Protein AF-A0A9C9TD27-F1 (afdb_monomer_lite)

Secondary structure (DSSP, 8-state):
-EEEETTEEEE----TT-BHHHIIIIIS--TTS--SSSSSSS-TTEEEETTEEEETTTSBGGGGTT-EEE-GGGTTTTTS-TTS--HHHHHHHHTT--SS-TTHHHHHHHHHHHHIIIIITT--GGG--HHHHHHHHTTS--SSSTTHHHHHHHHHHHHHHHHSSPPPP-----SS--SSTTS----TTHHHHHHS---BGGG---TTPEEEEEEE-SSSSEEEEEEE-HHHHTSTTEEEEE-GGG--S-S-B-SSS--B-SS-SSEE-STT-EEEEEEESSHHHHHHHHHH-EEEEEE-----SHHHHTSTTSPPS-SS-TTTTEEEEEEEEES-HHHHHHT-SEEEEEEEEE--B----SS--EEEEE-TTTTS-SSEEEEE--S-HHHHHHHHHHHHT--GGGEEEEE-B-S--TTTTSS-SSHHHHHHHHHHHTS-EEEE--HHHHHHHS-BBPPEEEEEEEEE-TTS-EEEEEEEEEEEEESS-TTHHHHHHHHHHTTTTTB--SEEEEEEEEEE-SSPPB---TTTTHHHHHHHHHHHHHHHHHHHT--HHHHHHHHB--TTPBPTTS-B--S--SHHHHHHHHHHHHHHSPPP-TTTT-SEEEEESTTTT--HHHHHHHHHHHHHHHHTT-EEEEE-S-HHHHHHH-SEEEEEETTEEEEEEEGGG--HHHHHHHHHSS---SSPPPPP----SEEEEEEEEEEE-TTSSEEEEEEEEEEETT-EEEEE--TTSSHHHHHHHHTTSS--SEEEEEETTEE-TT--HHHHHHTTEEEE-SSTTTTS--TTSBHHHHHTTTTTTSTTTEETTEE-HHHHHHHHHHHHHHTT---S-TTSBGGGS-HHHHHHHHHHHHHHT--SEEEEESTTTT--HHHHHHHHHHHHHHHHTT-EEEEEES-HHHHHHH-SEEEEEETTEEEEEEETTT--HHHHHHHHTTPPP-

Structure (mmCIF, N/CA/C/O backbone):
data_AF-A0A9C9TD27-F1
#
_entry.id   AF-A0A9C9TD27-F1
#
loop_
_atom_site.group_PDB
_atom_site.id
_atom_site.type_symbol
_atom_site.label_atom_id
_atom_site.label_alt_id
_atom_site.label_comp_id
_atom_site.label_asym_id
_atom_site.label_entity_id
_atom_site.label_seq_id
_atom_site.pdbx_PDB_ins_code
_atom_site.Cartn_x
_atom_site.Cartn_y
_atom_site.Cartn_z
_atom_site.occupancy
_atom_site.B_iso_or_equiv
_atom_site.auth_seq_id
_atom_site.auth_comp_id
_atom_site.auth_asym_id
_atom_site.auth_atom_id
_atom_site.pdbx_PDB_model_num
ATOM 1 N N . MET A 1 1 ? -17.873 4.439 32.512 1.00 89.00 1 MET A N 1
ATOM 2 C CA . MET A 1 1 ? -16.403 4.530 32.488 1.00 89.00 1 MET A CA 1
ATOM 3 C C . MET A 1 1 ? -16.058 5.982 32.649 1.00 89.00 1 MET A C 1
ATOM 5 O O . MET A 1 1 ? -16.512 6.786 31.839 1.00 89.00 1 MET A O 1
ATOM 9 N N . LYS A 1 2 ? -15.294 6.306 33.689 1.00 93.00 2 LYS A N 1
ATOM 10 C CA . LYS A 1 2 ? -14.838 7.659 33.972 1.00 93.00 2 LYS A CA 1
ATOM 11 C C . LYS A 1 2 ? -13.479 7.885 33.335 1.00 93.00 2 LYS A C 1
ATOM 13 O O . LYS A 1 2 ? -12.549 7.116 33.565 1.00 93.00 2 LYS A O 1
ATOM 18 N N . LEU A 1 3 ? -13.353 8.941 32.546 1.00 94.56 3 LEU A N 1
ATOM 19 C CA . LEU A 1 3 ? -12.076 9.386 31.996 1.00 94.56 3 LEU A CA 1
ATOM 20 C C . LEU A 1 3 ? -12.046 10.906 31.886 1.00 94.56 3 LEU A C 1
ATOM 22 O O . LEU A 1 3 ? -13.092 11.545 31.772 1.00 94.56 3 LEU A O 1
ATOM 26 N N . THR A 1 4 ? -10.847 11.475 31.860 1.00 96.88 4 THR A N 1
ATOM 27 C CA . THR A 1 4 ? -10.658 12.899 31.587 1.00 96.88 4 THR A CA 1
ATOM 28 C C . THR A 1 4 ? -10.101 13.051 30.180 1.00 96.88 4 THR A C 1
ATOM 30 O O . THR A 1 4 ? -9.034 12.520 29.893 1.00 96.88 4 THR A O 1
ATOM 33 N N . VAL A 1 5 ? -10.785 13.776 29.296 1.00 97.44 5 VAL A N 1
ATOM 34 C CA . VAL A 1 5 ? -10.302 14.076 27.939 1.00 97.44 5 VAL A CA 1
ATOM 35 C C . VAL A 1 5 ? -10.159 15.581 27.789 1.00 97.44 5 VAL A C 1
ATOM 37 O O . VAL A 1 5 ? -11.121 16.310 28.008 1.00 97.44 5 VAL A O 1
ATOM 40 N N . ASN A 1 6 ? -8.962 16.059 27.436 1.00 95.50 6 ASN A N 1
ATOM 41 C CA . ASN A 1 6 ? -8.649 17.490 27.309 1.00 95.50 6 ASN A CA 1
ATOM 42 C C . ASN A 1 6 ? -9.103 18.317 28.536 1.00 95.50 6 ASN A C 1
ATOM 44 O O . ASN A 1 6 ? -9.685 19.387 28.386 1.00 95.50 6 ASN A O 1
ATOM 48 N N . ASN A 1 7 ? -8.852 17.808 29.750 1.00 92.62 7 ASN A N 1
ATOM 49 C CA . ASN A 1 7 ? -9.263 18.407 31.035 1.00 92.62 7 ASN A CA 1
ATOM 50 C C . ASN A 1 7 ? -10.781 18.451 31.305 1.00 92.62 7 ASN A C 1
ATOM 52 O O . ASN A 1 7 ? -11.205 19.097 32.260 1.00 92.62 7 ASN A O 1
ATOM 56 N N . VAL A 1 8 ? -11.595 17.746 30.516 1.00 95.50 8 VAL A N 1
ATOM 57 C CA . VAL A 1 8 ? -13.035 17.578 30.757 1.00 95.50 8 VAL A CA 1
ATOM 58 C C . VAL A 1 8 ? -13.303 16.153 31.232 1.00 95.50 8 VAL A C 1
ATOM 60 O O . VAL A 1 8 ? -12.841 15.194 30.616 1.00 95.50 8 VAL A O 1
ATOM 63 N N . GLU A 1 9 ? -14.025 16.004 32.340 1.00 96.06 9 GLU A N 1
ATOM 64 C CA . GLU A 1 9 ? -14.433 14.695 32.858 1.00 96.06 9 GLU A CA 1
ATOM 65 C C . GLU A 1 9 ? -15.667 14.169 32.119 1.00 96.06 9 GLU A C 1
ATOM 67 O O . GLU A 1 9 ? -16.651 14.885 31.935 1.00 96.06 9 GLU A O 1
ATOM 72 N N . TYR A 1 10 ? -15.624 12.894 31.741 1.00 95.12 10 TYR A N 1
ATOM 73 C CA . TYR A 1 10 ? -16.719 12.177 31.098 1.00 95.12 10 TYR A CA 1
ATOM 74 C C . TYR A 1 10 ? -17.056 10.916 31.889 1.00 95.12 10 TYR A C 1
ATOM 76 O O . TYR A 1 10 ? -16.156 10.234 32.379 1.00 95.12 10 TYR A O 1
ATOM 84 N N . ASP A 1 11 ? -18.345 10.577 31.957 1.00 93.88 11 ASP A N 1
ATOM 85 C CA . ASP A 1 11 ? -18.832 9.279 32.431 1.00 93.88 11 ASP A CA 1
ATOM 86 C C . ASP A 1 11 ? -19.726 8.660 31.353 1.00 93.88 11 ASP A C 1
ATOM 88 O O . ASP A 1 11 ? -20.842 9.123 31.112 1.00 93.88 11 ASP A O 1
ATOM 92 N N . LEU A 1 12 ? -19.193 7.660 30.647 1.00 90.06 12 LEU A N 1
ATOM 93 C CA . LEU A 1 12 ? -19.817 7.090 29.451 1.00 90.06 12 LEU A CA 1
ATOM 94 C C . LEU A 1 12 ? -19.959 5.568 29.553 1.00 90.06 12 LEU A C 1
ATOM 96 O O . LEU A 1 12 ? -19.070 4.901 30.099 1.00 90.06 12 LEU A O 1
ATOM 100 N N . PRO A 1 13 ? -21.038 4.978 29.014 1.00 86.12 13 PRO A N 1
ATOM 101 C CA . PRO A 1 13 ? -21.115 3.535 28.833 1.00 86.12 13 PRO A CA 1
ATOM 102 C C . PRO A 1 13 ? -20.119 3.112 27.743 1.00 86.12 13 PRO A C 1
ATOM 104 O O . PRO A 1 13 ? -20.188 3.593 26.619 1.00 86.12 13 PRO A O 1
ATOM 107 N N . VAL A 1 14 ? -19.184 2.220 28.075 1.00 86.19 14 VAL A N 1
ATOM 108 C CA . VAL A 1 14 ? -18.156 1.725 27.145 1.00 86.19 14 VAL A CA 1
ATOM 109 C C . VAL A 1 14 ? -18.154 0.205 27.193 1.00 86.19 14 VAL A C 1
ATOM 111 O O . VAL A 1 14 ? -18.080 -0.381 28.276 1.00 86.19 14 VAL A O 1
ATOM 114 N N . THR A 1 15 ? -18.240 -0.439 26.032 1.00 82.88 15 THR A N 1
ATOM 115 C CA . THR A 1 15 ? -18.169 -1.897 25.911 1.00 82.88 15 THR A CA 1
ATOM 116 C C . THR A 1 15 ? -16.713 -2.351 25.748 1.00 82.88 15 THR A C 1
ATOM 118 O O . THR A 1 15 ? -15.807 -1.556 25.482 1.00 82.88 15 THR A O 1
ATOM 121 N N . SER A 1 16 ? -16.432 -3.638 25.967 1.00 78.44 16 SER A N 1
ATOM 122 C CA . SER A 1 16 ? -15.053 -4.158 25.949 1.00 78.44 16 SER A CA 1
ATOM 123 C C . SER A 1 16 ? -14.383 -4.075 24.570 1.00 78.44 16 SER A C 1
ATOM 125 O O . SER A 1 16 ? -13.154 -4.014 24.492 1.00 78.44 16 SER A O 1
ATOM 127 N N . ASP A 1 17 ? -15.185 -4.035 23.510 1.00 81.81 17 ASP A N 1
ATOM 128 C CA . ASP A 1 17 ? -14.830 -3.957 22.095 1.00 81.81 17 ASP A CA 1
ATOM 129 C C . ASP A 1 17 ? -14.670 -2.521 21.561 1.00 81.81 17 ASP A C 1
ATOM 131 O O . ASP A 1 17 ? -14.046 -2.338 20.512 1.00 81.81 17 ASP A O 1
ATOM 135 N N . THR A 1 18 ? -15.136 -1.491 22.283 1.00 89.31 18 THR A N 1
ATOM 136 C CA . THR A 1 18 ? -14.968 -0.091 21.857 1.00 89.31 18 THR A CA 1
ATOM 137 C C . THR A 1 18 ? -13.484 0.287 21.796 1.00 89.31 18 THR A C 1
ATOM 139 O O . THR A 1 18 ? -12.732 0.116 22.765 1.00 89.31 18 THR A O 1
ATOM 142 N N . ARG A 1 19 ? -13.036 0.850 20.668 1.00 95.31 19 ARG A N 1
ATOM 143 C CA . ARG A 1 19 ? -11.685 1.416 20.531 1.00 95.31 19 ARG A CA 1
ATOM 144 C C . ARG A 1 19 ? -11.667 2.862 21.003 1.00 95.31 19 ARG A C 1
ATOM 146 O O . ARG A 1 19 ? -12.634 3.596 20.824 1.00 95.31 19 ARG A O 1
ATOM 153 N N . LEU A 1 20 ? -10.541 3.300 21.563 1.00 97.19 20 LEU A N 1
ATOM 154 C CA . LEU A 1 20 ? -10.391 4.670 22.055 1.00 97.19 20 LEU A CA 1
ATOM 155 C C . LEU A 1 20 ? -10.598 5.701 20.934 1.00 97.19 20 LEU A C 1
ATOM 157 O O . LEU A 1 20 ? -11.195 6.739 21.178 1.00 97.19 20 LEU A O 1
ATOM 161 N N . ALA A 1 21 ? -10.158 5.416 19.704 1.00 96.94 21 ALA A N 1
ATOM 162 C CA . ALA A 1 21 ? -10.396 6.325 18.580 1.00 96.94 21 ALA A CA 1
ATOM 163 C C . ALA A 1 21 ? -11.887 6.465 18.239 1.00 96.94 21 ALA A C 1
ATOM 165 O O . ALA A 1 21 ? -12.316 7.568 17.916 1.00 96.94 21 ALA A O 1
ATOM 166 N N . ASP A 1 22 ? -12.669 5.385 18.324 1.00 93.56 22 ASP A N 1
ATOM 167 C CA . ASP A 1 22 ? -14.108 5.433 18.056 1.00 93.56 22 ASP A CA 1
ATOM 168 C C . ASP A 1 22 ? -14.839 6.222 19.145 1.00 93.56 22 ASP A C 1
ATOM 170 O O . ASP A 1 22 ? -15.611 7.113 18.806 1.00 93.56 22 ASP A O 1
ATOM 174 N N . LEU A 1 23 ? -14.508 5.992 20.424 1.00 95.38 23 LEU A N 1
ATOM 175 C CA . LEU A 1 23 ? -15.031 6.778 21.552 1.00 95.38 23 LEU A CA 1
ATOM 176 C C . LEU A 1 23 ? -14.763 8.280 21.354 1.00 95.38 23 LEU A C 1
ATOM 178 O O . LEU A 1 23 ? -15.670 9.105 21.422 1.00 95.38 23 LEU A O 1
ATOM 182 N N . LEU A 1 24 ? -13.506 8.644 21.070 1.00 97.25 24 LEU A N 1
ATOM 183 C CA . LEU A 1 24 ? -13.110 10.042 20.883 1.00 97.25 24 LEU A CA 1
ATOM 184 C C . LEU A 1 24 ? -13.833 10.684 19.690 1.00 97.25 24 LEU A C 1
ATOM 186 O O . LEU A 1 24 ? -14.342 11.795 19.803 1.00 97.25 24 LEU A O 1
ATOM 190 N N . ARG A 1 25 ? -13.895 9.997 18.545 1.00 95.88 25 ARG A N 1
ATOM 191 C CA . ARG A 1 25 ? -14.448 10.570 17.309 1.00 95.88 25 ARG A CA 1
ATOM 192 C C . ARG A 1 25 ? -15.971 10.577 17.282 1.00 95.88 25 ARG A C 1
ATOM 194 O O . ARG A 1 25 ? -16.554 11.570 16.865 1.00 95.88 25 ARG A O 1
ATOM 201 N N . ARG A 1 26 ? -16.600 9.455 17.638 1.00 90.31 26 ARG A N 1
ATOM 202 C CA . ARG A 1 26 ? -18.032 9.208 17.413 1.00 90.31 26 ARG A CA 1
ATOM 203 C C . ARG A 1 26 ? -18.879 9.627 18.605 1.00 90.31 26 ARG A C 1
ATOM 205 O O . ARG A 1 26 ? -19.919 10.239 18.392 1.00 90.31 26 ARG A O 1
ATOM 212 N N . ASP A 1 27 ? -18.408 9.367 19.823 1.00 91.31 27 ASP A N 1
ATOM 213 C CA . ASP A 1 27 ? -19.181 9.666 21.034 1.00 91.31 27 ASP A CA 1
ATOM 214 C C . ASP A 1 27 ? -18.879 11.074 21.565 1.00 91.31 27 ASP A C 1
ATOM 216 O O . ASP A 1 27 ? -19.780 11.765 22.036 1.00 91.31 27 ASP A O 1
ATOM 220 N N . LEU A 1 28 ? -17.622 11.525 21.456 1.00 95.06 28 LEU A N 1
ATOM 221 C CA . LEU A 1 28 ? -17.188 12.846 21.936 1.00 95.06 28 LEU A CA 1
ATOM 222 C C . LEU A 1 28 ? -17.062 13.917 20.842 1.00 95.06 28 LEU A C 1
ATOM 224 O O . LEU A 1 28 ? -16.858 15.087 21.159 1.00 95.06 28 LEU A O 1
ATOM 228 N N . GLY A 1 29 ? -17.156 13.548 19.561 1.00 94.75 29 GLY A N 1
ATOM 229 C CA . GLY A 1 29 ? -17.030 14.492 18.442 1.00 94.75 29 GLY A CA 1
ATOM 230 C C . GLY A 1 29 ? -15.618 15.062 18.228 1.00 94.75 29 GLY A C 1
ATOM 231 O O . GLY A 1 29 ? -15.452 16.017 17.469 1.00 94.75 29 GLY A O 1
ATOM 232 N N . LEU A 1 30 ? -14.590 14.484 18.859 1.00 97.00 30 LEU A N 1
ATOM 233 C CA . LEU A 1 30 ? -13.184 14.890 18.742 1.00 97.00 30 LEU A CA 1
ATOM 234 C C . LEU A 1 30 ? -12.545 14.246 17.503 1.00 97.00 30 LEU A C 1
ATOM 236 O O . LEU A 1 30 ? -11.793 13.263 17.560 1.00 97.00 30 LEU A O 1
ATOM 240 N N . THR A 1 31 ? -12.916 14.774 16.338 1.00 97.38 31 THR A N 1
ATOM 241 C CA . THR A 1 31 ? -12.540 14.224 15.030 1.00 97.38 31 THR A CA 1
ATOM 242 C C . THR A 1 31 ? -11.095 14.523 14.624 1.00 97.38 31 THR A C 1
ATOM 244 O O . THR A 1 31 ? -10.627 13.989 13.618 1.00 97.38 31 THR A O 1
ATOM 247 N N . GLY A 1 32 ? -10.335 15.309 15.387 1.00 97.44 32 GLY A N 1
ATOM 248 C CA . GLY A 1 32 ? -8.911 15.556 15.162 1.00 97.44 32 GLY A CA 1
ATOM 249 C C . GLY A 1 32 ? -8.057 14.294 15.310 1.00 97.44 32 GLY A C 1
ATOM 250 O O . GLY A 1 32 ? -7.022 14.158 14.653 1.00 97.44 32 GLY A O 1
ATOM 251 N N . THR A 1 33 ? -8.524 13.311 16.084 1.00 96.88 33 THR A N 1
ATOM 252 C CA . THR A 1 33 ? -7.926 11.969 16.130 1.00 96.88 33 THR A CA 1
ATOM 253 C C . THR A 1 33 ? -8.278 11.213 14.844 1.00 96.88 33 THR A C 1
ATOM 255 O O . THR A 1 33 ? -9.330 10.588 14.754 1.00 96.88 33 THR A O 1
ATOM 258 N N . LYS A 1 34 ? -7.427 11.279 13.811 1.00 97.62 34 LYS A N 1
ATOM 259 C CA . LYS A 1 34 ? -7.715 10.699 12.482 1.00 97.62 34 LYS A CA 1
ATOM 260 C C . LYS A 1 34 ? -7.427 9.195 12.416 1.00 97.62 34 LYS A C 1
ATOM 262 O O . LYS A 1 34 ? -6.392 8.730 12.904 1.00 97.62 34 LYS A O 1
ATOM 267 N N . ILE A 1 35 ? -8.268 8.424 11.724 1.00 97.06 35 ILE A N 1
ATOM 268 C CA . ILE A 1 35 ? -8.067 6.978 11.507 1.00 97.06 35 ILE A CA 1
ATOM 269 C C . ILE A 1 35 ? -7.616 6.737 10.062 1.00 97.06 35 ILE A C 1
ATOM 271 O O . ILE A 1 35 ? -8.378 6.928 9.126 1.00 97.06 35 ILE A O 1
ATOM 275 N N . GLY A 1 36 ? -6.352 6.349 9.866 1.00 96.31 36 GLY A N 1
ATOM 276 C CA . GLY A 1 36 ? -5.801 6.042 8.539 1.00 96.31 36 GLY A CA 1
ATOM 277 C C . GLY A 1 36 ? -5.794 4.549 8.215 1.00 96.31 36 GLY A C 1
ATOM 278 O O . GLY A 1 36 ? -6.469 4.100 7.301 1.00 96.31 36 GLY A O 1
ATOM 279 N N . CYS A 1 37 ? -4.987 3.765 8.934 1.00 95.56 37 CYS A N 1
ATOM 280 C CA . CYS A 1 37 ? -4.857 2.326 8.678 1.00 95.56 37 CYS A CA 1
ATOM 281 C C . CYS A 1 37 ? -5.809 1.450 9.504 1.00 95.56 37 CYS A C 1
ATOM 283 O O . CYS A 1 37 ? -5.965 0.289 9.174 1.00 95.56 37 CYS A O 1
ATOM 285 N N . GLY A 1 38 ? -6.351 1.943 10.625 1.00 94.25 38 GLY A N 1
ATOM 286 C CA . GLY A 1 38 ? -7.125 1.132 11.587 1.00 94.25 38 GLY A CA 1
ATOM 287 C C . GLY A 1 38 ? -6.316 0.075 12.364 1.00 94.25 38 GLY A C 1
ATOM 288 O O . GLY A 1 38 ? -6.708 -0.328 13.447 1.00 94.25 38 GLY A O 1
ATOM 289 N N . GLU A 1 39 ? -5.139 -0.302 11.870 1.00 92.88 39 GLU A N 1
ATOM 290 C CA . GLU A 1 39 ? -4.305 -1.395 12.402 1.00 92.88 39 GLU A CA 1
ATOM 291 C C . GLU A 1 39 ? -3.141 -0.927 13.292 1.00 92.88 39 GLU A C 1
ATOM 293 O O . GLU A 1 39 ? -2.221 -1.673 13.618 1.00 92.88 39 GLU A O 1
ATOM 298 N N . GLY A 1 40 ? -3.119 0.356 13.654 1.00 94.06 40 GLY A N 1
ATOM 299 C CA . GLY A 1 40 ? -2.054 0.910 14.480 1.00 94.06 40 GLY A CA 1
ATOM 300 C C . GLY A 1 40 ? -0.685 0.968 13.799 1.00 94.06 40 GLY A C 1
ATOM 301 O O . GLY A 1 40 ? 0.305 1.006 14.506 1.00 94.06 40 GLY A O 1
ATOM 302 N N . GLN A 1 41 ? -0.573 1.012 12.473 1.00 93.44 41 GLN A N 1
ATOM 303 C CA . GLN A 1 41 ? 0.716 1.160 11.778 1.00 93.44 41 GLN A CA 1
ATOM 304 C C . GLN A 1 41 ? 1.063 2.624 11.457 1.00 93.44 41 GLN A C 1
ATOM 306 O O . GLN A 1 41 ? 2.189 3.060 11.675 1.00 93.44 41 GLN A O 1
ATOM 311 N N . CYS A 1 42 ? 0.085 3.407 10.984 1.00 95.88 42 CYS A N 1
ATOM 312 C CA . CYS A 1 42 ? 0.327 4.736 10.405 1.00 95.88 42 CYS A CA 1
ATOM 313 C C . CYS A 1 42 ? 0.472 5.892 11.411 1.00 95.88 42 CYS A C 1
ATOM 315 O O . CYS A 1 42 ? 0.931 6.965 11.033 1.00 95.88 42 CYS A O 1
ATOM 317 N N . GLY A 1 43 ? 0.049 5.727 12.668 1.00 97.19 43 GLY A N 1
ATOM 318 C CA . GLY A 1 43 ? 0.206 6.752 13.709 1.00 97.19 43 GLY A CA 1
ATOM 319 C C . GLY A 1 43 ? -0.655 8.023 13.574 1.00 97.19 43 GLY A C 1
ATOM 320 O O . GLY A 1 43 ? -0.465 8.960 14.341 1.00 97.19 43 GLY A O 1
ATOM 321 N N . THR A 1 44 ? -1.633 8.084 12.662 1.00 97.81 44 THR A N 1
ATOM 322 C CA . THR A 1 44 ? -2.530 9.260 12.534 1.00 97.81 44 THR A CA 1
ATOM 323 C C . THR A 1 44 ? -3.452 9.457 13.743 1.00 97.81 44 THR A C 1
ATOM 325 O O . THR A 1 44 ? -3.872 10.574 14.018 1.00 97.81 44 THR A O 1
ATOM 328 N N . CYS A 1 45 ? -3.739 8.373 14.470 1.00 98.31 45 CYS A N 1
ATOM 329 C CA . CYS A 1 45 ? -4.639 8.322 15.627 1.00 98.31 45 CYS A CA 1
ATOM 330 C C . CYS A 1 45 ? -3.903 8.443 16.972 1.00 98.31 45 CYS A C 1
ATOM 332 O O . CYS A 1 45 ? -4.406 7.974 17.994 1.00 98.31 45 CYS A O 1
ATOM 334 N N . VAL A 1 46 ? -2.663 8.940 16.967 1.00 98.50 46 VAL A N 1
ATOM 335 C CA . VAL A 1 46 ? -1.888 9.067 18.203 1.00 98.50 46 VAL A CA 1
ATOM 336 C C . VAL A 1 46 ? -2.527 10.121 19.101 1.00 98.50 46 VAL A C 1
ATOM 338 O O . VAL A 1 46 ? -2.772 11.240 18.666 1.00 98.50 46 VAL A O 1
ATOM 341 N N . VAL A 1 47 ? -2.745 9.744 20.357 1.00 98.50 47 VAL A N 1
ATOM 342 C CA . VAL A 1 47 ? -3.164 10.610 21.469 1.00 98.50 47 VAL A CA 1
ATOM 343 C C . VAL A 1 47 ? -2.218 10.369 22.643 1.00 98.50 47 VAL A C 1
ATOM 345 O O . VAL A 1 47 ? -1.508 9.357 22.651 1.00 98.50 47 VAL A O 1
ATOM 348 N N . LEU A 1 48 ? -2.180 11.265 23.629 1.00 97.75 48 LEU A N 1
ATOM 349 C CA . LEU A 1 48 ? -1.422 11.014 24.857 1.00 97.75 48 LEU A CA 1
ATOM 350 C C . LEU A 1 48 ? -2.348 10.475 25.935 1.00 97.75 48 LEU A C 1
ATOM 352 O O . LEU A 1 48 ? -3.386 11.064 26.200 1.00 97.75 48 LEU A O 1
ATOM 356 N N . LEU A 1 49 ? -1.950 9.375 26.559 1.00 96.25 49 LEU A N 1
ATOM 357 C CA . LEU A 1 49 ? -2.581 8.804 27.738 1.00 96.25 49 LEU A CA 1
ATOM 358 C C . LEU A 1 49 ? -1.600 8.971 28.900 1.00 96.25 49 LEU A C 1
ATOM 360 O O . LEU A 1 49 ? -0.524 8.367 28.874 1.00 96.25 49 LEU A O 1
ATOM 364 N N . ASP A 1 50 ? -1.929 9.833 29.860 1.00 92.62 50 ASP A N 1
ATOM 365 C CA . ASP A 1 50 ? -1.043 10.248 30.958 1.00 92.62 50 ASP A CA 1
ATOM 366 C C . ASP A 1 50 ? 0.353 10.678 30.446 1.00 92.62 50 ASP A C 1
ATOM 368 O O . ASP A 1 50 ? 1.394 10.172 30.870 1.00 92.62 50 ASP A O 1
ATOM 372 N N . GLY A 1 51 ? 0.371 11.545 29.425 1.00 90.00 51 GLY A N 1
ATOM 373 C CA . GLY A 1 51 ? 1.594 12.053 28.783 1.00 90.00 51 GLY A CA 1
ATOM 374 C C . GLY A 1 51 ? 2.297 11.073 27.830 1.00 90.00 51 GLY A C 1
ATOM 375 O O . GLY A 1 51 ? 3.239 11.457 27.135 1.00 90.00 51 GLY A O 1
ATOM 376 N N . ARG A 1 52 ? 1.846 9.812 27.730 1.00 92.94 52 ARG A N 1
ATOM 377 C CA . ARG A 1 52 ? 2.474 8.785 26.879 1.00 92.94 52 ARG A CA 1
ATOM 378 C C . ARG A 1 52 ? 1.716 8.575 25.569 1.00 92.94 52 ARG A C 1
ATOM 380 O O . ARG A 1 52 ? 0.501 8.406 25.600 1.00 92.94 52 ARG A O 1
ATOM 387 N N . PRO A 1 53 ? 2.400 8.493 24.415 1.00 96.06 53 PRO A N 1
ATOM 388 C CA . PRO A 1 53 ? 1.728 8.329 23.135 1.00 96.06 53 PRO A CA 1
ATOM 389 C C . PRO A 1 53 ? 1.148 6.917 23.001 1.00 96.06 53 PRO A C 1
ATOM 391 O O . PRO A 1 53 ? 1.862 5.921 23.136 1.00 96.06 53 PRO A O 1
ATOM 394 N N . VAL A 1 54 ? -0.141 6.830 22.678 1.00 97.31 54 VAL A N 1
ATOM 395 C CA . VAL A 1 54 ? -0.848 5.578 22.381 1.00 97.31 54 VAL A CA 1
ATOM 396 C C . VAL A 1 54 ? -1.564 5.676 21.039 1.00 97.31 54 VAL A C 1
ATOM 398 O O . VAL A 1 54 ? -1.982 6.749 20.612 1.00 97.31 54 VAL A O 1
ATOM 401 N N . ARG A 1 55 ? -1.713 4.542 20.351 1.00 97.88 55 ARG A N 1
ATOM 402 C CA . ARG A 1 55 ? -2.412 4.462 19.062 1.00 97.88 55 ARG A CA 1
ATOM 403 C C . ARG A 1 55 ? -3.884 4.152 19.308 1.00 97.88 55 ARG A C 1
ATOM 405 O O . ARG A 1 55 ? -4.238 2.993 19.523 1.00 97.88 55 ARG A O 1
ATOM 412 N N . ALA A 1 56 ? -4.733 5.176 19.272 1.00 98.00 56 ALA A N 1
ATOM 413 C CA . ALA A 1 56 ? -6.117 5.070 19.726 1.00 98.00 56 ALA A CA 1
ATOM 414 C C . ALA A 1 56 ? -6.966 4.060 18.924 1.00 98.00 56 ALA A C 1
ATOM 416 O O . ALA A 1 56 ? -7.885 3.472 19.484 1.00 98.00 56 ALA A O 1
ATOM 417 N N . CYS A 1 57 ? -6.649 3.809 17.645 1.00 96.38 57 CYS A N 1
ATOM 418 C CA . CYS A 1 57 ? -7.429 2.893 16.792 1.00 96.38 57 CYS A CA 1
ATOM 419 C C . CYS A 1 57 ? -7.392 1.420 17.234 1.00 96.38 57 CYS A C 1
ATOM 421 O O . CYS A 1 57 ? -8.360 0.703 17.026 1.00 96.38 57 CYS A O 1
ATOM 423 N N . ILE A 1 58 ? -6.311 0.975 17.881 1.00 95.56 58 ILE A N 1
ATOM 424 C CA . ILE A 1 58 ? -6.187 -0.403 18.390 1.00 95.56 58 ILE A CA 1
ATOM 425 C C . ILE A 1 58 ? -6.297 -0.472 19.914 1.00 95.56 58 ILE A C 1
ATOM 427 O O . ILE A 1 58 ? -6.424 -1.557 20.482 1.00 95.56 58 ILE A O 1
ATOM 431 N N . PHE A 1 59 ? -6.257 0.676 20.592 1.00 96.25 59 PHE A N 1
ATOM 432 C CA . PHE A 1 59 ? -6.299 0.744 22.045 1.00 96.25 59 PHE A CA 1
ATOM 433 C C . PHE A 1 59 ? -7.734 0.516 22.551 1.00 96.25 59 PHE A C 1
ATOM 435 O O . PHE A 1 59 ? -8.623 1.278 22.168 1.00 96.25 59 PHE A O 1
ATOM 442 N N . PRO A 1 60 ? -7.994 -0.491 23.405 1.00 95.25 60 PRO A N 1
ATOM 443 C CA . PRO A 1 60 ? -9.321 -0.695 23.985 1.00 95.25 60 PRO A CA 1
ATOM 444 C C . PRO A 1 60 ? -9.707 0.476 24.895 1.00 95.25 60 PRO A C 1
ATOM 446 O O . PRO A 1 60 ? -8.958 0.804 25.817 1.00 95.25 60 PRO A O 1
ATOM 449 N N . ALA A 1 61 ? -10.869 1.088 24.664 1.00 95.19 61 ALA A N 1
ATOM 450 C CA . ALA A 1 61 ? -11.307 2.288 25.376 1.00 95.19 61 ALA A CA 1
ATOM 451 C C . ALA A 1 61 ? -11.373 2.068 26.897 1.00 95.19 61 ALA A C 1
ATOM 453 O O . ALA A 1 61 ? -10.841 2.882 27.644 1.00 95.19 61 ALA A O 1
ATOM 454 N N . HIS A 1 62 ? -11.879 0.918 27.358 1.00 93.06 62 HIS A N 1
ATOM 455 C CA . HIS A 1 62 ? -11.967 0.575 28.787 1.00 93.06 62 HIS A CA 1
ATOM 456 C C . HIS A 1 62 ? -10.621 0.625 29.542 1.00 93.06 62 HIS A C 1
ATOM 458 O O . HIS A 1 62 ? -10.594 0.790 30.758 1.00 93.06 62 HIS A O 1
ATOM 464 N N . ARG A 1 63 ? -9.472 0.516 28.853 1.00 93.81 63 ARG A N 1
ATOM 465 C CA . ARG A 1 63 ? -8.137 0.651 29.474 1.00 93.81 63 ARG A CA 1
ATOM 466 C C . ARG A 1 63 ? -7.728 2.104 29.757 1.00 93.81 63 ARG A C 1
ATOM 468 O O . ARG A 1 63 ? -6.645 2.324 30.318 1.00 93.81 63 ARG A O 1
ATOM 475 N N . ALA A 1 64 ? -8.543 3.070 29.336 1.00 94.06 64 ALA A N 1
ATOM 476 C CA . ALA A 1 64 ? -8.406 4.494 29.633 1.00 94.06 64 ALA A CA 1
ATOM 477 C C . ALA A 1 64 ? -9.225 4.935 30.863 1.00 94.06 64 ALA A C 1
ATOM 479 O O . ALA A 1 64 ? -9.164 6.104 31.228 1.00 94.06 64 ALA A O 1
ATOM 480 N N . GLU A 1 65 ? -9.952 4.020 31.518 1.00 94.50 65 GLU A N 1
ATOM 481 C CA . GLU A 1 65 ? -10.640 4.289 32.787 1.00 94.50 65 GLU A CA 1
ATOM 482 C C . GLU A 1 65 ? -9.684 4.923 33.812 1.00 94.50 65 GLU A C 1
ATOM 484 O O . GLU A 1 65 ? -8.590 4.407 34.062 1.00 94.50 65 GLU A O 1
ATOM 489 N N . GLY A 1 66 ? -10.107 6.044 34.397 1.00 94.06 66 GLY A N 1
ATOM 490 C CA . GLY A 1 66 ? -9.373 6.800 35.410 1.00 94.06 66 GLY A CA 1
ATOM 491 C C . GLY A 1 66 ? -8.140 7.553 34.903 1.00 94.06 66 GLY A C 1
ATOM 492 O O . GLY A 1 66 ? -7.395 8.080 35.724 1.00 94.06 66 GLY A O 1
ATOM 493 N N . LYS A 1 67 ? -7.898 7.593 33.588 1.00 95.06 67 LYS A N 1
ATOM 494 C CA . LYS A 1 67 ? -6.713 8.229 32.989 1.00 95.06 67 LYS A CA 1
ATOM 495 C C . LYS A 1 67 ? -7.037 9.550 32.307 1.00 95.06 67 LYS A C 1
ATOM 497 O O . LYS A 1 67 ? -8.191 9.825 31.964 1.00 95.06 67 LYS A O 1
ATOM 502 N N . HIS A 1 68 ? -5.990 10.336 32.062 1.00 96.25 68 HIS A N 1
ATOM 503 C CA . HIS A 1 68 ? -6.063 11.567 31.283 1.00 96.25 68 HIS A CA 1
ATOM 504 C C . HIS A 1 68 ? -5.688 11.314 29.823 1.00 96.25 68 HIS A C 1
ATOM 506 O O . HIS A 1 68 ? -4.617 10.783 29.522 1.00 96.25 68 HIS A O 1
ATOM 512 N N . VAL A 1 69 ? -6.576 11.697 28.911 1.00 98.06 69 VAL A N 1
ATOM 513 C CA . VAL A 1 69 ? -6.368 11.645 27.466 1.00 98.06 69 VAL A CA 1
ATOM 514 C C . VAL A 1 69 ? -6.199 13.065 26.935 1.00 98.06 69 VAL A C 1
ATOM 516 O O . VAL A 1 69 ? -7.114 13.884 27.019 1.00 98.06 69 VAL A O 1
ATOM 519 N N . LEU A 1 70 ? -5.053 13.346 26.318 1.00 97.81 70 LEU A N 1
ATOM 520 C CA . LEU A 1 70 ? -4.827 14.561 25.540 1.00 97.81 70 LEU A CA 1
ATOM 521 C C . LEU A 1 70 ? -4.898 14.239 24.046 1.00 97.81 70 LEU A C 1
ATOM 523 O O . LEU A 1 70 ? -4.145 13.407 23.531 1.00 97.81 70 LEU A O 1
ATOM 527 N N . THR A 1 71 ? -5.791 14.935 23.354 1.00 98.38 71 THR A N 1
ATOM 528 C CA . THR A 1 71 ? -5.958 14.899 21.893 1.00 98.38 71 THR A CA 1
ATOM 529 C C . THR A 1 71 ? -5.405 16.180 21.263 1.00 98.38 71 THR A C 1
ATOM 531 O O . THR A 1 71 ? -4.925 17.068 21.973 1.00 98.38 71 THR A O 1
ATOM 534 N N . ILE A 1 72 ? -5.455 16.293 19.932 1.00 98.12 72 ILE A N 1
ATOM 535 C CA . ILE A 1 72 ? -4.933 17.476 19.235 1.00 98.12 72 ILE A CA 1
ATOM 536 C C . ILE A 1 72 ? -5.730 18.743 19.574 1.00 98.12 72 ILE A C 1
ATOM 538 O O . ILE A 1 72 ? -5.151 19.820 19.696 1.00 98.12 72 ILE A O 1
ATOM 542 N N . GLU A 1 73 ? -7.029 18.591 19.818 1.00 97.25 73 GLU A N 1
ATOM 543 C CA . GLU A 1 73 ? -7.958 19.655 20.185 1.00 97.25 73 GLU A CA 1
ATOM 544 C C . GLU A 1 73 ? -7.594 20.286 21.538 1.00 97.25 73 GLU A C 1
ATOM 546 O O . GLU A 1 73 ? -7.815 21.474 21.753 1.00 97.25 73 GLU A O 1
ATOM 551 N N . GLY A 1 74 ? -6.997 19.504 22.445 1.00 95.81 74 GLY A N 1
ATOM 552 C CA . GLY A 1 74 ? -6.542 19.977 23.753 1.00 95.81 74 GLY A CA 1
ATOM 553 C C . GLY A 1 74 ? -5.100 20.491 23.777 1.00 95.81 74 GLY A C 1
ATOM 554 O O . GLY A 1 74 ? -4.667 21.010 24.805 1.00 95.81 74 GLY A O 1
ATOM 555 N N . LEU A 1 75 ? -4.333 20.346 22.687 1.00 95.62 75 LEU A N 1
ATOM 556 C CA . LEU A 1 75 ? -2.885 20.588 22.705 1.00 95.62 75 LEU A CA 1
ATOM 557 C C . LEU A 1 75 ? -2.527 22.043 23.050 1.00 95.62 75 LEU A C 1
ATOM 559 O O . LEU A 1 75 ? -1.647 22.269 23.877 1.00 95.62 75 LEU A O 1
ATOM 563 N N . ALA A 1 76 ? -3.215 23.022 22.464 1.00 92.88 76 ALA A N 1
ATOM 564 C CA . ALA A 1 76 ? -3.012 24.443 22.763 1.00 92.88 76 ALA A CA 1
ATOM 565 C C . ALA A 1 76 ? -3.230 24.767 24.256 1.00 92.88 76 ALA A C 1
ATOM 567 O O . ALA A 1 76 ? -2.332 25.274 24.932 1.00 92.88 76 ALA A O 1
ATOM 568 N N . ALA A 1 77 ? -4.384 24.358 24.793 1.00 89.44 77 ALA A N 1
ATOM 569 C CA . ALA A 1 77 ? -4.767 24.578 26.188 1.00 89.44 77 ALA A CA 1
ATOM 570 C C . ALA A 1 77 ? -3.872 23.829 27.196 1.00 89.44 77 ALA A C 1
ATOM 572 O O . ALA A 1 77 ? -3.863 24.158 28.378 1.00 89.44 77 ALA A O 1
ATOM 573 N N . SER A 1 78 ? -3.117 22.817 26.748 1.00 85.38 78 SER A N 1
ATOM 574 C CA . SER A 1 78 ? -2.166 22.090 27.603 1.00 85.38 78 SER A CA 1
ATOM 575 C C . SER A 1 78 ? -0.892 22.883 27.928 1.00 85.38 78 SER A C 1
ATOM 577 O O . SER A 1 78 ? -0.183 22.527 28.867 1.00 85.38 78 SER A O 1
ATOM 579 N N . TRP A 1 79 ? -0.603 23.954 27.178 1.00 77.25 79 TRP A N 1
ATOM 580 C CA . TRP A 1 79 ? 0.614 24.762 27.319 1.00 77.25 79 TRP A CA 1
ATOM 581 C C . TRP A 1 79 ? 0.367 26.181 27.847 1.00 77.25 79 TRP A C 1
ATOM 583 O O . TRP A 1 79 ? 1.167 26.686 28.633 1.00 77.25 79 TRP A O 1
ATOM 593 N N . GLY A 1 80 ? -0.710 26.839 27.417 1.00 68.31 80 GLY A N 1
ATOM 594 C CA . GLY A 1 80 ? -0.978 28.244 27.734 1.00 68.31 80 GLY A CA 1
ATOM 595 C C . GLY A 1 80 ? -2.467 28.586 27.692 1.00 68.31 80 GLY A C 1
ATOM 596 O O . GLY A 1 80 ? -3.316 27.707 27.825 1.00 68.31 80 GLY A O 1
ATOM 597 N N . ALA A 1 81 ? -2.791 29.873 27.524 1.00 61.22 81 ALA A N 1
ATOM 598 C CA . ALA A 1 81 ? -4.175 30.318 27.344 1.00 61.22 81 ALA A CA 1
ATOM 599 C C . ALA A 1 81 ? -4.812 29.659 26.103 1.00 61.22 81 ALA A C 1
ATOM 601 O O . ALA A 1 81 ? -4.122 29.392 25.121 1.00 61.22 81 ALA A O 1
ATOM 602 N N . SER A 1 82 ? -6.128 29.418 26.132 1.00 58.34 82 SER A N 1
ATOM 603 C CA . SER A 1 82 ? -6.865 28.673 25.091 1.00 58.34 82 SER A CA 1
ATOM 604 C C . SER A 1 82 ? -6.773 29.262 23.681 1.00 58.34 82 SER A C 1
ATOM 606 O O . SER A 1 82 ? -7.022 28.548 22.713 1.00 58.34 82 SER A O 1
ATOM 608 N N . ASP A 1 83 ? -6.420 30.543 23.568 1.00 65.38 83 ASP A N 1
ATOM 609 C CA . ASP A 1 83 ? -6.520 31.315 22.328 1.00 65.38 83 ASP A CA 1
ATOM 610 C C . ASP A 1 83 ? -5.184 31.381 21.556 1.00 65.38 83 ASP A C 1
ATOM 612 O O . ASP A 1 83 ? -5.109 31.990 20.488 1.00 65.38 83 ASP A O 1
ATOM 616 N N . GLU A 1 84 ? -4.123 30.741 22.066 1.00 85.69 84 GLU A N 1
ATOM 617 C CA . GLU A 1 84 ? -2.805 30.684 21.425 1.00 85.69 84 GLU A CA 1
ATOM 618 C C . GLU A 1 84 ? -2.461 29.273 20.929 1.00 85.69 84 GLU A C 1
ATOM 620 O O . GLU A 1 84 ? -2.704 28.272 21.598 1.00 85.69 84 GLU A O 1
ATOM 625 N N . LEU A 1 85 ? -1.828 29.179 19.755 1.00 92.94 85 LEU A N 1
ATOM 626 C CA . LEU A 1 85 ? -1.302 27.908 19.255 1.00 92.94 85 LEU A CA 1
ATOM 627 C C . LEU A 1 85 ? -0.124 27.427 20.108 1.00 92.94 85 LEU A C 1
ATOM 629 O O . LEU A 1 85 ? 0.767 28.201 20.464 1.00 92.94 85 LEU A O 1
ATOM 633 N N . HIS A 1 86 ? -0.047 26.113 20.319 1.00 94.31 86 HIS A N 1
ATOM 634 C CA . HIS A 1 86 ? 1.137 25.485 20.896 1.00 94.31 86 HIS A CA 1
ATOM 635 C C . HIS A 1 86 ? 2.378 25.785 20.019 1.00 94.31 86 HIS A C 1
ATOM 637 O O . HIS A 1 86 ? 2.259 25.752 18.788 1.00 94.31 86 HIS A O 1
ATOM 643 N N . PRO A 1 87 ? 3.592 25.985 20.579 1.00 94.31 87 PRO A N 1
ATOM 644 C CA . PRO A 1 87 ? 4.809 26.235 19.790 1.00 94.31 87 PRO A CA 1
ATOM 645 C C . PRO A 1 87 ? 5.041 25.220 18.657 1.00 94.31 87 PRO A C 1
ATOM 647 O O . PRO A 1 87 ? 5.373 25.583 17.533 1.00 94.31 87 PRO A O 1
ATOM 650 N N . LEU A 1 88 ? 4.776 23.934 18.917 1.00 96.69 88 LEU A N 1
ATOM 651 C CA . LEU A 1 88 ? 4.766 22.884 17.885 1.00 96.69 88 LEU A CA 1
ATOM 652 C C . LEU A 1 88 ? 3.776 23.158 16.736 1.00 96.69 88 LEU A C 1
ATOM 654 O O . LEU A 1 88 ? 4.145 22.985 15.578 1.00 96.69 88 LEU A O 1
ATOM 658 N N . GLN A 1 89 ? 2.542 23.581 17.028 1.00 97.19 89 GLN A N 1
ATOM 659 C CA . GLN A 1 89 ? 1.539 23.898 16.003 1.00 97.19 89 GLN A CA 1
ATOM 660 C C . GLN A 1 89 ? 1.998 25.084 15.148 1.00 97.19 89 GLN A C 1
ATOM 662 O O . GLN A 1 89 ? 1.995 24.983 13.921 1.00 97.19 89 GLN A O 1
ATOM 667 N N . ARG A 1 90 ? 2.473 26.166 15.781 1.00 94.81 90 ARG A N 1
ATOM 668 C CA . ARG A 1 90 ? 3.025 27.342 15.087 1.00 94.81 90 ARG A CA 1
ATOM 669 C C . ARG A 1 90 ? 4.221 26.971 14.205 1.00 94.81 90 ARG A C 1
ATOM 671 O O . ARG A 1 90 ? 4.229 27.286 13.018 1.00 94.81 90 ARG A O 1
ATOM 678 N N . ALA A 1 91 ? 5.173 26.203 14.732 1.00 95.94 91 ALA A N 1
ATOM 679 C CA . ALA A 1 91 ? 6.341 25.778 13.968 1.00 95.94 91 ALA A CA 1
ATOM 680 C C . ALA A 1 91 ? 5.980 24.882 12.769 1.00 95.94 91 ALA A C 1
ATOM 682 O O . ALA A 1 91 ? 6.624 24.959 11.722 1.00 95.94 91 ALA A O 1
ATOM 683 N N . PHE A 1 92 ? 4.946 24.038 12.881 1.00 96.94 92 PHE A N 1
ATOM 684 C CA . PHE A 1 92 ? 4.463 23.234 11.752 1.00 96.94 92 PHE A CA 1
ATOM 685 C C . PHE A 1 92 ? 3.898 24.102 10.620 1.00 96.94 92 PHE A C 1
ATOM 687 O O . PHE A 1 92 ? 4.071 23.752 9.449 1.00 96.94 92 PHE A O 1
ATOM 694 N N . ILE A 1 93 ? 3.261 25.228 10.958 1.00 95.25 93 ILE A N 1
ATOM 695 C CA . ILE A 1 93 ? 2.773 26.215 9.988 1.00 95.25 93 ILE A CA 1
ATOM 696 C C . ILE A 1 93 ? 3.955 26.904 9.298 1.00 95.25 93 ILE A C 1
ATOM 698 O O . ILE A 1 93 ? 4.062 26.861 8.073 1.00 95.25 93 ILE A O 1
ATOM 702 N N . GLU A 1 94 ? 4.858 27.498 10.078 1.00 92.69 94 GLU A N 1
ATOM 703 C CA . GLU A 1 94 ? 5.958 28.339 9.579 1.00 92.69 94 GLU A CA 1
ATOM 704 C C . GLU A 1 94 ? 6.946 27.576 8.688 1.00 92.69 94 GLU A C 1
ATOM 706 O O . GLU A 1 94 ? 7.447 28.110 7.699 1.00 92.69 94 GLU A O 1
ATOM 711 N N . HIS A 1 95 ? 7.204 26.304 9.008 1.00 92.69 95 HIS A N 1
ATOM 712 C CA . HIS A 1 95 ? 8.171 25.468 8.288 1.00 92.69 95 HIS A CA 1
ATOM 713 C C . HIS A 1 95 ? 7.545 24.621 7.172 1.00 92.69 95 HIS A C 1
ATOM 715 O O . HIS A 1 95 ? 8.189 23.696 6.671 1.00 92.69 95 HIS A O 1
ATOM 721 N N . GLY A 1 96 ? 6.292 24.892 6.783 1.00 91.50 96 GLY A N 1
ATOM 722 C CA . GLY A 1 96 ? 5.623 24.166 5.697 1.00 91.50 96 GLY A CA 1
ATOM 723 C C . GLY A 1 96 ? 5.499 22.663 5.973 1.00 91.50 96 GLY A C 1
ATOM 724 O O . GLY A 1 96 ? 5.599 21.829 5.068 1.00 91.50 96 GLY A O 1
ATOM 725 N N . ALA A 1 97 ? 5.316 22.289 7.241 1.00 94.94 97 ALA A N 1
ATOM 726 C CA . ALA A 1 97 ? 5.258 20.897 7.683 1.00 94.94 97 ALA A CA 1
ATOM 727 C C . ALA A 1 97 ? 3.867 20.260 7.481 1.00 94.94 97 ALA A C 1
ATOM 729 O O . ALA A 1 97 ? 3.628 19.117 7.875 1.00 94.94 97 ALA A O 1
ATOM 730 N N . VAL A 1 98 ? 2.949 20.990 6.843 1.00 96.06 98 VAL A N 1
ATOM 731 C CA . VAL A 1 98 ? 1.552 20.612 6.621 1.00 96.06 98 VAL A CA 1
ATOM 732 C C . VAL A 1 98 ? 1.222 20.708 5.130 1.00 96.06 98 VAL A C 1
ATOM 734 O O . VAL A 1 98 ? 1.337 21.768 4.521 1.00 96.06 98 VAL A O 1
ATOM 737 N N . GLN A 1 99 ? 0.784 19.592 4.538 1.00 95.25 99 GLN A N 1
ATOM 738 C CA . GLN A 1 99 ? 0.260 19.539 3.165 1.00 95.25 99 GLN A CA 1
ATOM 739 C C . GLN A 1 99 ? -1.211 19.101 3.166 1.00 95.25 99 GLN A C 1
ATOM 741 O O . GLN A 1 99 ? -2.093 19.937 3.362 1.00 95.25 99 GLN A O 1
ATOM 746 N N . CYS A 1 100 ? -1.499 17.800 2.996 1.00 96.75 100 CYS A N 1
ATOM 747 C CA . CYS A 1 100 ? -2.875 17.293 3.062 1.00 96.75 100 CYS A CA 1
ATOM 748 C C . CYS A 1 100 ? -3.491 17.489 4.456 1.00 96.75 100 CYS A C 1
ATOM 750 O O . CYS A 1 100 ? -4.677 17.761 4.561 1.00 96.75 100 CYS A O 1
ATOM 752 N N . GLY A 1 101 ? -2.675 17.425 5.514 1.00 97.25 101 GLY A N 1
ATOM 753 C CA . GLY A 1 101 ? -3.086 17.664 6.900 1.00 97.25 101 GLY A CA 1
ATOM 754 C C . GLY A 1 101 ? -3.585 16.431 7.652 1.00 97.25 101 GLY A C 1
ATOM 755 O O . GLY A 1 101 ? -3.658 16.468 8.870 1.00 97.25 101 GLY A O 1
ATOM 756 N N . TYR A 1 102 ? -3.865 15.314 6.975 1.00 98.31 102 TYR A N 1
ATOM 757 C CA . TYR A 1 102 ? -4.494 14.154 7.623 1.00 98.31 102 TYR A CA 1
ATOM 758 C C . TYR A 1 102 ? -3.630 13.508 8.714 1.00 98.31 102 TYR A C 1
ATOM 760 O O . TYR A 1 102 ? -4.122 13.104 9.761 1.00 98.31 102 TYR A O 1
ATOM 768 N N . CYS A 1 103 ? -2.314 13.425 8.495 1.00 98.00 103 CYS A N 1
ATOM 769 C CA . CYS A 1 103 ? -1.387 12.904 9.502 1.00 98.00 103 CYS A CA 1
ATOM 770 C C . CYS A 1 103 ? -0.942 13.958 10.525 1.00 98.00 103 CYS A C 1
ATOM 772 O O . CYS A 1 103 ? -0.259 13.608 11.485 1.00 98.00 103 CYS A O 1
ATOM 774 N N . THR A 1 104 ? -1.263 15.238 10.304 1.00 98.38 104 THR A N 1
ATOM 775 C CA . THR A 1 104 ? -0.734 16.355 11.094 1.00 98.38 104 THR A CA 1
ATOM 776 C C . THR A 1 104 ? -1.100 16.246 12.576 1.00 98.38 104 THR A C 1
ATOM 778 O O . THR A 1 104 ? -0.171 16.351 13.378 1.00 98.38 104 THR A O 1
ATOM 781 N N . PRO A 1 105 ? -2.353 15.929 12.966 1.00 98.50 105 PRO A N 1
ATOM 782 C CA . PRO A 1 105 ? -2.694 15.672 14.364 1.00 98.50 105 PRO A CA 1
ATOM 783 C C . PRO A 1 105 ? -1.808 14.616 15.029 1.00 98.50 105 PRO A C 1
ATOM 785 O O . PRO A 1 105 ? -1.120 14.915 15.999 1.00 98.50 105 PRO A O 1
ATOM 788 N N . GLY A 1 106 ? -1.725 13.406 14.466 1.00 98.31 106 GLY A N 1
ATOM 789 C CA . GLY A 1 106 ? -0.898 12.334 15.029 1.00 98.31 106 GLY A CA 1
ATOM 790 C C . GLY A 1 106 ? 0.596 12.679 15.092 1.00 98.31 106 GLY A C 1
ATOM 791 O O . GLY A 1 106 ? 1.270 12.344 16.068 1.00 98.31 106 GLY A O 1
ATOM 792 N N . MET A 1 107 ? 1.119 13.400 14.090 1.00 98.31 107 MET A N 1
ATOM 793 C CA . MET A 1 107 ? 2.495 13.919 14.095 1.00 98.31 107 MET A CA 1
ATOM 794 C C . MET A 1 107 ? 2.737 14.911 15.231 1.00 98.31 107 MET A C 1
ATOM 796 O O . MET A 1 107 ? 3.741 14.794 15.934 1.00 98.31 107 MET A O 1
ATOM 800 N N . LEU A 1 108 ? 1.817 15.854 15.429 1.00 98.50 108 LEU A N 1
ATOM 801 C CA . LEU A 1 108 ? 1.883 16.825 16.516 1.00 98.50 108 LEU A CA 1
ATOM 802 C C . LEU A 1 108 ? 1.755 16.145 17.874 1.00 98.50 108 LEU A C 1
ATOM 804 O O . LEU A 1 108 ? 2.526 16.478 18.761 1.00 98.50 108 LEU A O 1
ATOM 808 N N . MET A 1 109 ? 0.886 15.144 18.026 1.00 98.50 109 MET A N 1
ATOM 809 C CA . MET A 1 109 ? 0.763 14.404 19.285 1.00 98.50 109 MET A CA 1
ATOM 810 C C . MET A 1 109 ? 2.014 13.577 19.604 1.00 98.50 109 MET A C 1
ATOM 812 O O . MET A 1 109 ? 2.446 13.539 20.752 1.00 98.50 109 MET A O 1
ATOM 816 N N . ALA A 1 110 ? 2.672 12.970 18.612 1.00 97.81 110 ALA A N 1
ATOM 817 C CA . ALA A 1 110 ? 3.966 12.319 18.846 1.00 97.81 110 ALA A CA 1
ATOM 818 C C . ALA A 1 110 ? 5.080 13.323 19.185 1.00 97.81 110 ALA A C 1
ATOM 820 O O . ALA A 1 110 ? 5.912 13.053 20.052 1.00 97.81 110 ALA A O 1
ATOM 821 N N . ALA A 1 111 ? 5.085 14.496 18.547 1.00 97.50 111 ALA A N 1
ATOM 822 C CA . ALA A 1 111 ? 5.988 15.577 18.925 1.00 97.50 111 ALA A CA 1
ATOM 823 C C . ALA A 1 111 ? 5.665 16.132 20.325 1.00 97.50 111 ALA A C 1
ATOM 825 O O . ALA A 1 111 ? 6.583 16.466 21.066 1.00 97.50 111 ALA A O 1
ATOM 826 N N . ALA A 1 112 ? 4.392 16.165 20.720 1.00 96.69 112 ALA A N 1
ATOM 827 C CA . ALA A 1 112 ? 3.940 16.582 22.042 1.00 96.69 112 ALA A CA 1
ATOM 828 C C . ALA A 1 112 ? 4.344 15.573 23.126 1.00 96.69 112 ALA A C 1
ATOM 830 O O . ALA A 1 112 ? 4.741 15.985 24.207 1.00 96.69 112 ALA A O 1
ATOM 831 N N . ALA A 1 113 ? 4.351 14.266 22.838 1.00 95.50 113 ALA A N 1
ATOM 832 C CA . ALA A 1 113 ? 4.943 13.271 23.739 1.00 95.50 113 ALA A CA 1
ATOM 833 C C . ALA A 1 113 ? 6.436 13.541 23.987 1.00 95.50 113 ALA A C 1
ATOM 835 O O . ALA A 1 113 ? 6.919 13.450 25.116 1.00 95.50 113 ALA A O 1
ATOM 836 N N . LEU A 1 114 ? 7.177 13.881 22.925 1.00 94.81 114 LEU A N 1
ATOM 837 C CA . LEU A 1 114 ? 8.580 14.275 23.045 1.00 94.81 114 LEU A CA 1
ATOM 838 C C . LEU A 1 114 ? 8.710 15.580 23.843 1.00 94.81 114 LEU A C 1
ATOM 840 O O . LEU A 1 114 ? 9.564 15.678 24.715 1.00 94.81 114 LEU A O 1
ATOM 844 N N . TRP A 1 115 ? 7.843 16.559 23.590 1.00 93.25 115 TRP A N 1
ATOM 845 C CA . TRP A 1 115 ? 7.792 17.809 24.343 1.00 93.25 115 TRP A CA 1
ATOM 846 C C . TRP A 1 115 ? 7.530 17.577 25.828 1.00 93.25 115 TRP A C 1
ATOM 848 O O . TRP A 1 115 ? 8.276 18.087 26.651 1.00 93.25 115 TRP A O 1
ATOM 858 N N . HIS A 1 116 ? 6.550 16.748 26.184 1.00 89.81 116 HIS A N 1
ATOM 859 C CA . HIS A 1 116 ? 6.259 16.404 27.573 1.00 89.81 116 HIS A CA 1
ATOM 860 C C . HIS A 1 116 ? 7.490 15.807 28.258 1.00 89.81 116 HIS A C 1
ATOM 862 O O . HIS A 1 116 ? 7.926 16.290 29.298 1.00 89.81 116 HIS A O 1
ATOM 868 N N . LYS A 1 117 ? 8.127 14.824 27.614 1.00 88.50 117 LYS A N 1
ATOM 869 C CA . LYS A 1 117 ? 9.326 14.176 28.151 1.00 88.50 117 LYS A CA 1
ATOM 870 C C . LYS A 1 117 ? 10.487 15.147 28.393 1.00 88.50 117 LYS A C 1
ATOM 872 O O . LYS A 1 117 ? 11.244 14.960 29.338 1.00 88.50 117 LYS A O 1
ATOM 877 N N . TRP A 1 118 ? 10.698 16.116 27.506 1.00 89.62 118 TRP A N 1
ATOM 878 C CA . TRP A 1 118 ? 11.899 16.954 27.560 1.00 89.62 118 TRP A CA 1
ATOM 879 C C . TRP A 1 118 ? 11.673 18.301 28.240 1.00 89.62 118 TRP A C 1
ATOM 881 O O . TRP A 1 118 ? 12.554 18.772 28.945 1.00 89.62 118 TRP A O 1
ATOM 891 N N . VAL A 1 119 ? 10.506 18.906 28.050 1.00 86.81 119 VAL A N 1
ATOM 892 C CA . VAL A 1 119 ? 10.157 20.222 28.592 1.00 86.81 119 VAL A CA 1
ATOM 893 C C . VAL A 1 119 ? 9.417 20.089 29.919 1.00 86.81 119 VAL A C 1
ATOM 895 O O . VAL A 1 119 ? 9.805 20.728 30.891 1.00 86.81 119 VAL A O 1
ATOM 898 N N . VAL A 1 120 ? 8.376 19.252 29.982 1.00 81.75 120 VAL A N 1
ATOM 899 C CA . VAL A 1 120 ? 7.519 19.142 31.178 1.00 81.75 120 VAL A CA 1
ATOM 900 C C . VAL A 1 120 ? 8.201 18.322 32.274 1.00 81.75 120 VAL A C 1
ATOM 902 O O . VAL A 1 120 ? 8.257 18.764 33.417 1.00 81.75 120 VAL A O 1
ATOM 905 N N . ASP A 1 121 ? 8.804 17.183 31.924 1.00 83.12 121 ASP A N 1
ATOM 906 C CA . ASP A 1 121 ? 9.516 16.325 32.886 1.00 83.12 121 ASP A CA 1
ATOM 907 C C . ASP A 1 121 ? 10.938 16.844 33.225 1.00 83.12 121 ASP A C 1
ATOM 909 O O . ASP A 1 121 ? 11.663 16.213 33.996 1.00 83.12 121 ASP A O 1
ATOM 913 N N . GLY A 1 122 ? 11.349 17.993 32.665 1.00 74.44 122 GLY A N 1
ATOM 914 C CA . GLY A 1 122 ? 12.556 18.730 33.061 1.00 74.44 122 GLY A CA 1
ATOM 915 C C . GLY A 1 122 ? 13.900 18.174 32.566 1.00 74.44 122 GLY A C 1
ATOM 916 O O . GLY A 1 122 ? 14.889 18.257 33.296 1.00 74.44 122 GLY A O 1
ATOM 917 N N . GLN A 1 123 ? 13.977 17.606 31.354 1.00 78.00 123 GLN A N 1
ATOM 918 C CA . GLN A 1 123 ? 15.263 17.195 30.757 1.00 78.00 123 GLN A CA 1
ATOM 919 C C . GLN A 1 123 ? 15.993 18.380 30.103 1.00 78.00 123 GLN A C 1
ATOM 921 O O . GLN A 1 123 ? 15.385 19.372 29.705 1.00 78.00 123 GLN A O 1
ATOM 926 N N . ASP A 1 124 ? 17.316 18.275 29.941 1.00 81.50 124 ASP A N 1
ATOM 927 C CA . ASP A 1 124 ? 18.091 19.301 29.237 1.00 81.50 124 ASP A CA 1
ATOM 928 C C . ASP A 1 124 ? 17.788 19.287 27.731 1.00 81.50 124 ASP A C 1
ATOM 930 O O . ASP A 1 124 ? 18.353 18.515 26.957 1.00 81.50 124 ASP A O 1
ATOM 934 N N . THR A 1 125 ? 16.909 20.187 27.297 1.00 81.56 125 THR A N 1
ATOM 935 C CA . THR A 1 125 ? 16.535 20.366 25.886 1.00 81.56 125 THR A CA 1
ATOM 936 C C . THR A 1 125 ? 17.711 20.746 24.975 1.00 81.56 125 THR A C 1
ATOM 938 O O . THR A 1 125 ? 17.591 20.600 23.757 1.00 81.56 125 THR A O 1
ATOM 941 N N . ALA A 1 126 ? 18.856 21.198 25.507 1.00 79.44 126 ALA A N 1
ATOM 942 C CA . ALA A 1 126 ? 20.063 21.430 24.711 1.00 79.44 126 ALA A CA 1
ATOM 943 C C . ALA A 1 126 ? 20.710 20.127 24.210 1.00 79.44 126 ALA A C 1
ATOM 945 O O . ALA A 1 126 ? 21.391 20.151 23.185 1.00 79.44 126 ALA A O 1
ATOM 946 N N . ALA A 1 127 ? 20.454 18.998 24.877 1.00 84.44 127 ALA A N 1
ATOM 947 C CA . ALA A 1 127 ? 20.927 17.678 24.467 1.00 84.44 127 ALA A CA 1
ATOM 948 C C . ALA A 1 127 ? 20.022 16.994 23.419 1.00 84.44 127 ALA A C 1
ATOM 950 O O . ALA A 1 127 ? 20.358 15.908 22.945 1.00 84.44 127 ALA A O 1
ATOM 951 N N . LEU A 1 128 ? 18.890 17.604 23.035 1.00 86.75 128 LEU A N 1
ATOM 952 C CA . LEU A 1 128 ? 17.967 17.028 22.053 1.00 86.75 128 LEU A CA 1
ATOM 953 C C . LEU A 1 128 ? 18.617 16.945 20.665 1.00 86.75 128 LEU A C 1
ATOM 955 O O . LEU A 1 128 ? 18.966 17.958 20.053 1.00 86.75 128 LEU A O 1
ATOM 959 N N . THR A 1 129 ? 18.704 15.734 20.116 1.00 86.81 129 THR A N 1
ATOM 960 C CA . THR A 1 129 ? 19.296 15.506 18.795 1.00 86.81 129 THR A CA 1
ATOM 961 C C . THR A 1 129 ? 18.247 15.408 17.684 1.00 86.81 129 THR A C 1
ATOM 963 O O . THR A 1 129 ? 17.050 15.214 17.905 1.00 86.81 129 THR A O 1
ATOM 966 N N . ALA A 1 130 ? 18.702 15.493 16.430 1.00 83.50 130 ALA A N 1
ATOM 967 C CA . ALA A 1 130 ? 17.847 15.225 15.274 1.00 83.50 130 ALA A CA 1
ATOM 968 C C . ALA A 1 130 ? 17.290 13.792 15.277 1.00 83.50 130 ALA A C 1
ATOM 970 O O . ALA A 1 130 ? 16.172 13.574 14.813 1.00 83.50 130 ALA A O 1
ATOM 971 N N . ASP A 1 131 ? 18.058 12.829 15.786 1.00 85.88 131 ASP A N 1
ATOM 972 C CA . ASP A 1 131 ? 17.667 11.423 15.798 1.00 85.88 131 ASP A CA 1
ATOM 973 C C . ASP A 1 131 ? 16.640 11.122 16.890 1.00 85.88 131 ASP A C 1
ATOM 975 O O . ASP A 1 131 ? 15.779 10.272 16.682 1.00 85.88 131 ASP A O 1
ATOM 979 N N . ASP A 1 132 ? 16.630 11.869 17.997 1.00 89.75 132 ASP A N 1
ATOM 980 C CA . ASP A 1 132 ? 15.537 11.811 18.978 1.00 89.75 132 ASP A CA 1
ATOM 981 C C . ASP A 1 132 ? 14.199 12.199 18.352 1.00 89.75 132 ASP A C 1
ATOM 983 O O . ASP A 1 132 ? 13.203 11.488 18.508 1.00 89.75 132 ASP A O 1
ATOM 987 N N . ILE A 1 133 ? 14.194 13.280 17.570 1.00 93.50 133 ILE A N 1
ATOM 988 C CA . ILE A 1 133 ? 13.009 13.734 16.836 1.00 93.50 133 ILE A CA 1
ATOM 989 C C . ILE A 1 133 ? 12.590 12.684 15.803 1.00 93.50 133 ILE A C 1
ATOM 991 O O . ILE A 1 133 ? 11.416 12.322 15.737 1.00 93.50 133 ILE A O 1
ATOM 995 N N . LYS A 1 134 ? 13.536 12.145 15.020 1.00 90.44 134 LYS A N 1
ATOM 996 C CA . LYS A 1 134 ? 13.237 11.076 14.053 1.00 90.44 134 LYS A CA 1
ATOM 997 C C . LYS A 1 134 ? 12.676 9.831 14.737 1.00 90.44 134 LYS A C 1
ATOM 999 O O . LYS A 1 134 ? 11.732 9.254 14.218 1.00 90.44 134 LYS A O 1
ATOM 1004 N N . ARG A 1 135 ? 13.205 9.423 15.896 1.00 90.69 135 ARG A N 1
ATOM 1005 C CA . ARG A 1 135 ? 12.689 8.279 16.667 1.00 90.69 135 ARG A CA 1
ATOM 1006 C C . ARG A 1 135 ? 11.271 8.525 17.172 1.00 90.69 135 ARG A C 1
ATOM 1008 O O . ARG A 1 135 ? 10.437 7.630 17.059 1.00 90.69 135 ARG A O 1
ATOM 1015 N N . ALA A 1 136 ? 10.986 9.726 17.676 1.00 92.44 136 ALA A N 1
ATOM 1016 C CA . ALA A 1 136 ? 9.647 10.096 18.133 1.00 92.44 136 ALA A CA 1
ATOM 1017 C C . ALA A 1 136 ? 8.620 10.067 16.988 1.00 92.44 136 ALA A C 1
ATOM 1019 O O . ALA A 1 136 ? 7.527 9.528 17.148 1.00 92.44 136 ALA A O 1
ATOM 1020 N N . LEU A 1 137 ? 8.989 10.593 15.816 1.00 94.38 137 LEU A N 1
ATOM 1021 C CA . LEU A 1 137 ? 8.114 10.640 14.640 1.00 94.38 137 LEU A CA 1
ATOM 1022 C C . LEU A 1 137 ? 8.119 9.347 13.810 1.00 94.38 137 LEU A C 1
ATOM 1024 O O . LEU A 1 137 ? 7.212 9.137 13.013 1.00 94.38 137 LEU A O 1
ATOM 1028 N N . GLY A 1 138 ? 9.113 8.471 13.975 1.00 88.69 138 GLY A N 1
ATOM 1029 C CA . GLY A 1 138 ? 9.378 7.336 13.078 1.00 88.69 138 GLY A CA 1
ATOM 1030 C C . GLY A 1 138 ? 8.286 6.268 13.058 1.00 88.69 138 GLY A C 1
ATOM 1031 O O . GLY A 1 138 ? 8.249 5.425 12.170 1.00 88.69 138 GLY A O 1
ATOM 1032 N N . ARG A 1 139 ? 7.366 6.319 14.023 1.00 88.62 139 ARG A N 1
ATOM 1033 C CA . ARG A 1 139 ? 6.186 5.451 14.120 1.00 88.62 139 ARG A CA 1
ATOM 1034 C C . ARG A 1 139 ? 4.902 6.083 13.578 1.00 88.62 139 ARG A C 1
ATOM 1036 O O . ARG A 1 139 ? 3.837 5.480 13.739 1.00 88.62 139 ARG A O 1
ATOM 1043 N N . ASN A 1 140 ? 5.029 7.245 12.938 1.00 95.88 140 ASN A N 1
ATOM 1044 C CA . ASN A 1 140 ? 3.965 7.978 12.277 1.00 95.88 140 ASN A CA 1
ATOM 1045 C C . ASN A 1 140 ? 4.305 8.143 10.793 1.00 95.88 140 ASN A C 1
ATOM 1047 O O . ASN A 1 140 ? 5.377 8.620 10.419 1.00 95.88 140 ASN A O 1
ATOM 1051 N N . ALA A 1 141 ? 3.376 7.753 9.932 1.00 96.12 141 ALA A N 1
ATOM 1052 C CA . ALA A 1 141 ? 3.521 7.819 8.490 1.00 96.12 141 ALA A CA 1
ATOM 1053 C C . ALA A 1 141 ? 3.103 9.202 7.961 1.00 96.12 141 ALA A C 1
ATOM 1055 O O . ALA A 1 141 ? 2.063 9.742 8.343 1.00 96.12 141 ALA A O 1
ATOM 1056 N N . CYS A 1 142 ? 3.892 9.765 7.045 1.00 96.56 142 CYS A N 1
ATOM 1057 C CA . CYS A 1 142 ? 3.480 10.893 6.214 1.00 96.56 142 CYS A CA 1
ATOM 1058 C C . CYS A 1 142 ? 3.857 10.637 4.758 1.00 96.56 142 CYS A C 1
ATOM 1060 O O . CYS A 1 142 ? 5.031 10.498 4.421 1.00 96.56 142 CYS A O 1
ATOM 1062 N N . ARG A 1 143 ? 2.851 10.638 3.879 1.00 96.25 143 ARG A N 1
ATOM 1063 C CA . ARG A 1 143 ? 3.048 10.432 2.439 1.00 96.25 143 ARG A CA 1
ATOM 1064 C C . ARG A 1 143 ? 3.366 11.716 1.659 1.00 96.25 143 ARG A C 1
ATOM 1066 O O . ARG A 1 143 ? 3.746 11.647 0.499 1.00 96.25 143 ARG A O 1
ATOM 1073 N N . CYS A 1 144 ? 3.212 12.889 2.278 1.00 95.44 144 CYS A N 1
ATOM 1074 C CA . CYS A 1 144 ? 3.261 14.182 1.585 1.00 95.44 144 CYS A CA 1
ATOM 1075 C C . CYS A 1 144 ? 4.611 14.913 1.697 1.00 95.44 144 CYS A C 1
ATOM 1077 O O . CYS A 1 144 ? 5.103 15.458 0.712 1.00 95.44 144 CYS A O 1
ATOM 1079 N N . THR A 1 145 ? 5.190 14.981 2.900 1.00 91.94 145 THR A N 1
ATOM 1080 C CA . THR A 1 145 ? 6.238 15.971 3.223 1.00 91.94 145 THR A CA 1
ATOM 1081 C C . THR A 1 145 ? 7.668 15.454 3.107 1.00 91.94 145 THR A C 1
ATOM 1083 O O . THR A 1 145 ? 8.598 16.255 3.136 1.00 91.94 145 THR A O 1
ATOM 1086 N N . GLY A 1 146 ? 7.874 14.134 3.032 1.00 88.31 146 GLY A N 1
ATOM 1087 C CA . GLY A 1 146 ? 9.220 13.547 3.061 1.00 88.31 146 GLY A CA 1
ATOM 1088 C C . GLY A 1 146 ? 9.973 13.774 4.383 1.00 88.31 146 GLY A C 1
ATOM 1089 O O . GLY A 1 146 ? 11.194 13.681 4.411 1.00 88.31 146 GLY A O 1
ATOM 1090 N N . TYR A 1 147 ? 9.262 14.087 5.476 1.00 92.56 147 TYR A N 1
ATOM 1091 C CA . TYR A 1 147 ? 9.759 14.262 6.854 1.00 92.56 147 TYR A CA 1
ATOM 1092 C C . TYR A 1 147 ? 10.718 15.422 7.140 1.00 92.56 147 TYR A C 1
ATOM 1094 O O . TYR A 1 147 ? 10.768 15.876 8.283 1.00 92.56 147 TYR A O 1
ATOM 1102 N N . ALA A 1 148 ? 11.449 15.941 6.155 1.00 90.25 148 ALA A N 1
ATOM 1103 C CA . ALA A 1 148 ? 12.451 16.981 6.387 1.00 90.25 148 ALA A CA 1
ATOM 1104 C C . ALA A 1 148 ? 11.859 18.245 7.043 1.00 90.25 148 ALA A C 1
ATOM 1106 O O . ALA A 1 148 ? 12.416 18.749 8.023 1.00 90.25 148 ALA A O 1
ATOM 1107 N N . SER A 1 149 ? 10.705 18.720 6.560 1.00 92.50 149 SER A N 1
ATOM 1108 C CA . SER A 1 149 ? 10.007 19.873 7.146 1.00 92.50 149 SER A CA 1
ATOM 1109 C C . SER A 1 149 ? 9.417 19.576 8.528 1.00 92.50 149 SER A C 1
ATOM 1111 O O . SER A 1 149 ? 9.498 20.429 9.405 1.00 92.50 149 SER A O 1
ATOM 1113 N N . LEU A 1 150 ? 8.918 18.355 8.772 1.00 95.19 150 LEU A N 1
ATOM 1114 C CA . LEU A 1 150 ? 8.422 17.925 10.090 1.00 95.19 150 LEU A CA 1
ATOM 1115 C C . LEU A 1 150 ? 9.536 17.973 11.145 1.00 95.19 150 LEU A C 1
ATOM 1117 O O . LEU A 1 150 ? 9.370 18.569 12.206 1.00 95.19 150 LEU A O 1
ATOM 1121 N N . VAL A 1 151 ? 10.699 17.388 10.840 1.00 94.81 151 VAL A N 1
ATOM 1122 C CA . VAL A 1 151 ? 11.849 17.379 11.758 1.00 94.81 151 VAL A CA 1
ATOM 1123 C C . VAL A 1 151 ? 12.322 18.803 12.043 1.00 94.81 151 VAL A C 1
ATOM 1125 O O . VAL A 1 151 ? 12.637 19.131 13.186 1.00 94.81 151 VAL A O 1
ATOM 1128 N N . ARG A 1 152 ? 12.360 19.662 11.019 1.00 93.50 152 ARG A N 1
ATOM 1129 C CA . ARG A 1 152 ? 12.732 21.072 11.172 1.00 93.50 152 ARG A CA 1
ATOM 1130 C C . ARG A 1 152 ? 11.739 21.840 12.045 1.00 93.50 152 ARG A C 1
ATOM 1132 O O . ARG A 1 152 ? 12.185 22.564 12.929 1.00 93.50 152 ARG A O 1
ATOM 1139 N N . ALA A 1 153 ? 10.437 21.646 11.845 1.00 96.25 153 ALA A N 1
ATOM 1140 C CA . ALA A 1 153 ? 9.401 22.282 12.652 1.00 96.25 153 ALA A CA 1
ATOM 1141 C C . ALA A 1 153 ? 9.542 21.921 14.138 1.00 96.25 153 ALA A C 1
ATOM 1143 O O . ALA A 1 153 ? 9.583 22.807 14.988 1.00 96.25 153 ALA A O 1
ATOM 1144 N N . VAL A 1 154 ? 9.727 20.634 14.458 1.00 96.81 154 VAL A N 1
ATOM 1145 C CA . VAL A 1 154 ? 9.960 20.202 15.846 1.00 96.81 154 VAL A CA 1
ATOM 1146 C C . VAL A 1 154 ? 11.230 20.847 16.409 1.00 96.81 154 VAL A C 1
ATOM 1148 O O . VAL A 1 154 ? 11.187 21.427 17.490 1.00 96.81 154 VAL A O 1
ATOM 1151 N N . LYS A 1 155 ? 12.347 20.836 15.665 1.00 95.19 155 LYS A N 1
ATOM 1152 C CA . LYS A 1 155 ? 13.583 21.524 16.088 1.00 95.19 155 LYS A CA 1
ATOM 1153 C C . LYS A 1 155 ? 13.361 23.011 16.363 1.00 95.19 155 LYS A C 1
ATOM 1155 O O . LYS A 1 155 ? 13.900 23.521 17.340 1.00 95.19 155 LYS A O 1
ATOM 1160 N N . SER A 1 156 ? 12.589 23.689 15.515 1.00 95.31 156 SER A N 1
ATOM 1161 C CA . SER A 1 156 ? 12.274 25.110 15.668 1.00 95.31 156 SER A CA 1
ATOM 1162 C C . SER A 1 156 ? 11.503 25.377 16.956 1.00 95.31 156 SER A C 1
ATOM 1164 O O . SER A 1 156 ? 11.899 26.254 17.712 1.00 95.31 156 SER A O 1
ATOM 1166 N N . ALA A 1 157 ? 10.481 24.573 17.260 1.00 95.38 157 ALA A N 1
ATOM 1167 C CA . ALA A 1 157 ? 9.703 24.721 18.490 1.00 95.38 157 ALA A CA 1
ATOM 1168 C C . ALA A 1 157 ? 10.565 24.539 19.754 1.00 95.38 157 ALA A C 1
ATOM 1170 O O . ALA A 1 157 ? 10.467 25.320 20.697 1.00 95.38 157 ALA A O 1
ATOM 1171 N N . PHE A 1 158 ? 11.451 23.535 19.778 1.00 94.06 158 PHE A N 1
ATOM 1172 C CA . PHE A 1 158 ? 12.382 23.342 20.899 1.00 94.06 158 PHE A CA 1
ATOM 1173 C C . PHE A 1 158 ? 13.437 24.455 20.985 1.00 94.06 158 PHE A C 1
ATOM 1175 O O . PHE A 1 158 ? 13.861 24.829 22.077 1.00 94.06 158 PHE A O 1
ATOM 1182 N N . HIS A 1 159 ? 13.884 24.995 19.851 1.00 92.62 159 HIS A N 1
ATOM 1183 C CA . HIS A 1 159 ? 14.789 26.142 19.836 1.00 92.62 159 HIS A CA 1
ATOM 1184 C C . HIS A 1 159 ? 14.115 27.404 20.385 1.00 92.62 159 HIS A C 1
ATOM 1186 O O . HIS A 1 159 ? 14.711 28.089 21.217 1.00 92.62 159 HIS A O 1
ATOM 1192 N N . GLU A 1 160 ? 12.868 27.652 19.988 1.00 92.50 160 GLU A N 1
ATOM 1193 C CA . GLU A 1 160 ? 12.048 28.754 20.484 1.00 92.50 160 GLU A CA 1
ATOM 1194 C C . GLU A 1 160 ? 11.847 28.660 21.992 1.00 92.50 160 GLU A C 1
ATOM 1196 O O . GLU A 1 160 ? 12.084 29.633 22.696 1.00 92.50 160 GLU A O 1
ATOM 1201 N N . HIS A 1 161 ? 11.518 27.475 22.509 1.00 89.38 161 HIS A N 1
ATOM 1202 C CA . HIS A 1 161 ? 11.387 27.268 23.949 1.00 89.38 161 HIS A CA 1
ATOM 1203 C C . HIS A 1 161 ? 12.655 27.653 24.728 1.00 89.38 161 HIS A C 1
ATOM 1205 O O . HIS A 1 161 ? 12.568 28.267 25.787 1.00 89.38 161 HIS A O 1
ATOM 1211 N N . ARG A 1 162 ? 13.840 27.324 24.198 1.00 89.19 162 ARG A N 1
ATOM 1212 C CA . ARG A 1 162 ? 15.122 27.615 24.862 1.00 89.19 162 ARG A CA 1
ATOM 1213 C C . ARG A 1 162 ? 15.563 29.070 24.752 1.00 89.19 162 ARG A C 1
ATOM 1215 O O . ARG A 1 162 ? 16.251 29.558 25.641 1.00 89.19 162 ARG A O 1
ATOM 1222 N N . THR A 1 163 ? 15.270 29.723 23.631 1.00 90.81 163 THR A N 1
ATOM 1223 C CA . THR A 1 163 ? 15.891 31.012 23.267 1.00 90.81 163 THR A CA 1
ATOM 1224 C C . THR A 1 163 ? 14.905 32.172 23.179 1.00 90.81 163 THR A C 1
ATOM 1226 O O . THR A 1 163 ? 15.324 33.321 23.078 1.00 90.81 163 THR A O 1
ATOM 1229 N N . GLY A 1 164 ? 13.603 31.886 23.200 1.00 89.62 164 GLY A N 1
ATOM 1230 C CA . GLY A 1 164 ? 12.539 32.845 22.915 1.00 89.62 164 GLY A CA 1
ATOM 1231 C C . GLY A 1 164 ? 12.373 33.177 21.428 1.00 89.62 164 GLY A C 1
ATOM 1232 O O . GLY A 1 164 ? 11.551 34.030 21.106 1.00 89.62 164 GLY A O 1
ATOM 1233 N N . GLN A 1 165 ? 13.136 32.549 20.520 1.00 90.19 165 GLN A N 1
ATOM 1234 C CA . GLN A 1 165 ? 13.066 32.806 19.076 1.00 90.19 165 GLN A CA 1
ATOM 1235 C C . GLN A 1 165 ? 13.010 31.501 18.260 1.00 90.19 165 GLN A C 1
ATOM 1237 O O . GLN A 1 165 ? 13.812 30.596 18.502 1.00 90.19 165 GLN A O 1
ATOM 1242 N N . PRO A 1 166 ? 12.094 31.368 17.283 1.00 90.31 166 PRO A N 1
ATOM 1243 C CA . PRO A 1 166 ? 12.051 30.202 16.406 1.00 90.31 166 PRO A CA 1
ATOM 1244 C C . PRO A 1 166 ? 13.216 30.198 15.408 1.00 90.31 166 PRO A C 1
ATOM 1246 O O . PRO A 1 166 ? 13.814 31.230 15.100 1.00 90.31 166 PRO A O 1
ATOM 1249 N N . LEU A 1 167 ? 13.529 29.021 14.858 1.00 90.56 167 LEU A N 1
ATOM 1250 C CA . LEU A 1 167 ? 14.452 28.930 13.726 1.00 90.56 167 LEU A CA 1
ATOM 1251 C C . LEU A 1 167 ? 13.794 29.539 12.479 1.00 90.56 167 LEU A C 1
ATOM 1253 O O . LEU A 1 167 ? 12.614 29.271 12.235 1.00 90.56 167 LEU A O 1
ATOM 1257 N N . PRO A 1 168 ? 14.542 30.277 11.639 1.00 89.25 168 PRO A N 1
ATOM 1258 C CA . PRO A 1 168 ? 13.981 30.852 10.425 1.00 89.25 168 PRO A CA 1
ATOM 1259 C C . PRO A 1 168 ? 13.548 29.755 9.433 1.00 89.25 168 PRO A C 1
ATOM 1261 O O . PRO A 1 168 ? 14.206 28.703 9.341 1.00 89.25 168 PRO A O 1
ATOM 1264 N N . PRO A 1 169 ? 12.463 29.979 8.669 1.00 84.44 169 PRO A N 1
ATOM 1265 C CA . PRO A 1 169 ? 12.065 29.079 7.593 1.00 84.44 169 PRO A CA 1
ATOM 1266 C C . PRO A 1 169 ? 13.131 29.038 6.487 1.00 84.44 169 PRO A C 1
ATOM 1268 O O . PRO A 1 169 ? 13.983 29.920 6.375 1.00 84.44 169 PRO A O 1
ATOM 1271 N N . LEU A 1 170 ? 13.097 27.988 5.660 1.00 80.81 170 LEU A N 1
ATOM 1272 C CA . LEU A 1 170 ? 13.891 27.956 4.429 1.00 80.81 170 LEU A CA 1
ATOM 1273 C C . LEU A 1 170 ? 13.187 28.777 3.359 1.00 80.81 170 LEU A C 1
ATOM 1275 O O . LEU A 1 170 ? 12.186 28.328 2.806 1.00 80.81 170 LEU A O 1
ATOM 1279 N N . GLU A 1 171 ? 13.744 29.935 3.042 1.00 76.75 171 GLU A N 1
ATOM 1280 C CA . GLU A 1 171 ? 13.336 30.709 1.876 1.00 76.75 171 GLU A CA 1
ATOM 1281 C C . GLU A 1 171 ? 14.226 30.335 0.683 1.00 76.75 171 GLU A C 1
ATOM 1283 O O . GLU A 1 171 ? 15.449 30.264 0.844 1.00 76.75 171 GLU A O 1
ATOM 1288 N N . PRO A 1 172 ? 13.655 30.061 -0.502 1.00 68.56 172 PRO A N 1
ATOM 1289 C CA . PRO A 1 172 ? 14.450 29.901 -1.708 1.00 68.56 172 PRO A CA 1
ATOM 1290 C C . PRO A 1 172 ? 15.061 31.246 -2.124 1.00 68.56 172 PRO A C 1
ATOM 1292 O O . PRO A 1 172 ? 14.449 32.302 -1.954 1.00 68.56 172 PRO A O 1
ATOM 1295 N N . ASP A 1 173 ? 16.244 31.205 -2.734 1.00 70.00 173 ASP A N 1
ATOM 1296 C CA . ASP A 1 173 ? 16.800 32.373 -3.413 1.00 70.00 173 ASP A CA 1
ATOM 1297 C C . ASP A 1 173 ? 15.983 32.642 -4.685 1.00 70.00 173 ASP A C 1
ATOM 1299 O O . ASP A 1 173 ? 15.953 31.824 -5.607 1.00 70.00 173 ASP A O 1
ATOM 1303 N N . THR A 1 174 ? 15.292 33.780 -4.741 1.00 65.38 174 THR A N 1
ATOM 1304 C CA . THR A 1 174 ? 14.490 34.189 -5.904 1.00 65.38 174 THR A CA 1
ATOM 1305 C C . THR A 1 174 ? 15.069 35.439 -6.572 1.00 65.38 174 THR A C 1
ATOM 1307 O O . THR A 1 174 ? 15.772 36.229 -5.943 1.00 65.38 174 THR A O 1
ATOM 1310 N N . LEU A 1 175 ? 14.705 35.674 -7.841 1.00 66.75 175 LEU A N 1
ATOM 1311 C CA . LEU A 1 175 ? 14.795 36.991 -8.505 1.00 66.75 175 LEU A CA 1
ATOM 1312 C C . LEU A 1 175 ? 14.091 38.082 -7.651 1.00 66.75 175 LEU A C 1
ATOM 1314 O O . LEU A 1 175 ? 13.386 37.704 -6.709 1.00 66.75 175 LEU A O 1
ATOM 1318 N N . PRO A 1 176 ? 14.261 39.405 -7.921 1.00 68.12 176 PRO A N 1
ATOM 1319 C CA . PRO A 1 176 ? 13.885 40.481 -6.997 1.00 68.12 176 PRO A CA 1
ATOM 1320 C C . PRO A 1 176 ? 12.530 40.213 -6.337 1.00 68.12 176 PRO A C 1
ATOM 1322 O O . PRO A 1 176 ? 11.523 40.116 -7.044 1.00 68.12 176 PRO A O 1
ATOM 1325 N N . PRO A 1 177 ? 12.506 39.997 -5.012 1.00 59.84 177 PRO A N 1
ATOM 1326 C CA . PRO A 1 177 ? 11.399 39.300 -4.391 1.00 59.84 177 PRO A CA 1
ATOM 1327 C C . PRO A 1 177 ? 10.118 40.112 -4.533 1.00 59.84 177 PRO A C 1
ATOM 1329 O O . PRO A 1 177 ? 10.039 41.270 -4.114 1.00 59.84 177 PRO A O 1
ATOM 1332 N N . LEU A 1 178 ? 9.091 39.476 -5.092 1.00 69.62 178 LEU A N 1
ATOM 1333 C CA . LEU A 1 178 ? 7.725 39.961 -4.963 1.00 69.62 178 LEU A CA 1
ATOM 1334 C C . LEU A 1 178 ? 7.291 39.809 -3.493 1.00 69.62 178 LEU A C 1
ATOM 1336 O O . LEU A 1 178 ? 7.885 39.059 -2.718 1.00 69.62 178 LEU A O 1
ATOM 1340 N N . ARG A 1 179 ? 6.247 40.533 -3.073 1.00 75.31 179 ARG A N 1
ATOM 1341 C CA . ARG A 1 179 ? 5.808 40.530 -1.660 1.00 75.31 179 ARG A CA 1
ATOM 1342 C C . ARG A 1 179 ? 5.278 39.172 -1.173 1.00 75.31 179 ARG A C 1
ATOM 1344 O O . ARG A 1 179 ? 5.293 38.933 0.026 1.00 75.31 179 ARG A O 1
ATOM 1351 N N . VAL A 1 180 ? 4.790 38.321 -2.082 1.00 80.12 180 VAL A N 1
ATOM 1352 C CA . VAL A 1 180 ? 4.117 37.043 -1.763 1.00 80.12 180 VAL A CA 1
ATOM 1353 C C . VAL A 1 180 ? 4.651 35.886 -2.615 1.00 80.12 180 VAL A C 1
ATOM 1355 O O . VAL A 1 180 ? 4.957 34.821 -2.092 1.00 80.12 180 VAL A O 1
ATOM 1358 N N . ILE A 1 181 ? 4.790 36.077 -3.931 1.00 82.62 181 ILE A N 1
ATOM 1359 C CA . ILE A 1 181 ? 5.298 35.036 -4.838 1.00 82.62 181 ILE A CA 1
ATOM 1360 C C . ILE A 1 181 ? 6.784 34.792 -4.550 1.00 82.62 181 ILE A C 1
ATOM 1362 O O . ILE A 1 181 ? 7.575 35.733 -4.571 1.00 82.62 181 ILE A O 1
ATOM 1366 N N . GLY A 1 182 ? 7.149 33.529 -4.310 1.00 78.62 182 GLY A N 1
ATOM 1367 C CA . GLY A 1 182 ? 8.518 33.130 -3.972 1.00 78.62 182 GLY A CA 1
ATOM 1368 C C . GLY A 1 182 ? 8.862 33.210 -2.480 1.00 78.62 182 GLY A C 1
ATOM 1369 O O . GLY A 1 182 ? 10.026 33.037 -2.139 1.00 78.62 182 GLY A O 1
ATOM 1370 N N . ARG A 1 183 ? 7.877 33.467 -1.604 1.00 77.88 183 ARG A N 1
ATOM 1371 C CA . ARG A 1 183 ? 8.037 33.500 -0.141 1.00 77.88 183 ARG A CA 1
ATOM 1372 C C . ARG A 1 183 ? 7.280 32.365 0.547 1.00 77.88 183 ARG A C 1
ATOM 1374 O O . ARG A 1 183 ? 6.233 31.944 0.048 1.00 77.88 183 ARG A O 1
ATOM 1381 N N . SER A 1 184 ? 7.752 31.914 1.711 1.00 79.06 184 SER A N 1
ATOM 1382 C CA . SER A 1 184 ? 6.954 31.055 2.593 1.00 79.06 184 SER A CA 1
ATOM 1383 C C . SER A 1 184 ? 5.770 31.848 3.150 1.00 79.06 184 SER A C 1
ATOM 1385 O O . SER A 1 184 ? 5.940 32.844 3.855 1.00 79.06 184 SER A O 1
ATOM 1387 N N . TYR A 1 185 ? 4.551 31.426 2.813 1.00 82.81 185 TYR A N 1
ATOM 1388 C CA . TYR A 1 185 ? 3.317 32.055 3.276 1.00 82.81 185 TYR A CA 1
ATOM 1389 C C . TYR A 1 185 ? 2.368 30.989 3.847 1.00 82.81 185 TYR A C 1
ATOM 1391 O O . TYR A 1 185 ? 2.157 29.962 3.192 1.00 82.81 185 TYR A O 1
ATOM 1399 N N . PRO A 1 186 ? 1.778 31.196 5.042 1.00 83.75 186 PRO A N 1
ATOM 1400 C CA . PRO A 1 186 ? 0.829 30.252 5.623 1.00 83.75 186 PRO A CA 1
ATOM 1401 C C . PRO A 1 186 ? -0.385 30.030 4.718 1.00 83.75 186 PRO A C 1
ATOM 1403 O O . PRO A 1 186 ? -1.003 30.974 4.227 1.00 83.75 186 PRO A O 1
ATOM 1406 N N . ARG A 1 187 ? -0.759 28.767 4.509 1.00 87.06 187 ARG A N 1
ATOM 1407 C CA . ARG A 1 187 ? -1.963 28.436 3.741 1.00 87.06 187 ARG A CA 1
ATOM 1408 C C . ARG A 1 187 ? -3.231 28.761 4.543 1.00 87.06 187 ARG A C 1
ATOM 1410 O O . ARG A 1 187 ? -3.224 28.537 5.751 1.00 87.06 187 ARG A O 1
ATOM 1417 N N . PRO A 1 188 ? -4.341 29.166 3.898 1.00 88.19 188 PRO A N 1
ATOM 1418 C CA . PRO A 1 188 ? -5.584 29.498 4.602 1.00 88.19 188 PRO A CA 1
ATOM 1419 C C . PRO A 1 188 ? -6.148 28.370 5.481 1.00 88.19 188 PRO A C 1
ATOM 1421 O O . PRO A 1 188 ? -6.734 28.639 6.518 1.00 88.19 188 PRO A O 1
ATOM 1424 N N . ASP A 1 189 ? -5.941 27.110 5.091 1.00 92.44 189 ASP A N 1
ATOM 1425 C CA . ASP A 1 189 ? -6.483 25.914 5.751 1.00 92.44 189 ASP A CA 1
ATOM 1426 C C . ASP A 1 189 ? -5.541 25.291 6.798 1.00 92.44 189 ASP A C 1
ATOM 1428 O O . ASP A 1 189 ? -5.799 24.205 7.320 1.00 92.44 189 ASP A O 1
ATOM 1432 N N . VAL A 1 190 ? -4.389 25.914 7.063 1.00 94.94 190 VAL A N 1
ATOM 1433 C CA . VAL A 1 190 ? -3.323 25.283 7.854 1.00 94.94 190 VAL A CA 1
ATOM 1434 C C . VAL A 1 190 ? -3.626 25.250 9.350 1.00 94.94 190 VAL A C 1
ATOM 1436 O O . VAL A 1 190 ? -3.251 24.282 10.010 1.00 94.94 190 VAL A O 1
ATOM 1439 N N . VAL A 1 191 ? -4.313 26.272 9.873 1.00 95.75 191 VAL A N 1
ATOM 1440 C CA . VAL A 1 191 ? -4.665 26.364 11.298 1.00 95.75 191 VAL A CA 1
ATOM 1441 C C . VAL A 1 191 ? -5.568 25.193 11.669 1.00 95.75 191 VAL A C 1
ATOM 1443 O O . VAL A 1 191 ? -5.214 24.411 12.547 1.00 95.75 191 VAL A O 1
ATOM 1446 N N . ASP A 1 192 ? -6.634 24.975 10.901 1.00 96.94 192 ASP A N 1
ATOM 1447 C CA . ASP A 1 192 ? -7.570 23.868 11.110 1.00 96.94 192 ASP A CA 1
ATOM 1448 C C . ASP A 1 192 ? -6.872 22.497 11.078 1.00 96.94 192 ASP A C 1
ATOM 1450 O O . ASP A 1 192 ? -7.212 21.577 11.823 1.00 96.94 192 ASP A O 1
ATOM 1454 N N . LYS A 1 193 ? -5.839 22.344 10.242 1.00 97.69 193 LYS A N 1
ATOM 1455 C CA . LYS A 1 193 ? -5.067 21.096 10.136 1.00 97.69 193 LYS A CA 1
ATOM 1456 C C . LYS A 1 193 ? -4.154 20.841 11.332 1.00 97.69 193 LYS A C 1
ATOM 1458 O O . LYS A 1 193 ? -3.935 19.678 11.671 1.00 97.69 193 LYS A O 1
ATOM 1463 N N . VAL A 1 194 ? -3.599 21.886 11.952 1.00 97.56 194 VAL A N 1
ATOM 1464 C CA . VAL A 1 194 ? -2.743 21.739 13.144 1.00 97.56 194 VAL A CA 1
ATOM 1465 C C . VAL A 1 194 ? -3.538 21.690 14.445 1.00 97.56 194 VAL A C 1
ATOM 1467 O O . VAL A 1 194 ? -3.020 21.183 15.436 1.00 97.56 194 VAL A O 1
ATOM 1470 N N . THR A 1 195 ? -4.780 22.176 14.460 1.00 96.75 195 THR A N 1
ATOM 1471 C CA . THR A 1 195 ? -5.679 22.108 15.626 1.00 96.75 195 THR A CA 1
ATOM 1472 C C . THR A 1 195 ? -6.592 20.884 15.613 1.00 96.75 195 THR A C 1
ATOM 1474 O O . THR A 1 195 ? -7.185 20.556 16.634 1.00 96.75 195 THR A O 1
ATOM 1477 N N . GLY A 1 196 ? -6.692 20.186 14.478 1.00 96.44 196 GLY A N 1
ATOM 1478 C CA . GLY A 1 196 ? -7.602 19.053 14.300 1.00 96.44 196 GLY A CA 1
ATOM 1479 C C . GLY A 1 196 ? -9.012 19.443 13.850 1.00 96.44 196 GLY A C 1
ATOM 1480 O O . GLY A 1 196 ? -9.801 18.545 13.573 1.00 96.44 196 GLY A O 1
ATOM 1481 N N . ALA A 1 197 ? -9.304 20.741 13.704 1.00 96.44 197 ALA A N 1
ATOM 1482 C CA . ALA A 1 197 ? -10.592 21.261 13.237 1.00 96.44 197 ALA A CA 1
ATOM 1483 C C . ALA A 1 197 ? -10.855 21.028 11.735 1.00 96.44 197 ALA A C 1
ATOM 1485 O O . ALA A 1 197 ? -11.978 21.189 11.266 1.00 96.44 197 ALA A O 1
ATOM 1486 N N . ALA A 1 198 ? -9.835 20.640 10.965 1.00 96.38 198 ALA A N 1
ATOM 1487 C CA . ALA A 1 198 ? -9.983 20.304 9.555 1.00 96.38 198 ALA A CA 1
ATOM 1488 C C . ALA A 1 198 ? -10.888 19.071 9.369 1.00 96.38 198 ALA A C 1
ATOM 1490 O O . ALA A 1 198 ? -10.529 17.963 9.790 1.00 96.38 198 ALA A O 1
ATOM 1491 N N . CYS A 1 199 ? -12.020 19.267 8.685 1.00 95.44 199 CYS A N 1
ATOM 1492 C CA . CYS A 1 199 ? -12.985 18.216 8.362 1.00 95.44 199 CYS A CA 1
ATOM 1493 C C . CYS A 1 199 ? -12.646 17.514 7.039 1.00 95.44 199 CYS A C 1
ATOM 1495 O O . CYS A 1 199 ? -12.724 18.101 5.957 1.00 95.44 199 CYS A O 1
ATOM 1497 N N . PHE A 1 200 ? -12.299 16.236 7.140 1.00 97.69 200 PHE A N 1
ATOM 1498 C CA . PHE A 1 200 ? -12.202 15.280 6.040 1.00 97.69 200 PHE A CA 1
ATOM 1499 C C . PHE A 1 200 ? -13.527 14.532 5.884 1.00 97.69 200 PHE A C 1
ATOM 1501 O O . PHE A 1 200 ? -14.432 14.685 6.703 1.00 97.69 200 PHE A O 1
ATOM 1508 N N . THR A 1 201 ? -13.667 13.711 4.843 1.00 97.56 201 THR A N 1
ATOM 1509 C CA . THR A 1 201 ? -14.975 13.115 4.511 1.00 97.56 201 THR A CA 1
ATOM 1510 C C . THR A 1 201 ? -15.532 12.266 5.655 1.00 97.56 201 THR A C 1
ATOM 1512 O O . THR A 1 201 ? -16.700 12.398 6.006 1.00 97.56 201 THR A O 1
ATOM 1515 N N . ASP A 1 202 ? -14.694 11.449 6.300 1.00 96.38 202 ASP A N 1
ATOM 1516 C CA . ASP A 1 202 ? -15.123 10.628 7.441 1.00 96.38 202 ASP A CA 1
ATOM 1517 C C . ASP A 1 202 ? -15.507 11.451 8.685 1.00 96.38 202 ASP A C 1
ATOM 1519 O O . ASP A 1 202 ? -16.217 10.961 9.560 1.00 96.38 202 ASP A O 1
ATOM 1523 N N . ASP A 1 203 ? -15.091 12.712 8.780 1.00 96.81 203 ASP A N 1
ATOM 1524 C CA . ASP A 1 203 ? -15.421 13.548 9.936 1.00 96.81 203 ASP A CA 1
ATOM 1525 C C . ASP A 1 203 ? -16.861 14.088 9.878 1.00 96.81 203 ASP A C 1
ATOM 1527 O O . ASP A 1 203 ? -17.409 14.485 10.905 1.00 96.81 203 ASP A O 1
ATOM 1531 N N . TYR A 1 204 ? -17.504 14.069 8.705 1.00 96.25 204 TYR A N 1
ATOM 1532 C CA . TYR A 1 204 ? -18.907 14.460 8.571 1.00 96.25 204 TYR A CA 1
ATOM 1533 C C . TYR A 1 204 ? -19.842 13.396 9.167 1.00 96.25 204 TYR A C 1
ATOM 1535 O O . TYR A 1 204 ? -19.629 12.183 9.034 1.00 96.25 204 TYR A O 1
ATOM 1543 N N . SER A 1 205 ? -20.909 13.872 9.809 1.00 94.62 205 SER A N 1
ATOM 1544 C CA . SER A 1 205 ? -21.970 13.059 10.399 1.00 94.62 205 SER A CA 1
ATOM 1545 C C . SER A 1 205 ? -23.322 13.744 10.220 1.00 94.62 205 SER A C 1
ATOM 1547 O O . SER A 1 205 ? -23.407 14.972 10.264 1.00 94.62 205 SER A O 1
ATOM 1549 N N . PHE A 1 206 ? -24.371 12.946 10.031 1.00 96.38 206 PHE A N 1
ATOM 1550 C CA . PHE A 1 206 ? -25.743 13.413 9.847 1.00 96.38 206 PHE A CA 1
ATOM 1551 C C . PHE A 1 206 ? -26.695 12.628 10.767 1.00 96.38 206 PHE A C 1
ATOM 1553 O O . PHE A 1 206 ? -26.452 11.446 11.031 1.00 96.38 206 PHE A O 1
ATOM 1560 N N . PRO A 1 207 ? -27.785 13.236 11.267 1.00 95.19 207 PRO A N 1
ATOM 1561 C CA . PRO A 1 207 ? -28.743 12.526 12.116 1.00 95.19 207 PRO A CA 1
ATOM 1562 C C . PRO A 1 207 ? -29.348 11.274 11.448 1.00 95.19 207 PRO A C 1
ATOM 1564 O O . PRO A 1 207 ? -29.873 11.318 10.340 1.00 95.19 207 PRO A O 1
ATOM 1567 N N . GLY A 1 208 ? -29.308 10.123 12.118 1.00 95.81 208 GLY A N 1
ATOM 1568 C CA . GLY A 1 208 ? -29.830 8.874 11.540 1.00 95.81 208 GLY A CA 1
ATOM 1569 C C . GLY A 1 208 ? -29.061 8.368 10.310 1.00 95.81 208 GLY A C 1
ATOM 1570 O O . GLY A 1 208 ? -29.614 7.583 9.540 1.00 95.81 208 GLY A O 1
ATOM 1571 N N . MET A 1 209 ? -27.818 8.825 10.113 1.00 98.25 209 MET A N 1
ATOM 1572 C CA . MET A 1 209 ? -26.921 8.328 9.070 1.00 98.25 209 MET A CA 1
ATOM 1573 C C . MET A 1 209 ? -26.652 6.830 9.244 1.00 98.25 209 MET A C 1
ATOM 1575 O O . MET A 1 209 ? -26.345 6.372 10.344 1.00 98.25 209 MET A O 1
ATOM 1579 N N . LEU A 1 210 ? -26.734 6.090 8.142 1.00 98.75 210 LEU A N 1
ATOM 1580 C CA . LEU A 1 210 ? -26.460 4.659 8.077 1.00 98.75 210 LEU A CA 1
ATOM 1581 C C . LEU A 1 210 ? -25.016 4.384 7.645 1.00 98.75 210 LEU A C 1
ATOM 1583 O O . LEU A 1 210 ? -24.342 5.231 7.048 1.00 98.75 210 LEU A O 1
ATOM 1587 N N . TYR A 1 211 ? -24.572 3.158 7.900 1.00 98.50 211 TYR A N 1
ATOM 1588 C CA . TYR A 1 211 ? -23.281 2.640 7.470 1.00 98.50 211 TYR A CA 1
ATOM 1589 C C . TYR A 1 211 ? -23.467 1.763 6.239 1.00 98.50 211 TYR A C 1
ATOM 1591 O O . TYR A 1 211 ? -24.195 0.770 6.275 1.00 98.50 211 TYR A O 1
ATOM 1599 N N . GLY A 1 212 ? -22.811 2.156 5.154 1.00 98.62 212 GLY A N 1
ATOM 1600 C CA . GLY A 1 212 ? -22.770 1.415 3.910 1.00 98.62 212 GLY A CA 1
ATOM 1601 C C . GLY A 1 212 ? -21.562 0.479 3.847 1.00 98.62 212 GLY A C 1
ATOM 1602 O O . GLY A 1 212 ? -20.473 0.841 4.299 1.00 98.62 212 GLY A O 1
ATOM 1603 N N . ALA A 1 213 ? -21.741 -0.705 3.269 1.00 98.44 213 ALA A N 1
ATOM 1604 C CA . ALA A 1 213 ? -20.675 -1.674 3.022 1.00 98.44 213 ALA A CA 1
ATOM 1605 C C . ALA A 1 213 ? -20.851 -2.340 1.650 1.00 98.44 213 ALA A C 1
ATOM 1607 O O . ALA A 1 213 ? -21.962 -2.398 1.124 1.00 98.44 213 ALA A O 1
ATOM 1608 N N . THR A 1 214 ? -19.755 -2.837 1.075 1.00 98.56 214 THR A N 1
ATOM 1609 C CA . THR A 1 214 ? -19.739 -3.419 -0.275 1.00 98.56 214 THR A CA 1
ATOM 1610 C C . THR A 1 214 ? -19.309 -4.877 -0.222 1.00 98.56 214 THR A C 1
ATOM 1612 O O . THR A 1 214 ? -18.265 -5.194 0.345 1.00 98.56 214 THR A O 1
ATOM 1615 N N . LEU A 1 215 ? -20.084 -5.762 -0.848 1.00 98.56 215 LEU A N 1
ATOM 1616 C CA . LEU A 1 215 ? -19.670 -7.131 -1.122 1.00 98.56 215 LEU A CA 1
ATOM 1617 C C . LEU A 1 215 ? -18.700 -7.112 -2.303 1.00 98.56 215 LEU A C 1
ATOM 1619 O O . LEU A 1 215 ? -19.092 -6.783 -3.427 1.00 98.56 215 LEU A O 1
ATOM 1623 N N . ARG A 1 216 ? -17.439 -7.449 -2.037 1.00 98.25 216 ARG A N 1
ATOM 1624 C CA . ARG A 1 216 ? -16.390 -7.554 -3.057 1.00 98.25 216 ARG A CA 1
ATOM 1625 C C . ARG A 1 216 ? -16.386 -8.935 -3.708 1.00 98.25 216 ARG A C 1
ATOM 1627 O O . ARG A 1 216 ? -16.860 -9.906 -3.118 1.00 98.25 216 ARG A O 1
ATOM 1634 N N . ALA A 1 217 ? -15.843 -9.017 -4.917 1.00 97.88 217 ALA A N 1
ATOM 1635 C CA . ALA A 1 217 ? -15.686 -10.270 -5.639 1.00 97.88 217 ALA A CA 1
ATOM 1636 C C . ALA A 1 217 ? -14.848 -11.295 -4.852 1.00 97.88 217 ALA A C 1
ATOM 1638 O O . ALA A 1 217 ? -13.785 -10.979 -4.320 1.00 97.88 217 ALA A O 1
ATOM 1639 N N . ALA A 1 218 ? -15.306 -12.550 -4.829 1.00 96.38 218 ALA A N 1
ATOM 1640 C CA . ALA A 1 218 ? -14.588 -13.654 -4.181 1.00 96.38 218 ALA A CA 1
ATOM 1641 C C . ALA A 1 218 ? -13.471 -14.248 -5.061 1.00 96.38 218 ALA A C 1
ATOM 1643 O O . ALA A 1 218 ? -12.578 -14.931 -4.562 1.00 96.38 218 ALA A O 1
ATOM 1644 N N . HIS A 1 219 ? -13.512 -13.985 -6.371 1.00 97.44 219 HIS A N 1
ATOM 1645 C CA . HIS A 1 219 ? -12.571 -14.512 -7.355 1.00 97.44 219 HIS A CA 1
ATOM 1646 C C . HIS A 1 219 ? -11.985 -13.382 -8.211 1.00 97.44 219 HIS A C 1
ATOM 1648 O O . HIS A 1 219 ? -12.682 -12.408 -8.495 1.00 97.44 219 HIS A O 1
ATOM 1654 N N . PRO A 1 220 ? -10.726 -13.506 -8.674 1.00 96.44 220 PRO A N 1
ATOM 1655 C CA . PRO A 1 220 ? -10.115 -12.516 -9.557 1.00 96.44 220 PRO A CA 1
ATOM 1656 C C . PRO A 1 220 ? -10.727 -12.523 -10.964 1.00 96.44 220 PRO A C 1
ATOM 1658 O O . PRO A 1 220 ? -10.601 -11.540 -11.681 1.00 96.44 220 PRO A O 1
ATOM 1661 N N . HIS A 1 221 ? -11.362 -13.624 -11.375 1.00 98.44 221 HIS A N 1
ATOM 1662 C CA . HIS A 1 221 ? -12.069 -13.734 -12.645 1.00 98.44 221 HIS A CA 1
ATOM 1663 C C . HIS A 1 221 ? -13.136 -14.831 -12.535 1.00 98.44 221 HIS A C 1
ATOM 1665 O O . HIS A 1 221 ? -12.794 -15.982 -12.265 1.00 98.44 221 HIS A O 1
ATOM 1671 N N . ALA A 1 222 ? -14.417 -14.497 -12.690 1.00 98.44 222 ALA A N 1
ATOM 1672 C CA . ALA A 1 222 ? -15.506 -15.479 -12.635 1.00 98.44 222 ALA A CA 1
ATOM 1673 C C . ALA A 1 222 ? -16.805 -14.938 -13.241 1.00 98.44 222 ALA A C 1
ATOM 1675 O O . ALA A 1 222 ? -17.082 -13.747 -13.106 1.00 98.44 222 ALA A O 1
ATOM 1676 N N . ARG A 1 223 ? -17.638 -15.802 -13.836 1.00 98.44 223 ARG A N 1
ATOM 1677 C CA . ARG A 1 223 ? -19.029 -15.441 -14.171 1.00 98.44 223 ARG A CA 1
ATOM 1678 C C . ARG A 1 223 ? -19.903 -15.500 -12.926 1.00 98.44 223 ARG A C 1
ATOM 1680 O O . ARG A 1 223 ? -19.717 -16.388 -12.095 1.00 98.44 223 ARG A O 1
ATOM 1687 N N . ILE A 1 224 ? -20.855 -14.580 -12.817 1.00 98.38 224 ILE A N 1
ATOM 1688 C CA . ILE A 1 224 ? -21.882 -14.606 -11.773 1.00 98.38 224 ILE A CA 1
ATOM 1689 C C . ILE A 1 224 ? -23.042 -15.450 -12.307 1.00 98.38 224 ILE A C 1
ATOM 1691 O O . ILE A 1 224 ? -23.684 -15.075 -13.284 1.00 98.38 224 ILE A O 1
ATOM 1695 N N . LEU A 1 225 ? -23.286 -16.612 -11.700 1.00 98.19 225 LEU A N 1
ATOM 1696 C CA . LEU A 1 225 ? -24.376 -17.509 -12.101 1.00 98.19 225 LEU A CA 1
ATOM 1697 C C . LEU A 1 225 ? -25.685 -17.143 -11.402 1.00 98.19 225 LEU A C 1
ATOM 1699 O O . LEU A 1 225 ? -26.751 -17.152 -12.018 1.00 98.19 225 LEU A O 1
ATOM 1703 N N . SER A 1 226 ? -25.603 -16.824 -10.110 1.00 97.50 226 SER A N 1
ATOM 1704 C CA . SER A 1 226 ? -26.745 -16.410 -9.302 1.00 97.50 226 SER A CA 1
ATOM 1705 C C . SER A 1 226 ? -26.312 -15.523 -8.130 1.00 97.50 226 SER A C 1
ATOM 1707 O O . SER A 1 226 ? -25.175 -15.596 -7.657 1.00 97.50 226 SER A O 1
ATOM 1709 N N . LEU A 1 227 ? -27.224 -14.658 -7.681 1.00 97.81 227 LEU A N 1
ATOM 1710 C CA . LEU A 1 227 ? -27.038 -13.724 -6.571 1.00 97.81 227 LEU A CA 1
ATOM 1711 C C . LEU A 1 227 ? -28.325 -13.684 -5.736 1.00 97.81 227 LEU A C 1
ATOM 1713 O O . LEU A 1 227 ? -29.366 -13.254 -6.228 1.00 97.81 227 LEU A O 1
ATOM 1717 N N . ASP A 1 228 ? -28.255 -14.130 -4.481 1.00 98.19 228 ASP A N 1
ATOM 1718 C CA . ASP A 1 228 ? -29.372 -14.128 -3.532 1.00 98.19 228 ASP A CA 1
ATOM 1719 C C . ASP A 1 228 ? -29.066 -13.228 -2.328 1.00 98.19 228 ASP A C 1
ATOM 1721 O O . ASP A 1 228 ? -28.151 -13.471 -1.537 1.00 98.19 228 ASP A O 1
ATOM 1725 N N . THR A 1 229 ? -29.875 -12.180 -2.183 1.00 98.56 229 THR A N 1
ATOM 1726 C CA . THR A 1 229 ? -29.782 -11.174 -1.120 1.00 98.56 229 THR A CA 1
ATOM 1727 C C . THR A 1 229 ? -30.879 -11.314 -0.061 1.00 98.56 229 THR A C 1
ATOM 1729 O O . THR A 1 229 ? -30.884 -10.556 0.913 1.00 98.56 229 THR A O 1
ATOM 1732 N N . ALA A 1 230 ? -31.799 -12.278 -0.192 1.00 98.25 230 ALA A N 1
ATOM 1733 C CA . ALA A 1 230 ? -33.019 -12.345 0.614 1.00 98.25 230 ALA A CA 1
ATOM 1734 C C . ALA A 1 230 ? -32.732 -12.456 2.118 1.00 98.25 230 ALA A C 1
ATOM 1736 O O . ALA A 1 230 ? -33.390 -11.809 2.934 1.00 98.25 230 ALA A O 1
ATOM 1737 N N . ARG A 1 231 ? -31.717 -13.241 2.499 1.00 98.31 231 ARG A N 1
ATOM 1738 C CA . ARG A 1 231 ? -31.314 -13.417 3.904 1.00 98.31 231 ARG A CA 1
ATOM 1739 C C . ARG A 1 231 ? -30.706 -12.151 4.501 1.00 98.31 231 ARG A C 1
ATOM 1741 O O . ARG A 1 231 ? -30.984 -11.838 5.655 1.00 98.31 231 ARG A O 1
ATOM 1748 N N . ALA A 1 232 ? -29.896 -11.438 3.722 1.00 98.44 232 ALA A N 1
ATOM 1749 C CA . ALA A 1 232 ? -29.299 -10.177 4.139 1.00 98.44 232 ALA A CA 1
ATOM 1750 C C . ALA A 1 232 ? -30.370 -9.088 4.308 1.00 98.44 232 ALA A C 1
ATOM 1752 O O . ALA A 1 232 ? -30.350 -8.354 5.291 1.00 98.44 232 ALA A O 1
ATOM 1753 N N . ALA A 1 233 ? -31.344 -9.032 3.396 1.00 98.00 233 ALA A N 1
ATOM 1754 C CA . ALA A 1 233 ? -32.402 -8.023 3.399 1.00 98.00 233 ALA A CA 1
ATOM 1755 C C . ALA A 1 233 ? -33.337 -8.105 4.619 1.00 98.00 233 ALA A C 1
ATOM 1757 O O . ALA A 1 233 ? -33.847 -7.081 5.065 1.00 98.00 233 ALA A O 1
ATOM 1758 N N . ILE A 1 234 ? -33.562 -9.302 5.173 1.00 98.06 234 ILE A N 1
ATOM 1759 C CA . ILE A 1 234 ? -34.419 -9.491 6.359 1.00 98.06 234 ILE A CA 1
ATOM 1760 C C . ILE A 1 234 ? -33.663 -9.383 7.692 1.00 98.06 234 ILE A C 1
ATOM 1762 O O . ILE A 1 234 ? -34.283 -9.510 8.752 1.00 98.06 234 ILE A O 1
ATOM 1766 N N . LEU A 1 235 ? -32.338 -9.195 7.670 1.00 98.50 235 LEU A N 1
ATOM 1767 C CA . LEU A 1 235 ? -31.537 -9.077 8.887 1.00 98.50 235 LEU A CA 1
ATOM 1768 C C . LEU A 1 235 ? -31.932 -7.794 9.651 1.00 98.50 235 LEU A C 1
ATOM 1770 O O . LEU A 1 235 ? -31.895 -6.705 9.073 1.00 98.50 235 LEU A O 1
ATOM 1774 N N . PRO A 1 236 ? -32.282 -7.871 10.951 1.00 98.56 236 PRO A N 1
ATOM 1775 C CA . PRO A 1 236 ? -32.648 -6.687 11.720 1.00 98.56 236 PRO A CA 1
ATOM 1776 C C . PRO A 1 236 ? -31.552 -5.613 11.714 1.00 98.56 236 PRO A C 1
ATOM 1778 O O . PRO A 1 236 ? -30.395 -5.886 12.028 1.00 98.56 236 PRO A O 1
ATOM 1781 N N . GLY A 1 237 ? -31.943 -4.383 11.381 1.00 98.06 237 GLY A N 1
ATOM 1782 C CA . GLY A 1 237 ? -31.048 -3.227 11.279 1.00 98.06 237 GLY A CA 1
ATOM 1783 C C . GLY A 1 237 ? -30.435 -3.007 9.892 1.00 98.06 237 GLY A C 1
ATOM 1784 O O . GLY A 1 237 ? -29.719 -2.024 9.704 1.00 98.06 237 GLY A O 1
ATOM 1785 N N . VAL A 1 238 ? -30.721 -3.872 8.914 1.00 98.81 238 VAL A N 1
ATOM 1786 C CA . VAL A 1 238 ? -30.460 -3.614 7.489 1.00 98.81 238 VAL A CA 1
ATOM 1787 C C . VAL A 1 238 ? -31.612 -2.793 6.902 1.00 98.81 238 VAL A C 1
ATOM 1789 O O . VAL A 1 238 ? -32.779 -3.106 7.124 1.00 98.81 238 VAL A O 1
ATOM 1792 N N . HIS A 1 239 ? -31.286 -1.729 6.162 1.00 98.75 239 HIS A N 1
ATOM 1793 C CA . HIS A 1 239 ? -32.268 -0.837 5.517 1.00 98.75 239 HIS A CA 1
ATOM 1794 C C . HIS A 1 239 ? -32.328 -1.019 4.001 1.00 98.75 239 HIS A C 1
ATOM 1796 O O . HIS A 1 239 ? -33.370 -0.760 3.409 1.00 98.75 239 HIS A O 1
ATOM 1802 N N . ALA A 1 240 ? -31.232 -1.443 3.371 1.00 98.75 240 ALA A N 1
ATOM 1803 C CA . ALA A 1 240 ? -31.192 -1.741 1.943 1.00 98.75 240 ALA A CA 1
ATOM 1804 C C . ALA A 1 240 ? -30.093 -2.758 1.628 1.00 98.75 240 ALA A C 1
ATOM 1806 O O . ALA A 1 240 ? -29.020 -2.721 2.235 1.00 98.75 240 ALA A O 1
ATOM 1807 N N . VAL A 1 241 ? -30.358 -3.617 0.644 1.00 98.88 241 VAL A N 1
ATOM 1808 C CA . VAL A 1 241 ? -29.371 -4.458 -0.041 1.00 98.88 241 VAL A CA 1
ATOM 1809 C C . VAL A 1 241 ? -29.618 -4.274 -1.531 1.00 98.88 241 VAL A C 1
ATOM 1811 O O . VAL A 1 241 ? -30.702 -4.609 -1.998 1.00 98.88 241 VAL A O 1
ATOM 1814 N N . LEU A 1 242 ? -28.654 -3.699 -2.246 1.00 98.88 242 LEU A N 1
ATOM 1815 C CA . LEU A 1 242 ? -28.775 -3.367 -3.664 1.00 98.88 242 LEU A CA 1
ATOM 1816 C C . LEU A 1 242 ? -27.789 -4.191 -4.494 1.00 98.88 242 LEU A C 1
ATOM 1818 O O . LEU A 1 242 ? -26.663 -4.466 -4.070 1.00 98.88 242 LEU A O 1
ATOM 1822 N N . THR A 1 243 ? -28.223 -4.550 -5.691 1.00 98.81 243 THR A N 1
ATOM 1823 C CA . THR A 1 243 ? -27.498 -5.315 -6.709 1.00 98.81 243 THR A CA 1
ATOM 1824 C C . THR A 1 243 ? -27.451 -4.518 -8.013 1.00 98.81 243 THR A C 1
ATOM 1826 O O . THR A 1 243 ? -27.993 -3.416 -8.100 1.00 98.81 243 THR A O 1
ATOM 1829 N N . HIS A 1 244 ? -26.839 -5.069 -9.061 1.00 98.56 244 HIS A N 1
ATOM 1830 C CA . HIS A 1 244 ? -26.839 -4.433 -10.381 1.00 98.56 244 HIS A CA 1
ATOM 1831 C C . HIS A 1 244 ? -28.250 -4.115 -10.918 1.00 98.56 244 HIS A C 1
ATOM 1833 O O . HIS A 1 244 ? -28.401 -3.187 -11.709 1.00 98.56 244 HIS A O 1
ATOM 1839 N N . ALA A 1 245 ? -29.279 -4.863 -10.496 1.00 98.25 245 ALA A N 1
ATOM 1840 C CA . ALA A 1 245 ? -30.665 -4.656 -10.917 1.00 98.25 245 ALA A CA 1
ATOM 1841 C C . ALA A 1 245 ? -31.287 -3.377 -10.331 1.00 98.25 245 ALA A C 1
ATOM 1843 O O . ALA A 1 245 ? -32.291 -2.892 -10.845 1.00 98.25 245 ALA A O 1
ATOM 1844 N N . ASP A 1 246 ? -30.682 -2.833 -9.275 1.00 98.62 246 ASP A N 1
ATOM 1845 C CA . ASP A 1 246 ? -31.149 -1.641 -8.572 1.00 98.62 246 ASP A CA 1
ATOM 1846 C C . ASP A 1 246 ? -30.474 -0.354 -9.072 1.00 98.62 246 ASP A C 1
ATOM 1848 O O . ASP A 1 246 ? -30.732 0.720 -8.531 1.00 98.62 246 ASP A O 1
ATOM 1852 N N . VAL A 1 247 ? -29.600 -0.437 -10.085 1.00 98.75 247 VAL A N 1
ATOM 1853 C CA . VAL A 1 247 ? -28.990 0.733 -10.734 1.00 98.75 247 VAL A CA 1
ATOM 1854 C C . VAL A 1 247 ? -29.991 1.309 -11.749 1.00 98.75 247 VAL A C 1
ATOM 1856 O O . VAL A 1 247 ? -30.237 0.657 -12.763 1.00 98.75 247 VAL A O 1
ATOM 1859 N N . PRO A 1 248 ? -30.583 2.502 -11.520 1.00 98.38 248 PRO A N 1
ATOM 1860 C CA . PRO A 1 248 ? -31.676 3.002 -12.364 1.00 98.38 248 PRO A CA 1
ATOM 1861 C C . PRO A 1 248 ? -31.237 3.415 -13.773 1.00 98.38 248 PRO A C 1
ATOM 1863 O O . PRO A 1 248 ? -32.004 3.276 -14.723 1.00 98.38 248 PRO A O 1
ATOM 1866 N N . GLY A 1 249 ? -30.020 3.949 -13.892 1.00 98.38 249 GLY A N 1
ATOM 1867 C CA . GLY A 1 249 ? -29.452 4.431 -15.144 1.00 98.38 249 GLY A CA 1
ATOM 1868 C C . GLY A 1 249 ? -28.475 3.436 -15.762 1.00 98.38 249 GLY A C 1
ATOM 1869 O O . GLY A 1 249 ? -28.745 2.243 -15.887 1.00 98.38 249 GLY A O 1
ATOM 1870 N N . VAL A 1 250 ? -27.309 3.926 -16.183 1.00 98.12 250 VAL A N 1
ATOM 1871 C CA . VAL A 1 250 ? -26.295 3.074 -16.819 1.00 98.12 250 VAL A CA 1
ATOM 1872 C C . VAL A 1 250 ? -25.435 2.401 -15.750 1.00 98.12 250 VAL A C 1
ATOM 1874 O O . VAL A 1 250 ? -24.712 3.069 -15.013 1.00 98.12 250 VAL A O 1
ATOM 1877 N N . ASN A 1 251 ? -25.436 1.065 -15.712 1.00 98.38 251 ASN A N 1
ATOM 1878 C CA . ASN A 1 251 ? -24.593 0.257 -14.818 1.00 98.38 251 ASN A CA 1
ATOM 1879 C C . ASN A 1 251 ? -23.110 0.212 -15.248 1.00 98.38 251 ASN A C 1
ATOM 1881 O O . ASN A 1 251 ? -22.459 -0.828 -15.184 1.00 98.38 251 ASN A O 1
ATOM 1885 N N . ARG A 1 252 ? -22.560 1.323 -15.739 1.00 97.69 252 ARG A N 1
ATOM 1886 C CA . ARG A 1 252 ? -21.154 1.455 -16.129 1.00 97.69 252 ARG A CA 1
ATOM 1887 C C . ARG A 1 252 ? -20.662 2.878 -15.864 1.00 97.69 252 ARG A C 1
ATOM 1889 O O . ARG A 1 252 ? -21.403 3.840 -16.048 1.00 97.69 252 ARG A O 1
ATOM 1896 N N . HIS A 1 253 ? -19.402 3.011 -15.476 1.00 97.81 253 HIS A N 1
ATOM 1897 C CA . HIS A 1 253 ? -18.708 4.272 -15.243 1.00 97.81 253 HIS A CA 1
ATOM 1898 C C . HIS A 1 253 ? -17.249 4.180 -15.720 1.00 97.81 253 HIS A C 1
ATOM 1900 O O . HIS A 1 253 ? -16.785 3.122 -16.144 1.00 97.81 253 HIS A O 1
ATOM 1906 N N . GLY A 1 254 ? -16.527 5.300 -15.670 1.00 96.56 254 GLY A N 1
ATOM 1907 C CA . GLY A 1 254 ? -15.132 5.397 -16.096 1.00 96.56 254 GLY A CA 1
ATOM 1908 C C . GLY A 1 254 ? -14.833 6.712 -16.817 1.00 96.56 254 GLY A C 1
ATOM 1909 O O . GLY A 1 254 ? -15.700 7.312 -17.451 1.00 96.56 254 GLY A O 1
ATOM 1910 N N . LEU A 1 255 ? -13.588 7.186 -16.703 1.00 94.56 255 LEU A N 1
ATOM 1911 C CA . LEU A 1 255 ? -13.193 8.518 -17.186 1.00 94.56 255 LEU A CA 1
ATOM 1912 C C . LEU A 1 255 ? -12.899 8.578 -18.683 1.00 94.56 255 LEU A C 1
ATOM 1914 O O . LEU A 1 255 ? -13.100 9.616 -19.311 1.00 94.56 255 LEU A O 1
ATOM 1918 N N . VAL A 1 256 ? -12.358 7.494 -19.242 1.00 94.38 256 VAL A N 1
ATOM 1919 C CA . VAL A 1 256 ? -12.044 7.402 -20.675 1.00 94.38 256 VAL A CA 1
ATOM 1920 C C . VAL A 1 256 ? -13.070 6.539 -21.387 1.00 94.38 256 VAL A C 1
ATOM 1922 O O . VAL A 1 256 ? -13.647 6.974 -22.381 1.00 94.38 256 VAL A O 1
ATOM 1925 N N . TYR A 1 257 ? -13.290 5.333 -20.871 1.00 95.81 257 TYR A N 1
ATOM 1926 C CA . TYR A 1 257 ? -14.307 4.411 -21.349 1.00 95.81 257 TYR A CA 1
ATOM 1927 C C . TYR A 1 257 ? -15.224 4.057 -20.180 1.00 95.81 257 TYR A C 1
ATOM 1929 O O . TYR A 1 257 ? -14.717 3.841 -19.080 1.00 95.81 257 TYR A O 1
ATOM 1937 N N . PRO A 1 258 ? -16.549 4.004 -20.388 1.00 95.81 258 PRO A N 1
ATOM 1938 C CA . PRO A 1 258 ? -17.483 3.518 -19.386 1.00 95.81 258 PRO A CA 1
ATOM 1939 C C . PRO A 1 258 ? -17.487 1.981 -19.390 1.00 95.81 258 PRO A C 1
ATOM 1941 O O . PRO A 1 258 ? -18.469 1.358 -19.785 1.00 95.81 258 PRO A O 1
ATOM 1944 N N . ASP A 1 259 ? -16.357 1.367 -19.040 1.00 96.12 259 ASP A N 1
ATOM 1945 C CA . ASP A 1 259 ? -16.160 -0.089 -19.042 1.00 96.12 259 ASP A CA 1
ATOM 1946 C C . ASP A 1 259 ? -16.207 -0.710 -17.637 1.00 96.12 259 ASP A C 1
ATOM 1948 O O . ASP A 1 259 ? -16.230 -1.933 -17.510 1.00 96.12 259 ASP A O 1
ATOM 1952 N N . TRP A 1 260 ? -16.271 0.114 -16.588 1.00 97.44 260 TRP A N 1
ATOM 1953 C CA . TRP A 1 260 ? -16.277 -0.325 -15.194 1.00 97.44 260 TRP A CA 1
ATOM 1954 C C . TRP A 1 260 ? -17.715 -0.435 -14.659 1.00 97.44 260 TRP A C 1
ATOM 1956 O O . TRP A 1 260 ? -18.423 0.572 -14.647 1.00 97.44 260 TRP A O 1
ATOM 1966 N N . PRO A 1 261 ? -18.203 -1.614 -14.230 1.00 97.88 261 PRO A N 1
ATOM 1967 C CA . PRO A 1 261 ? -19.535 -1.760 -13.652 1.00 97.88 261 PRO A CA 1
ATOM 1968 C C . PRO A 1 261 ? -19.689 -0.991 -12.340 1.00 97.88 261 PRO A C 1
ATOM 1970 O O . PRO A 1 261 ? -18.800 -1.009 -11.492 1.00 97.88 261 PRO A O 1
ATOM 1973 N N . VAL A 1 262 ? -20.862 -0.375 -12.144 1.00 98.56 262 VAL A N 1
ATOM 1974 C CA . VAL A 1 262 ? -21.235 0.161 -10.825 1.00 98.56 262 VAL A CA 1
ATOM 1975 C C . VAL A 1 262 ? -21.400 -1.005 -9.850 1.00 98.56 262 VAL A C 1
ATOM 1977 O O . VAL A 1 262 ? -20.821 -0.984 -8.766 1.00 98.56 262 VAL A O 1
ATOM 1980 N N . LEU A 1 263 ? -22.150 -2.033 -10.256 1.00 98.75 263 LEU A N 1
ATOM 1981 C CA . LEU A 1 263 ? -22.249 -3.336 -9.596 1.00 98.75 263 LEU A CA 1
ATOM 1982 C C . LEU A 1 263 ? -22.205 -4.428 -10.673 1.00 98.75 263 LEU A C 1
ATOM 1984 O O . LEU A 1 263 ? -22.837 -4.287 -11.717 1.00 98.75 263 LEU A O 1
ATOM 1988 N N . CYS A 1 264 ? -21.447 -5.499 -10.457 1.00 98.62 264 CYS A N 1
ATOM 1989 C CA . CYS A 1 264 ? -21.243 -6.534 -11.471 1.00 98.62 264 CYS A CA 1
ATOM 1990 C C . CYS A 1 264 ? -22.551 -7.269 -11.789 1.00 98.62 264 CYS A C 1
ATOM 1992 O O . CYS A 1 264 ? -23.230 -7.758 -10.887 1.00 98.62 264 CYS A O 1
ATOM 1994 N N . ASP A 1 265 ? -22.884 -7.342 -13.077 1.00 95.94 265 ASP A N 1
ATOM 1995 C CA . ASP A 1 265 ? -24.094 -7.972 -13.617 1.00 95.94 265 ASP A CA 1
ATOM 1996 C C . ASP A 1 265 ? -23.812 -9.290 -14.347 1.00 95.94 265 ASP A C 1
ATOM 1998 O O . ASP A 1 265 ? -24.661 -10.177 -14.368 1.00 95.94 265 ASP A O 1
ATOM 2002 N N . ASP A 1 266 ? -22.624 -9.429 -14.934 1.00 95.44 266 ASP A N 1
ATOM 2003 C CA . ASP A 1 266 ? -22.238 -10.563 -15.772 1.00 95.44 266 ASP A CA 1
ATOM 2004 C C . ASP A 1 266 ? -21.113 -11.408 -15.152 1.00 95.44 266 ASP A C 1
ATOM 2006 O O . ASP A 1 266 ? -21.212 -12.627 -14.986 1.00 95.44 266 ASP A O 1
ATOM 2010 N N . LYS A 1 267 ? -20.009 -10.752 -14.812 1.00 96.69 267 LYS A N 1
ATOM 2011 C CA . LYS A 1 267 ? -18.774 -11.359 -14.344 1.00 96.69 267 LYS A CA 1
ATOM 2012 C C . LYS A 1 267 ? -18.004 -10.387 -13.468 1.00 96.69 267 LYS A C 1
ATOM 2014 O O . LYS A 1 267 ? -18.076 -9.172 -13.632 1.00 96.69 267 LYS A O 1
ATOM 2019 N N . VAL A 1 268 ? -17.199 -10.956 -12.587 1.00 98.50 268 VAL A N 1
ATOM 2020 C CA . VAL A 1 268 ? -16.149 -10.238 -11.869 1.00 98.50 268 VAL A CA 1
ATOM 2021 C C . VAL A 1 268 ? -14.843 -10.390 -12.642 1.00 98.50 268 VAL A C 1
ATOM 2023 O O . VAL A 1 268 ? -14.509 -11.475 -13.125 1.00 98.50 268 VAL A O 1
ATOM 2026 N N . ARG A 1 269 ? -14.126 -9.282 -12.802 1.00 98.19 269 ARG A N 1
ATOM 2027 C CA . ARG A 1 269 ? -12.890 -9.125 -13.574 1.00 98.19 269 ARG A CA 1
ATOM 2028 C C . ARG A 1 269 ? -11.683 -8.843 -12.672 1.00 98.19 269 ARG A C 1
ATOM 2030 O O . ARG A 1 269 ? -10.561 -8.977 -13.150 1.00 98.19 269 ARG A O 1
ATOM 2037 N N . TYR A 1 270 ? -11.882 -8.477 -11.405 1.00 98.12 270 TYR A N 1
ATOM 2038 C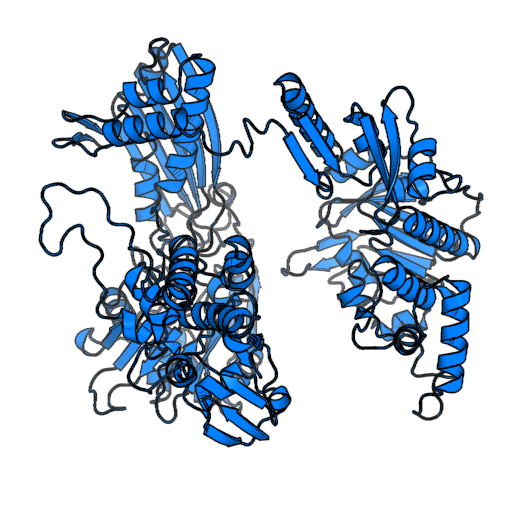 CA . TYR A 1 270 ? -10.839 -8.471 -10.371 1.00 98.12 270 TYR A CA 1
ATOM 2039 C C . TYR A 1 270 ? -11.438 -8.507 -8.957 1.00 98.12 270 TYR A C 1
ATOM 2041 O O . TYR A 1 270 ? -12.620 -8.253 -8.757 1.00 98.12 270 TYR A O 1
ATOM 2049 N N . LEU A 1 271 ? -10.607 -8.759 -7.941 1.00 97.62 271 LEU A N 1
ATOM 2050 C CA . LEU A 1 271 ? -11.062 -8.902 -6.548 1.00 97.62 271 LEU A CA 1
ATOM 2051 C C . LEU A 1 271 ? -11.715 -7.643 -5.941 1.00 97.62 271 LEU A C 1
ATOM 2053 O O . LEU A 1 271 ? -12.430 -7.750 -4.950 1.00 97.62 271 LEU A O 1
ATOM 2057 N N . GLY A 1 272 ? -11.466 -6.447 -6.484 1.00 97.44 272 GLY A N 1
ATOM 2058 C CA . GLY A 1 272 ? -12.072 -5.206 -5.982 1.00 97.44 272 GLY A CA 1
ATOM 2059 C C . GLY A 1 272 ? -13.468 -4.911 -6.538 1.00 97.44 272 GLY A C 1
ATOM 2060 O O . GLY A 1 272 ? -14.112 -3.966 -6.068 1.00 97.44 272 GLY A O 1
ATOM 2061 N N . ASP A 1 273 ? -13.944 -5.710 -7.497 1.00 98.56 273 ASP A N 1
ATOM 2062 C CA . ASP A 1 273 ? -15.265 -5.552 -8.096 1.00 98.56 273 ASP A CA 1
ATOM 2063 C C . ASP A 1 273 ? -16.373 -5.575 -7.045 1.00 98.56 273 ASP A C 1
ATOM 2065 O O . ASP A 1 273 ? -16.371 -6.399 -6.129 1.00 98.56 273 ASP A O 1
ATOM 2069 N N . ALA A 1 274 ? -17.325 -4.656 -7.185 1.00 98.56 274 ALA A N 1
ATOM 2070 C CA . ALA A 1 274 ? -18.497 -4.582 -6.328 1.00 98.56 274 ALA A CA 1
ATOM 2071 C C . ALA A 1 274 ? -19.608 -5.468 -6.899 1.00 98.56 274 ALA A C 1
ATOM 2073 O O . ALA A 1 274 ? -19.990 -5.313 -8.057 1.00 98.56 274 ALA A O 1
ATOM 2074 N N . VAL A 1 275 ? -20.132 -6.387 -6.090 1.00 98.75 275 VAL A N 1
ATOM 2075 C CA . VAL A 1 275 ? -21.192 -7.329 -6.493 1.00 98.75 275 VAL A CA 1
ATOM 2076 C C . VAL A 1 275 ? -22.543 -6.909 -5.920 1.00 98.75 275 VAL A C 1
ATOM 2078 O O . VAL A 1 275 ? -23.555 -6.920 -6.614 1.00 98.75 275 VAL A O 1
ATOM 2081 N N . ALA A 1 276 ? -22.552 -6.482 -4.660 1.00 98.88 276 ALA A N 1
ATOM 2082 C CA . ALA A 1 276 ? -23.726 -5.952 -3.977 1.00 98.88 276 ALA A CA 1
ATOM 2083 C C . ALA A 1 276 ? -23.302 -4.907 -2.940 1.00 98.88 276 ALA A C 1
ATOM 2085 O O . ALA A 1 276 ? -22.154 -4.894 -2.493 1.00 98.88 276 ALA A O 1
ATOM 2086 N N . ILE A 1 277 ? -24.226 -4.042 -2.532 1.00 98.88 277 ILE A N 1
ATOM 2087 C CA . ILE A 1 277 ? -24.000 -3.021 -1.500 1.00 98.88 277 ILE A CA 1
ATOM 2088 C C . ILE A 1 277 ? -25.118 -3.053 -0.461 1.00 98.88 277 ILE A C 1
ATOM 2090 O O . ILE A 1 277 ? -26.267 -3.342 -0.778 1.00 98.88 277 ILE A O 1
ATOM 2094 N N . VAL A 1 278 ? -24.782 -2.754 0.790 1.00 98.88 278 VAL A N 1
ATOM 2095 C CA . VAL A 1 278 ? -25.697 -2.815 1.939 1.00 98.88 278 VAL A CA 1
ATOM 2096 C C . VAL A 1 278 ? -25.668 -1.497 2.693 1.00 98.88 278 VAL A C 1
ATOM 2098 O O . VAL A 1 278 ? -24.590 -0.940 2.870 1.00 98.88 278 VAL A O 1
ATOM 2101 N N . ALA A 1 279 ? -26.814 -1.042 3.206 1.00 98.88 279 ALA A N 1
ATOM 2102 C CA . ALA A 1 279 ? -26.897 -0.005 4.237 1.00 98.88 279 ALA A CA 1
ATOM 2103 C C . ALA A 1 279 ? -27.520 -0.563 5.524 1.00 98.88 279 ALA A C 1
ATOM 2105 O O . ALA A 1 279 ? -28.589 -1.176 5.482 1.00 98.88 279 ALA A O 1
ATOM 2106 N N . ALA A 1 280 ? -26.883 -0.316 6.670 1.00 98.75 280 ALA A N 1
ATOM 2107 C CA . ALA A 1 280 ? -27.337 -0.792 7.977 1.00 98.75 280 ALA A CA 1
ATOM 2108 C C . ALA A 1 280 ? -27.108 0.228 9.108 1.00 98.75 280 ALA A C 1
ATOM 2110 O O . ALA A 1 280 ? -26.361 1.195 8.956 1.00 98.75 280 ALA A O 1
ATOM 2111 N N . ASP A 1 281 ? -27.718 -0.012 10.272 1.00 98.06 281 ASP A N 1
ATOM 2112 C CA . ASP A 1 281 ? -27.595 0.843 11.467 1.00 98.06 281 ASP A CA 1
ATOM 2113 C C . ASP A 1 281 ? -26.171 0.888 12.052 1.00 98.06 281 ASP A C 1
ATOM 2115 O O . ASP A 1 281 ? -25.811 1.825 12.765 1.00 98.06 281 ASP A O 1
ATOM 2119 N N . SER A 1 282 ? -25.339 -0.120 11.769 1.00 95.00 282 SER A N 1
ATOM 2120 C CA . SER A 1 282 ? -23.948 -0.183 12.227 1.00 95.00 282 SER A CA 1
ATOM 2121 C C . SER A 1 282 ? -23.055 -0.941 11.245 1.00 95.00 282 SER A C 1
ATOM 2123 O O . SER A 1 282 ? -23.528 -1.796 10.496 1.00 95.00 282 SER A O 1
ATOM 2125 N N . LEU A 1 283 ? -21.742 -0.688 11.305 1.00 92.00 283 LEU A N 1
ATOM 2126 C CA . LEU A 1 283 ? -20.744 -1.445 10.534 1.00 92.00 283 LEU A CA 1
ATOM 2127 C C . LEU A 1 283 ? -20.780 -2.951 10.838 1.00 92.00 283 LEU A C 1
ATOM 2129 O O . LEU A 1 283 ? -20.560 -3.753 9.938 1.00 92.00 283 LEU A O 1
ATOM 2133 N N . ALA A 1 284 ? -21.075 -3.340 12.083 1.00 93.56 284 ALA A N 1
ATOM 2134 C CA . ALA A 1 284 ? -21.157 -4.747 12.473 1.00 93.56 284 ALA A CA 1
ATOM 2135 C C . ALA A 1 284 ? -22.341 -5.458 11.799 1.00 93.56 284 ALA A C 1
ATOM 2137 O O . ALA A 1 284 ? -22.180 -6.562 11.290 1.00 93.56 284 ALA A O 1
ATOM 2138 N N . ILE A 1 285 ? -23.510 -4.807 11.744 1.00 98.19 285 ILE A N 1
ATOM 2139 C CA . ILE A 1 285 ? -24.689 -5.348 11.051 1.00 98.19 285 ILE A CA 1
ATOM 2140 C C . ILE A 1 285 ? -24.453 -5.364 9.539 1.00 98.19 285 ILE A C 1
ATOM 2142 O O . ILE A 1 285 ? -24.784 -6.349 8.890 1.00 98.19 285 ILE A O 1
ATOM 2146 N N . ALA A 1 286 ? -23.836 -4.317 8.979 1.00 98.00 286 ALA A N 1
ATOM 2147 C CA . ALA A 1 286 ? -23.484 -4.291 7.562 1.00 98.00 286 ALA A CA 1
ATOM 2148 C C . ALA A 1 286 ? -22.557 -5.464 7.196 1.00 98.00 286 ALA A C 1
ATOM 2150 O O . ALA A 1 286 ? -22.832 -6.167 6.232 1.00 98.00 286 ALA A O 1
ATOM 2151 N N . ALA A 1 287 ? -21.518 -5.734 7.998 1.00 96.62 287 ALA A N 1
ATOM 2152 C CA . ALA A 1 287 ? -20.621 -6.873 7.791 1.00 96.62 287 ALA A CA 1
ATOM 2153 C C . ALA A 1 287 ? -21.356 -8.225 7.871 1.00 96.62 287 ALA A C 1
ATOM 2155 O O . ALA A 1 287 ? -21.199 -9.054 6.979 1.00 96.62 287 ALA A O 1
ATOM 2156 N N . GLN A 1 288 ? -22.221 -8.415 8.876 1.00 98.25 288 GLN A N 1
ATOM 2157 C CA . GLN A 1 288 ? -23.058 -9.619 8.987 1.00 98.25 288 GLN A CA 1
ATOM 2158 C C . GLN A 1 288 ? -23.989 -9.790 7.782 1.00 98.25 288 GLN A C 1
ATOM 2160 O O . GLN A 1 288 ? -24.191 -10.902 7.307 1.00 98.25 288 GLN A O 1
ATOM 2165 N N . ALA A 1 289 ? -24.556 -8.699 7.269 1.00 98.69 289 ALA A N 1
ATOM 2166 C CA . ALA A 1 289 ? -25.408 -8.739 6.091 1.00 98.69 289 ALA A CA 1
ATOM 2167 C C . ALA A 1 289 ? -24.633 -9.179 4.841 1.00 98.69 289 ALA A C 1
ATOM 2169 O O . ALA A 1 289 ? -25.158 -9.984 4.078 1.00 98.69 289 ALA A O 1
ATOM 2170 N N . LEU A 1 290 ? -23.388 -8.719 4.653 1.00 98.44 290 LEU A N 1
ATOM 2171 C CA . LEU A 1 290 ? -22.545 -9.161 3.534 1.00 98.44 290 LEU A CA 1
ATOM 2172 C C . LEU A 1 290 ? -22.295 -10.678 3.563 1.00 98.44 290 LEU A C 1
ATOM 2174 O O . LEU A 1 290 ? -22.366 -11.314 2.518 1.00 98.44 290 LEU A O 1
ATOM 2178 N N . GLU A 1 291 ? -22.077 -11.268 4.743 1.00 98.19 291 GLU A N 1
ATOM 2179 C CA . GLU A 1 291 ? -21.902 -12.725 4.913 1.00 98.19 291 GLU A CA 1
ATOM 2180 C C . GLU A 1 291 ? -23.168 -13.539 4.580 1.00 98.19 291 GLU A C 1
ATOM 2182 O O . GLU A 1 291 ? -23.094 -14.743 4.328 1.00 98.19 291 GLU A O 1
ATOM 2187 N N . LEU A 1 292 ? -24.343 -12.902 4.593 1.00 98.62 292 LEU A N 1
ATOM 2188 C CA . LEU A 1 292 ? -25.626 -13.539 4.289 1.00 98.62 292 LEU A CA 1
ATOM 2189 C C . LEU A 1 292 ? -26.008 -13.473 2.807 1.00 98.62 292 LEU A C 1
ATOM 2191 O O . LEU A 1 292 ? -26.977 -14.133 2.423 1.00 98.62 292 LEU A O 1
ATOM 2195 N N . ILE A 1 293 ? -25.288 -12.696 1.995 1.00 98.69 293 ILE A N 1
ATOM 2196 C CA . ILE A 1 293 ? -25.492 -12.640 0.547 1.00 98.69 293 ILE A CA 1
ATOM 2197 C C . ILE A 1 293 ? -24.820 -13.865 -0.074 1.00 98.69 293 ILE A C 1
ATOM 2199 O O . ILE A 1 293 ? -23.609 -14.048 0.041 1.00 98.69 293 ILE A O 1
ATOM 2203 N N . ALA A 1 294 ? -25.605 -14.709 -0.739 1.00 98.06 294 ALA A N 1
ATOM 2204 C CA . ALA A 1 294 ? -25.087 -15.879 -1.434 1.00 98.06 294 ALA A CA 1
ATOM 2205 C C . ALA A 1 294 ? -24.830 -15.532 -2.902 1.00 98.06 294 ALA A C 1
ATOM 2207 O O . ALA A 1 294 ? -25.728 -15.061 -3.598 1.00 98.06 294 ALA A O 1
ATOM 2208 N N . VAL A 1 295 ? -23.607 -15.776 -3.371 1.00 98.44 295 VAL A N 1
ATOM 2209 C CA . VAL A 1 295 ? -23.225 -15.587 -4.775 1.00 98.44 295 VAL A CA 1
ATOM 2210 C C . VAL A 1 295 ? -22.661 -16.892 -5.303 1.00 98.44 295 VAL A C 1
ATOM 2212 O O . VAL A 1 295 ? -21.742 -17.458 -4.710 1.00 98.44 295 VAL A O 1
ATOM 2215 N N . GLU A 1 296 ? -23.206 -17.365 -6.414 1.00 98.31 296 GLU A N 1
ATOM 2216 C CA . GLU A 1 296 ? -22.690 -18.527 -7.123 1.00 98.31 296 GLU A CA 1
ATOM 2217 C C . GLU A 1 296 ? -21.805 -18.060 -8.276 1.00 98.31 296 GLU A C 1
ATOM 2219 O O . GLU A 1 296 ? -22.247 -17.315 -9.155 1.00 98.31 296 GLU A O 1
ATOM 2224 N N . TYR A 1 297 ? -20.550 -18.503 -8.266 1.00 98.56 297 TYR A N 1
ATOM 2225 C CA . TYR A 1 297 ? -19.563 -18.156 -9.279 1.00 98.56 297 TYR A CA 1
ATOM 2226 C C . TYR A 1 297 ? -19.192 -19.369 -10.130 1.00 98.56 297 TYR A C 1
ATOM 2228 O O . TYR A 1 297 ? -19.035 -20.475 -9.618 1.00 98.56 297 TYR A O 1
ATOM 2236 N N . GLU A 1 298 ? -18.939 -19.129 -11.414 1.00 98.31 298 GLU A N 1
ATOM 2237 C CA . GLU A 1 298 ? -18.149 -20.012 -12.275 1.00 98.31 298 GLU A CA 1
ATOM 2238 C C . GLU A 1 298 ? -16.747 -19.396 -12.434 1.00 98.31 298 GLU A C 1
ATOM 2240 O O . GLU A 1 298 ? -16.595 -18.436 -13.199 1.00 98.31 298 GLU A O 1
ATOM 2245 N N . PRO A 1 299 ? -15.714 -19.881 -11.714 1.00 98.06 299 PRO A N 1
ATOM 2246 C CA . PRO A 1 299 ? -14.364 -19.342 -11.834 1.00 98.06 299 PRO A CA 1
ATOM 2247 C C . PRO A 1 299 ? -13.805 -19.481 -13.251 1.00 98.06 299 PRO A C 1
ATOM 2249 O O . PRO A 1 299 ? -13.870 -20.547 -13.863 1.00 98.06 299 PRO A O 1
ATOM 2252 N N . LEU A 1 300 ? -13.198 -18.406 -13.746 1.00 97.75 300 LEU A N 1
ATOM 2253 C CA . LEU A 1 300 ? -12.523 -18.354 -15.037 1.00 97.75 300 LEU A CA 1
ATOM 2254 C C . LEU A 1 300 ? -11.004 -18.232 -14.830 1.00 97.75 300 LEU A C 1
ATOM 2256 O O . LEU A 1 300 ? -10.561 -17.668 -13.827 1.00 97.75 300 LEU A O 1
ATOM 2260 N N . PRO A 1 301 ? -10.168 -18.718 -15.766 1.00 97.50 301 PRO A N 1
ATOM 2261 C CA . PRO A 1 301 ? -8.725 -18.540 -15.658 1.00 97.50 301 PRO A CA 1
ATOM 2262 C C . PRO A 1 301 ? -8.346 -17.045 -15.669 1.00 97.50 301 PRO A C 1
ATOM 2264 O O . PRO A 1 301 ? -8.756 -16.324 -16.587 1.00 97.50 301 PRO A O 1
ATOM 2267 N N . PRO A 1 302 ? -7.572 -16.553 -14.684 1.00 97.44 302 PRO A N 1
ATOM 2268 C CA . PRO A 1 302 ? -7.165 -15.156 -14.645 1.00 97.44 302 PRO A CA 1
ATOM 2269 C C . PRO A 1 302 ? -5.968 -14.878 -15.567 1.00 97.44 302 PRO A C 1
ATOM 2271 O O . PRO A 1 302 ? -5.060 -15.698 -15.739 1.00 97.44 302 PRO A O 1
ATOM 2274 N N . VAL A 1 303 ? -5.946 -13.669 -16.116 1.00 97.81 303 VAL A N 1
ATOM 2275 C CA . VAL A 1 303 ? -4.825 -13.056 -16.823 1.00 97.81 303 VAL A CA 1
ATOM 2276 C C . VAL A 1 303 ? -4.091 -12.147 -15.843 1.00 97.81 303 VAL A C 1
ATOM 2278 O O . VAL A 1 303 ? -4.579 -11.076 -15.514 1.00 97.81 303 VAL A O 1
ATOM 2281 N N . THR A 1 304 ? -2.922 -12.547 -15.351 1.00 95.06 304 THR A N 1
ATOM 2282 C CA . THR A 1 304 ? -2.242 -11.861 -14.232 1.00 95.06 304 THR A CA 1
ATOM 2283 C C . THR A 1 304 ? -1.108 -10.936 -14.672 1.00 95.06 304 THR A C 1
ATOM 2285 O O . THR A 1 304 ? -0.356 -10.434 -13.837 1.00 95.06 304 THR A O 1
ATOM 2288 N N . GLY A 1 305 ? -0.945 -10.702 -15.976 1.00 96.38 305 GLY A N 1
ATOM 2289 C CA . GLY A 1 305 ? 0.063 -9.776 -16.480 1.00 96.38 305 GLY A CA 1
ATOM 2290 C C . GLY A 1 305 ? -0.041 -9.493 -17.979 1.00 96.38 305 GLY A C 1
ATOM 2291 O O . GLY A 1 305 ? -0.666 -10.254 -18.724 1.00 96.38 305 GLY A O 1
ATOM 2292 N N . PRO A 1 306 ? 0.608 -8.415 -18.452 1.00 97.31 306 PRO A N 1
ATOM 2293 C CA . PRO A 1 306 ? 0.420 -7.912 -19.810 1.00 97.31 306 PRO A CA 1
ATOM 2294 C C . PRO A 1 306 ? 1.057 -8.809 -20.888 1.00 97.31 306 PRO A C 1
ATOM 2296 O O . PRO A 1 306 ? 0.573 -8.846 -22.017 1.00 97.31 306 PRO A O 1
ATOM 2299 N N . GLU A 1 307 ? 2.096 -9.589 -20.562 1.00 97.19 307 GLU A N 1
ATOM 2300 C CA . GLU A 1 307 ? 2.659 -10.601 -21.476 1.00 97.19 307 GLU A CA 1
ATOM 2301 C C . GLU A 1 307 ? 1.697 -11.768 -21.706 1.00 97.19 307 GLU A C 1
ATOM 2303 O O . GLU A 1 307 ? 1.527 -12.205 -22.843 1.00 97.19 307 GLU A O 1
ATOM 2308 N N . GLN A 1 308 ? 1.045 -12.252 -20.642 1.00 97.44 308 GLN A N 1
ATOM 2309 C CA . GLN A 1 308 ? 0.013 -13.283 -20.745 1.00 97.44 308 GLN A CA 1
ATOM 2310 C C . GLN A 1 308 ? -1.178 -12.749 -21.540 1.00 97.44 308 GLN A C 1
ATOM 2312 O O . GLN A 1 308 ? -1.608 -13.404 -22.480 1.00 97.44 308 GLN A O 1
ATOM 2317 N N . ALA A 1 309 ? -1.644 -11.538 -21.221 1.00 97.94 309 ALA A N 1
ATOM 2318 C CA . ALA A 1 309 ? -2.758 -10.878 -21.897 1.00 97.94 309 ALA A CA 1
ATOM 2319 C C . ALA A 1 309 ? -2.561 -10.748 -23.414 1.00 97.94 309 ALA A C 1
ATOM 2321 O O . ALA A 1 309 ? -3.528 -10.766 -24.171 1.00 97.94 309 ALA A O 1
ATOM 2322 N N . ARG A 1 310 ? -1.309 -10.599 -23.867 1.00 96.31 310 ARG A N 1
ATOM 2323 C CA . ARG A 1 310 ? -0.960 -10.404 -25.281 1.00 96.31 310 ARG A CA 1
ATOM 2324 C C . ARG A 1 310 ? -1.055 -11.686 -26.107 1.00 96.31 310 ARG A C 1
ATOM 2326 O O . ARG A 1 310 ? -1.091 -11.593 -27.336 1.00 96.31 310 ARG A O 1
ATOM 2333 N N . ARG A 1 311 ? -1.056 -12.861 -25.469 1.00 96.81 311 ARG A N 1
ATOM 2334 C CA . ARG A 1 311 ? -1.071 -14.147 -26.174 1.00 96.81 311 ARG A CA 1
ATOM 2335 C C . ARG A 1 311 ? -2.407 -14.339 -26.910 1.00 96.81 311 ARG A C 1
ATOM 2337 O O . ARG A 1 311 ? -3.444 -13.993 -26.349 1.00 96.81 311 ARG A O 1
ATOM 2344 N N . PRO A 1 312 ? -2.416 -14.886 -28.140 1.00 93.44 312 PRO A N 1
ATOM 2345 C CA . PRO A 1 312 ? -3.652 -15.074 -28.909 1.00 93.44 312 PRO A CA 1
ATOM 2346 C C . PRO A 1 312 ? -4.692 -15.986 -28.241 1.00 93.44 312 PRO A C 1
ATOM 2348 O O . PRO A 1 312 ? -5.875 -15.873 -28.534 1.00 93.44 312 PRO A O 1
ATOM 2351 N N . ASP A 1 313 ? -4.243 -16.895 -27.377 1.00 94.88 313 ASP A N 1
ATOM 2352 C CA . ASP A 1 313 ? -5.041 -17.876 -26.635 1.00 94.88 313 ASP A CA 1
ATOM 2353 C C . ASP A 1 313 ? -5.368 -17.432 -25.199 1.00 94.88 313 ASP A C 1
ATOM 2355 O O . ASP A 1 313 ? -5.944 -18.201 -24.428 1.00 94.88 313 ASP A O 1
ATOM 2359 N N . ALA A 1 314 ? -4.999 -16.205 -24.814 1.00 97.00 314 ALA A N 1
ATOM 2360 C CA . ALA A 1 314 ? -5.290 -15.688 -23.486 1.00 97.00 314 ALA A CA 1
ATOM 2361 C C . ALA A 1 314 ? -6.811 -15.582 -23.256 1.00 97.00 314 ALA A C 1
ATOM 2363 O O . ALA A 1 314 ? -7.524 -15.095 -24.139 1.00 97.00 314 ALA A O 1
ATOM 2364 N N . PRO A 1 315 ? -7.315 -15.958 -22.063 1.00 96.50 315 PRO A N 1
ATOM 2365 C CA . PRO A 1 315 ? -8.687 -15.655 -21.668 1.00 96.50 315 PRO A CA 1
ATOM 2366 C C . PRO A 1 315 ? -8.989 -14.163 -21.846 1.00 96.50 315 PRO A C 1
ATOM 2368 O O . PRO A 1 315 ? -8.145 -13.319 -21.539 1.00 96.50 315 PRO A O 1
ATOM 2371 N N . LEU A 1 316 ? -10.179 -13.829 -22.343 1.00 97.00 316 LEU A N 1
ATOM 2372 C CA . LEU A 1 316 ? -10.577 -12.438 -22.549 1.00 97.00 316 LEU A CA 1
ATOM 2373 C C . LEU A 1 316 ? -11.130 -11.839 -21.253 1.00 97.00 316 LEU A C 1
ATOM 2375 O O . LEU A 1 316 ? -12.095 -12.354 -20.690 1.00 97.00 316 LEU A O 1
ATOM 2379 N N . VAL A 1 317 ? -10.550 -10.723 -20.809 1.00 97.38 317 VAL A N 1
ATOM 2380 C CA . VAL A 1 317 ? -11.069 -9.949 -19.667 1.00 97.38 317 VAL A CA 1
ATOM 2381 C C . VAL A 1 317 ? -12.386 -9.268 -20.046 1.00 97.38 317 VAL A C 1
ATOM 2383 O O . VAL A 1 317 ? -13.342 -9.285 -19.275 1.00 97.38 317 VAL A O 1
ATOM 2386 N N . HIS A 1 318 ? -12.469 -8.752 -21.274 1.00 96.62 318 HIS A N 1
ATOM 2387 C CA . HIS A 1 318 ? -13.667 -8.177 -21.892 1.00 96.62 318 HIS A CA 1
ATOM 2388 C C . HIS A 1 318 ? -13.922 -8.907 -23.213 1.00 96.62 318 HIS A C 1
ATOM 2390 O O . HIS A 1 318 ? -13.125 -8.807 -24.142 1.00 96.62 318 HIS A O 1
ATOM 2396 N N . GLU A 1 319 ? -14.999 -9.690 -23.277 1.00 93.88 319 GLU A N 1
ATOM 2397 C CA . GLU A 1 319 ? -15.360 -10.476 -24.473 1.00 93.88 319 GLU A CA 1
ATOM 2398 C C . GLU A 1 319 ? -15.939 -9.558 -25.564 1.00 93.88 319 GLU A C 1
ATOM 2400 O O . GLU A 1 319 ? -15.812 -9.814 -26.758 1.00 93.88 319 GLU A O 1
ATOM 2405 N N . GLU A 1 320 ? -16.545 -8.457 -25.128 1.00 92.75 320 GLU A N 1
ATOM 2406 C CA . GLU A 1 320 ? -17.149 -7.400 -25.920 1.00 92.75 320 GLU A CA 1
ATOM 2407 C C . GLU A 1 320 ? -16.125 -6.424 -26.521 1.00 92.75 320 GLU A C 1
ATOM 2409 O O . GLU A 1 320 ? -16.452 -5.690 -27.458 1.00 92.75 320 GLU A O 1
ATOM 2414 N N . TRP A 1 321 ? -14.890 -6.394 -26.002 1.00 95.00 321 TRP A N 1
ATOM 2415 C CA . TRP A 1 321 ? -13.880 -5.441 -26.455 1.00 95.00 321 TRP A CA 1
ATOM 2416 C C . TRP A 1 321 ? -13.267 -5.885 -27.795 1.00 95.00 321 TRP A C 1
ATOM 2418 O O . TRP A 1 321 ? -12.655 -6.955 -27.862 1.00 95.00 321 TRP A O 1
ATOM 2428 N N . PRO A 1 322 ? -13.335 -5.074 -28.873 1.00 93.38 322 PRO A N 1
ATOM 2429 C CA . PRO A 1 322 ? -12.894 -5.505 -30.206 1.00 93.38 322 PRO A CA 1
ATOM 2430 C C . PRO A 1 322 ? -11.413 -5.899 -30.301 1.00 93.38 322 PRO A C 1
ATOM 2432 O O . PRO A 1 322 ? -11.034 -6.694 -31.159 1.00 93.38 322 PRO A O 1
ATOM 2435 N N . GLY A 1 323 ? -10.563 -5.332 -29.440 1.00 94.31 323 GLY A N 1
ATOM 2436 C CA . GLY A 1 323 ? -9.134 -5.650 -29.363 1.00 94.31 323 GLY A CA 1
ATOM 2437 C C . GLY A 1 323 ? -8.804 -6.897 -28.534 1.00 94.31 323 GLY A C 1
ATOM 2438 O O . GLY A 1 323 ? -7.623 -7.187 -28.331 1.00 94.31 323 GLY A O 1
ATOM 2439 N N . GLY A 1 324 ? -9.810 -7.609 -28.012 1.00 96.25 324 GLY A N 1
ATOM 2440 C CA . GLY A 1 324 ? -9.624 -8.622 -26.976 1.00 96.25 324 GLY A CA 1
ATOM 2441 C C . GLY A 1 324 ? -8.998 -7.992 -25.731 1.00 96.25 324 GLY A C 1
ATOM 2442 O O . GLY A 1 324 ? -9.477 -6.979 -25.233 1.00 96.25 324 GLY A O 1
ATOM 2443 N N . ASN A 1 325 ? -7.864 -8.521 -25.270 1.00 98.38 325 ASN A N 1
ATOM 2444 C CA . ASN A 1 325 ? -7.142 -7.926 -24.140 1.00 98.38 325 ASN A CA 1
ATOM 2445 C C . ASN A 1 325 ? -6.304 -6.686 -24.509 1.00 98.38 325 ASN A C 1
ATOM 2447 O O . ASN A 1 325 ? -5.739 -6.056 -23.619 1.00 98.38 325 ASN A O 1
ATOM 2451 N N . LEU A 1 326 ? -6.173 -6.316 -25.788 1.00 98.31 326 LEU A N 1
ATOM 2452 C CA . LEU A 1 326 ? -5.486 -5.081 -26.178 1.00 98.31 326 LEU A CA 1
ATOM 2453 C C . LEU A 1 326 ? -6.436 -3.886 -26.016 1.00 98.31 326 LEU A C 1
ATOM 2455 O O . LEU A 1 326 ? -7.299 -3.653 -26.865 1.00 98.31 326 LEU A O 1
ATOM 2459 N N . LEU A 1 327 ? -6.236 -3.104 -24.954 1.00 98.00 327 LEU A N 1
ATOM 2460 C CA . LEU A 1 327 ? -6.958 -1.852 -24.723 1.00 98.00 327 LEU A CA 1
ATOM 2461 C C . LEU A 1 327 ? -6.579 -0.812 -25.782 1.00 98.00 327 LEU A C 1
ATOM 2463 O O . LEU A 1 327 ? -7.443 -0.270 -26.466 1.00 98.00 327 LEU A O 1
ATOM 2467 N N . GLU A 1 328 ? -5.282 -0.541 -25.945 1.00 97.25 328 GLU A N 1
ATOM 2468 C CA . GLU A 1 328 ? -4.808 0.465 -26.896 1.00 97.25 328 GLU A CA 1
ATOM 2469 C C . GLU A 1 328 ? -3.380 0.178 -27.375 1.00 97.25 328 GLU A C 1
ATOM 2471 O O . GLU A 1 328 ? -2.518 -0.246 -26.604 1.00 97.25 328 GLU A O 1
ATOM 2476 N N . HIS A 1 329 ? -3.116 0.447 -28.659 1.00 98.12 329 HIS A N 1
ATOM 2477 C CA . HIS A 1 329 ? -1.770 0.445 -29.237 1.00 98.12 329 HIS A CA 1
ATOM 2478 C C . HIS A 1 329 ? -1.341 1.873 -29.569 1.00 98.12 329 HIS A C 1
ATOM 2480 O O . HIS A 1 329 ? -1.797 2.469 -30.545 1.00 98.12 329 HIS A O 1
ATOM 2486 N N . ILE A 1 330 ? -0.416 2.398 -28.774 1.00 98.06 330 ILE A N 1
ATOM 2487 C CA . ILE A 1 330 ? 0.062 3.774 -28.852 1.00 98.06 330 ILE A CA 1
ATOM 2488 C C . ILE A 1 330 ? 1.405 3.802 -29.584 1.00 98.06 330 ILE A C 1
ATOM 2490 O O . ILE A 1 330 ? 2.280 2.966 -29.347 1.00 98.06 330 ILE A O 1
ATOM 2494 N N . LYS A 1 331 ? 1.572 4.764 -30.498 1.00 97.81 331 LYS A N 1
ATOM 2495 C CA . LYS A 1 331 ? 2.720 4.836 -31.412 1.00 97.81 331 LYS A CA 1
ATOM 2496 C C . LYS A 1 331 ? 3.344 6.224 -31.424 1.00 97.81 331 LYS A C 1
ATOM 2498 O O . LYS A 1 331 ? 2.640 7.217 -31.577 1.00 97.81 331 LYS A O 1
ATOM 2503 N N . VAL A 1 332 ? 4.673 6.274 -31.384 1.00 97.94 332 VAL A N 1
ATOM 2504 C CA . VAL A 1 332 ? 5.464 7.459 -31.754 1.00 97.94 332 VAL A CA 1
ATOM 2505 C C . VAL A 1 332 ? 6.394 7.089 -32.903 1.00 97.94 332 VAL A C 1
ATOM 2507 O O . VAL A 1 332 ? 7.009 6.015 -32.902 1.00 97.94 332 VAL A O 1
ATOM 2510 N N . ARG A 1 333 ? 6.447 7.951 -33.919 1.00 97.12 333 ARG A N 1
ATOM 2511 C CA . ARG A 1 333 ? 7.263 7.788 -35.127 1.00 97.12 333 ARG A CA 1
ATOM 2512 C C . ARG A 1 333 ? 7.953 9.109 -35.436 1.00 97.12 333 ARG A C 1
ATOM 2514 O O . ARG A 1 333 ? 7.280 10.121 -35.604 1.00 97.12 333 ARG A O 1
ATOM 2521 N N . HIS A 1 334 ? 9.273 9.079 -35.526 1.00 96.94 334 HIS A N 1
ATOM 2522 C CA . HIS A 1 334 ? 10.101 10.236 -35.827 1.00 96.94 334 HIS A CA 1
ATOM 2523 C C . HIS A 1 334 ? 11.316 9.784 -36.637 1.00 96.94 334 HIS A C 1
ATOM 2525 O O . HIS A 1 334 ? 12.015 8.868 -36.215 1.00 96.94 334 HIS A O 1
ATOM 2531 N N . GLY A 1 335 ? 11.564 10.391 -37.798 1.00 96.44 335 GLY A N 1
ATOM 2532 C CA . GLY A 1 335 ? 12.675 10.002 -38.672 1.00 96.44 335 GLY A CA 1
ATOM 2533 C C . GLY A 1 335 ? 12.667 8.519 -39.094 1.00 96.44 335 GLY A C 1
ATOM 2534 O O . GLY A 1 335 ? 11.607 7.897 -39.169 1.00 96.44 335 GLY A O 1
ATOM 2535 N N . ASP A 1 336 ? 13.853 7.964 -39.370 1.00 97.44 336 ASP A N 1
ATOM 2536 C CA . ASP A 1 336 ? 14.073 6.577 -39.794 1.00 97.44 336 ASP A CA 1
ATOM 2537 C C . ASP A 1 336 ? 15.041 5.863 -38.834 1.00 97.44 336 ASP A C 1
ATOM 2539 O O . ASP A 1 336 ? 16.245 6.119 -38.809 1.00 97.44 336 ASP A O 1
ATOM 2543 N N . VAL A 1 337 ? 14.515 4.944 -38.020 1.00 97.69 337 VAL A N 1
ATOM 2544 C CA . VAL A 1 337 ? 15.327 4.198 -37.044 1.00 97.69 337 VAL A CA 1
ATOM 2545 C C . VAL A 1 337 ? 16.327 3.244 -37.691 1.00 97.69 337 VAL A C 1
ATOM 2547 O O . VAL A 1 337 ? 17.367 2.982 -37.093 1.00 97.69 337 VAL A O 1
ATOM 2550 N N . THR A 1 338 ? 16.061 2.743 -38.900 1.00 97.94 338 THR A N 1
ATOM 2551 C CA . THR A 1 338 ? 17.016 1.894 -39.621 1.00 97.94 338 THR A CA 1
ATOM 2552 C C . THR A 1 338 ? 18.240 2.710 -40.012 1.00 97.94 338 THR A C 1
ATOM 2554 O O . THR A 1 338 ? 19.363 2.262 -39.782 1.00 97.94 338 THR A O 1
ATOM 2557 N N . GLN A 1 339 ? 18.028 3.931 -40.514 1.00 98.12 339 GLN A N 1
ATOM 2558 C CA . GLN A 1 339 ? 19.113 4.879 -40.754 1.00 98.12 339 GLN A CA 1
ATOM 2559 C C . GLN A 1 339 ? 19.857 5.202 -39.450 1.00 98.12 339 GLN A C 1
ATOM 2561 O O . GLN A 1 339 ? 21.075 5.057 -39.383 1.00 98.12 339 GLN A O 1
ATOM 2566 N N . GLY A 1 340 ? 19.140 5.572 -38.388 1.00 98.00 340 GLY A N 1
ATOM 2567 C CA . GLY A 1 340 ? 19.779 5.972 -37.135 1.00 98.00 340 GLY A CA 1
ATOM 2568 C C . GLY A 1 340 ? 20.616 4.875 -36.469 1.00 98.00 340 GLY A C 1
ATOM 2569 O O . GLY A 1 340 ? 21.680 5.170 -35.926 1.00 98.00 340 GLY A O 1
ATOM 2570 N N . PHE A 1 341 ? 20.203 3.605 -36.537 1.00 98.62 341 PHE A N 1
ATOM 2571 C CA . PHE A 1 341 ? 21.033 2.500 -36.045 1.00 98.62 341 PHE A CA 1
ATOM 2572 C C . PHE A 1 341 ? 22.218 2.178 -36.961 1.00 98.62 341 PHE A C 1
ATOM 2574 O O . PHE A 1 341 ? 23.249 1.753 -36.454 1.00 98.62 341 PHE A O 1
ATOM 2581 N N . ALA A 1 342 ? 22.115 2.407 -38.274 1.00 98.19 342 ALA A N 1
ATOM 2582 C CA . ALA A 1 342 ? 23.260 2.279 -39.180 1.00 98.19 342 ALA A CA 1
ATOM 2583 C C . ALA A 1 342 ? 24.329 3.361 -38.933 1.00 98.19 342 ALA A C 1
ATOM 2585 O O . ALA A 1 342 ? 25.508 3.136 -39.189 1.00 98.19 342 ALA A O 1
ATOM 2586 N N . GLU A 1 343 ? 23.923 4.524 -38.420 1.00 97.62 343 GLU A N 1
ATOM 2587 C CA . GLU A 1 343 ? 24.813 5.624 -38.033 1.00 97.62 343 GLU A CA 1
ATOM 2588 C C . GLU A 1 343 ? 25.386 5.498 -36.610 1.00 97.62 343 GLU A C 1
ATOM 2590 O O . GLU A 1 343 ? 26.174 6.354 -36.199 1.00 97.62 343 GLU A O 1
ATOM 2595 N N . ALA A 1 344 ? 24.956 4.499 -35.834 1.00 98.12 344 ALA A N 1
ATOM 2596 C CA . ALA A 1 344 ? 25.408 4.292 -34.463 1.00 98.12 344 ALA A CA 1
ATOM 2597 C C . ALA A 1 344 ? 26.738 3.526 -34.431 1.00 98.12 344 ALA A C 1
ATOM 2599 O O . ALA A 1 344 ? 26.892 2.506 -35.100 1.00 98.12 344 ALA A O 1
ATOM 2600 N N . ASP A 1 345 ? 27.670 3.971 -33.588 1.00 97.81 345 ASP A N 1
ATOM 2601 C CA . ASP A 1 345 ? 28.913 3.239 -33.318 1.00 97.81 345 ASP A CA 1
ATOM 2602 C C . ASP A 1 345 ? 28.745 2.240 -32.164 1.00 97.81 345 ASP A C 1
ATOM 2604 O O . ASP A 1 345 ? 29.412 1.207 -32.123 1.00 97.81 345 ASP A O 1
ATOM 2608 N N . VAL A 1 346 ? 27.864 2.565 -31.213 1.00 97.62 346 VAL A N 1
ATOM 2609 C CA . VAL A 1 346 ? 27.498 1.732 -30.066 1.00 97.62 346 VAL A CA 1
ATOM 2610 C C . VAL A 1 346 ? 25.978 1.646 -29.999 1.00 97.62 346 VAL A C 1
ATOM 2612 O O . VAL A 1 346 ? 25.269 2.641 -30.165 1.00 97.62 346 VAL A O 1
ATOM 2615 N N . ILE A 1 347 ? 25.470 0.442 -29.750 1.00 98.38 347 ILE A N 1
ATOM 2616 C CA . ILE A 1 347 ? 24.045 0.171 -29.585 1.00 98.38 347 ILE A CA 1
ATOM 2617 C C . ILE A 1 347 ? 23.866 -0.606 -28.287 1.00 98.38 347 ILE A C 1
ATOM 2619 O O . ILE A 1 347 ? 24.469 -1.662 -28.112 1.00 98.38 347 ILE A O 1
ATOM 2623 N N . VAL A 1 348 ? 23.007 -0.101 -27.404 1.00 97.62 348 VAL A N 1
ATOM 2624 C CA . VAL A 1 348 ? 22.624 -0.788 -26.166 1.00 97.62 348 VAL A CA 1
ATOM 2625 C C . VAL A 1 348 ? 21.162 -1.193 -26.262 1.00 97.62 348 VAL A C 1
ATOM 2627 O O . VAL A 1 348 ? 20.306 -0.363 -26.573 1.00 97.62 348 VAL A O 1
ATOM 2630 N N . GLU A 1 349 ? 20.884 -2.464 -25.983 1.00 98.06 349 GLU A N 1
ATOM 2631 C CA . GLU A 1 349 ? 19.544 -3.048 -25.970 1.00 98.06 349 GLU A CA 1
ATOM 2632 C C . GLU A 1 349 ? 19.312 -3.780 -24.645 1.00 98.06 349 GLU A C 1
ATOM 2634 O O . GLU A 1 349 ? 20.082 -4.672 -24.286 1.00 98.06 349 GLU A O 1
ATOM 2639 N N . ARG A 1 350 ? 18.281 -3.377 -23.894 1.00 97.56 350 ARG A N 1
ATOM 2640 C CA . ARG A 1 350 ? 17.944 -3.951 -22.582 1.00 97.56 350 ARG A CA 1
ATOM 2641 C C . ARG A 1 350 ? 16.436 -4.013 -22.362 1.00 97.56 350 ARG A C 1
ATOM 2643 O O . ARG A 1 350 ? 15.675 -3.241 -22.946 1.00 97.56 350 ARG A O 1
ATOM 2650 N N . GLU A 1 351 ? 16.015 -4.917 -21.482 1.00 98.31 351 GLU A N 1
ATOM 2651 C CA . GLU A 1 351 ? 14.653 -4.967 -20.949 1.00 98.31 351 GLU A CA 1
ATOM 2652 C C . GLU A 1 351 ? 14.641 -4.453 -19.504 1.00 98.31 351 GLU A C 1
ATOM 2654 O O . GLU A 1 351 ? 15.472 -4.840 -18.684 1.00 98.31 351 GLU A O 1
ATOM 2659 N N . TYR A 1 352 ? 13.680 -3.588 -19.196 1.00 97.56 352 TYR A N 1
ATOM 2660 C CA . TYR A 1 352 ? 13.440 -3.032 -17.872 1.00 97.56 352 TYR A CA 1
ATOM 2661 C C . TYR A 1 352 ? 12.015 -3.350 -17.436 1.00 97.56 352 TYR A C 1
ATOM 2663 O O . TYR A 1 352 ? 11.093 -3.355 -18.254 1.00 97.56 352 TYR A O 1
ATOM 2671 N N . ARG A 1 353 ? 11.814 -3.581 -16.138 1.00 97.62 353 ARG A N 1
ATOM 2672 C CA . ARG A 1 353 ? 10.492 -3.850 -15.565 1.00 97.62 353 ARG A CA 1
ATOM 2673 C C . ARG A 1 353 ? 10.246 -2.929 -14.380 1.00 97.62 353 ARG A C 1
ATOM 2675 O O . ARG A 1 353 ? 11.089 -2.824 -13.493 1.00 97.62 353 ARG A O 1
ATOM 2682 N N . THR A 1 354 ? 9.089 -2.275 -14.356 1.00 95.75 354 THR A N 1
ATOM 2683 C CA . THR A 1 354 ? 8.604 -1.551 -13.174 1.00 95.75 354 THR A CA 1
ATOM 2684 C C . THR A 1 354 ? 7.424 -2.304 -12.571 1.00 95.75 354 THR A C 1
ATOM 2686 O O . THR A 1 354 ? 6.513 -2.664 -13.323 1.00 95.75 354 THR A O 1
ATOM 2689 N N . PRO A 1 355 ? 7.395 -2.531 -11.246 1.00 95.44 355 PRO A N 1
ATOM 2690 C CA . PRO A 1 355 ? 6.272 -3.203 -10.609 1.00 95.44 355 PRO A CA 1
ATOM 2691 C C . PRO A 1 355 ? 5.046 -2.285 -10.544 1.00 95.44 355 PRO A C 1
ATOM 2693 O O . PRO A 1 355 ? 5.109 -1.091 -10.856 1.00 95.44 355 PRO A O 1
ATOM 2696 N N . THR A 1 356 ? 3.930 -2.849 -10.090 1.00 93.69 356 THR A N 1
ATOM 2697 C CA . THR A 1 356 ? 2.795 -2.048 -9.630 1.00 93.69 356 THR A CA 1
ATOM 2698 C C . THR A 1 356 ? 3.168 -1.296 -8.349 1.00 93.69 356 THR A C 1
ATOM 2700 O O . THR A 1 356 ? 3.910 -1.810 -7.509 1.00 93.69 356 THR A O 1
ATOM 2703 N N . TYR A 1 357 ? 2.668 -0.070 -8.194 1.00 94.12 357 TYR A N 1
ATOM 2704 C CA . TYR A 1 357 ? 2.862 0.724 -6.979 1.00 94.12 357 TYR A CA 1
ATOM 2705 C C . TYR A 1 357 ? 1.533 1.241 -6.444 1.00 94.12 357 TYR A C 1
ATOM 2707 O O . TYR A 1 357 ? 0.688 1.739 -7.188 1.00 94.12 357 TYR A O 1
ATOM 2715 N N . GLU A 1 358 ? 1.416 1.188 -5.122 1.00 96.00 358 GLU A N 1
ATOM 2716 C CA . GLU A 1 358 ? 0.284 1.678 -4.346 1.00 96.00 358 GLU A CA 1
ATOM 2717 C C . GLU A 1 358 ? 0.507 3.142 -3.910 1.00 96.00 358 GLU A C 1
ATOM 2719 O O . GLU A 1 358 ? 1.609 3.555 -3.515 1.00 96.00 358 GLU A O 1
ATOM 2724 N N . HIS A 1 359 ? -0.549 3.950 -4.003 1.00 96.31 359 HIS A N 1
ATOM 2725 C CA . HIS A 1 359 ? -0.555 5.363 -3.641 1.00 96.31 359 HIS A CA 1
ATOM 2726 C C . HIS A 1 359 ? -0.250 5.569 -2.156 1.00 96.31 359 HIS A C 1
ATOM 2728 O O . HIS A 1 359 ? 0.542 6.454 -1.802 1.00 96.31 359 HIS A O 1
ATOM 2734 N N . MET A 1 360 ? -0.835 4.728 -1.296 1.00 93.81 360 MET A N 1
ATOM 2735 C CA . MET A 1 360 ? -0.754 4.816 0.166 1.00 93.81 360 MET A CA 1
ATOM 2736 C C . MET A 1 360 ? -1.113 6.216 0.690 1.00 93.81 360 MET A C 1
ATOM 2738 O O . MET A 1 360 ? -0.437 6.752 1.574 1.00 93.81 360 MET A O 1
ATOM 2742 N N . PHE A 1 361 ? -2.149 6.860 0.138 1.00 95.62 361 PHE A N 1
ATOM 2743 C CA . PHE A 1 361 ? -2.656 8.099 0.733 1.00 95.62 361 PHE A CA 1
ATOM 2744 C C . PHE A 1 361 ? -3.190 7.850 2.148 1.00 95.62 361 PHE A C 1
ATOM 2746 O O . PHE A 1 361 ? -3.651 6.758 2.484 1.00 95.62 361 PHE A O 1
ATOM 2753 N N . MET A 1 362 ? -3.093 8.864 3.008 1.00 96.06 362 MET A N 1
ATOM 2754 C CA . MET A 1 362 ? -3.263 8.679 4.451 1.00 96.06 362 MET A CA 1
ATOM 2755 C C . MET A 1 362 ? -4.719 8.412 4.848 1.00 96.06 362 MET A C 1
ATOM 2757 O O . MET A 1 362 ? -4.957 7.611 5.749 1.00 96.06 362 MET A O 1
ATOM 2761 N N . GLU A 1 363 ? -5.666 9.055 4.168 1.00 96.88 363 GLU A N 1
ATOM 2762 C CA . GLU A 1 363 ? -7.114 8.900 4.365 1.00 96.88 363 GLU A CA 1
ATOM 2763 C C . GLU A 1 363 ? -7.671 7.877 3.365 1.00 96.88 363 GLU A C 1
ATOM 2765 O O . GLU A 1 363 ? -7.665 8.182 2.167 1.00 96.88 363 GLU A O 1
ATOM 2770 N N . PRO A 1 364 ? -8.167 6.707 3.810 1.00 96.50 364 PRO A N 1
ATOM 2771 C CA . PRO A 1 364 ? -8.926 5.800 2.951 1.00 96.50 364 PRO A CA 1
ATOM 2772 C C . PRO A 1 364 ? -10.089 6.501 2.241 1.00 96.50 364 PRO A C 1
ATOM 2774 O O . PRO A 1 364 ? -10.505 7.605 2.591 1.00 96.50 364 PRO A O 1
ATOM 2777 N N . GLU A 1 365 ? -10.616 5.880 1.205 1.00 97.25 365 GLU A N 1
ATOM 2778 C CA . GLU A 1 365 ? -11.783 6.372 0.499 1.00 97.25 365 GLU A CA 1
ATOM 2779 C C . GLU A 1 365 ? -12.983 6.388 1.440 1.00 97.25 365 GLU A C 1
ATOM 2781 O O . GLU A 1 365 ? -13.271 5.431 2.160 1.00 97.25 365 GLU A O 1
ATOM 2786 N N . CYS A 1 366 ? -13.674 7.518 1.437 1.00 98.00 366 CYS A N 1
ATOM 2787 C CA . CYS A 1 366 ? -14.898 7.712 2.177 1.00 98.00 366 CYS A CA 1
ATOM 2788 C C . CYS A 1 366 ? -15.837 8.520 1.292 1.00 98.00 366 CYS A C 1
ATOM 2790 O O . CYS A 1 366 ? -15.407 9.450 0.606 1.00 98.00 366 CYS A O 1
ATOM 2792 N N . SER A 1 367 ? -17.100 8.127 1.254 1.00 98.44 367 SER A N 1
ATOM 2793 C CA . SER A 1 367 ? -18.155 8.795 0.501 1.00 98.44 367 SER A CA 1
ATOM 2794 C C . SER A 1 367 ? -19.413 8.817 1.349 1.00 98.44 367 SER A C 1
ATOM 2796 O O . SER A 1 367 ? -19.769 7.807 1.954 1.00 98.44 367 SER A O 1
ATOM 2798 N N . ILE A 1 368 ? -20.086 9.964 1.400 1.00 98.81 368 ILE A N 1
ATOM 2799 C CA . ILE A 1 368 ? -21.366 10.093 2.099 1.00 98.81 368 ILE A CA 1
ATOM 2800 C C . ILE A 1 368 ? -22.405 10.602 1.116 1.00 98.81 368 ILE A C 1
ATOM 2802 O O . ILE A 1 368 ? -22.274 11.722 0.628 1.00 98.81 368 ILE A O 1
ATOM 2806 N N . GLY A 1 369 ? -23.427 9.796 0.845 1.00 98.75 369 GLY A N 1
ATOM 2807 C CA . GLY A 1 369 ? -24.612 10.216 0.104 1.00 98.75 369 GLY A CA 1
ATOM 2808 C C . GLY A 1 369 ? -25.653 10.784 1.060 1.00 98.75 369 GLY A C 1
ATOM 2809 O O . GLY A 1 369 ? -25.914 10.194 2.104 1.00 98.75 369 GLY A O 1
ATOM 2810 N N . VAL A 1 370 ? -26.245 11.924 0.717 1.00 98.75 370 VAL A N 1
ATOM 2811 C CA . VAL A 1 370 ? -27.327 12.589 1.453 1.00 98.75 370 VAL A CA 1
ATOM 2812 C C . VAL A 1 370 ? -28.481 12.810 0.475 1.00 98.75 370 VAL A C 1
ATOM 2814 O O . VAL A 1 370 ? -28.290 13.524 -0.515 1.00 98.75 370 VAL A O 1
ATOM 2817 N N . PRO A 1 371 ? -29.659 12.205 0.702 1.00 98.19 371 PRO A N 1
ATOM 2818 C CA . PRO A 1 371 ? -30.750 12.262 -0.261 1.00 98.19 371 PRO A CA 1
ATOM 2819 C C . PRO A 1 371 ? -31.309 13.680 -0.388 1.00 98.19 371 PRO A C 1
ATOM 2821 O O . PRO A 1 371 ? -31.257 14.480 0.551 1.00 98.19 371 PRO A O 1
ATOM 2824 N N . ALA A 1 372 ? -31.874 13.980 -1.557 1.00 97.62 372 ALA A N 1
ATOM 2825 C CA . ALA A 1 372 ? -32.558 15.244 -1.794 1.00 97.62 372 ALA A CA 1
ATOM 2826 C C . ALA A 1 372 ? -33.659 15.476 -0.742 1.00 97.62 372 ALA A C 1
ATOM 2828 O O . ALA A 1 372 ? -34.432 14.578 -0.414 1.00 97.62 372 ALA A O 1
ATOM 2829 N N . GLY A 1 373 ? -33.728 16.693 -0.211 1.00 95.00 373 GLY A N 1
ATOM 2830 C CA . GLY A 1 373 ? -34.709 17.123 0.782 1.00 95.00 373 GLY A CA 1
ATOM 2831 C C . GLY A 1 373 ? -34.338 16.843 2.241 1.00 95.00 373 GLY A C 1
ATOM 2832 O O . GLY A 1 373 ? -35.007 17.384 3.119 1.00 95.00 373 GLY A O 1
ATOM 2833 N N . TYR A 1 374 ? -33.278 16.073 2.525 1.00 94.38 374 TYR A N 1
ATOM 2834 C CA . TYR A 1 374 ? -32.918 15.670 3.894 1.00 94.38 374 TYR A CA 1
ATOM 2835 C C . TYR A 1 374 ? -32.641 16.859 4.837 1.00 94.38 374 TYR A C 1
ATOM 2837 O O . TYR A 1 374 ? -33.167 16.920 5.945 1.00 94.38 374 TYR A O 1
ATOM 2845 N N . ASP A 1 375 ? -31.861 17.838 4.387 1.00 89.12 375 ASP A N 1
ATOM 2846 C CA . ASP A 1 375 ? -31.523 19.077 5.101 1.00 89.12 375 ASP A CA 1
ATOM 2847 C C . ASP A 1 375 ? -32.159 20.307 4.428 1.00 89.12 375 ASP A C 1
ATOM 2849 O O . ASP A 1 375 ? -31.604 21.404 4.441 1.00 89.12 375 ASP A O 1
ATOM 2853 N N . GLN A 1 376 ? -33.331 20.116 3.808 1.00 91.94 376 GLN A N 1
ATOM 2854 C CA . GLN A 1 376 ? -34.008 21.094 2.941 1.00 91.94 376 GLN A CA 1
ATOM 2855 C C . GLN A 1 376 ? -33.236 21.436 1.654 1.00 91.94 376 GLN A C 1
ATOM 2857 O O . GLN A 1 376 ? -33.712 22.245 0.854 1.00 91.94 376 GLN A O 1
ATOM 2862 N N . HIS A 1 377 ? -32.081 20.815 1.400 1.00 95.12 377 HIS A N 1
ATOM 2863 C CA . HIS A 1 377 ? -31.388 20.979 0.134 1.00 95.12 377 HIS A CA 1
ATOM 2864 C C . HIS A 1 377 ? -32.091 20.168 -0.970 1.00 95.12 377 HIS A C 1
ATOM 2866 O O . HIS A 1 377 ? -32.284 18.965 -0.812 1.00 95.12 377 HIS A O 1
ATOM 2872 N N . PRO A 1 378 ? -32.452 20.759 -2.124 1.00 96.69 378 PRO A N 1
ATOM 2873 C CA . PRO A 1 378 ? -33.301 20.097 -3.122 1.00 96.69 378 PRO A CA 1
ATOM 2874 C C . PRO A 1 378 ? -32.581 19.040 -3.975 1.00 96.69 378 PRO A C 1
ATOM 2876 O O . PRO A 1 378 ? -33.197 18.447 -4.849 1.00 96.69 378 PRO A O 1
ATOM 2879 N N . LYS A 1 379 ? -31.278 18.829 -3.764 1.00 98.12 379 LYS A N 1
ATOM 2880 C CA . LYS A 1 379 ? -30.426 17.959 -4.590 1.00 98.12 379 LYS A CA 1
ATOM 2881 C C . LYS A 1 379 ? -29.862 16.814 -3.774 1.00 98.12 379 LYS A C 1
ATOM 2883 O O . LYS A 1 379 ? -29.477 17.036 -2.622 1.00 98.12 379 LYS A O 1
ATOM 2888 N N . LEU A 1 380 ? -29.694 15.661 -4.415 1.00 98.62 380 LEU A N 1
ATOM 2889 C CA . LEU A 1 380 ? -28.853 14.587 -3.901 1.00 98.62 380 LEU A CA 1
ATOM 2890 C C . LEU A 1 380 ? -27.434 15.134 -3.724 1.00 98.62 380 LEU A C 1
ATOM 2892 O O . LEU A 1 380 ? -26.843 15.658 -4.670 1.00 98.62 380 LEU A O 1
ATOM 2896 N N . THR A 1 381 ? -26.897 15.042 -2.513 1.00 98.69 381 THR A N 1
ATOM 2897 C CA . THR A 1 381 ? -25.588 15.607 -2.183 1.00 98.69 381 THR A CA 1
ATOM 2898 C C . THR A 1 381 ? -24.614 14.505 -1.790 1.00 98.69 381 THR A C 1
ATOM 2900 O O . THR A 1 381 ? -24.911 13.709 -0.908 1.00 98.69 381 THR A O 1
ATOM 2903 N N . VAL A 1 382 ? -23.440 14.467 -2.420 1.00 98.75 382 VAL A N 1
ATOM 2904 C CA . VAL A 1 382 ? -22.364 13.523 -2.097 1.00 98.75 382 VAL A CA 1
ATOM 2905 C C . VAL A 1 382 ? -21.156 14.275 -1.551 1.00 98.75 382 VAL A C 1
ATOM 2907 O O . VAL A 1 382 ? -20.615 15.157 -2.216 1.00 98.75 382 VAL A O 1
ATOM 2910 N N . TYR A 1 383 ? -20.716 13.924 -0.345 1.00 98.56 383 TYR A N 1
ATOM 2911 C CA . TYR A 1 383 ? -19.490 14.438 0.267 1.00 98.56 383 TYR A CA 1
ATOM 2912 C C . TYR A 1 383 ? -18.351 13.461 0.001 1.00 98.56 383 TYR A C 1
ATOM 2914 O O . TYR A 1 383 ? -18.471 12.276 0.320 1.00 98.56 383 TYR A O 1
ATOM 2922 N N . VAL A 1 384 ? -17.254 13.952 -0.579 1.00 98.06 384 VAL A N 1
ATOM 2923 C CA . VAL A 1 384 ? -16.089 13.122 -0.907 1.00 98.06 384 VAL A CA 1
ATOM 2924 C C . VAL A 1 384 ? -14.817 13.955 -1.063 1.00 98.06 384 VAL A C 1
ATOM 2926 O O . VAL A 1 384 ? -14.824 15.043 -1.637 1.00 98.06 384 VAL A O 1
ATOM 2929 N N . GLY A 1 385 ? -13.691 13.425 -0.589 1.00 95.88 385 GLY A N 1
ATOM 2930 C CA . GLY A 1 385 ? -12.358 13.928 -0.911 1.00 95.88 385 GLY A CA 1
ATOM 2931 C C . GLY A 1 385 ? -11.922 13.440 -2.293 1.00 95.88 385 GLY A C 1
ATOM 2932 O O . GLY A 1 385 ? -11.187 12.459 -2.380 1.00 95.88 385 GLY A O 1
ATOM 2933 N N . SER A 1 386 ? -12.373 14.113 -3.356 1.00 94.62 386 SER A N 1
ATOM 2934 C CA . SER A 1 386 ? -12.138 13.742 -4.766 1.00 94.62 386 SER A CA 1
ATOM 2935 C C . SER A 1 386 ? -11.244 14.738 -5.510 1.00 94.62 386 SER A C 1
ATOM 2937 O O . SER A 1 386 ? -11.259 15.937 -5.219 1.00 94.62 386 SER A O 1
ATOM 2939 N N . GLN A 1 387 ? -10.443 14.251 -6.466 1.00 94.50 387 GLN A N 1
ATOM 2940 C CA . GLN A 1 387 ? -9.643 15.105 -7.355 1.00 94.50 387 GLN A CA 1
ATOM 2941 C C . GLN A 1 387 ? -10.457 15.645 -8.546 1.00 94.50 387 GLN A C 1
ATOM 2943 O O . GLN A 1 387 ? -9.990 16.554 -9.233 1.00 94.50 387 GLN A O 1
ATOM 2948 N N . ILE A 1 388 ? -11.662 15.115 -8.783 1.00 94.31 388 ILE A N 1
ATOM 2949 C CA . ILE A 1 388 ? -12.462 15.352 -9.994 1.00 94.31 388 ILE A CA 1
ATOM 2950 C C . ILE A 1 388 ? -13.972 15.526 -9.704 1.00 94.31 388 ILE A C 1
ATOM 2952 O O . ILE A 1 388 ? -14.808 14.903 -10.357 1.00 94.31 388 ILE A O 1
ATOM 2956 N N . PRO A 1 389 ? -14.381 16.406 -8.772 1.00 95.44 389 PRO A N 1
ATOM 2957 C CA . PRO A 1 389 ? -15.763 16.461 -8.272 1.00 95.44 389 PRO A CA 1
ATOM 2958 C C . PRO A 1 389 ? -16.848 16.667 -9.349 1.00 95.44 389 PRO A C 1
ATOM 2960 O O . PRO A 1 389 ? -17.987 16.248 -9.160 1.00 95.44 389 PRO A O 1
ATOM 2963 N N . TYR A 1 390 ? -16.521 17.294 -10.484 1.00 96.44 390 TYR A N 1
ATOM 2964 C CA . TYR A 1 390 ? -17.458 17.445 -11.604 1.00 96.44 390 TYR A CA 1
ATOM 2965 C C . TYR A 1 390 ? -17.667 16.144 -12.385 1.00 96.44 390 TYR A C 1
ATOM 2967 O O . TYR A 1 390 ? -18.803 15.807 -12.696 1.00 96.44 390 TYR A O 1
ATOM 2975 N N . ALA A 1 391 ? -16.599 15.394 -12.655 1.00 97.06 391 ALA A N 1
ATOM 2976 C CA . ALA A 1 391 ? -16.725 14.092 -13.302 1.00 97.06 391 ALA A CA 1
ATOM 2977 C C . ALA A 1 391 ? -17.344 13.055 -12.349 1.00 97.06 391 ALA A C 1
ATOM 2979 O O . ALA A 1 391 ? -18.062 12.171 -12.809 1.00 97.06 391 ALA A O 1
ATOM 2980 N N . ASP A 1 392 ? -17.152 13.193 -11.030 1.00 97.88 392 ASP A N 1
ATOM 2981 C CA . ASP A 1 392 ? -17.908 12.410 -10.046 1.00 97.88 392 ASP A CA 1
ATOM 2982 C C . ASP A 1 392 ? -19.414 12.670 -10.180 1.00 97.88 392 ASP A C 1
ATOM 2984 O O . ASP A 1 392 ? -20.191 11.728 -10.310 1.00 97.88 392 ASP A O 1
ATOM 2988 N N . ARG A 1 393 ? -19.828 13.947 -10.200 1.00 98.38 393 ARG A N 1
ATOM 2989 C CA . ARG A 1 393 ? -21.236 14.346 -10.371 1.00 98.38 393 ARG A CA 1
ATOM 2990 C C . ARG A 1 393 ? -21.839 13.735 -11.632 1.00 98.38 393 ARG A C 1
ATOM 2992 O O . ARG A 1 393 ? -22.931 13.184 -11.564 1.00 98.38 393 ARG A O 1
ATOM 2999 N N . ASP A 1 394 ? -21.142 13.852 -12.758 1.00 98.19 394 ASP A N 1
ATOM 3000 C CA . ASP A 1 394 ? -21.656 13.404 -14.053 1.00 98.19 394 ASP A CA 1
ATOM 3001 C C . ASP A 1 394 ? -21.819 11.876 -14.091 1.00 98.19 394 ASP A C 1
ATOM 3003 O O . ASP A 1 394 ? -22.838 11.379 -14.562 1.00 98.19 394 ASP A O 1
ATOM 3007 N N . GLN A 1 395 ? -20.875 11.125 -13.515 1.00 98.56 395 GLN A N 1
ATOM 3008 C CA . GLN A 1 395 ? -20.974 9.664 -13.410 1.00 98.56 395 GLN A CA 1
ATOM 3009 C C . GLN A 1 395 ? -22.083 9.215 -12.443 1.00 98.56 395 GLN A C 1
ATOM 3011 O O . GLN A 1 395 ? -22.803 8.267 -12.745 1.00 98.56 395 GLN A O 1
ATOM 3016 N N . ILE A 1 396 ? -22.267 9.906 -11.310 1.00 98.81 396 ILE A N 1
ATOM 3017 C CA . ILE A 1 396 ? -23.379 9.642 -10.377 1.00 98.81 396 ILE A CA 1
ATOM 3018 C C . ILE A 1 396 ? -24.721 9.894 -11.068 1.00 98.81 396 ILE A C 1
ATOM 3020 O O . ILE A 1 396 ? -25.613 9.058 -10.986 1.00 98.81 396 ILE A O 1
ATOM 3024 N N . ALA A 1 397 ? -24.858 11.024 -11.764 1.00 98.75 397 ALA A N 1
ATOM 3025 C CA . ALA A 1 397 ? -26.074 11.391 -12.483 1.00 98.75 397 ALA A CA 1
ATOM 3026 C C . ALA A 1 397 ? -26.463 10.324 -13.521 1.00 98.75 397 ALA A C 1
ATOM 3028 O O . ALA A 1 397 ? -27.605 9.876 -13.548 1.00 98.75 397 ALA A O 1
ATOM 3029 N N . VAL A 1 398 ? -25.488 9.844 -14.302 1.00 98.62 398 VAL A N 1
ATOM 3030 C CA . VAL A 1 398 ? -25.688 8.774 -15.291 1.00 98.62 398 VAL A CA 1
ATOM 3031 C C . VAL A 1 398 ? -26.093 7.445 -14.646 1.00 98.62 398 VAL A C 1
ATOM 3033 O O . VAL A 1 398 ? -26.978 6.767 -15.165 1.00 98.62 398 VAL A O 1
ATOM 3036 N N . ALA A 1 399 ? -25.479 7.059 -13.525 1.00 98.62 399 ALA A N 1
ATOM 3037 C CA . ALA A 1 399 ? -25.805 5.804 -12.845 1.00 98.62 399 ALA A CA 1
ATOM 3038 C C . ALA A 1 399 ? -27.191 5.828 -12.175 1.00 98.62 399 ALA A C 1
ATOM 3040 O O . ALA A 1 399 ? -27.862 4.800 -12.122 1.00 98.62 399 ALA A O 1
ATOM 3041 N N . LEU A 1 400 ? -27.626 6.987 -11.673 1.00 98.62 400 LEU A N 1
ATOM 3042 C CA . LEU A 1 400 ? -28.913 7.159 -10.985 1.00 98.62 400 LEU A CA 1
ATOM 3043 C C . LEU A 1 400 ? -30.067 7.589 -11.911 1.00 98.62 400 LEU A C 1
ATOM 3045 O O . LEU A 1 400 ? -31.181 7.750 -11.421 1.00 98.62 400 LEU A O 1
ATOM 3049 N N . ASP A 1 401 ? -29.816 7.775 -13.211 1.00 98.31 401 ASP A N 1
ATOM 3050 C CA . ASP A 1 401 ? -30.775 8.346 -14.176 1.00 98.31 401 ASP A CA 1
ATOM 3051 C C . ASP A 1 401 ? -31.326 9.718 -13.737 1.00 98.31 401 ASP A C 1
ATOM 3053 O O . ASP A 1 401 ? -32.522 10.002 -13.785 1.00 98.31 401 ASP A O 1
ATOM 3057 N N . LEU A 1 402 ? -30.429 10.585 -13.256 1.00 98.31 402 LEU A N 1
ATOM 3058 C CA . LEU A 1 402 ? -30.757 11.939 -12.810 1.00 98.31 402 LEU A CA 1
ATOM 3059 C C . LEU A 1 402 ? -30.138 12.992 -13.736 1.00 98.31 402 LEU A C 1
ATOM 3061 O O . LEU A 1 402 ? -29.025 12.804 -14.234 1.00 98.31 402 LEU A O 1
ATOM 3065 N N . PRO A 1 403 ? -30.783 14.158 -13.913 1.00 98.12 403 PRO A N 1
ATOM 3066 C CA . PRO A 1 403 ? -30.121 15.318 -14.494 1.00 98.12 403 PRO A CA 1
ATOM 3067 C C . PRO A 1 403 ? -28.901 15.732 -13.644 1.00 98.12 403 PRO A C 1
ATOM 3069 O O . PRO A 1 403 ? -29.007 15.784 -12.413 1.00 98.12 403 PRO A O 1
ATOM 3072 N N . PRO A 1 404 ? -27.742 16.085 -14.240 1.00 97.56 404 PRO A N 1
ATOM 3073 C CA . PRO A 1 404 ? -26.558 16.499 -13.479 1.00 97.56 404 PRO A CA 1
ATOM 3074 C C . PRO A 1 404 ? -26.810 17.667 -12.516 1.00 97.56 404 PRO A C 1
ATOM 3076 O O . PRO A 1 404 ? -26.160 17.776 -11.479 1.00 97.56 404 PRO A O 1
ATOM 3079 N N . GLU A 1 405 ? -27.757 18.553 -12.825 1.00 97.62 405 GLU A N 1
ATOM 3080 C CA . GLU A 1 405 ? -28.172 19.653 -11.960 1.00 97.62 405 GLU A CA 1
ATOM 3081 C C . GLU A 1 405 ? -28.899 19.212 -10.683 1.00 97.62 405 GLU A C 1
ATOM 3083 O O . GLU A 1 405 ? -28.941 20.006 -9.741 1.00 97.62 405 GLU A O 1
ATOM 3088 N N . GLU A 1 406 ? -29.417 17.985 -10.608 1.00 98.25 406 GLU A N 1
ATOM 3089 C CA . GLU A 1 406 ? -30.038 17.398 -9.411 1.00 98.25 406 GLU A CA 1
ATOM 3090 C C . GLU A 1 406 ? -29.025 16.692 -8.497 1.00 98.25 406 GLU A C 1
ATOM 3092 O O . GLU A 1 406 ? -29.357 16.310 -7.372 1.00 98.25 406 GLU A O 1
ATOM 3097 N N . VAL A 1 407 ? -27.766 16.592 -8.938 1.00 98.62 407 VAL A N 1
ATOM 3098 C CA . VAL A 1 407 ? -26.655 16.017 -8.177 1.00 98.62 407 VAL A CA 1
ATOM 3099 C C . VAL A 1 407 ? -25.677 17.117 -7.764 1.00 98.62 407 VAL A C 1
ATOM 3101 O O . VAL A 1 407 ? -25.251 17.965 -8.552 1.00 98.62 407 VAL A O 1
ATOM 3104 N N . ARG A 1 408 ? -25.282 17.117 -6.491 1.00 98.25 408 ARG A N 1
ATOM 3105 C CA . ARG A 1 408 ? -24.288 18.034 -5.926 1.00 98.25 408 ARG A CA 1
ATOM 3106 C C . ARG A 1 408 ? -23.147 17.235 -5.311 1.00 98.25 408 ARG A C 1
ATOM 3108 O O . ARG A 1 408 ? -23.374 16.434 -4.418 1.00 98.25 408 ARG A O 1
ATOM 3115 N N . VAL A 1 409 ? -21.911 17.510 -5.716 1.00 98.38 409 VAL A N 1
ATOM 3116 C CA . VAL A 1 409 ? -20.717 16.944 -5.069 1.00 98.38 409 VAL A CA 1
ATOM 3117 C C . VAL A 1 409 ? -20.032 18.023 -4.233 1.00 98.38 409 VAL A C 1
ATOM 3119 O O . VAL A 1 409 ? -19.709 19.100 -4.736 1.00 98.38 409 VAL A O 1
ATOM 3122 N N . ILE A 1 410 ? -19.826 17.746 -2.946 1.00 97.00 410 ILE A N 1
ATOM 3123 C CA . ILE A 1 410 ? -19.035 18.567 -2.029 1.00 97.00 410 ILE A CA 1
ATOM 3124 C C . ILE A 1 410 ? -17.637 17.962 -1.935 1.00 97.00 410 ILE A C 1
ATOM 3126 O O . ILE A 1 410 ? -17.450 16.906 -1.330 1.00 97.00 410 ILE A O 1
ATOM 3130 N N . GLY A 1 411 ? -16.656 18.658 -2.512 1.00 94.81 411 GLY A N 1
ATOM 3131 C CA . GLY A 1 411 ? -15.243 18.318 -2.366 1.00 94.81 411 GLY A CA 1
ATOM 3132 C C . GLY A 1 411 ? -14.768 18.580 -0.938 1.00 94.81 411 GLY A C 1
ATOM 3133 O O . GLY A 1 411 ? -14.411 19.711 -0.609 1.00 94.81 411 GLY A O 1
ATOM 3134 N N . ALA A 1 412 ? -14.783 17.551 -0.093 1.00 94.62 412 ALA A N 1
ATOM 3135 C CA . ALA A 1 412 ? -14.229 17.616 1.256 1.00 94.62 412 ALA A CA 1
ATOM 3136 C C . ALA A 1 412 ? -12.694 17.737 1.211 1.00 94.62 412 ALA A C 1
ATOM 3138 O O . ALA A 1 412 ? -12.059 17.480 0.181 1.00 94.62 412 ALA A O 1
ATOM 3139 N N . LEU A 1 413 ? -12.070 18.096 2.341 1.00 95.56 413 LEU A N 1
ATOM 3140 C CA . LEU A 1 413 ? -10.616 17.982 2.449 1.00 95.56 413 LEU A CA 1
ATOM 3141 C C . LEU A 1 413 ? -10.196 16.533 2.188 1.00 95.56 413 LEU A C 1
ATOM 3143 O O . LEU A 1 413 ? -10.871 15.589 2.591 1.00 95.56 413 LEU A O 1
ATOM 3147 N N . MET A 1 414 ? -9.054 16.374 1.526 1.00 95.06 414 MET A N 1
ATOM 3148 C CA . MET A 1 414 ? -8.555 15.077 1.086 1.00 95.06 414 MET A CA 1
ATOM 3149 C C . MET A 1 414 ? -7.218 14.772 1.751 1.00 95.06 414 MET A C 1
ATOM 3151 O O . MET A 1 414 ? -6.257 15.539 1.631 1.00 95.06 414 MET A O 1
ATOM 3155 N N . GLY A 1 415 ? -7.115 13.621 2.412 1.00 96.75 415 GLY A N 1
ATOM 3156 C CA . GLY A 1 415 ? -5.904 13.149 3.088 1.00 96.75 415 GLY A CA 1
ATOM 3157 C C . GLY A 1 415 ? -4.831 12.577 2.158 1.00 96.75 415 GLY A C 1
ATOM 3158 O O . GLY A 1 415 ? -4.107 11.651 2.530 1.00 96.75 415 GLY A O 1
ATOM 3159 N N . GLY A 1 416 ? -4.690 13.170 0.973 1.00 95.88 416 GLY A N 1
ATOM 3160 C CA . GLY A 1 416 ? -3.856 12.701 -0.128 1.00 95.88 416 GLY A CA 1
ATOM 3161 C C . GLY A 1 416 ? -4.665 11.919 -1.165 1.00 95.88 416 GLY A C 1
ATOM 3162 O O . GLY A 1 416 ? -5.601 11.208 -0.820 1.00 95.88 416 GLY A O 1
ATOM 3163 N N . GLY A 1 417 ? -4.273 12.055 -2.429 1.00 94.81 417 GLY A N 1
ATOM 3164 C CA . GLY A 1 417 ? -4.832 11.291 -3.550 1.00 94.81 417 GLY A CA 1
ATOM 3165 C C . GLY A 1 417 ? -3.727 10.764 -4.459 1.00 94.81 417 GLY A C 1
ATOM 3166 O O . GLY A 1 417 ? -3.698 9.587 -4.787 1.00 94.81 417 GLY A O 1
ATOM 3167 N N . PHE A 1 418 ? -2.729 11.603 -4.766 1.00 96.56 418 PHE A N 1
ATOM 3168 C CA . PHE A 1 418 ? -1.550 11.234 -5.567 1.00 96.56 418 PHE A CA 1
ATOM 3169 C C . PHE A 1 418 ? -1.883 10.628 -6.944 1.00 96.56 418 PHE A C 1
ATOM 3171 O O . PHE A 1 418 ? -1.007 9.995 -7.529 1.00 96.56 418 PHE A O 1
ATOM 3178 N N . GLY A 1 419 ? -3.096 10.858 -7.461 1.00 94.69 419 GLY A N 1
ATOM 3179 C CA . GLY A 1 419 ? -3.645 10.239 -8.671 1.00 94.69 419 GLY A CA 1
ATOM 3180 C C . GLY A 1 419 ? -4.682 9.145 -8.381 1.00 94.69 419 GLY A C 1
ATOM 3181 O O . GLY A 1 419 ? -5.649 9.020 -9.117 1.00 94.69 419 GLY A O 1
ATOM 3182 N N . GLY A 1 420 ? -4.574 8.434 -7.255 1.00 93.88 420 GLY A N 1
ATOM 3183 C CA . GLY A 1 420 ? -5.456 7.308 -6.920 1.00 93.88 420 GLY A CA 1
ATOM 3184 C C . GLY A 1 420 ? -6.899 7.684 -6.567 1.00 93.88 420 GLY A C 1
ATOM 3185 O O . GLY A 1 420 ? -7.748 6.804 -6.522 1.00 93.88 420 GLY A O 1
ATOM 3186 N N . LYS A 1 421 ? -7.188 8.974 -6.339 1.00 95.06 421 LYS A N 1
ATOM 3187 C CA . LYS A 1 421 ? -8.549 9.512 -6.134 1.00 95.06 421 LYS A CA 1
ATOM 3188 C C . LYS A 1 421 ? -9.037 10.339 -7.336 1.00 95.06 421 LYS A C 1
ATOM 3190 O O . LYS A 1 421 ? -9.804 11.288 -7.162 1.00 95.06 421 LYS A O 1
ATOM 3195 N N . GLU A 1 422 ? -8.521 10.044 -8.532 1.00 93.50 422 GLU A N 1
ATOM 3196 C CA . GLU A 1 422 ? -9.052 10.570 -9.798 1.00 93.50 422 GLU A CA 1
ATOM 3197 C C . GLU A 1 422 ? -10.185 9.719 -10.360 1.00 93.50 422 GLU A C 1
ATOM 3199 O O . GLU A 1 422 ? -10.917 10.228 -11.188 1.00 93.50 422 GLU A O 1
ATOM 3204 N N . ASP A 1 423 ? -10.371 8.482 -9.904 1.00 94.94 423 ASP A N 1
ATOM 3205 C CA . ASP A 1 423 ? -11.491 7.632 -10.306 1.00 94.94 423 ASP A CA 1
ATOM 3206 C C . ASP A 1 423 ? -12.563 7.564 -9.203 1.00 94.94 423 ASP A C 1
ATOM 3208 O O . ASP A 1 423 ? -12.290 7.738 -8.010 1.00 94.94 423 ASP A O 1
ATOM 3212 N N . ILE A 1 424 ? -13.799 7.284 -9.616 1.00 95.56 424 ILE A N 1
ATOM 3213 C CA . ILE A 1 424 ? -14.949 7.126 -8.723 1.00 95.56 424 ILE A CA 1
ATOM 3214 C C . ILE A 1 424 ? -14.937 5.725 -8.091 1.00 95.56 424 ILE A C 1
ATOM 3216 O O . ILE A 1 424 ? -14.799 4.735 -8.801 1.00 95.56 424 ILE A O 1
ATOM 3220 N N . MET A 1 425 ? -15.043 5.636 -6.760 1.00 93.88 425 MET A N 1
ATOM 3221 C CA . MET A 1 425 ? -14.877 4.378 -6.012 1.00 93.88 425 MET A CA 1
ATOM 3222 C C . MET A 1 425 ? -16.121 3.983 -5.219 1.00 93.88 425 MET A C 1
ATOM 3224 O O . MET A 1 425 ? -16.602 2.867 -5.361 1.00 93.88 425 MET A O 1
ATOM 3228 N N . GLY A 1 426 ? -16.611 4.872 -4.350 1.00 96.62 426 GLY A N 1
ATOM 3229 C CA . GLY A 1 426 ? -17.745 4.610 -3.449 1.00 96.62 426 GLY A CA 1
ATOM 3230 C C . GLY A 1 426 ? -18.868 5.640 -3.566 1.00 96.62 426 GLY A C 1
ATOM 3231 O O . GLY A 1 426 ? -19.915 5.497 -2.939 1.00 96.62 426 GLY A O 1
ATOM 3232 N N . GLN A 1 427 ? -18.672 6.685 -4.372 1.00 98.56 427 GLN A N 1
ATOM 3233 C CA . GLN A 1 427 ? -19.596 7.807 -4.495 1.00 98.56 427 GLN A CA 1
ATOM 3234 C C . GLN A 1 427 ? -20.947 7.374 -5.082 1.00 98.56 427 GLN A C 1
ATOM 3236 O O . GLN A 1 427 ? -21.984 7.756 -4.542 1.00 98.56 427 GLN A O 1
ATOM 3241 N N . ILE A 1 428 ? -20.943 6.551 -6.143 1.00 98.81 428 ILE A N 1
ATOM 3242 C CA . ILE A 1 428 ? -22.177 6.024 -6.754 1.00 98.81 428 ILE A CA 1
ATOM 3243 C C . ILE A 1 428 ? -22.896 5.100 -5.768 1.00 98.81 428 ILE A C 1
ATOM 3245 O O . ILE A 1 428 ? -24.100 5.225 -5.576 1.00 98.81 428 ILE A O 1
ATOM 3249 N N . HIS A 1 429 ? -22.164 4.220 -5.080 1.00 98.81 429 HIS A N 1
ATOM 3250 C CA . HIS A 1 429 ? -22.743 3.297 -4.097 1.00 98.81 429 HIS A CA 1
ATOM 3251 C C . HIS A 1 429 ? -23.406 4.036 -2.932 1.00 98.81 429 HIS A C 1
ATOM 3253 O O . HIS A 1 429 ? -24.529 3.713 -2.552 1.00 98.81 429 HIS A O 1
ATOM 3259 N N . ALA A 1 430 ? -22.747 5.065 -2.392 1.00 98.81 430 ALA A N 1
ATOM 3260 C CA . ALA A 1 430 ? -23.300 5.873 -1.310 1.00 98.81 430 ALA A CA 1
ATOM 3261 C C . ALA A 1 430 ? -24.548 6.650 -1.766 1.00 98.81 430 ALA A C 1
ATOM 3263 O O . ALA A 1 430 ? -25.509 6.761 -1.009 1.00 98.81 430 ALA A O 1
ATOM 3264 N N . ALA A 1 431 ? -24.551 7.150 -3.005 1.00 98.88 431 ALA A N 1
ATOM 3265 C CA . ALA A 1 431 ? -25.701 7.806 -3.622 1.00 98.88 431 ALA A CA 1
ATOM 3266 C C . ALA A 1 431 ? -26.897 6.853 -3.810 1.00 98.88 431 ALA A C 1
ATOM 3268 O O . ALA A 1 431 ? -28.003 7.194 -3.389 1.00 98.88 431 ALA A O 1
ATOM 3269 N N . LEU A 1 432 ? -26.668 5.658 -4.369 1.00 98.94 432 LEU A N 1
ATOM 3270 C CA . LEU A 1 432 ? -27.694 4.623 -4.559 1.00 98.94 432 LEU A CA 1
ATOM 3271 C C . LEU A 1 432 ? -28.332 4.217 -3.226 1.00 98.94 432 LEU A C 1
ATOM 3273 O O . LEU A 1 432 ? -29.554 4.238 -3.090 1.00 98.94 432 LEU A O 1
ATOM 3277 N N . LEU A 1 433 ? -27.510 3.911 -2.216 1.00 98.88 433 LEU A N 1
ATOM 3278 C CA . LEU A 1 433 ? -28.010 3.545 -0.890 1.00 98.88 433 LEU A CA 1
ATOM 3279 C C . LEU A 1 433 ? -28.792 4.694 -0.247 1.00 98.88 433 LEU A C 1
ATOM 3281 O O . LEU A 1 433 ? -29.872 4.459 0.286 1.00 98.88 433 LEU A O 1
ATOM 3285 N N . ALA A 1 434 ? -28.292 5.931 -0.327 1.00 98.75 434 ALA A N 1
ATOM 3286 C CA . ALA A 1 434 ? -28.973 7.087 0.250 1.00 98.75 434 ALA A CA 1
ATOM 3287 C C . ALA A 1 434 ? -30.347 7.344 -0.382 1.00 98.75 434 ALA A C 1
ATOM 3289 O O . ALA A 1 434 ? -31.299 7.694 0.321 1.00 98.75 434 ALA A O 1
ATOM 3290 N N . GLN A 1 435 ? -30.462 7.145 -1.697 1.00 97.62 435 GLN A N 1
ATOM 3291 C CA . GLN A 1 435 ? -31.729 7.256 -2.409 1.00 97.62 435 GLN A CA 1
ATOM 3292 C C . GLN A 1 435 ? -32.688 6.121 -2.030 1.00 97.62 435 GLN A C 1
ATOM 3294 O O . GLN A 1 435 ? -33.849 6.392 -1.729 1.00 97.62 435 GLN A O 1
ATOM 3299 N N . ALA A 1 436 ? -32.199 4.879 -1.968 1.00 98.38 436 ALA A N 1
ATOM 3300 C CA . ALA A 1 436 ? -33.007 3.716 -1.608 1.00 98.38 436 ALA A CA 1
ATOM 3301 C C . ALA A 1 436 ? -33.548 3.785 -0.170 1.00 98.38 436 ALA A C 1
ATOM 3303 O O . ALA A 1 436 ? -34.689 3.402 0.084 1.00 98.38 436 ALA A O 1
ATOM 3304 N N . THR A 1 437 ? -32.757 4.290 0.781 1.00 98.38 437 THR A N 1
ATOM 3305 C CA . THR A 1 437 ? -33.153 4.343 2.197 1.00 98.38 437 THR A CA 1
ATOM 3306 C C . THR A 1 437 ? -33.833 5.648 2.600 1.00 98.38 437 THR A C 1
ATOM 3308 O O . THR A 1 437 ? -34.373 5.731 3.706 1.00 98.38 437 THR A O 1
ATOM 3311 N N . GLY A 1 438 ? -33.754 6.698 1.774 1.00 97.81 438 GLY A N 1
ATOM 3312 C CA . GLY A 1 438 ? -34.186 8.049 2.142 1.00 97.81 438 GLY A CA 1
ATOM 3313 C C . GLY A 1 438 ? -33.415 8.634 3.336 1.00 97.81 438 GLY A C 1
ATOM 3314 O O . GLY A 1 438 ? -33.900 9.548 4.002 1.00 97.81 438 GLY A O 1
ATOM 3315 N N . LYS A 1 439 ? -32.215 8.111 3.626 1.00 98.50 439 LYS A N 1
ATOM 3316 C CA . LYS A 1 439 ? -31.353 8.528 4.747 1.00 98.50 439 LYS A CA 1
ATOM 3317 C C . LYS A 1 439 ? -29.924 8.779 4.267 1.00 98.50 439 LYS A C 1
ATOM 3319 O O . LYS A 1 439 ? -29.521 8.177 3.280 1.00 98.50 439 LYS A O 1
ATOM 3324 N N . PRO A 1 440 ? -29.128 9.607 4.963 1.00 98.81 440 PRO A N 1
ATOM 3325 C CA . PRO A 1 440 ? -27.704 9.717 4.692 1.00 98.81 440 PRO A CA 1
ATOM 3326 C C . PRO A 1 440 ? -26.998 8.369 4.868 1.00 98.81 440 PRO A C 1
ATOM 3328 O O . PRO A 1 440 ? -27.273 7.660 5.837 1.00 98.81 440 PRO A O 1
ATOM 3331 N N . VAL A 1 441 ? -26.070 8.024 3.978 1.00 98.88 441 VAL A N 1
ATOM 3332 C CA . VAL A 1 441 ? -25.309 6.765 4.040 1.00 98.88 441 VAL A CA 1
ATOM 3333 C C . VAL A 1 441 ? -23.827 7.047 3.854 1.00 98.88 441 VAL A C 1
ATOM 3335 O O . VAL A 1 441 ? -23.430 7.634 2.848 1.00 98.88 441 VAL A O 1
ATOM 3338 N N . LYS A 1 442 ? -23.004 6.611 4.815 1.00 98.75 442 LYS A N 1
ATOM 3339 C CA . LYS A 1 442 ? -21.538 6.690 4.759 1.00 98.75 442 LYS A CA 1
ATOM 3340 C C . LYS A 1 442 ? -20.946 5.344 4.353 1.00 98.75 442 LYS A C 1
ATOM 3342 O O . LYS A 1 442 ? -21.121 4.367 5.073 1.00 98.75 442 LYS A O 1
ATOM 3347 N N . ILE A 1 443 ? -20.167 5.327 3.278 1.00 98.56 443 ILE A N 1
ATOM 3348 C CA . ILE A 1 443 ? -19.280 4.220 2.914 1.00 98.56 443 ILE A CA 1
ATOM 3349 C C . ILE A 1 443 ? -17.851 4.655 3.221 1.00 98.56 443 ILE A C 1
ATOM 3351 O O . ILE A 1 443 ? -17.349 5.598 2.613 1.00 98.56 443 ILE A O 1
ATOM 3355 N N . LEU A 1 444 ? -17.207 3.979 4.170 1.00 97.44 444 LEU A N 1
ATOM 3356 C CA . LEU A 1 444 ? -15.809 4.192 4.543 1.00 97.44 444 LEU A CA 1
ATOM 3357 C C . LEU A 1 444 ? -15.039 2.897 4.304 1.00 97.44 444 LEU A C 1
ATOM 3359 O O . LEU A 1 444 ? -15.336 1.887 4.939 1.00 97.44 444 LEU A O 1
ATOM 3363 N N . TYR A 1 445 ? -14.032 2.940 3.438 1.00 97.50 445 TYR A N 1
ATOM 3364 C CA . TYR A 1 445 ? -13.201 1.773 3.172 1.00 97.50 445 TYR A CA 1
ATOM 3365 C C . TYR A 1 445 ? -12.229 1.515 4.317 1.00 97.50 445 TYR A C 1
ATOM 3367 O O . TYR A 1 445 ? -11.619 2.428 4.887 1.00 97.50 445 TYR A O 1
ATOM 3375 N N . SER A 1 446 ? -12.027 0.233 4.614 1.00 96.06 446 SER A N 1
ATOM 3376 C CA . SER A 1 446 ? -10.858 -0.193 5.384 1.00 96.06 446 SER A CA 1
ATOM 3377 C C . SER A 1 446 ? -9.573 0.053 4.579 1.00 96.06 446 SER A C 1
ATOM 3379 O O . SER A 1 446 ? -9.606 0.254 3.364 1.00 96.06 446 SER A O 1
ATOM 3381 N N . ARG A 1 447 ? -8.400 0.006 5.224 1.00 96.06 447 ARG A N 1
ATOM 3382 C CA . ARG A 1 447 ? -7.127 0.110 4.490 1.00 96.06 447 ARG A CA 1
ATOM 3383 C C . ARG A 1 447 ? -6.941 -1.039 3.495 1.00 96.06 447 ARG A C 1
ATOM 3385 O O . ARG A 1 447 ? -6.468 -0.794 2.389 1.00 96.06 447 ARG A O 1
ATOM 3392 N N . ALA A 1 448 ? -7.318 -2.257 3.877 1.00 94.94 448 ALA A N 1
ATOM 3393 C CA . ALA A 1 448 ? -7.241 -3.421 3.001 1.00 94.94 448 ALA A CA 1
ATOM 3394 C C . ALA A 1 448 ? -8.147 -3.258 1.770 1.00 94.94 448 ALA A C 1
ATOM 3396 O O . ALA A 1 448 ? -7.691 -3.442 0.646 1.00 94.94 448 ALA A O 1
ATOM 3397 N N . GLU A 1 449 ? -9.392 -2.823 1.973 1.00 96.44 449 GLU A N 1
ATOM 3398 C CA . GLU A 1 449 ? -10.334 -2.556 0.881 1.00 96.44 449 GLU A CA 1
ATOM 3399 C C . GLU A 1 449 ? -9.861 -1.404 -0.016 1.00 96.44 449 GLU A C 1
ATOM 3401 O O . GLU A 1 449 ? -9.872 -1.532 -1.236 1.00 96.44 449 GLU A O 1
ATOM 3406 N N . SER A 1 450 ? -9.350 -0.320 0.576 1.00 96.50 450 SER A N 1
ATOM 3407 C CA . SER A 1 450 ? -8.715 0.782 -0.154 1.00 96.50 450 SER A CA 1
ATOM 3408 C C . SER A 1 450 ? -7.635 0.255 -1.101 1.00 96.50 450 SER A C 1
ATOM 3410 O O . SER A 1 450 ? -7.713 0.476 -2.306 1.00 96.50 450 SER A O 1
ATOM 3412 N N . MET A 1 451 ? -6.672 -0.521 -0.595 1.00 95.19 451 MET A N 1
ATOM 3413 C CA . MET A 1 451 ? -5.595 -1.095 -1.412 1.00 95.19 451 MET A CA 1
ATOM 3414 C C . MET A 1 451 ? -6.101 -2.080 -2.474 1.00 95.19 451 MET A C 1
ATOM 3416 O O . MET A 1 451 ? -5.463 -2.222 -3.514 1.00 95.19 451 MET A O 1
ATOM 3420 N N . LEU A 1 452 ? -7.236 -2.737 -2.245 1.00 95.25 452 LEU A N 1
ATOM 3421 C CA . LEU A 1 452 ? -7.821 -3.685 -3.187 1.00 95.25 452 LEU A CA 1
ATOM 3422 C C . LEU A 1 452 ? -8.498 -2.996 -4.379 1.00 95.25 452 LEU A C 1
ATOM 3424 O O . LEU A 1 452 ? -8.374 -3.469 -5.506 1.00 95.25 452 LEU A O 1
ATOM 3428 N N . VAL A 1 453 ? -9.220 -1.900 -4.129 1.00 95.69 453 VAL A N 1
ATOM 3429 C CA . VAL A 1 453 ? -10.220 -1.370 -5.068 1.00 95.69 453 VAL A CA 1
ATOM 3430 C C . VAL A 1 453 ? -9.654 -0.319 -6.018 1.00 95.69 453 VAL A C 1
ATOM 3432 O O . VAL A 1 453 ? -9.883 -0.424 -7.223 1.00 95.69 453 VAL A O 1
ATOM 3435 N N . HIS A 1 454 ? -8.939 0.688 -5.505 1.00 95.62 454 HIS A N 1
ATOM 3436 C CA . HIS A 1 454 ? -8.588 1.853 -6.322 1.00 95.62 454 HIS A CA 1
ATOM 3437 C C . HIS A 1 454 ? -7.452 1.573 -7.316 1.00 95.62 454 HIS A C 1
ATOM 3439 O O . HIS A 1 454 ? -6.643 0.660 -7.095 1.00 95.62 454 HIS A O 1
ATOM 3445 N N . PRO A 1 455 ? -7.324 2.388 -8.378 1.00 96.62 455 PRO A N 1
ATOM 3446 C CA . PRO A 1 455 ? -6.330 2.151 -9.404 1.00 96.62 455 PRO A CA 1
ATOM 3447 C C . PRO A 1 455 ? -4.886 2.186 -8.901 1.00 96.62 455 PRO A C 1
ATOM 3449 O O . PRO A 1 455 ? -4.550 2.904 -7.966 1.00 96.62 455 PRO A O 1
ATOM 3452 N N . LYS A 1 456 ? -3.989 1.441 -9.539 1.00 97.38 456 LYS A N 1
ATOM 3453 C CA . LYS A 1 456 ? -2.557 1.408 -9.210 1.00 97.38 456 LYS A CA 1
ATOM 3454 C C . LYS A 1 456 ? -1.723 2.093 -10.281 1.00 97.38 456 LYS A C 1
ATOM 3456 O O . LYS A 1 456 ? -2.208 2.450 -11.353 1.00 97.38 456 LYS A O 1
ATOM 3461 N N . ARG A 1 457 ? -0.429 2.266 -10.012 1.00 97.81 457 ARG A N 1
ATOM 3462 C CA . ARG A 1 457 ? 0.522 2.554 -11.090 1.00 97.81 457 ARG A CA 1
ATOM 3463 C C . ARG A 1 457 ? 0.669 1.326 -11.988 1.00 97.81 457 ARG A C 1
ATOM 3465 O O . ARG A 1 457 ? 0.942 0.245 -11.474 1.00 97.81 457 ARG A O 1
ATOM 3472 N N . HIS A 1 458 ? 0.634 1.536 -13.304 1.00 98.06 458 HIS A N 1
ATOM 3473 C CA . HIS A 1 458 ? 0.892 0.500 -14.308 1.00 98.06 458 HIS A CA 1
ATOM 3474 C C . HIS A 1 458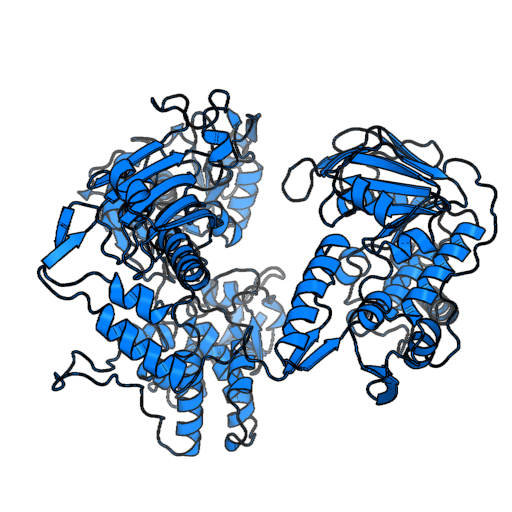 ? 2.232 -0.196 -14.074 1.00 98.06 458 HIS A C 1
ATOM 3476 O O . HIS A 1 458 ? 3.291 0.442 -14.164 1.00 98.06 458 HIS A O 1
ATOM 3482 N N . ALA A 1 459 ? 2.192 -1.512 -13.866 1.00 97.38 459 ALA A N 1
ATOM 3483 C CA . ALA A 1 459 ? 3.362 -2.347 -14.093 1.00 97.38 459 ALA A CA 1
ATOM 3484 C C . ALA A 1 459 ? 3.698 -2.299 -15.591 1.00 97.38 459 ALA A C 1
ATOM 3486 O O . ALA A 1 459 ? 2.803 -2.361 -16.434 1.00 97.38 459 ALA A O 1
ATOM 3487 N N . THR A 1 460 ? 4.969 -2.106 -15.938 1.00 98.06 460 THR A N 1
ATOM 3488 C CA . THR A 1 460 ? 5.371 -1.900 -17.338 1.00 98.06 460 THR A CA 1
ATOM 3489 C C . THR A 1 460 ? 6.645 -2.670 -17.640 1.00 98.06 460 THR A C 1
ATOM 3491 O O . THR A 1 460 ? 7.614 -2.591 -16.885 1.00 98.06 460 THR A O 1
ATOM 3494 N N . ILE A 1 461 ? 6.640 -3.394 -18.756 1.00 98.50 461 ILE A N 1
ATOM 3495 C CA . ILE A 1 461 ? 7.816 -4.048 -19.336 1.00 98.50 461 ILE A CA 1
ATOM 3496 C C . ILE A 1 461 ? 8.271 -3.183 -20.503 1.00 98.50 461 ILE A C 1
ATOM 3498 O O . ILE A 1 461 ? 7.455 -2.839 -21.354 1.00 98.50 461 ILE A O 1
ATOM 3502 N N . ILE A 1 462 ? 9.545 -2.801 -20.526 1.00 98.44 462 ILE A N 1
ATOM 3503 C CA . ILE A 1 462 ? 10.103 -1.824 -21.461 1.00 98.44 462 ILE A CA 1
ATOM 3504 C C . ILE A 1 462 ? 11.350 -2.424 -22.099 1.00 98.44 462 ILE A C 1
ATOM 3506 O O . ILE A 1 462 ? 12.394 -2.515 -21.459 1.00 98.44 462 ILE A O 1
ATOM 3510 N N . ARG A 1 463 ? 11.253 -2.801 -23.371 1.00 98.56 463 ARG A N 1
ATOM 3511 C CA . ARG A 1 463 ? 12.397 -3.183 -24.203 1.00 98.56 463 ARG A CA 1
ATOM 3512 C C . ARG A 1 463 ? 12.887 -1.937 -24.910 1.00 98.56 463 ARG A C 1
ATOM 3514 O O . ARG A 1 463 ? 12.141 -1.352 -25.691 1.00 98.56 463 ARG A O 1
ATOM 3521 N N . LEU A 1 464 ? 14.104 -1.510 -24.606 1.00 98.44 464 LEU A N 1
ATOM 3522 C CA . LEU A 1 464 ? 14.672 -0.255 -25.082 1.00 98.44 464 LEU A CA 1
ATOM 3523 C C . LEU A 1 464 ? 15.989 -0.522 -25.806 1.00 98.44 464 LEU A C 1
ATOM 3525 O O . LEU A 1 464 ? 16.894 -1.143 -25.255 1.00 98.44 464 LEU A O 1
ATOM 3529 N N . LYS A 1 465 ? 16.088 -0.003 -27.028 1.00 98.56 465 LYS A N 1
ATOM 3530 C CA . LYS A 1 465 ? 17.274 -0.028 -27.875 1.00 98.56 465 LYS A CA 1
ATOM 3531 C C . LYS A 1 465 ? 17.681 1.399 -28.217 1.00 98.56 465 LYS A C 1
ATOM 3533 O O . LYS A 1 465 ? 16.895 2.138 -28.811 1.00 98.56 465 LYS A O 1
ATOM 3538 N N . THR A 1 466 ? 18.906 1.780 -27.884 1.00 98.69 466 THR A N 1
ATOM 3539 C CA . THR A 1 466 ? 19.420 3.135 -28.116 1.00 98.69 466 THR A CA 1
ATOM 3540 C C . THR A 1 466 ? 20.757 3.076 -28.844 1.00 98.69 466 THR A C 1
ATOM 3542 O O . THR A 1 466 ? 21.654 2.341 -28.437 1.00 98.69 466 THR A O 1
ATOM 3545 N N . GLY A 1 467 ? 20.869 3.836 -29.934 1.00 98.38 467 GLY A N 1
ATOM 3546 C CA . GLY A 1 467 ? 22.084 3.993 -30.728 1.00 98.38 467 GLY A CA 1
ATOM 3547 C C . GLY A 1 467 ? 22.773 5.322 -30.433 1.00 98.38 467 GLY A C 1
ATOM 3548 O O . GLY A 1 467 ? 22.111 6.354 -30.285 1.00 98.38 467 GLY A O 1
ATOM 3549 N N . VAL A 1 468 ? 24.101 5.293 -30.354 1.00 98.38 468 VAL A N 1
ATOM 3550 C CA . VAL A 1 468 ? 24.943 6.459 -30.078 1.00 98.38 468 VAL A CA 1
ATOM 3551 C C . VAL A 1 468 ? 26.230 6.397 -30.906 1.00 98.38 468 VAL A C 1
ATOM 3553 O O . VAL A 1 468 ? 26.772 5.321 -31.166 1.00 98.38 468 VAL A O 1
ATOM 3556 N N . ARG A 1 469 ? 26.733 7.552 -31.339 1.00 98.19 469 ARG A N 1
ATOM 3557 C CA . ARG A 1 469 ? 28.064 7.683 -31.956 1.00 98.19 469 ARG A CA 1
ATOM 3558 C C . ARG A 1 469 ? 29.160 7.741 -30.893 1.00 98.19 469 ARG A C 1
ATOM 3560 O O . ARG A 1 469 ? 28.899 8.099 -29.747 1.00 98.19 469 ARG A O 1
ATOM 3567 N N . ARG A 1 470 ? 30.414 7.475 -31.271 1.00 96.19 470 ARG A N 1
ATOM 3568 C CA . ARG A 1 470 ? 31.581 7.569 -30.367 1.00 96.19 470 ARG A CA 1
ATOM 3569 C C . ARG A 1 470 ? 31.777 8.954 -29.769 1.00 96.19 470 ARG A C 1
ATOM 3571 O O . ARG A 1 470 ? 32.349 9.082 -28.696 1.00 96.19 470 ARG A O 1
ATOM 3578 N N . ASP A 1 471 ? 31.311 9.991 -30.458 1.00 95.94 471 ASP A N 1
ATOM 3579 C CA . ASP A 1 471 ? 31.347 11.357 -29.945 1.00 95.94 471 ASP A CA 1
ATOM 3580 C C . ASP A 1 471 ? 30.261 11.625 -28.881 1.00 95.94 471 ASP A C 1
ATOM 3582 O O . ASP A 1 471 ? 30.217 12.720 -28.321 1.00 95.94 471 ASP A O 1
ATOM 3586 N N . GLY A 1 472 ? 29.380 10.658 -28.610 1.00 96.69 472 GLY A N 1
ATOM 3587 C CA . GLY A 1 472 ? 28.291 10.732 -27.644 1.00 96.69 472 GLY A CA 1
ATOM 3588 C C . GLY A 1 472 ? 26.962 11.244 -28.204 1.00 96.69 472 GLY A C 1
ATOM 3589 O O . GLY A 1 472 ? 26.041 11.442 -27.421 1.00 96.69 472 GLY A O 1
ATOM 3590 N N . ALA A 1 473 ? 26.822 11.504 -29.510 1.00 98.00 473 ALA A N 1
ATOM 3591 C CA . ALA A 1 473 ? 25.542 11.931 -30.089 1.00 98.00 473 ALA A CA 1
ATOM 3592 C C . ALA A 1 473 ? 24.564 10.751 -30.244 1.00 98.00 473 ALA A C 1
ATOM 3594 O O . ALA A 1 473 ? 24.904 9.746 -30.872 1.00 98.00 473 ALA A O 1
ATOM 3595 N N . LEU A 1 474 ? 23.347 10.877 -29.706 1.00 98.44 474 LEU A N 1
ATOM 3596 C CA . LEU A 1 474 ? 22.277 9.895 -29.905 1.00 98.44 474 LEU A CA 1
ATOM 3597 C C . LEU A 1 474 ? 21.801 9.912 -31.361 1.00 98.44 474 LEU A C 1
ATOM 3599 O O . LEU A 1 474 ? 21.546 10.974 -31.930 1.00 98.44 474 LEU A O 1
ATOM 3603 N N . THR A 1 475 ? 21.639 8.730 -31.951 1.00 98.44 475 THR A N 1
ATOM 3604 C CA . THR A 1 475 ? 21.204 8.581 -33.349 1.00 98.44 475 THR A CA 1
ATOM 3605 C C . THR A 1 475 ? 19.803 7.997 -33.456 1.00 98.44 475 THR A C 1
ATOM 3607 O O . THR A 1 475 ? 18.994 8.492 -34.240 1.00 98.44 475 THR A O 1
ATOM 3610 N N . ALA A 1 476 ? 19.487 6.979 -32.651 1.00 98.50 476 ALA A N 1
ATOM 3611 C CA . ALA A 1 476 ? 18.191 6.314 -32.676 1.00 98.50 476 ALA A CA 1
ATOM 3612 C C . ALA A 1 476 ? 17.724 5.833 -31.302 1.00 98.50 476 ALA A C 1
ATOM 3614 O O . ALA A 1 476 ? 18.522 5.387 -30.478 1.00 98.50 476 ALA A O 1
ATOM 3615 N N . VAL A 1 477 ? 16.406 5.842 -31.102 1.00 98.62 477 VAL A N 1
ATOM 3616 C CA . VAL A 1 477 ? 15.721 5.136 -30.015 1.00 98.62 477 VAL A CA 1
ATOM 3617 C C . VAL A 1 477 ? 14.610 4.267 -30.594 1.00 98.62 477 VAL A C 1
ATOM 3619 O O . VAL A 1 477 ? 13.706 4.745 -31.275 1.00 98.62 477 VAL A O 1
ATOM 3622 N N . GLN A 1 478 ? 14.634 2.981 -30.275 1.00 98.69 478 GLN A N 1
ATOM 3623 C CA . GLN A 1 478 ? 13.524 2.075 -30.521 1.00 98.69 478 GLN A CA 1
ATOM 3624 C C . GLN A 1 478 ? 13.062 1.484 -29.198 1.00 98.69 478 GLN A C 1
ATOM 3626 O O . GLN A 1 478 ? 13.884 1.010 -28.419 1.00 98.69 478 GLN A O 1
ATOM 3631 N N . ALA A 1 479 ? 11.756 1.505 -28.943 1.00 98.31 479 ALA A N 1
ATOM 3632 C CA . ALA A 1 479 ? 11.211 0.912 -27.733 1.00 98.31 479 ALA A CA 1
ATOM 3633 C C . ALA A 1 479 ? 9.904 0.163 -27.984 1.00 98.31 479 ALA A C 1
ATOM 3635 O O . ALA A 1 479 ? 9.039 0.625 -28.729 1.00 98.31 479 ALA A O 1
ATOM 3636 N N . GLU A 1 480 ? 9.766 -0.976 -27.317 1.00 98.44 480 GLU A N 1
ATOM 3637 C CA . GLU A 1 480 ? 8.524 -1.731 -27.206 1.00 98.44 480 GLU A CA 1
ATOM 3638 C C . GLU A 1 480 ? 8.134 -1.830 -25.733 1.00 98.44 480 GLU A C 1
ATOM 3640 O O . GLU A 1 480 ? 8.954 -2.183 -24.885 1.00 98.44 480 GLU A O 1
ATOM 3645 N N . MET A 1 481 ? 6.882 -1.502 -25.423 1.00 98.31 481 MET A N 1
ATOM 3646 C CA . MET A 1 481 ? 6.384 -1.462 -24.055 1.00 98.31 481 MET A CA 1
ATOM 3647 C C . MET A 1 481 ? 5.077 -2.230 -23.905 1.00 98.31 481 MET A C 1
ATOM 3649 O O . MET A 1 481 ? 4.162 -2.064 -24.709 1.00 98.31 481 MET A O 1
ATOM 3653 N N . LEU A 1 482 ? 4.970 -3.016 -22.837 1.00 98.44 482 LEU A N 1
ATOM 3654 C CA . LEU A 1 482 ? 3.739 -3.682 -22.417 1.00 98.44 482 LEU A CA 1
ATOM 3655 C C . LEU A 1 482 ? 3.320 -3.107 -21.064 1.00 98.44 482 LEU A C 1
ATOM 3657 O O . LEU A 1 482 ? 4.019 -3.305 -20.070 1.00 98.44 482 LEU A O 1
ATOM 3661 N N . GLY A 1 483 ? 2.213 -2.366 -21.042 1.00 98.19 483 GLY A N 1
ATOM 3662 C CA . GLY A 1 483 ? 1.649 -1.771 -19.833 1.00 98.19 483 GLY A CA 1
ATOM 3663 C C . GLY A 1 483 ? 0.454 -2.572 -19.333 1.00 98.19 483 GLY A C 1
ATOM 3664 O O . GLY A 1 483 ? -0.467 -2.846 -20.099 1.00 98.19 483 GLY A O 1
ATOM 3665 N N . ASP A 1 484 ? 0.462 -2.928 -18.053 1.00 98.44 484 ASP A N 1
ATOM 3666 C CA . ASP A 1 484 ? -0.677 -3.546 -17.377 1.00 98.44 484 ASP A CA 1
ATOM 3667 C C . ASP A 1 484 ? -1.735 -2.485 -17.051 1.00 98.44 484 ASP A C 1
ATOM 3669 O O . ASP A 1 484 ? -1.494 -1.621 -16.208 1.00 98.44 484 ASP A O 1
ATOM 3673 N N . ALA A 1 485 ? -2.877 -2.524 -17.741 1.00 98.06 485 ALA A N 1
ATOM 3674 C CA . ALA A 1 485 ? -4.004 -1.619 -17.520 1.00 98.06 485 ALA A CA 1
ATOM 3675 C C . ALA A 1 485 ? -4.926 -2.077 -16.374 1.00 98.06 485 ALA A C 1
ATOM 3677 O O . ALA A 1 485 ? -5.767 -1.299 -15.928 1.00 98.06 485 ALA A O 1
ATOM 3678 N N . GLY A 1 486 ? -4.756 -3.300 -15.865 1.00 98.06 486 GLY A N 1
ATOM 3679 C CA . GLY A 1 486 ? -5.695 -3.926 -14.937 1.00 98.06 486 GLY A CA 1
ATOM 3680 C C . GLY A 1 486 ? -7.036 -4.273 -15.589 1.00 98.06 486 GLY A C 1
ATOM 3681 O O . GLY A 1 486 ? -7.144 -4.344 -16.815 1.00 98.06 486 GLY A O 1
ATOM 3682 N N . ALA A 1 487 ? -8.055 -4.495 -14.757 1.00 98.00 487 ALA A N 1
ATOM 3683 C CA . ALA A 1 487 ? -9.374 -4.963 -15.195 1.00 98.00 487 ALA A CA 1
ATOM 3684 C C . ALA A 1 487 ? -10.207 -3.942 -15.977 1.00 98.00 487 ALA A C 1
ATOM 3686 O O . ALA A 1 487 ? -11.025 -4.345 -16.800 1.00 98.00 487 ALA A O 1
ATOM 3687 N N . TYR A 1 488 ? -9.991 -2.643 -15.768 1.00 98.06 488 TYR A N 1
ATOM 3688 C CA . TYR A 1 488 ? -10.769 -1.569 -16.393 1.00 98.06 488 TYR A CA 1
ATOM 3689 C C . TYR A 1 488 ? -9.860 -0.453 -16.882 1.00 98.06 488 TYR A C 1
ATOM 3691 O O . TYR A 1 488 ? -8.769 -0.247 -16.347 1.00 98.06 488 TYR A O 1
ATOM 3699 N N . ALA A 1 489 ? -10.307 0.283 -17.898 1.00 97.25 489 ALA A N 1
ATOM 3700 C CA . ALA A 1 489 ? -9.453 1.222 -18.602 1.00 97.25 489 ALA A CA 1
ATOM 3701 C C . ALA A 1 489 ? -8.953 2.357 -17.704 1.00 97.25 489 ALA A C 1
ATOM 3703 O O . ALA A 1 489 ? -7.787 2.742 -17.839 1.00 97.25 489 ALA A O 1
ATOM 3704 N N . SER A 1 490 ? -9.806 2.896 -16.815 1.00 96.56 490 SER A N 1
ATOM 3705 C CA . SER A 1 490 ? -9.503 4.089 -16.001 1.00 96.56 490 SER A CA 1
ATOM 3706 C C . SER A 1 490 ? -8.820 5.154 -16.890 1.00 96.56 490 SER A C 1
ATOM 3708 O O . SER A 1 490 ? -9.353 5.536 -17.935 1.00 96.56 490 SER A O 1
ATOM 3710 N N . LEU A 1 491 ? -7.608 5.590 -16.543 1.00 96.75 491 LEU A N 1
ATOM 3711 C CA . LEU A 1 491 ? -6.779 6.542 -17.283 1.00 96.75 491 LEU A CA 1
ATOM 3712 C C . LEU A 1 491 ? -5.631 5.874 -18.051 1.00 96.75 491 LEU A C 1
ATOM 3714 O O . LEU A 1 491 ? -4.728 6.571 -18.520 1.00 96.75 491 LEU A O 1
ATOM 3718 N N . SER A 1 492 ? -5.641 4.548 -18.213 1.00 97.81 492 SER A N 1
ATOM 3719 C CA . SER A 1 492 ? -4.546 3.779 -18.821 1.00 97.81 492 SER A CA 1
ATOM 3720 C C . SER A 1 492 ? -4.118 4.302 -20.185 1.00 97.81 492 SER A C 1
ATOM 3722 O O . SER A 1 492 ? -2.925 4.483 -20.423 1.00 97.81 492 SER A O 1
ATOM 3724 N N . THR A 1 493 ? -5.078 4.638 -21.047 1.00 96.50 493 THR A N 1
ATOM 3725 C CA . THR A 1 493 ? -4.819 5.229 -22.372 1.00 96.50 493 THR A CA 1
ATOM 3726 C C . THR A 1 493 ? -3.982 6.506 -22.272 1.00 96.50 493 THR A C 1
ATOM 3728 O O . THR A 1 493 ? -2.970 6.682 -22.955 1.00 96.50 493 THR A O 1
ATOM 3731 N N . LYS A 1 494 ? -4.345 7.405 -21.351 1.00 96.88 494 LYS A N 1
ATOM 3732 C CA . LYS A 1 494 ? -3.680 8.699 -21.152 1.00 96.88 494 LYS A CA 1
ATOM 3733 C C . LYS A 1 494 ? -2.319 8.532 -20.482 1.00 96.88 494 LYS A C 1
ATOM 3735 O O . LYS A 1 494 ? -1.355 9.183 -20.894 1.00 96.88 494 LYS A O 1
ATOM 3740 N N . VAL A 1 495 ? -2.225 7.656 -19.483 1.00 97.75 495 VAL A N 1
ATOM 3741 C CA . VAL A 1 495 ? -0.987 7.390 -18.739 1.00 97.75 495 VAL A CA 1
ATOM 3742 C C . VAL A 1 495 ? 0.054 6.731 -19.639 1.00 97.75 495 VAL A C 1
ATOM 3744 O O . VAL A 1 495 ? 1.173 7.233 -19.748 1.00 97.75 495 VAL A O 1
ATOM 3747 N N . LEU A 1 496 ? -0.311 5.667 -20.353 1.00 98.12 496 LEU A N 1
ATOM 3748 C CA . LEU A 1 496 ? 0.613 4.962 -21.241 1.00 98.12 496 LEU A CA 1
ATOM 3749 C C . LEU A 1 496 ? 0.948 5.787 -22.489 1.00 98.12 496 LEU A C 1
ATOM 3751 O O . LEU A 1 496 ? 2.055 5.672 -23.020 1.00 98.12 496 LEU A O 1
ATOM 3755 N N . THR A 1 497 ? 0.089 6.731 -22.894 1.00 97.69 497 THR A N 1
ATOM 3756 C CA . THR A 1 497 ? 0.460 7.738 -23.902 1.00 97.69 497 THR A CA 1
ATOM 3757 C C . THR A 1 497 ? 1.603 8.619 -23.410 1.00 97.69 497 THR A C 1
ATOM 3759 O O . THR A 1 497 ? 2.544 8.892 -24.160 1.00 97.69 497 THR A O 1
ATOM 3762 N N . ARG A 1 498 ? 1.592 9.034 -22.137 1.00 96.62 498 ARG A N 1
ATOM 3763 C CA . ARG A 1 498 ? 2.723 9.766 -21.549 1.00 96.62 498 ARG A CA 1
ATOM 3764 C C . ARG A 1 498 ? 3.975 8.898 -21.448 1.00 96.62 498 ARG A C 1
ATOM 3766 O O . ARG A 1 498 ? 5.029 9.376 -21.853 1.00 96.62 498 ARG A O 1
ATOM 3773 N N . THR A 1 499 ? 3.866 7.637 -21.029 1.00 96.38 499 THR A N 1
ATOM 3774 C CA . THR A 1 499 ? 5.000 6.692 -21.045 1.00 96.38 499 THR A CA 1
ATOM 3775 C C . THR A 1 499 ? 5.620 6.587 -22.443 1.00 96.38 499 THR A C 1
ATOM 3777 O O . THR A 1 499 ? 6.826 6.756 -22.605 1.00 96.38 499 THR A O 1
ATOM 3780 N N . THR A 1 500 ? 4.790 6.406 -23.472 1.00 97.62 500 THR A N 1
ATOM 3781 C CA . THR A 1 500 ? 5.228 6.265 -24.871 1.00 97.62 500 THR A CA 1
ATOM 3782 C C . THR A 1 500 ? 5.911 7.529 -25.386 1.00 97.62 500 THR A C 1
ATOM 3784 O O . THR A 1 500 ? 6.998 7.473 -25.953 1.00 97.62 500 THR A O 1
ATOM 3787 N N . THR A 1 501 ? 5.294 8.692 -25.173 1.00 96.25 501 THR A N 1
ATOM 3788 C CA . THR A 1 501 ? 5.791 9.976 -25.698 1.00 96.25 501 THR A CA 1
ATOM 3789 C C . THR A 1 501 ? 7.066 10.472 -25.016 1.00 96.25 501 THR A C 1
ATOM 3791 O O . THR A 1 501 ? 7.758 11.305 -25.593 1.00 96.25 501 THR A O 1
ATOM 3794 N N . HIS A 1 502 ? 7.409 9.945 -23.835 1.00 95.69 502 HIS A N 1
ATOM 3795 C CA . HIS A 1 502 ? 8.613 10.317 -23.079 1.00 95.69 502 HIS A CA 1
ATOM 3796 C C . HIS A 1 502 ? 9.706 9.238 -23.117 1.00 95.69 502 HIS A C 1
ATOM 3798 O O . HIS A 1 502 ? 10.713 9.364 -22.421 1.00 95.69 502 HIS A O 1
ATOM 3804 N N . ALA A 1 503 ? 9.550 8.182 -23.923 1.00 96.88 503 ALA A N 1
ATOM 3805 C CA . ALA A 1 503 ? 10.514 7.079 -23.992 1.00 96.88 503 ALA A CA 1
ATOM 3806 C C . ALA A 1 503 ? 11.818 7.410 -24.741 1.00 96.88 503 ALA A C 1
ATOM 3808 O O . ALA A 1 503 ? 12.723 6.585 -24.777 1.00 96.88 503 ALA A O 1
ATOM 3809 N N . THR A 1 504 ? 11.956 8.620 -25.289 1.00 96.50 504 THR A N 1
ATOM 3810 C CA . THR A 1 504 ? 13.255 9.165 -25.724 1.00 96.50 504 THR A CA 1
ATOM 3811 C C . THR A 1 504 ? 13.978 9.942 -24.624 1.00 96.50 504 THR A C 1
ATOM 3813 O O . THR A 1 504 ? 15.083 10.424 -24.851 1.00 96.50 504 THR A O 1
ATOM 3816 N N . GLY A 1 505 ? 13.356 10.113 -23.453 1.00 94.38 505 GLY A N 1
ATOM 3817 C CA . GLY A 1 505 ? 13.834 11.014 -22.409 1.00 94.38 505 GLY A CA 1
ATOM 3818 C C . GLY A 1 505 ? 13.812 12.484 -22.835 1.00 94.38 505 GLY A C 1
ATOM 3819 O O . GLY A 1 505 ? 13.290 12.832 -23.900 1.00 94.38 505 GLY A O 1
ATOM 3820 N N . PRO A 1 506 ? 14.394 13.371 -22.016 1.00 94.44 506 PRO A N 1
ATOM 3821 C CA . PRO A 1 506 ? 14.515 14.791 -22.324 1.00 94.44 506 PRO A CA 1
ATOM 3822 C C . PRO A 1 506 ? 15.699 15.073 -23.276 1.00 94.44 506 PRO A C 1
ATOM 3824 O O . PRO A 1 506 ? 16.412 16.068 -23.118 1.00 94.44 506 PRO A O 1
ATOM 3827 N N . TYR A 1 507 ? 15.911 14.196 -24.263 1.00 96.31 507 TYR A N 1
ATOM 3828 C CA . TYR A 1 507 ? 17.050 14.214 -25.179 1.00 96.31 507 TYR A CA 1
ATOM 3829 C C . TYR A 1 507 ? 16.624 14.447 -26.632 1.00 96.31 507 TYR A C 1
ATOM 3831 O O . TYR A 1 507 ? 15.515 14.118 -27.052 1.00 96.31 507 TYR A O 1
ATOM 3839 N N . GLN A 1 508 ? 17.535 15.018 -27.412 1.00 94.81 508 GLN A N 1
ATOM 3840 C CA . GLN A 1 508 ? 17.443 15.147 -28.857 1.00 94.81 508 GLN A CA 1
ATOM 3841 C C . GLN A 1 508 ? 17.763 13.797 -29.489 1.00 94.81 508 GLN A C 1
ATOM 3843 O O . GLN A 1 508 ? 18.888 13.311 -29.398 1.00 94.81 508 GLN A O 1
ATOM 3848 N N . VAL A 1 509 ? 16.758 13.203 -30.126 1.00 96.75 509 VAL A N 1
ATOM 3849 C CA . VAL A 1 509 ? 16.868 11.906 -30.791 1.00 96.75 509 VAL A CA 1
ATOM 3850 C C . VAL A 1 509 ? 16.348 12.064 -32.221 1.00 96.75 509 VAL A C 1
ATOM 3852 O O . VAL A 1 509 ? 15.137 12.210 -32.394 1.00 96.75 509 VAL A O 1
ATOM 3855 N N . PRO A 1 510 ? 17.221 12.037 -33.246 1.00 96.00 510 PRO A N 1
ATOM 3856 C CA . PRO A 1 510 ? 16.818 12.254 -34.640 1.00 96.00 510 PRO A CA 1
ATOM 3857 C C . PRO A 1 510 ? 15.855 11.194 -35.183 1.00 96.00 510 PRO A C 1
ATOM 3859 O O . PRO A 1 510 ? 15.049 11.468 -36.076 1.00 96.00 510 PRO A O 1
ATOM 3862 N N . HIS A 1 511 ? 15.938 9.970 -34.656 1.00 98.19 511 HIS A N 1
ATOM 3863 C CA . HIS A 1 511 ? 15.162 8.835 -35.135 1.00 98.19 511 HIS A CA 1
ATOM 3864 C C . HIS A 1 511 ? 14.544 8.059 -33.971 1.00 98.19 511 HIS A C 1
ATOM 3866 O O . HIS A 1 511 ? 15.251 7.508 -33.132 1.00 98.19 511 HIS A O 1
ATOM 3872 N N . ALA A 1 512 ? 13.217 7.989 -33.909 1.00 98.31 512 ALA A N 1
ATOM 3873 C CA . ALA A 1 512 ? 12.503 7.253 -32.880 1.00 98.31 512 ALA A CA 1
ATOM 3874 C C . ALA A 1 512 ? 11.350 6.408 -33.432 1.00 98.31 512 ALA A C 1
ATOM 3876 O O . ALA A 1 512 ? 10.513 6.867 -34.214 1.00 98.31 512 ALA A O 1
ATOM 3877 N N . ARG A 1 513 ? 11.271 5.165 -32.954 1.00 98.50 513 ARG A N 1
ATOM 3878 C CA . ARG A 1 513 ? 10.143 4.256 -33.180 1.00 98.50 513 ARG A CA 1
ATOM 3879 C C . ARG A 1 513 ? 9.742 3.627 -31.859 1.00 98.50 513 ARG A C 1
ATOM 3881 O O . ARG A 1 513 ? 10.451 2.776 -31.334 1.00 98.50 513 ARG A O 1
ATOM 3888 N N . ILE A 1 514 ? 8.595 4.037 -31.342 1.00 98.56 514 ILE A N 1
ATOM 3889 C CA . ILE A 1 514 ? 8.133 3.592 -30.033 1.00 98.56 514 ILE A CA 1
ATOM 3890 C C . ILE A 1 514 ? 6.732 3.007 -30.169 1.00 98.56 514 ILE A C 1
ATOM 3892 O O . ILE A 1 514 ? 5.847 3.635 -30.757 1.00 98.56 514 ILE A O 1
ATOM 3896 N N . ASP A 1 515 ? 6.544 1.811 -29.633 1.00 98.62 515 ASP A N 1
ATOM 3897 C CA . ASP A 1 515 ? 5.281 1.086 -29.602 1.00 98.62 515 ASP A CA 1
ATOM 3898 C C . ASP A 1 515 ? 4.954 0.723 -28.150 1.00 98.62 515 ASP A C 1
ATOM 3900 O O . ASP A 1 515 ? 5.762 0.105 -27.462 1.00 98.62 515 ASP A O 1
ATOM 3904 N N . CYS A 1 516 ? 3.773 1.107 -27.672 1.00 98.56 516 CYS A N 1
ATOM 3905 C CA . CYS A 1 516 ? 3.275 0.719 -26.357 1.00 98.56 516 CYS A CA 1
ATOM 3906 C C . CYS A 1 516 ? 1.909 0.056 -26.490 1.00 98.56 516 CYS A C 1
ATOM 3908 O O . CYS A 1 516 ? 1.024 0.580 -27.169 1.00 98.56 516 CYS A O 1
ATOM 3910 N N . TYR A 1 517 ? 1.746 -1.088 -25.838 1.00 98.62 517 TYR A N 1
ATOM 3911 C CA . TYR A 1 517 ? 0.506 -1.845 -25.799 1.00 98.62 517 TYR A CA 1
ATOM 3912 C C . TYR A 1 517 ? -0.046 -1.806 -24.375 1.00 98.62 517 TYR A C 1
ATOM 3914 O O . TYR A 1 517 ? 0.574 -2.330 -23.447 1.00 98.62 517 TYR A O 1
ATOM 3922 N N . ALA A 1 518 ? -1.197 -1.162 -24.211 1.00 98.38 518 ALA A N 1
ATOM 3923 C CA . ALA A 1 518 ? -1.980 -1.205 -22.986 1.00 98.38 518 ALA A CA 1
ATOM 3924 C C . ALA A 1 518 ? -2.799 -2.497 -22.984 1.00 98.38 518 ALA A C 1
ATOM 3926 O O . ALA A 1 518 ? -3.594 -2.715 -23.900 1.00 98.38 518 ALA A O 1
ATOM 3927 N N . MET A 1 519 ? -2.595 -3.350 -21.985 1.00 98.50 519 MET A N 1
ATOM 3928 C CA . MET A 1 519 ? -3.209 -4.674 -21.928 1.00 98.50 519 MET A CA 1
ATOM 3929 C C . MET A 1 519 ? -4.155 -4.776 -20.735 1.00 98.50 519 MET A C 1
ATOM 3931 O O . MET A 1 519 ? -3.729 -4.536 -19.606 1.00 98.50 519 MET A O 1
ATOM 3935 N N . TYR A 1 520 ? -5.405 -5.165 -20.977 1.00 98.69 520 TYR A N 1
ATOM 3936 C CA . TYR A 1 520 ? -6.325 -5.579 -19.922 1.00 98.69 520 TYR A CA 1
ATOM 3937 C C . TYR A 1 520 ? -5.809 -6.848 -19.236 1.00 98.69 520 TYR A C 1
ATOM 3939 O O . TYR A 1 520 ? -5.324 -7.776 -19.891 1.00 98.69 520 TYR A O 1
ATOM 3947 N N . THR A 1 521 ? -5.930 -6.888 -17.914 1.00 98.62 521 THR A N 1
ATOM 3948 C CA . THR A 1 521 ? -5.589 -8.034 -17.058 1.00 98.62 521 THR A CA 1
ATOM 3949 C C . THR A 1 521 ? -6.646 -8.169 -15.956 1.00 98.62 521 THR A C 1
ATOM 3951 O O . THR A 1 521 ? -7.545 -7.347 -15.864 1.00 98.62 521 THR A O 1
ATOM 3954 N N . ASN A 1 522 ? -6.557 -9.182 -15.098 1.00 98.50 522 ASN A N 1
ATOM 3955 C CA . ASN A 1 522 ? -7.401 -9.323 -13.906 1.00 98.50 522 ASN A CA 1
ATOM 3956 C C . ASN A 1 522 ? -6.753 -8.728 -12.638 1.00 98.50 522 ASN A C 1
ATOM 3958 O O . ASN A 1 522 ? -7.192 -8.994 -11.517 1.00 98.50 522 ASN A O 1
ATOM 3962 N N . ASN A 1 523 ? -5.682 -7.941 -12.795 1.00 97.75 523 ASN A N 1
ATOM 3963 C CA . ASN A 1 523 ? -5.100 -7.165 -11.702 1.00 97.75 523 ASN A CA 1
ATOM 3964 C C . ASN A 1 523 ? -5.987 -5.942 -11.388 1.00 97.75 523 ASN A C 1
ATOM 3966 O O . ASN A 1 523 ? -6.806 -5.549 -12.228 1.00 97.75 523 ASN A O 1
ATOM 3970 N N . PRO A 1 524 ? -5.831 -5.296 -10.210 1.00 97.06 524 PRO A N 1
ATOM 3971 C CA . PRO A 1 524 ? -6.493 -4.023 -9.944 1.00 97.06 524 PRO A CA 1
ATOM 3972 C C . PRO A 1 524 ? -6.291 -3.039 -11.103 1.00 97.06 524 PRO A C 1
ATOM 3974 O O . PRO A 1 524 ? -5.180 -2.995 -11.648 1.00 97.06 524 PRO A O 1
ATOM 3977 N N . PRO A 1 525 ? -7.325 -2.261 -11.487 1.00 97.38 525 PRO A N 1
ATOM 3978 C CA . PRO A 1 525 ? -7.213 -1.252 -12.534 1.00 97.38 525 PRO A CA 1
ATOM 3979 C C . PRO A 1 525 ? -5.959 -0.404 -12.356 1.00 97.38 525 PRO A C 1
ATOM 3981 O O . PRO A 1 525 ? -5.530 -0.139 -11.234 1.00 97.38 525 PRO A O 1
ATOM 3984 N N . SER A 1 526 ? -5.343 0.027 -13.446 1.00 97.50 526 SER A N 1
ATOM 3985 C CA . SER A 1 526 ? -4.211 0.947 -13.387 1.00 97.50 526 SER A CA 1
ATOM 3986 C C . SER A 1 526 ? -4.616 2.315 -13.916 1.00 97.50 526 SER A C 1
ATOM 3988 O O . SER A 1 526 ? -5.330 2.442 -14.906 1.00 97.50 526 SER A O 1
ATOM 3990 N N . GLY A 1 527 ? -4.156 3.365 -13.245 1.00 96.06 527 GLY A N 1
ATOM 3991 C CA . GLY A 1 527 ? -4.626 4.726 -13.472 1.00 96.06 527 GLY A CA 1
ATOM 3992 C C . GLY A 1 527 ? -3.564 5.771 -13.170 1.00 96.06 527 GLY A C 1
ATOM 3993 O O . GLY A 1 527 ? -2.355 5.528 -13.262 1.00 96.06 527 GLY A O 1
ATOM 3994 N N . ALA A 1 528 ? -4.018 6.977 -12.845 1.00 96.62 528 ALA A N 1
ATOM 3995 C CA . ALA A 1 528 ? -3.126 8.074 -12.517 1.00 96.62 528 ALA A CA 1
ATOM 3996 C C . ALA A 1 528 ? -2.326 7.773 -11.245 1.00 96.62 528 ALA A C 1
ATOM 3998 O O . ALA A 1 528 ? -2.889 7.456 -10.209 1.00 96.62 528 ALA A O 1
ATOM 3999 N N . PHE A 1 529 ? -1.010 7.973 -11.304 1.00 97.12 529 PHE A N 1
ATOM 4000 C CA . PHE A 1 529 ? -0.134 8.073 -10.135 1.00 97.12 529 PHE A CA 1
ATOM 4001 C C . PHE A 1 529 ? 0.857 9.202 -10.413 1.00 97.12 529 PHE A C 1
ATOM 4003 O O . PHE A 1 529 ? 1.463 9.219 -11.486 1.00 97.12 529 PHE A O 1
ATOM 4010 N N . ARG A 1 530 ? 1.071 10.128 -9.464 1.00 94.31 530 ARG A N 1
ATOM 4011 C CA . ARG A 1 530 ? 2.052 11.237 -9.534 1.00 94.31 530 ARG A CA 1
ATOM 4012 C C . ARG A 1 530 ? 3.307 10.892 -10.357 1.00 94.31 530 ARG A C 1
ATOM 4014 O O . ARG A 1 530 ? 4.043 9.965 -10.028 1.00 94.31 530 ARG A O 1
ATOM 4021 N N . GLY A 1 531 ? 3.541 11.653 -11.425 1.00 92.12 531 GLY A N 1
ATOM 4022 C CA . GLY A 1 531 ? 4.516 11.355 -12.486 1.00 92.12 531 GLY A CA 1
ATOM 4023 C C . GLY A 1 531 ? 3.840 10.956 -13.803 1.00 92.12 531 GLY A C 1
ATOM 4024 O O . GLY A 1 531 ? 4.328 11.319 -14.864 1.00 92.12 531 GLY A O 1
ATOM 4025 N N . PHE A 1 532 ? 2.681 10.294 -13.720 1.00 92.50 532 PHE A N 1
ATOM 4026 C CA . PHE A 1 532 ? 1.732 10.029 -14.804 1.00 92.50 532 PHE A CA 1
ATOM 4027 C C . PHE A 1 532 ? 2.403 9.426 -16.051 1.00 92.50 532 PHE A C 1
ATOM 4029 O O . PHE A 1 532 ? 2.565 10.076 -17.080 1.00 92.50 532 PHE A O 1
ATOM 4036 N N . GLY A 1 533 ? 2.867 8.180 -15.925 1.00 91.19 533 GLY A N 1
ATOM 4037 C CA . GLY A 1 533 ? 3.467 7.404 -17.018 1.00 91.19 533 GLY A CA 1
ATOM 4038 C C . GLY A 1 533 ? 4.947 7.695 -17.289 1.00 91.19 533 GLY A C 1
ATOM 4039 O O . GLY A 1 533 ? 5.692 6.783 -17.652 1.00 91.19 533 GLY A O 1
ATOM 4040 N N . VAL A 1 534 ? 5.403 8.932 -17.059 1.00 95.06 534 VAL A N 1
ATOM 4041 C CA . VAL A 1 534 ? 6.787 9.359 -17.346 1.00 95.06 534 VAL A CA 1
ATOM 4042 C C . VAL A 1 534 ? 7.804 8.637 -16.468 1.00 95.06 534 VAL A C 1
ATOM 4044 O O . VAL A 1 534 ? 8.896 8.328 -16.918 1.00 95.06 534 VAL A O 1
ATOM 4047 N N . THR A 1 535 ? 7.461 8.321 -15.221 1.00 94.75 535 THR A N 1
ATOM 4048 C CA . THR A 1 535 ? 8.361 7.610 -14.297 1.00 94.75 535 THR A CA 1
ATOM 4049 C C . THR A 1 535 ? 8.759 6.223 -14.799 1.00 94.75 535 THR A C 1
ATOM 4051 O O . THR A 1 535 ? 9.892 5.813 -14.572 1.00 94.75 535 THR A O 1
ATOM 4054 N N . GLN A 1 536 ? 7.857 5.514 -15.488 1.00 95.19 536 GLN A N 1
ATOM 4055 C CA . GLN A 1 536 ? 8.141 4.186 -16.030 1.00 95.19 536 GLN A CA 1
ATOM 4056 C C . GLN A 1 536 ? 9.170 4.275 -17.161 1.00 95.19 536 GLN A C 1
ATOM 4058 O O . GLN A 1 536 ? 10.201 3.609 -17.115 1.00 95.19 536 GLN A O 1
ATOM 4063 N N . SER A 1 537 ? 8.934 5.156 -18.139 1.00 96.00 537 SER A N 1
ATOM 4064 C CA . SER A 1 537 ? 9.861 5.351 -19.256 1.00 96.00 537 SER A CA 1
ATOM 4065 C C . SER A 1 537 ? 11.171 6.002 -18.815 1.00 96.00 537 SER A C 1
ATOM 4067 O O . SER A 1 537 ? 12.231 5.582 -19.261 1.00 96.00 537 SER A O 1
ATOM 4069 N N . ALA A 1 538 ? 11.128 6.982 -17.908 1.00 96.62 538 ALA A N 1
ATOM 4070 C CA . ALA A 1 538 ? 12.318 7.656 -17.394 1.00 96.62 538 ALA A CA 1
ATOM 4071 C C . ALA A 1 538 ? 13.244 6.694 -16.644 1.00 96.62 538 ALA A C 1
ATOM 4073 O O . ALA A 1 538 ? 14.453 6.805 -16.794 1.00 96.62 538 ALA A O 1
ATOM 4074 N N . PHE A 1 539 ? 12.707 5.724 -15.893 1.00 97.00 539 PHE A N 1
ATOM 4075 C CA . PHE A 1 539 ? 13.530 4.680 -15.281 1.00 97.00 539 PHE A CA 1
ATOM 4076 C C . PHE A 1 539 ? 14.342 3.924 -16.340 1.00 97.00 539 PHE A C 1
ATOM 4078 O O . PHE A 1 539 ? 15.565 3.895 -16.255 1.00 97.00 539 PHE A O 1
ATOM 4085 N N . ALA A 1 540 ? 13.688 3.384 -17.372 1.00 96.88 540 ALA A N 1
ATOM 4086 C CA . ALA A 1 540 ? 14.378 2.655 -18.435 1.00 96.88 540 ALA A CA 1
ATOM 4087 C C . ALA A 1 540 ? 15.375 3.542 -19.199 1.00 96.88 540 ALA A C 1
ATOM 4089 O O . ALA A 1 540 ? 16.524 3.156 -19.395 1.00 96.88 540 ALA A O 1
ATOM 4090 N N . VAL A 1 541 ? 14.955 4.748 -19.593 1.00 97.81 541 VAL A N 1
ATOM 4091 C CA . VAL A 1 541 ? 15.784 5.675 -20.373 1.00 97.81 541 VAL A CA 1
ATOM 4092 C C . VAL A 1 541 ? 17.016 6.118 -19.592 1.00 97.81 541 VAL A C 1
ATOM 4094 O O . VAL A 1 541 ? 18.121 6.031 -20.117 1.00 97.81 541 VAL A O 1
ATOM 4097 N N . GLU A 1 542 ? 16.863 6.559 -18.344 1.00 97.25 542 GLU A N 1
ATOM 4098 C CA . GLU A 1 542 ? 17.989 7.075 -17.560 1.00 97.25 542 GLU A CA 1
ATOM 4099 C C . GLU A 1 542 ? 18.975 5.976 -17.162 1.00 97.25 542 GLU A C 1
ATOM 4101 O O . GLU A 1 542 ? 20.181 6.219 -17.161 1.00 97.25 542 GLU A O 1
ATOM 4106 N N . GLN A 1 543 ? 18.495 4.755 -16.902 1.00 97.06 543 GLN A N 1
ATOM 4107 C CA . GLN A 1 543 ? 19.380 3.601 -16.727 1.00 97.06 543 GLN A CA 1
ATOM 4108 C C . GLN A 1 543 ? 20.139 3.288 -18.021 1.00 97.06 543 GLN A C 1
ATOM 4110 O O . GLN A 1 543 ? 21.339 3.021 -17.984 1.00 97.06 543 GLN A O 1
ATOM 4115 N N . ASN A 1 544 ? 19.473 3.354 -19.178 1.00 96.19 544 ASN A N 1
ATOM 4116 C CA . ASN A 1 544 ? 20.123 3.093 -20.460 1.00 96.19 544 ASN A CA 1
ATOM 4117 C C . ASN A 1 544 ? 21.158 4.173 -20.817 1.00 96.19 544 ASN A C 1
ATOM 4119 O O . ASN A 1 544 ? 22.204 3.851 -21.371 1.00 96.19 544 ASN A O 1
ATOM 4123 N N . MET A 1 545 ? 20.913 5.435 -20.447 1.00 97.50 545 MET A N 1
ATOM 4124 C CA . MET A 1 545 ? 21.884 6.527 -20.595 1.00 97.50 545 MET A CA 1
ATOM 4125 C C . MET A 1 545 ? 23.159 6.292 -19.778 1.00 97.50 545 MET A C 1
ATOM 4127 O O . MET A 1 545 ? 24.250 6.543 -20.286 1.00 97.50 545 MET A O 1
ATOM 4131 N N . ASP A 1 546 ? 23.052 5.774 -18.552 1.00 96.69 546 ASP A N 1
ATOM 4132 C CA . ASP A 1 546 ? 24.231 5.427 -17.745 1.00 96.69 546 ASP A CA 1
ATOM 4133 C C . ASP A 1 546 ? 25.014 4.254 -18.344 1.00 96.69 546 ASP A C 1
ATOM 4135 O O . ASP A 1 546 ? 26.245 4.289 -18.378 1.00 96.69 546 ASP A O 1
ATOM 4139 N N . VAL A 1 547 ? 24.318 3.243 -18.874 1.00 96.50 547 VAL A N 1
ATOM 4140 C CA . VAL A 1 547 ? 24.968 2.134 -19.589 1.00 96.50 547 VAL A CA 1
ATOM 4141 C C . VAL A 1 547 ? 25.688 2.650 -20.837 1.00 96.50 547 VAL A C 1
ATOM 4143 O O . VAL A 1 547 ? 26.848 2.315 -21.042 1.00 96.50 547 VAL A O 1
ATOM 4146 N N . LEU A 1 548 ? 25.058 3.515 -21.637 1.00 95.81 548 LEU A N 1
ATOM 4147 C CA . LEU A 1 548 ? 25.697 4.125 -22.810 1.00 95.81 548 LEU A CA 1
ATOM 4148 C C . LEU A 1 548 ? 26.942 4.934 -22.430 1.00 95.81 548 LEU A C 1
ATOM 4150 O O . LEU A 1 548 ? 27.962 4.831 -23.108 1.00 95.81 548 LEU A O 1
ATOM 4154 N N . ALA A 1 549 ? 26.878 5.718 -21.350 1.00 95.38 549 ALA A N 1
ATOM 4155 C CA . ALA A 1 549 ? 28.028 6.473 -20.860 1.00 95.38 549 ALA A CA 1
ATOM 4156 C C . ALA A 1 549 ? 29.184 5.541 -20.469 1.00 95.38 549 ALA A C 1
ATOM 4158 O O . ALA A 1 549 ? 30.335 5.807 -20.819 1.00 95.38 549 ALA A O 1
ATOM 4159 N N . HIS A 1 550 ? 28.868 4.422 -19.810 1.00 95.38 550 HIS A N 1
ATOM 4160 C CA . HIS A 1 550 ? 29.844 3.399 -19.447 1.00 95.38 550 HIS A CA 1
ATOM 4161 C C . HIS A 1 550 ? 30.495 2.745 -20.674 1.00 95.38 550 HIS A C 1
ATOM 4163 O O . HIS A 1 550 ? 31.721 2.714 -20.751 1.00 95.38 550 HIS A O 1
ATOM 4169 N N . GLU A 1 551 ? 29.702 2.295 -21.651 1.00 94.00 551 GLU A N 1
ATOM 4170 C CA . GLU A 1 551 ? 30.198 1.661 -22.886 1.00 94.00 551 GLU A CA 1
ATOM 4171 C C . GLU A 1 551 ? 31.070 2.609 -23.727 1.00 94.00 551 GLU A C 1
ATOM 4173 O O . GLU A 1 551 ? 32.039 2.193 -24.360 1.00 94.00 551 GLU A O 1
ATOM 4178 N N . LEU A 1 552 ? 30.752 3.906 -23.720 1.00 94.56 552 LEU A N 1
ATOM 4179 C CA . LEU A 1 552 ? 31.537 4.935 -24.403 1.00 94.56 552 LEU A CA 1
ATOM 4180 C C . LEU A 1 552 ? 32.767 5.401 -23.607 1.00 94.56 552 LEU A C 1
ATOM 4182 O O . LEU A 1 552 ? 33.621 6.090 -24.165 1.00 94.56 552 LEU A O 1
ATOM 4186 N N . GLY A 1 553 ? 32.854 5.073 -22.315 1.00 93.81 553 GLY A N 1
ATOM 4187 C CA . GLY A 1 553 ? 33.891 5.591 -21.422 1.00 93.81 553 GLY A CA 1
ATOM 4188 C C . GLY A 1 553 ? 33.814 7.109 -21.209 1.00 93.81 553 GLY A C 1
ATOM 4189 O O . GLY A 1 553 ? 34.850 7.756 -21.057 1.00 93.81 553 GLY A O 1
ATOM 4190 N N . VAL A 1 554 ? 32.608 7.688 -21.224 1.00 94.44 554 VAL A N 1
ATOM 4191 C CA . VAL A 1 554 ? 32.372 9.132 -21.038 1.00 94.44 554 VAL A CA 1
ATOM 4192 C C . VAL A 1 554 ? 31.669 9.424 -19.714 1.00 94.44 554 VAL A C 1
ATOM 4194 O O . VAL A 1 554 ? 30.991 8.571 -19.144 1.00 94.44 554 VAL A O 1
ATOM 4197 N N . ASP A 1 555 ? 31.811 10.654 -19.219 1.00 94.75 555 ASP A N 1
ATOM 4198 C CA . ASP A 1 555 ? 31.100 11.102 -18.020 1.00 94.75 555 ASP A CA 1
ATOM 4199 C C . ASP A 1 555 ? 29.570 11.149 -18.282 1.00 94.75 555 ASP A C 1
ATOM 4201 O O . ASP A 1 555 ? 29.128 11.656 -19.322 1.00 94.75 555 ASP A O 1
ATOM 4205 N N . PRO A 1 556 ? 28.738 10.619 -17.363 1.00 95.12 556 PRO A N 1
ATOM 4206 C CA . PRO A 1 556 ? 27.288 10.547 -17.545 1.00 95.12 556 PRO A CA 1
ATOM 4207 C C . PRO A 1 556 ? 26.596 11.918 -17.565 1.00 95.12 556 PRO A C 1
ATOM 4209 O O . PRO A 1 556 ? 25.531 12.036 -18.180 1.00 95.12 556 PRO A O 1
ATOM 4212 N N . PHE A 1 557 ? 27.161 12.952 -16.928 1.00 96.06 557 PHE A N 1
ATOM 4213 C CA . PHE A 1 557 ? 26.677 14.329 -17.057 1.00 96.06 557 PHE A CA 1
ATOM 4214 C C . PHE A 1 557 ? 26.985 14.872 -18.451 1.00 96.06 557 PHE A C 1
ATOM 4216 O O . PHE A 1 557 ? 26.098 15.445 -19.082 1.00 96.06 557 PHE A O 1
ATOM 4223 N N . GLU A 1 558 ? 28.188 14.632 -18.977 1.00 96.19 558 GLU A N 1
ATOM 4224 C CA . GLU A 1 558 ? 28.561 15.092 -20.322 1.00 96.19 558 GLU A CA 1
ATOM 4225 C C . GLU A 1 558 ? 27.695 14.469 -21.419 1.00 96.19 558 GLU A C 1
ATOM 4227 O O . GLU A 1 558 ? 27.205 15.180 -22.302 1.00 96.19 558 GLU A O 1
ATOM 4232 N N . LEU A 1 559 ? 27.421 13.162 -21.337 1.00 97.50 559 LEU A N 1
ATOM 4233 C CA . LEU A 1 559 ? 26.544 12.494 -22.300 1.00 97.50 559 LEU A CA 1
ATOM 4234 C C . LEU A 1 559 ? 25.128 13.096 -22.290 1.00 97.50 559 LEU A C 1
ATOM 4236 O O . LEU A 1 559 ? 24.553 13.375 -23.348 1.00 97.50 559 LEU A O 1
ATOM 4240 N N . ARG A 1 560 ? 24.567 13.342 -21.099 1.00 97.62 560 ARG A N 1
ATOM 4241 C CA . ARG A 1 560 ? 23.242 13.962 -20.943 1.00 97.62 560 ARG A CA 1
ATOM 4242 C C . ARG A 1 560 ? 23.225 15.402 -21.428 1.00 97.62 560 ARG A C 1
ATOM 4244 O O . ARG A 1 560 ? 22.312 15.786 -22.155 1.00 97.62 560 ARG A O 1
ATOM 4251 N N . ARG A 1 561 ? 24.244 16.193 -21.088 1.00 96.06 561 ARG A N 1
ATOM 4252 C CA . ARG A 1 561 ? 24.375 17.586 -21.526 1.00 96.06 561 ARG A CA 1
ATOM 4253 C C . ARG A 1 561 ? 24.464 17.676 -23.036 1.00 96.06 561 ARG A C 1
ATOM 4255 O O . ARG A 1 561 ? 23.774 18.502 -23.634 1.00 96.06 561 ARG A O 1
ATOM 4262 N N . LYS A 1 562 ? 25.270 16.823 -23.673 1.00 96.25 562 LYS A N 1
ATOM 4263 C CA . LYS A 1 562 ? 25.395 16.785 -25.134 1.00 96.25 562 LYS A CA 1
ATOM 4264 C C . LYS A 1 562 ? 24.029 16.600 -25.789 1.00 96.25 562 LYS A C 1
ATOM 4266 O O . LYS A 1 562 ? 23.638 17.414 -26.627 1.00 96.25 562 LYS A O 1
ATOM 4271 N N . ASN A 1 563 ? 23.264 15.616 -25.327 1.00 97.25 563 ASN A N 1
ATOM 4272 C CA . ASN A 1 563 ? 21.999 15.244 -25.953 1.00 97.25 563 ASN A CA 1
ATOM 4273 C C . ASN A 1 563 ? 20.772 15.990 -25.419 1.00 97.25 563 ASN A C 1
ATOM 4275 O O . ASN A 1 563 ? 19.716 15.886 -26.026 1.00 97.25 563 ASN A O 1
ATOM 4279 N N . GLY A 1 564 ? 20.865 16.758 -24.333 1.00 95.56 564 GLY A N 1
ATOM 4280 C CA . GLY A 1 564 ? 19.714 17.439 -23.733 1.00 95.56 564 GLY A CA 1
ATOM 4281 C C . GLY A 1 564 ? 18.937 18.323 -24.716 1.00 95.56 564 GLY A C 1
ATOM 4282 O O . GLY A 1 564 ? 19.514 18.956 -25.612 1.00 95.56 564 GLY A O 1
ATOM 4283 N N . LEU A 1 565 ? 17.614 18.367 -24.559 1.00 93.62 565 LEU A N 1
ATOM 4284 C CA . LEU A 1 565 ? 16.736 19.251 -25.328 1.00 93.62 565 LEU A CA 1
ATOM 4285 C C . LEU A 1 565 ? 17.092 20.733 -25.115 1.00 93.62 565 LEU A C 1
ATOM 4287 O O . LEU A 1 565 ? 17.442 21.159 -24.014 1.00 93.62 565 LEU A O 1
ATOM 4291 N N . ARG A 1 566 ? 16.998 21.522 -26.189 1.00 92.50 566 ARG A N 1
ATOM 4292 C CA . ARG A 1 566 ? 17.344 22.952 -26.238 1.00 92.50 566 ARG A CA 1
ATOM 4293 C C . ARG A 1 566 ? 16.268 23.736 -26.982 1.00 92.50 566 ARG A C 1
ATOM 4295 O O . ARG A 1 566 ? 15.475 23.153 -27.716 1.00 92.50 566 ARG A O 1
ATOM 4302 N N . VAL A 1 567 ? 16.274 25.060 -26.835 1.00 93.88 567 VAL A N 1
ATOM 4303 C CA . VAL A 1 567 ? 15.455 25.940 -27.682 1.00 93.88 567 VAL A CA 1
ATOM 4304 C C . VAL A 1 567 ? 15.803 25.690 -29.152 1.00 93.88 567 VAL A C 1
ATOM 4306 O O . VAL A 1 567 ? 16.975 25.617 -29.513 1.00 93.88 567 VAL A O 1
ATOM 4309 N N . GLY A 1 568 ? 14.779 25.516 -29.982 1.00 91.94 568 GLY A N 1
ATOM 4310 C CA . GLY A 1 568 ? 14.885 25.134 -31.389 1.00 91.94 568 GLY A CA 1
ATOM 4311 C C . GLY A 1 568 ? 14.916 23.623 -31.639 1.00 91.94 568 GLY A C 1
ATOM 4312 O O . GLY A 1 568 ? 14.719 23.203 -32.777 1.00 91.94 568 GLY A O 1
ATOM 4313 N N . ALA A 1 569 ? 15.110 22.790 -30.609 1.00 91.19 569 ALA A N 1
ATOM 4314 C CA . ALA A 1 569 ? 15.046 21.341 -30.765 1.00 91.19 569 ALA A CA 1
ATOM 4315 C C . ALA A 1 569 ? 13.608 20.875 -31.033 1.00 91.19 569 ALA A C 1
ATOM 4317 O O . ALA A 1 569 ? 12.642 21.440 -30.513 1.00 91.19 569 ALA A O 1
ATOM 4318 N N . THR A 1 570 ? 13.485 19.803 -31.813 1.00 91.50 570 THR A N 1
ATOM 4319 C CA . THR A 1 570 ? 12.216 19.109 -32.047 1.00 91.50 570 THR A CA 1
ATOM 4320 C C . THR A 1 570 ? 12.187 17.836 -31.207 1.00 91.50 570 THR A C 1
ATOM 4322 O O . THR A 1 570 ? 13.124 17.043 -31.240 1.00 91.50 570 THR A O 1
ATOM 4325 N N . THR A 1 571 ? 11.129 17.652 -30.423 1.00 93.31 571 THR A N 1
ATOM 4326 C CA . THR A 1 571 ? 10.903 16.423 -29.648 1.00 93.31 571 THR A CA 1
ATOM 4327 C C . THR A 1 571 ? 10.523 15.255 -30.565 1.00 93.31 571 THR A C 1
ATOM 4329 O O . THR A 1 571 ? 10.081 15.459 -31.697 1.00 93.31 571 THR A O 1
ATOM 4332 N N . ALA A 1 572 ? 10.592 14.020 -30.062 1.00 92.38 572 ALA A N 1
ATOM 4333 C CA . ALA A 1 572 ? 10.187 12.830 -30.819 1.00 92.38 572 ALA A CA 1
ATOM 4334 C C . ALA A 1 572 ? 8.701 12.828 -31.241 1.00 92.38 572 ALA A C 1
ATOM 4336 O O . ALA A 1 572 ? 8.306 12.067 -32.120 1.00 92.38 572 ALA A O 1
ATOM 4337 N N . THR A 1 573 ? 7.862 13.680 -30.645 1.00 94.44 573 THR A N 1
ATOM 4338 C CA . THR A 1 573 ? 6.455 13.867 -31.035 1.00 94.44 573 THR A CA 1
ATOM 4339 C C . THR A 1 573 ? 6.249 15.005 -32.042 1.00 94.44 573 THR A C 1
ATOM 4341 O O . THR A 1 573 ? 5.116 15.269 -32.436 1.00 94.44 573 THR A O 1
ATOM 4344 N N . GLY A 1 574 ? 7.320 15.677 -32.477 1.00 91.56 574 GLY A N 1
ATOM 4345 C CA . GLY A 1 574 ? 7.277 16.760 -33.464 1.00 91.56 574 GLY A CA 1
ATOM 4346 C C . GLY A 1 574 ? 7.092 18.165 -32.882 1.00 91.56 574 GLY A C 1
ATOM 4347 O O . GLY A 1 574 ? 7.023 19.128 -33.641 1.00 91.56 574 GLY A O 1
ATOM 4348 N N . GLN A 1 575 ? 7.030 18.323 -31.555 1.00 93.81 575 GLN A N 1
ATOM 4349 C CA . GLN A 1 575 ? 6.945 19.648 -30.932 1.00 93.81 575 GLN A CA 1
ATOM 4350 C C . GLN A 1 575 ? 8.295 20.370 -31.001 1.00 93.81 575 GLN A C 1
ATOM 4352 O O . GLN A 1 575 ? 9.293 19.839 -30.512 1.00 93.81 575 GLN A O 1
ATOM 4357 N N . ILE A 1 576 ? 8.298 21.597 -31.526 1.00 93.69 576 ILE A N 1
ATOM 4358 C CA . ILE A 1 576 ? 9.446 22.512 -31.491 1.00 93.69 576 ILE A CA 1
ATOM 4359 C C . ILE A 1 576 ? 9.453 23.255 -30.153 1.00 93.69 576 ILE A C 1
ATOM 4361 O O . ILE A 1 576 ? 8.450 23.858 -29.767 1.00 93.69 576 ILE A O 1
ATOM 4365 N N . LEU A 1 577 ? 10.583 23.231 -29.450 1.00 93.50 577 LEU A N 1
ATOM 4366 C CA . LEU A 1 577 ? 10.753 23.959 -28.194 1.00 93.50 577 LEU A CA 1
ATOM 4367 C C . LEU A 1 577 ? 11.112 25.420 -28.463 1.00 93.50 577 LEU A C 1
ATOM 4369 O O . LEU A 1 577 ? 12.190 25.720 -28.970 1.00 93.50 577 LEU A O 1
ATOM 4373 N N . THR A 1 578 ? 10.222 26.340 -28.106 1.00 94.94 578 THR A N 1
ATOM 4374 C CA . THR A 1 578 ? 10.431 27.788 -28.280 1.00 94.94 578 THR A CA 1
ATOM 4375 C C . THR A 1 578 ? 11.071 28.454 -27.066 1.00 94.94 578 THR A C 1
ATOM 4377 O O . THR A 1 578 ? 11.608 29.551 -27.185 1.00 94.94 578 THR A O 1
ATOM 4380 N N . GLU A 1 579 ? 11.040 27.796 -25.908 1.00 91.19 579 GLU A N 1
ATOM 4381 C CA . GLU A 1 579 ? 11.540 28.310 -24.632 1.00 91.19 579 GLU A CA 1
ATOM 4382 C C . GLU A 1 579 ? 12.331 27.223 -23.892 1.00 91.19 579 GLU A C 1
ATOM 4384 O O . GLU A 1 579 ? 12.132 26.025 -24.115 1.00 91.19 579 GLU A O 1
ATOM 4389 N N . SER A 1 580 ? 13.274 27.640 -23.041 1.00 85.62 580 SER A N 1
ATOM 4390 C CA . SER A 1 580 ? 14.062 26.706 -22.231 1.00 85.62 580 SER A CA 1
ATOM 4391 C C . SER A 1 580 ? 13.182 26.048 -21.173 1.00 85.62 580 SER A C 1
ATOM 4393 O O . SER A 1 580 ? 12.398 26.715 -20.502 1.00 85.62 580 SER A O 1
ATOM 4395 N N . VAL A 1 581 ? 13.378 24.746 -20.973 1.00 79.50 581 VAL A N 1
ATOM 4396 C CA . VAL A 1 581 ? 12.750 23.972 -19.890 1.00 79.50 581 VAL A CA 1
ATOM 4397 C C . VAL A 1 581 ? 13.680 23.791 -18.680 1.00 79.50 581 VAL A C 1
ATOM 4399 O O . VAL A 1 581 ? 13.390 22.996 -17.793 1.00 79.50 581 VAL A O 1
ATOM 4402 N N . GLY A 1 582 ? 14.819 24.498 -18.651 1.00 88.88 582 GLY A N 1
ATOM 4403 C CA . GLY A 1 582 ? 15.753 24.528 -17.516 1.00 88.88 582 GLY A CA 1
ATOM 4404 C C . GLY A 1 582 ? 16.556 23.242 -17.281 1.00 88.88 582 GLY A C 1
ATOM 4405 O O . GLY A 1 582 ? 17.215 23.121 -16.253 1.00 88.88 582 GLY A O 1
ATOM 4406 N N . LEU A 1 583 ? 16.516 22.273 -18.205 1.00 90.50 583 LEU A N 1
ATOM 4407 C CA . LEU A 1 583 ? 17.190 20.978 -18.044 1.00 90.50 583 LEU A CA 1
ATOM 4408 C C . LEU A 1 583 ? 18.705 21.119 -17.865 1.00 90.50 583 LEU A C 1
ATOM 4410 O O . LEU A 1 583 ? 19.266 20.509 -16.962 1.00 90.50 583 LEU A O 1
ATOM 4414 N N . LEU A 1 584 ? 19.361 21.898 -18.731 1.00 92.50 584 LEU A N 1
ATOM 4415 C CA . LEU A 1 584 ? 20.819 22.051 -18.700 1.00 92.50 584 LEU A CA 1
ATOM 4416 C C . LEU A 1 584 ? 21.268 22.820 -17.452 1.00 92.50 584 LEU A C 1
ATOM 4418 O O . LEU A 1 584 ? 22.180 22.369 -16.770 1.00 92.50 584 LEU A O 1
ATOM 4422 N N . ASP A 1 585 ? 20.553 23.889 -17.089 1.00 91.81 585 ASP A N 1
ATOM 4423 C CA . ASP A 1 585 ? 20.819 24.646 -15.859 1.00 91.81 585 ASP A CA 1
ATOM 4424 C C . ASP A 1 585 ? 20.660 23.760 -14.611 1.00 91.81 585 ASP A C 1
ATOM 4426 O O . ASP A 1 585 ? 21.461 23.821 -13.677 1.00 91.81 585 ASP A O 1
ATOM 4430 N N . CYS A 1 586 ? 19.638 22.896 -14.604 1.00 92.62 586 CYS A N 1
ATOM 4431 C CA . CYS A 1 586 ? 19.426 21.906 -13.552 1.00 92.62 586 CYS A CA 1
ATOM 4432 C C . CYS A 1 586 ? 20.577 20.894 -13.500 1.00 92.62 586 CYS A C 1
ATOM 4434 O O . CYS A 1 586 ? 21.099 20.619 -12.421 1.00 92.62 586 CYS A O 1
ATOM 4436 N N . LEU A 1 587 ? 21.001 20.370 -14.653 1.00 93.75 587 LEU A N 1
ATOM 4437 C CA . LEU A 1 587 ? 22.092 19.406 -14.749 1.00 93.75 587 LEU A CA 1
ATOM 4438 C C . LEU A 1 587 ? 23.406 19.994 -14.224 1.00 93.75 587 LEU A C 1
ATOM 4440 O O . LEU A 1 587 ? 24.058 19.357 -13.403 1.00 93.75 587 LEU A O 1
ATOM 4444 N N . ASP A 1 588 ? 23.747 21.220 -14.622 1.00 92.81 588 ASP A N 1
ATOM 4445 C CA . ASP A 1 588 ? 24.951 21.919 -14.165 1.00 92.81 588 ASP A CA 1
ATOM 4446 C C . ASP A 1 588 ? 24.896 22.203 -12.654 1.00 92.81 588 ASP A C 1
ATOM 4448 O O . ASP A 1 588 ? 25.888 22.040 -11.934 1.00 92.81 588 ASP A O 1
ATOM 4452 N N . TRP A 1 589 ? 23.721 22.577 -12.132 1.00 91.56 589 TRP A N 1
ATOM 4453 C CA . TRP A 1 589 ? 23.534 22.766 -10.696 1.00 91.56 589 TRP A CA 1
ATOM 4454 C C . TRP A 1 589 ? 23.697 21.455 -9.916 1.00 91.56 589 TRP A C 1
ATOM 4456 O O . TRP A 1 589 ? 24.402 21.437 -8.902 1.00 91.56 589 TRP A O 1
ATOM 4466 N N . VAL A 1 590 ? 23.071 20.368 -10.382 1.00 90.81 590 VAL A N 1
ATOM 4467 C CA . VAL A 1 590 ? 23.139 19.040 -9.753 1.00 90.81 590 VAL A CA 1
ATOM 4468 C C . VAL A 1 590 ? 24.558 18.500 -9.812 1.00 90.81 590 VAL A C 1
ATOM 4470 O O . VAL A 1 590 ? 25.062 18.055 -8.786 1.00 90.81 590 VAL A O 1
ATOM 4473 N N . GLU A 1 591 ? 25.221 18.579 -10.963 1.00 93.06 591 GLU A N 1
ATOM 4474 C CA . GLU A 1 591 ? 26.605 18.145 -11.129 1.00 93.06 591 GLU A CA 1
ATOM 4475 C C . GLU A 1 591 ? 27.514 18.859 -10.138 1.00 93.06 591 GLU A C 1
ATOM 4477 O O . GLU A 1 591 ? 28.240 18.211 -9.385 1.00 93.06 591 GLU A O 1
ATOM 4482 N N . ARG A 1 592 ? 27.434 20.193 -10.076 1.00 91.94 592 ARG A N 1
ATOM 4483 C CA . ARG A 1 592 ? 28.212 20.974 -9.117 1.00 91.94 592 ARG A CA 1
ATOM 4484 C C . ARG A 1 592 ? 27.952 20.505 -7.689 1.00 91.94 592 ARG A C 1
ATOM 4486 O O . ARG A 1 592 ? 28.904 20.301 -6.944 1.00 91.94 592 ARG A O 1
ATOM 4493 N N . ARG A 1 593 ? 26.692 20.279 -7.306 1.00 86.06 593 ARG A N 1
ATOM 4494 C CA . ARG A 1 593 ? 26.350 19.835 -5.946 1.00 86.06 593 ARG A CA 1
ATOM 4495 C C . ARG A 1 593 ? 26.840 18.423 -5.641 1.00 86.06 593 ARG A C 1
ATOM 4497 O O . ARG A 1 593 ? 27.350 18.197 -4.552 1.00 86.06 593 ARG A O 1
ATOM 4504 N N . VAL A 1 594 ? 26.736 17.507 -6.600 1.00 83.56 594 VAL A N 1
ATOM 4505 C CA . VAL A 1 594 ? 27.265 16.139 -6.512 1.00 83.56 594 VAL A CA 1
ATOM 4506 C C . VAL A 1 594 ? 28.797 16.143 -6.481 1.00 83.56 594 VAL A C 1
ATOM 4508 O O . VAL A 1 594 ? 29.393 15.300 -5.828 1.00 83.56 594 VAL A O 1
ATOM 4511 N N . ARG A 1 595 ? 29.474 17.096 -7.126 1.00 84.12 595 ARG A N 1
ATOM 4512 C CA . ARG A 1 595 ? 30.938 17.223 -7.043 1.00 84.12 595 ARG A CA 1
ATOM 4513 C C . ARG A 1 595 ? 31.397 17.899 -5.739 1.00 84.12 595 ARG A C 1
ATOM 4515 O O . ARG A 1 595 ? 32.392 17.475 -5.163 1.00 84.12 595 ARG A O 1
ATOM 4522 N N . GLU A 1 596 ? 30.680 18.915 -5.249 1.00 82.62 596 GLU A N 1
ATOM 4523 C CA . GLU A 1 596 ? 30.970 19.648 -3.996 1.00 82.62 596 GLU A CA 1
ATOM 4524 C C . GLU A 1 596 ? 30.624 18.856 -2.729 1.00 82.62 596 GLU A C 1
ATOM 4526 O O . GLU A 1 596 ? 31.239 19.007 -1.675 1.00 82.62 596 GLU A O 1
ATOM 4531 N N . SER A 1 597 ? 29.553 18.080 -2.794 1.00 60.44 597 SER A N 1
ATOM 4532 C CA . SER A 1 597 ? 29.012 17.284 -1.703 1.00 60.44 597 SER A CA 1
ATOM 4533 C C . SER A 1 597 ? 28.483 16.001 -2.322 1.00 60.44 597 SER A C 1
ATOM 4535 O O . SER A 1 597 ? 27.262 15.853 -2.455 1.00 60.44 597 SER A O 1
ATOM 4537 N N . PRO A 1 598 ? 29.391 15.102 -2.757 1.00 56.50 598 PRO A N 1
ATOM 4538 C CA . PRO A 1 598 ? 28.990 13.818 -3.302 1.00 56.50 598 PRO A CA 1
ATOM 4539 C C . PRO A 1 598 ? 27.980 13.192 -2.356 1.00 56.50 598 PRO A C 1
ATOM 4541 O O . PRO A 1 598 ? 28.193 13.241 -1.136 1.00 56.50 598 PRO A O 1
ATOM 4544 N N . PRO A 1 599 ? 26.837 12.708 -2.887 1.00 45.03 599 PRO A N 1
ATOM 4545 C CA . PRO A 1 599 ? 25.819 12.106 -2.052 1.00 45.03 599 PRO A CA 1
ATOM 4546 C C . PRO A 1 599 ? 26.516 11.098 -1.143 1.00 45.03 599 PRO A C 1
ATOM 4548 O O . PRO A 1 599 ? 27.423 10.404 -1.621 1.00 45.03 599 PRO A O 1
ATOM 4551 N N . PRO A 1 600 ? 26.158 11.042 0.156 1.00 40.25 600 PRO A N 1
ATOM 4552 C CA . PRO A 1 600 ? 26.705 10.030 1.029 1.00 40.25 600 PRO A CA 1
ATOM 4553 C C . PRO A 1 600 ? 26.521 8.708 0.309 1.00 40.25 600 PRO A C 1
ATOM 4555 O O . PRO A 1 600 ? 25.445 8.337 -0.152 1.00 40.25 600 PRO A O 1
ATOM 4558 N N . SER A 1 601 ? 27.664 8.105 0.115 1.00 41.59 601 SER A N 1
ATOM 4559 C CA . SER A 1 601 ? 28.002 7.020 -0.763 1.00 41.59 601 SER A CA 1
ATOM 4560 C C . SER A 1 601 ? 27.390 5.699 -0.329 1.00 41.59 601 SER A C 1
ATOM 4562 O O . SER A 1 601 ? 28.097 4.716 -0.108 1.00 41.59 601 SER A O 1
ATOM 4564 N N . SER A 1 602 ? 26.082 5.670 -0.125 1.00 41.47 602 SER A N 1
ATOM 4565 C CA . SER A 1 602 ? 25.425 4.543 0.520 1.00 41.47 602 SER A CA 1
ATOM 4566 C C . SER A 1 602 ? 25.457 3.265 -0.319 1.00 41.47 602 SER A C 1
ATOM 4568 O O . SER A 1 602 ? 25.171 2.216 0.239 1.00 41.47 602 SER A O 1
ATOM 4570 N N . TYR A 1 603 ? 25.912 3.323 -1.584 1.00 41.53 603 TYR A N 1
ATOM 4571 C CA . TYR A 1 603 ? 26.395 2.141 -2.322 1.00 41.53 603 TYR A CA 1
ATOM 4572 C C . TYR A 1 603 ? 27.687 2.335 -3.147 1.00 41.53 603 TYR A C 1
ATOM 4574 O O . TYR A 1 603 ? 28.314 1.346 -3.512 1.00 41.53 603 TYR A O 1
ATOM 4582 N N . ARG A 1 604 ? 28.156 3.566 -3.412 1.00 38.41 604 ARG A N 1
ATOM 4583 C CA . ARG A 1 604 ? 29.489 3.823 -4.006 1.00 38.41 604 ARG A CA 1
ATOM 4584 C C . ARG A 1 604 ? 30.191 4.966 -3.290 1.00 38.41 604 ARG A C 1
ATOM 4586 O O . ARG A 1 604 ? 29.768 6.110 -3.422 1.00 38.41 604 ARG A O 1
ATOM 4593 N N . GLY A 1 605 ? 31.234 4.631 -2.522 1.00 40.41 605 GLY A N 1
ATOM 4594 C CA . GLY A 1 605 ? 32.079 5.563 -1.750 1.00 40.41 605 GLY A CA 1
ATOM 4595 C C . GLY A 1 605 ? 32.063 5.363 -0.223 1.00 40.41 605 GLY A C 1
ATOM 4596 O O . GLY A 1 605 ? 32.710 6.128 0.489 1.00 40.41 605 GLY A O 1
ATOM 4597 N N . ALA A 1 606 ? 31.334 4.372 0.312 1.00 43.84 606 ALA A N 1
ATOM 4598 C CA . ALA A 1 606 ? 31.470 4.031 1.722 1.00 43.84 606 ALA A CA 1
ATOM 4599 C C . ALA A 1 606 ? 32.909 3.546 1.932 1.00 43.84 606 ALA A C 1
ATOM 4601 O O . ALA A 1 606 ? 33.270 2.466 1.478 1.00 43.84 606 ALA A O 1
ATOM 4602 N N . ALA A 1 607 ? 33.758 4.342 2.586 1.00 56.12 607 ALA A N 1
ATOM 4603 C CA . ALA A 1 607 ? 35.074 3.857 3.006 1.00 56.12 607 ALA A CA 1
ATOM 4604 C C . ALA A 1 607 ? 34.928 2.652 3.953 1.00 56.12 607 ALA A C 1
ATOM 4606 O O . ALA A 1 607 ? 35.833 1.831 4.027 1.00 56.12 607 ALA A O 1
ATOM 4607 N N . LEU A 1 608 ? 33.776 2.552 4.636 1.00 73.56 608 LEU A N 1
ATOM 4608 C CA . LEU A 1 608 ? 33.366 1.458 5.505 1.00 73.56 608 LEU A CA 1
ATOM 4609 C C . LEU A 1 608 ? 31.881 1.115 5.285 1.00 73.56 608 LEU A C 1
ATOM 4611 O O . LEU A 1 608 ? 31.016 1.953 5.536 1.00 73.56 608 LEU A O 1
ATOM 4615 N N . LEU A 1 609 ? 31.585 -0.109 4.856 1.00 76.19 609 LEU A N 1
ATOM 4616 C CA . LEU A 1 609 ? 30.239 -0.673 4.742 1.00 76.19 609 LEU A CA 1
ATOM 4617 C C . LEU A 1 609 ? 29.998 -1.635 5.912 1.00 76.19 609 LEU A C 1
ATOM 4619 O O . LEU A 1 609 ? 30.844 -2.480 6.171 1.00 76.19 609 LEU A O 1
ATOM 4623 N N . ILE A 1 610 ? 28.870 -1.529 6.616 1.00 84.12 610 ILE A N 1
ATOM 4624 C CA . ILE A 1 610 ? 28.489 -2.481 7.674 1.00 84.12 610 ILE A CA 1
ATOM 4625 C C . ILE A 1 610 ? 27.239 -3.216 7.209 1.00 84.12 610 ILE A C 1
ATOM 4627 O O . ILE A 1 610 ? 26.224 -2.580 6.932 1.00 84.12 610 ILE A O 1
ATOM 4631 N N . LEU A 1 611 ? 27.327 -4.536 7.101 1.00 82.31 611 LEU A N 1
ATOM 4632 C CA . LEU A 1 611 ? 26.246 -5.404 6.652 1.00 82.31 611 LEU A CA 1
ATOM 4633 C C . LEU A 1 611 ? 25.893 -6.359 7.782 1.00 82.31 611 LEU A C 1
ATOM 4635 O O . LEU A 1 611 ? 26.778 -7.045 8.280 1.00 82.31 611 LEU A O 1
ATOM 4639 N N . ASP A 1 612 ? 24.623 -6.381 8.174 1.00 83.25 612 ASP A N 1
ATOM 4640 C CA . ASP A 1 612 ? 24.112 -7.226 9.255 1.00 83.25 612 ASP A CA 1
ATOM 4641 C C . ASP A 1 612 ? 23.156 -8.272 8.681 1.00 83.25 612 ASP A C 1
ATOM 4643 O O . ASP A 1 612 ? 22.103 -7.917 8.154 1.00 83.25 612 ASP A O 1
ATOM 4647 N N . GLU A 1 613 ? 23.580 -9.538 8.703 1.00 81.50 613 GLU A N 1
ATOM 4648 C CA . GLU A 1 613 ? 22.882 -10.703 8.134 1.00 81.50 613 GLU A CA 1
ATOM 4649 C C . GLU A 1 613 ? 22.304 -10.490 6.716 1.00 81.50 613 GLU A C 1
ATOM 4651 O O . GLU A 1 613 ? 21.135 -10.801 6.459 1.00 81.50 613 GLU A O 1
ATOM 4656 N N . PRO A 1 614 ? 23.087 -9.964 5.751 1.00 75.81 614 PRO A N 1
ATOM 4657 C CA . PRO A 1 614 ? 22.557 -9.558 4.445 1.00 75.81 614 PRO A CA 1
ATOM 4658 C C . PRO A 1 614 ? 22.107 -10.735 3.560 1.00 75.81 614 PRO A C 1
ATOM 4660 O O . PRO A 1 614 ? 21.399 -10.530 2.578 1.00 75.81 614 PRO A O 1
ATOM 4663 N N . THR A 1 615 ? 22.514 -11.958 3.893 1.00 75.12 615 THR A N 1
ATOM 4664 C CA . THR A 1 615 ? 22.295 -13.204 3.138 1.00 75.12 615 THR A CA 1
ATOM 4665 C C . THR A 1 615 ? 21.130 -14.035 3.677 1.00 75.12 615 THR A C 1
ATOM 4667 O O . THR A 1 615 ? 20.862 -15.126 3.179 1.00 75.12 615 THR A O 1
ATOM 4670 N N . ALA A 1 616 ? 20.419 -13.554 4.703 1.00 58.81 616 ALA A N 1
ATOM 4671 C CA . ALA A 1 616 ? 19.409 -14.340 5.412 1.00 58.81 616 ALA A CA 1
ATOM 4672 C C . ALA A 1 616 ? 18.219 -14.794 4.540 1.00 58.81 616 ALA A C 1
ATOM 4674 O O . ALA A 1 616 ? 17.507 -15.710 4.934 1.00 58.81 616 ALA A O 1
ATOM 4675 N N . VAL A 1 617 ? 18.000 -14.158 3.385 1.00 54.31 617 VAL A N 1
ATOM 4676 C CA . VAL A 1 617 ? 16.874 -14.422 2.466 1.00 54.31 617 VAL A CA 1
ATOM 4677 C C . VAL A 1 617 ? 17.320 -14.849 1.065 1.00 54.31 617 VAL A C 1
ATOM 4679 O O . VAL A 1 617 ? 16.503 -14.864 0.150 1.00 54.31 617 VAL A O 1
ATOM 4682 N N . LEU A 1 618 ? 18.610 -15.142 0.884 1.00 58.50 618 LEU A N 1
ATOM 4683 C CA . LEU A 1 618 ? 19.195 -15.482 -0.412 1.00 58.50 618 LEU A CA 1
ATOM 4684 C C . LEU A 1 618 ? 19.419 -16.995 -0.525 1.00 58.50 618 LEU A C 1
ATOM 4686 O O . LEU A 1 618 ? 19.799 -17.651 0.446 1.00 58.50 618 LEU A O 1
ATOM 4690 N N . THR A 1 619 ? 19.213 -17.544 -1.720 1.00 60.69 619 THR A N 1
ATOM 4691 C CA . THR A 1 619 ? 19.613 -18.913 -2.084 1.00 60.69 619 THR A CA 1
ATOM 4692 C C . THR A 1 619 ? 21.142 -19.036 -2.169 1.00 60.69 619 THR A C 1
ATOM 4694 O O . THR A 1 619 ? 21.820 -18.023 -2.350 1.00 60.69 619 THR A O 1
ATOM 4697 N N . PRO A 1 620 ? 21.732 -20.247 -2.081 1.00 65.69 620 PRO A N 1
ATOM 4698 C CA . PRO A 1 620 ? 23.186 -20.416 -2.170 1.00 65.69 620 PRO A CA 1
ATOM 4699 C C . PRO A 1 620 ? 23.817 -19.762 -3.412 1.00 65.69 620 PRO A C 1
ATOM 4701 O O . PRO A 1 620 ? 24.848 -19.104 -3.299 1.00 65.69 620 PRO A O 1
ATOM 4704 N N . GLN A 1 621 ? 23.166 -19.854 -4.577 1.00 67.69 621 GLN A N 1
ATOM 4705 C CA . GLN A 1 621 ? 23.646 -19.227 -5.812 1.00 67.69 621 GLN A CA 1
ATOM 4706 C C . GLN A 1 621 ? 23.601 -17.690 -5.738 1.00 67.69 621 GLN A C 1
ATOM 4708 O O . GLN A 1 621 ? 24.537 -17.018 -6.165 1.00 67.69 621 GLN A O 1
ATOM 4713 N N . GLU A 1 622 ? 22.545 -17.119 -5.153 1.00 62.62 622 GLU A N 1
ATOM 4714 C CA . GLU A 1 622 ? 22.429 -15.668 -4.943 1.00 62.62 622 GLU A CA 1
ATOM 4715 C C . GLU A 1 622 ? 23.440 -15.154 -3.907 1.00 62.62 622 GLU A C 1
ATOM 4717 O O . GLU A 1 622 ? 23.946 -14.038 -4.037 1.00 62.62 622 GLU A O 1
ATOM 4722 N N . VAL A 1 623 ? 23.774 -15.962 -2.894 1.00 75.38 623 VAL A N 1
ATOM 4723 C CA . VAL A 1 623 ? 24.854 -15.662 -1.942 1.00 75.38 623 VAL A CA 1
ATOM 4724 C C . VAL A 1 623 ? 26.205 -15.616 -2.660 1.00 75.38 623 VAL A C 1
ATOM 4726 O O . VAL A 1 623 ? 26.980 -14.686 -2.429 1.00 75.38 623 VAL A O 1
ATOM 4729 N N . ASP A 1 624 ? 26.477 -16.548 -3.576 1.00 76.56 624 ASP A N 1
ATOM 4730 C CA . ASP A 1 624 ? 27.706 -16.537 -4.377 1.00 76.56 624 ASP A CA 1
ATOM 4731 C C . ASP A 1 624 ? 27.806 -15.285 -5.267 1.00 76.56 624 ASP A C 1
ATOM 4733 O O . ASP A 1 624 ? 28.849 -14.620 -5.296 1.00 76.56 624 ASP A O 1
ATOM 4737 N N . GLU A 1 625 ? 26.722 -14.898 -5.944 1.00 68.81 625 GLU A N 1
ATOM 4738 C CA . GLU A 1 625 ? 26.662 -13.657 -6.733 1.00 68.81 625 GLU A CA 1
ATOM 4739 C C . GLU A 1 625 ? 26.843 -12.403 -5.862 1.00 68.81 625 GLU A C 1
ATOM 4741 O O . GLU A 1 625 ? 27.572 -11.461 -6.213 1.00 68.81 625 GLU A O 1
ATOM 4746 N N . PHE A 1 626 ? 26.230 -12.401 -4.678 1.00 78.25 626 PHE A N 1
ATOM 4747 C CA . PHE A 1 626 ? 26.412 -11.349 -3.690 1.00 78.25 626 PHE A CA 1
ATOM 4748 C C . PHE A 1 626 ? 27.881 -11.254 -3.248 1.00 78.25 626 PHE A C 1
ATOM 4750 O O . PHE A 1 626 ? 28.451 -10.159 -3.201 1.00 78.25 626 PHE A O 1
ATOM 4757 N N . PHE A 1 627 ? 28.549 -12.386 -3.019 1.00 87.19 627 PHE A N 1
ATOM 4758 C CA . PHE A 1 627 ? 29.967 -12.425 -2.662 1.00 87.19 627 PHE A CA 1
ATOM 4759 C C . PHE A 1 627 ? 30.876 -11.933 -3.785 1.00 87.19 627 PHE A C 1
ATOM 4761 O O . PHE A 1 627 ? 31.874 -11.262 -3.502 1.00 87.19 627 PHE A O 1
ATOM 4768 N N . VAL A 1 628 ? 30.543 -12.193 -5.053 1.00 79.88 628 VAL A N 1
ATOM 4769 C CA . VAL A 1 628 ? 31.254 -11.601 -6.200 1.00 79.88 628 VAL A CA 1
ATOM 4770 C C . VAL A 1 628 ? 31.203 -10.074 -6.129 1.00 79.88 628 VAL A C 1
ATOM 4772 O O . VAL A 1 628 ? 32.239 -9.417 -6.266 1.00 79.88 628 VAL A O 1
ATOM 4775 N N . THR A 1 629 ? 30.030 -9.513 -5.834 1.00 75.12 629 THR A N 1
ATOM 4776 C CA . THR A 1 629 ? 29.833 -8.061 -5.710 1.00 75.12 629 THR A CA 1
ATOM 4777 C C . THR A 1 629 ? 30.638 -7.480 -4.548 1.00 75.12 629 THR A C 1
ATOM 4779 O O . THR A 1 629 ? 31.387 -6.520 -4.727 1.00 75.12 629 THR A O 1
ATOM 4782 N N . ILE A 1 630 ? 30.561 -8.093 -3.365 1.00 84.31 630 ILE A N 1
ATOM 4783 C CA . ILE A 1 630 ? 31.297 -7.647 -2.175 1.00 84.31 630 ILE A CA 1
ATOM 4784 C C . ILE A 1 630 ? 32.815 -7.722 -2.392 1.00 84.31 630 ILE A C 1
ATOM 4786 O O . ILE A 1 630 ? 33.532 -6.776 -2.062 1.00 84.31 630 ILE A O 1
ATOM 4790 N N . ARG A 1 631 ? 33.324 -8.794 -3.015 1.00 83.12 631 ARG A N 1
ATOM 4791 C CA . ARG A 1 631 ? 34.751 -8.910 -3.366 1.00 83.12 631 ARG A CA 1
ATOM 4792 C C . ARG A 1 631 ? 35.190 -7.815 -4.333 1.00 83.12 631 ARG A C 1
ATOM 4794 O O . ARG A 1 631 ? 36.299 -7.307 -4.192 1.00 83.12 631 ARG A O 1
ATOM 4801 N N . GLN A 1 632 ? 34.347 -7.443 -5.296 1.00 73.94 632 GLN A N 1
ATOM 4802 C CA . GLN A 1 632 ? 34.639 -6.327 -6.192 1.00 73.94 632 GLN A CA 1
ATOM 4803 C C . GLN A 1 632 ? 34.713 -5.002 -5.420 1.00 73.94 632 GLN A C 1
ATOM 4805 O O . GLN A 1 632 ? 35.672 -4.259 -5.596 1.00 73.94 632 GLN A O 1
ATOM 4810 N N . MET A 1 633 ? 33.798 -4.757 -4.478 1.00 74.81 633 MET A N 1
ATOM 4811 C CA . MET A 1 633 ? 33.838 -3.556 -3.633 1.00 74.81 633 MET A CA 1
ATOM 4812 C C . MET A 1 633 ? 35.114 -3.475 -2.778 1.00 74.81 633 MET A C 1
ATOM 4814 O O . MET A 1 633 ? 35.696 -2.401 -2.642 1.00 74.81 633 MET A O 1
ATOM 4818 N N . VAL A 1 634 ? 35.602 -4.599 -2.241 1.00 79.19 634 VAL A N 1
ATOM 4819 C CA . VAL A 1 634 ? 36.891 -4.627 -1.523 1.00 79.19 634 VAL A CA 1
ATOM 4820 C C . VAL A 1 634 ? 38.055 -4.265 -2.456 1.00 79.19 634 VAL A C 1
ATOM 4822 O O . VAL A 1 634 ? 38.917 -3.476 -2.070 1.00 79.19 634 VAL A O 1
ATOM 4825 N N . ARG A 1 635 ? 38.077 -4.782 -3.697 1.00 78.06 635 ARG A N 1
ATOM 4826 C CA . ARG A 1 635 ? 39.103 -4.420 -4.703 1.00 78.06 635 ARG A CA 1
ATOM 4827 C C . ARG A 1 635 ? 39.063 -2.941 -5.074 1.00 78.06 635 ARG A C 1
ATOM 4829 O O . ARG A 1 635 ? 40.115 -2.352 -5.302 1.00 78.06 635 ARG A O 1
ATOM 4836 N N . ASP A 1 636 ? 37.873 -2.353 -5.085 1.00 70.12 636 ASP A N 1
ATOM 4837 C CA . ASP A 1 636 ? 37.661 -0.933 -5.367 1.00 70.12 636 ASP A CA 1
ATOM 4838 C C . ASP A 1 636 ? 38.051 -0.025 -4.172 1.00 70.12 636 ASP A C 1
ATOM 4840 O O . ASP A 1 636 ? 37.936 1.198 -4.253 1.00 70.12 636 ASP A O 1
ATOM 4844 N N . GLY A 1 637 ? 38.567 -0.602 -3.075 1.00 75.06 637 GLY A N 1
ATOM 4845 C CA . GLY A 1 637 ? 39.154 0.121 -1.941 1.00 75.06 637 GLY A CA 1
ATOM 4846 C C . GLY A 1 637 ? 38.214 0.352 -0.754 1.00 75.06 637 GLY A C 1
ATOM 4847 O O . GLY A 1 637 ? 38.517 1.180 0.106 1.00 75.06 637 GLY A O 1
ATOM 4848 N N . HIS A 1 638 ? 37.082 -0.354 -0.685 1.00 75.56 638 HIS A N 1
ATOM 4849 C CA . HIS A 1 638 ? 36.112 -0.233 0.408 1.00 75.56 638 HIS A CA 1
ATOM 4850 C C . HIS A 1 638 ? 36.434 -1.188 1.575 1.00 75.56 638 HIS A C 1
ATOM 4852 O O . HIS A 1 638 ? 36.685 -2.374 1.361 1.00 75.56 638 HIS A O 1
ATOM 4858 N N . ALA A 1 639 ? 36.381 -0.708 2.824 1.00 83.56 639 ALA A N 1
ATOM 4859 C CA . ALA A 1 639 ? 36.377 -1.579 4.002 1.00 83.56 639 ALA A CA 1
ATOM 4860 C C . ALA A 1 639 ? 34.955 -2.087 4.266 1.00 83.56 639 ALA A C 1
ATOM 4862 O O . ALA A 1 639 ? 33.987 -1.343 4.122 1.00 83.56 639 ALA A O 1
ATOM 4863 N N . ILE A 1 640 ? 34.808 -3.347 4.666 1.00 88.69 640 ILE A N 1
ATOM 4864 C CA . ILE A 1 640 ? 33.498 -3.964 4.898 1.00 88.69 640 ILE A CA 1
ATOM 4865 C C . ILE A 1 640 ? 33.531 -4.693 6.242 1.00 88.69 640 ILE A C 1
ATOM 4867 O O . ILE A 1 640 ? 34.416 -5.508 6.491 1.00 88.69 640 ILE A O 1
ATOM 4871 N N . ILE A 1 641 ? 32.577 -4.383 7.117 1.00 91.19 641 ILE A N 1
ATOM 4872 C CA . ILE A 1 641 ? 32.255 -5.153 8.317 1.00 91.19 641 ILE A CA 1
ATOM 4873 C C . ILE A 1 641 ? 31.040 -6.001 7.969 1.00 91.19 641 ILE A C 1
ATOM 4875 O O . ILE A 1 641 ? 29.929 -5.493 7.832 1.00 91.19 641 ILE A O 1
ATOM 4879 N N . PHE A 1 642 ? 31.278 -7.294 7.808 1.00 90.62 642 PHE A N 1
ATOM 4880 C CA . PHE A 1 642 ? 30.247 -8.287 7.564 1.00 90.62 642 PHE A CA 1
ATOM 4881 C C . PHE A 1 642 ? 29.903 -8.965 8.891 1.00 90.62 642 PHE A C 1
ATOM 4883 O O . PHE A 1 642 ? 30.752 -9.623 9.494 1.00 90.62 642 PHE A O 1
ATOM 4890 N N . ILE A 1 643 ? 28.685 -8.748 9.376 1.00 90.25 643 ILE A N 1
ATOM 4891 C CA . ILE A 1 643 ? 28.161 -9.352 10.596 1.00 90.25 643 ILE A CA 1
ATOM 4892 C C . ILE A 1 643 ? 27.284 -10.517 10.159 1.00 90.25 643 ILE A C 1
ATOM 4894 O O . ILE A 1 643 ? 26.257 -10.322 9.511 1.00 90.25 643 ILE A O 1
ATOM 4898 N N . SER A 1 644 ? 27.717 -11.728 10.497 1.00 84.12 644 SER A N 1
ATOM 4899 C CA . SER A 1 644 ? 26.886 -12.911 10.351 1.00 84.12 644 SER A CA 1
ATOM 4900 C C . SER A 1 644 ? 27.196 -13.954 11.418 1.00 84.12 644 SER A C 1
ATOM 4902 O O . SER A 1 644 ? 28.333 -14.070 11.884 1.00 84.12 644 SER A O 1
ATOM 4904 N N . HIS A 1 645 ? 26.187 -14.739 11.782 1.00 78.56 645 HIS A N 1
ATOM 4905 C CA . HIS A 1 645 ? 26.341 -15.980 12.535 1.00 78.56 645 HIS A CA 1
ATOM 4906 C C . HIS A 1 645 ? 26.619 -17.202 11.640 1.00 78.56 645 HIS A C 1
ATOM 4908 O O . HIS A 1 645 ? 26.916 -18.279 12.163 1.00 78.56 645 HIS A O 1
ATOM 4914 N N . LYS A 1 646 ? 26.571 -17.062 10.307 1.00 78.12 646 LYS A N 1
ATOM 4915 C CA . LYS A 1 646 ? 26.833 -18.146 9.353 1.00 78.12 646 LYS A CA 1
ATOM 4916 C C . LYS A 1 646 ? 28.328 -18.284 9.069 1.00 78.12 646 LYS A C 1
ATOM 4918 O O . LYS A 1 646 ? 28.909 -17.588 8.239 1.00 78.12 646 LYS A O 1
ATOM 4923 N N . LEU A 1 647 ? 28.971 -19.224 9.760 1.00 81.31 647 LEU A N 1
ATOM 4924 C CA . LEU A 1 647 ? 30.423 -19.427 9.682 1.00 81.31 647 LEU A CA 1
ATOM 4925 C C . LEU A 1 647 ? 30.981 -19.656 8.260 1.00 81.31 647 LEU A C 1
ATOM 4927 O O . LEU A 1 647 ? 32.032 -19.078 7.979 1.00 81.31 647 LEU A O 1
ATOM 4931 N N . PRO A 1 648 ? 30.338 -20.433 7.357 1.00 78.50 648 PRO A N 1
ATOM 4932 C CA . PRO A 1 648 ? 30.834 -20.597 5.986 1.00 78.50 648 PRO A CA 1
ATOM 4933 C C . PRO A 1 648 ? 30.949 -19.268 5.233 1.00 78.50 648 PRO A C 1
ATOM 4935 O O . PRO A 1 648 ? 31.942 -19.024 4.554 1.00 78.50 648 PRO A O 1
ATOM 4938 N N . GLU A 1 649 ? 29.975 -18.378 5.415 1.00 85.25 649 GLU A N 1
ATOM 4939 C CA . GLU A 1 649 ? 29.940 -17.063 4.776 1.00 85.25 649 GLU A CA 1
ATOM 4940 C C . GLU A 1 649 ? 31.076 -16.172 5.276 1.00 85.25 649 GLU A C 1
ATOM 4942 O O . GLU A 1 649 ? 31.846 -15.620 4.488 1.00 85.25 649 GLU A O 1
ATOM 4947 N N . VAL A 1 650 ? 31.227 -16.088 6.601 1.00 87.69 650 VAL A N 1
ATOM 4948 C CA . VAL A 1 650 ? 32.263 -15.270 7.239 1.00 87.69 650 VAL A CA 1
ATOM 4949 C C . VAL A 1 650 ? 33.658 -15.747 6.820 1.00 87.69 650 VAL A C 1
ATOM 4951 O O . VAL A 1 650 ? 34.506 -14.913 6.495 1.00 87.69 650 VAL A O 1
ATOM 4954 N N . LEU A 1 651 ? 33.885 -17.064 6.762 1.00 85.94 651 LEU A N 1
ATOM 4955 C CA . LEU A 1 651 ? 35.141 -17.656 6.287 1.00 85.94 651 LEU A CA 1
ATOM 4956 C C . LEU A 1 651 ? 35.392 -17.393 4.791 1.00 85.94 651 LEU A C 1
ATOM 4958 O O . LEU A 1 651 ? 36.535 -17.192 4.391 1.00 85.94 651 LEU A O 1
ATOM 4962 N N . ALA A 1 652 ? 34.345 -17.370 3.962 1.00 83.75 652 ALA A N 1
ATOM 4963 C CA . ALA A 1 652 ? 34.469 -17.209 2.512 1.00 83.75 652 ALA A CA 1
ATOM 4964 C C . ALA A 1 652 ? 34.767 -15.769 2.055 1.00 83.75 652 ALA A C 1
ATOM 4966 O O . ALA A 1 652 ? 35.243 -15.571 0.925 1.00 83.75 652 ALA A O 1
ATOM 4967 N N . ILE A 1 653 ? 34.460 -14.766 2.887 1.00 87.44 653 ILE A N 1
ATOM 4968 C CA . ILE A 1 653 ? 34.500 -13.353 2.480 1.00 87.44 653 ILE A CA 1
ATOM 4969 C C . ILE A 1 653 ? 35.376 -12.441 3.337 1.00 87.44 653 ILE A C 1
ATOM 4971 O O . ILE A 1 653 ? 35.759 -11.364 2.880 1.00 87.44 653 ILE A O 1
ATOM 4975 N N . SER A 1 654 ? 35.712 -12.849 4.560 1.00 89.81 654 SER A N 1
ATOM 4976 C CA . SER A 1 654 ? 36.412 -11.981 5.510 1.00 89.81 654 SER A CA 1
ATOM 4977 C C . SER A 1 654 ? 37.928 -12.151 5.441 1.00 89.81 654 SER A C 1
ATOM 4979 O O . SER A 1 654 ? 38.442 -13.262 5.372 1.00 89.81 654 SER A O 1
ATOM 4981 N N . ASN A 1 655 ? 38.673 -11.050 5.569 1.00 90.12 655 ASN A N 1
ATOM 4982 C CA . ASN A 1 655 ? 40.127 -11.100 5.787 1.00 90.12 655 ASN A CA 1
ATOM 4983 C C . ASN A 1 655 ? 40.488 -11.287 7.273 1.00 90.12 655 ASN A C 1
ATOM 4985 O O . ASN A 1 655 ? 41.519 -11.870 7.610 1.00 90.12 655 ASN A O 1
ATOM 4989 N N . ARG A 1 656 ? 39.643 -10.769 8.173 1.00 91.19 656 ARG A N 1
ATOM 4990 C CA . ARG A 1 656 ? 39.799 -10.830 9.632 1.00 91.19 656 ARG A CA 1
ATOM 4991 C C . ARG A 1 656 ? 38.434 -11.004 10.279 1.00 91.19 656 ARG A C 1
ATOM 4993 O O . ARG A 1 656 ? 37.496 -10.310 9.898 1.00 91.19 656 ARG A O 1
ATOM 5000 N N . ILE A 1 657 ? 38.354 -11.875 11.277 1.00 93.62 657 ILE A N 1
ATOM 5001 C CA . ILE A 1 657 ? 37.113 -12.218 11.971 1.00 93.62 657 ILE A CA 1
ATOM 5002 C C . ILE A 1 657 ? 37.252 -11.836 13.444 1.00 93.62 657 ILE A C 1
ATOM 5004 O O . ILE A 1 657 ? 38.259 -12.141 14.081 1.00 93.62 657 ILE A O 1
ATOM 5008 N N . THR A 1 658 ? 36.242 -11.156 13.984 1.00 91.44 658 THR A N 1
ATOM 5009 C CA . THR A 1 658 ? 36.169 -10.763 15.395 1.00 91.44 658 THR A CA 1
ATOM 5010 C C . THR A 1 658 ? 34.949 -11.411 16.027 1.00 91.44 658 THR A C 1
ATOM 5012 O O . THR A 1 658 ? 33.842 -11.254 15.520 1.00 91.44 658 THR A O 1
ATOM 5015 N N . VAL A 1 659 ? 35.142 -12.098 17.153 1.00 89.56 659 VAL A N 1
ATOM 5016 C CA . VAL A 1 659 ? 34.050 -12.758 17.874 1.00 89.56 659 VAL A CA 1
ATOM 5017 C C . VAL A 1 659 ? 33.654 -11.936 19.096 1.00 89.56 659 VAL A C 1
ATOM 5019 O O . VAL A 1 659 ? 34.483 -11.610 19.951 1.00 89.56 659 VAL A O 1
ATOM 5022 N N . LEU A 1 660 ? 32.362 -11.621 19.184 1.00 84.19 660 LEU A N 1
ATOM 5023 C CA . LEU A 1 660 ? 31.737 -11.030 20.362 1.00 84.19 660 LEU A CA 1
ATOM 5024 C C . LEU A 1 660 ? 30.878 -12.089 21.064 1.00 84.19 660 LEU A C 1
ATOM 5026 O O . LEU A 1 660 ? 30.117 -12.797 20.411 1.00 84.19 660 LEU A O 1
ATOM 5030 N N . ARG A 1 661 ? 30.960 -12.170 22.395 1.00 80.06 661 ARG A N 1
ATOM 5031 C CA . ARG A 1 661 ? 30.105 -13.032 23.230 1.00 80.06 661 ARG A CA 1
ATOM 5032 C C . ARG A 1 661 ? 29.677 -12.265 24.473 1.00 80.06 661 ARG A C 1
ATOM 5034 O O . ARG A 1 661 ? 30.495 -11.593 25.095 1.00 80.06 661 ARG A O 1
ATOM 5041 N N . ASP A 1 662 ? 28.389 -12.324 24.810 1.00 66.44 662 ASP A N 1
ATOM 5042 C CA . ASP A 1 662 ? 27.789 -11.592 25.940 1.00 66.44 662 ASP A CA 1
ATOM 5043 C C . ASP A 1 662 ? 28.097 -10.077 25.932 1.00 66.44 662 ASP A C 1
ATOM 5045 O O . ASP A 1 662 ? 28.345 -9.458 26.969 1.00 66.44 662 ASP A O 1
ATOM 5049 N N . GLY A 1 663 ? 28.135 -9.477 24.735 1.00 67.75 663 GLY A N 1
ATOM 5050 C CA . GLY A 1 663 ? 28.467 -8.060 24.541 1.00 67.75 663 GLY A CA 1
ATOM 5051 C C . GLY A 1 663 ? 29.934 -7.707 24.816 1.00 67.75 663 GLY A C 1
ATOM 5052 O O . GLY A 1 663 ? 30.268 -6.527 24.912 1.00 67.75 663 GLY A O 1
ATOM 5053 N N . ARG A 1 664 ? 30.814 -8.705 24.958 1.00 69.75 664 ARG A N 1
ATOM 5054 C CA . ARG A 1 664 ? 32.252 -8.530 25.182 1.00 69.75 664 ARG A CA 1
ATOM 5055 C C . ARG A 1 664 ? 33.049 -9.030 23.989 1.00 69.75 664 ARG A C 1
ATOM 5057 O O . ARG A 1 664 ? 32.701 -10.028 23.364 1.00 69.75 664 ARG A O 1
ATOM 5064 N N . TRP A 1 665 ? 34.143 -8.333 23.711 1.00 87.56 665 TRP A N 1
ATOM 5065 C CA . TRP A 1 665 ? 35.157 -8.781 22.76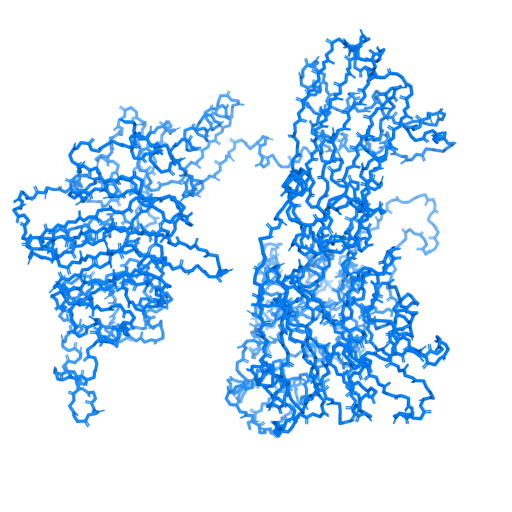7 1.00 87.56 665 TRP A CA 1
ATOM 5066 C C . TRP A 1 665 ? 35.870 -10.012 23.327 1.00 87.56 665 TRP A C 1
ATOM 5068 O O . TRP A 1 665 ? 36.408 -9.947 24.433 1.00 87.56 665 TRP A O 1
ATOM 5078 N N . ILE A 1 666 ? 35.806 -11.129 22.597 1.00 90.00 666 ILE A N 1
ATOM 5079 C CA . ILE A 1 666 ? 36.455 -12.383 22.991 1.00 90.00 666 ILE A CA 1
ATOM 5080 C C . ILE A 1 666 ? 37.844 -12.464 22.380 1.00 90.00 666 ILE A C 1
ATOM 5082 O O . ILE A 1 666 ? 38.814 -12.554 23.124 1.00 90.00 666 ILE A O 1
ATOM 5086 N N . ASP A 1 667 ? 37.930 -12.414 21.050 1.00 87.81 667 ASP A N 1
ATOM 5087 C CA . ASP A 1 667 ? 39.202 -12.404 20.327 1.00 87.81 667 ASP A CA 1
ATOM 5088 C C . ASP A 1 667 ? 39.009 -11.961 18.862 1.00 87.81 667 ASP A C 1
ATOM 5090 O O . ASP A 1 667 ? 37.888 -11.716 18.392 1.00 87.81 667 ASP A O 1
ATOM 5094 N N . SER A 1 668 ? 40.102 -11.816 18.113 1.00 89.56 668 SER A N 1
ATOM 5095 C CA . SER A 1 668 ? 40.100 -11.570 16.668 1.00 89.56 668 SER A CA 1
ATOM 5096 C C . SER A 1 668 ? 41.220 -12.331 15.968 1.00 89.56 668 SER A C 1
ATOM 5098 O O . SER A 1 668 ? 42.386 -12.152 16.303 1.00 89.56 668 SER A O 1
ATOM 5100 N N . CYS A 1 669 ? 40.879 -13.119 14.947 1.00 85.25 669 CYS A N 1
ATOM 5101 C CA . CYS A 1 669 ? 41.841 -13.901 14.171 1.00 85.25 669 CYS A CA 1
ATOM 5102 C C . CYS A 1 669 ? 41.867 -13.463 12.691 1.00 85.25 669 CYS A C 1
ATOM 5104 O O . CYS A 1 669 ? 40.826 -13.098 12.131 1.00 85.25 669 CYS A O 1
ATOM 5106 N N . PRO A 1 670 ? 43.046 -13.441 12.038 1.00 87.88 670 PRO A N 1
ATOM 5107 C CA . PRO A 1 670 ? 43.127 -13.380 10.581 1.00 87.88 670 PRO A CA 1
ATOM 5108 C C . PRO A 1 670 ? 42.598 -14.689 9.984 1.00 87.88 670 PRO A C 1
ATOM 5110 O O . PRO A 1 670 ? 42.748 -15.745 10.598 1.00 87.88 670 PRO A O 1
ATOM 5113 N N . ILE A 1 671 ? 42.021 -14.633 8.780 1.00 85.62 671 ILE A N 1
ATOM 5114 C CA . ILE A 1 671 ? 41.402 -15.809 8.142 1.00 85.62 671 ILE A CA 1
ATOM 5115 C C . ILE A 1 671 ? 42.353 -17.014 8.048 1.00 85.62 671 ILE A C 1
ATOM 5117 O O . ILE A 1 671 ? 41.941 -18.142 8.287 1.00 85.62 671 ILE A O 1
ATOM 5121 N N . GLU A 1 672 ? 43.646 -16.762 7.821 1.00 76.75 672 GLU A N 1
ATOM 5122 C CA . GLU A 1 672 ? 44.723 -17.762 7.716 1.00 76.75 672 GLU A CA 1
ATOM 5123 C C . GLU A 1 672 ? 44.964 -18.574 9.010 1.00 76.75 672 GLU A C 1
ATOM 5125 O O . GLU A 1 672 ? 45.741 -19.525 8.999 1.00 76.75 672 GLU A O 1
ATOM 5130 N N . GLY A 1 673 ? 44.288 -18.239 10.117 1.00 68.31 673 GLY A N 1
ATOM 5131 C CA . GLY A 1 673 ? 44.323 -18.982 11.382 1.00 68.31 673 GLY A CA 1
ATOM 5132 C C . GLY A 1 673 ? 42.950 -19.279 12.000 1.00 68.31 673 GLY A C 1
ATOM 5133 O O . GLY A 1 673 ? 42.900 -19.783 13.123 1.00 68.31 673 GLY A O 1
ATOM 5134 N N . CYS A 1 674 ? 41.843 -18.972 11.317 1.00 80.69 674 CYS A N 1
ATOM 5135 C CA . CYS A 1 674 ? 40.494 -19.262 11.808 1.00 80.69 674 CYS A CA 1
ATOM 5136 C C . CYS A 1 674 ? 39.954 -20.541 11.141 1.00 80.69 674 CYS A C 1
ATOM 5138 O O . CYS A 1 674 ? 39.911 -20.627 9.916 1.00 80.69 674 CYS A O 1
ATOM 5140 N N . THR A 1 675 ? 39.478 -21.511 11.925 1.00 82.38 675 THR A N 1
ATOM 5141 C CA . THR A 1 675 ? 38.671 -22.631 11.414 1.00 82.38 675 THR A CA 1
ATOM 5142 C C . THR A 1 675 ? 37.224 -22.460 11.860 1.00 82.38 675 THR A C 1
ATOM 5144 O O . THR A 1 675 ? 36.928 -21.662 12.756 1.00 82.38 675 THR A O 1
ATOM 5147 N N . LYS A 1 676 ? 36.298 -23.208 11.249 1.00 77.94 676 LYS A N 1
ATOM 5148 C CA . LYS A 1 676 ? 34.887 -23.208 11.662 1.00 77.94 676 LYS A CA 1
ATOM 5149 C C . LYS A 1 676 ? 34.788 -23.546 13.159 1.00 77.94 676 LYS A C 1
ATOM 5151 O O . LYS A 1 676 ? 34.081 -22.877 13.907 1.00 77.94 676 LYS A O 1
ATOM 5156 N N . GLU A 1 677 ? 35.554 -24.543 13.596 1.00 76.06 677 GLU A N 1
ATOM 5157 C CA . GLU A 1 677 ? 35.593 -25.070 14.963 1.00 76.06 677 GLU A CA 1
ATOM 5158 C C . GLU A 1 677 ? 36.147 -24.040 15.951 1.00 76.06 677 GLU A C 1
ATOM 5160 O O . GLU A 1 677 ? 35.536 -23.809 16.995 1.00 76.06 677 GLU A O 1
ATOM 5165 N N . SER A 1 678 ? 37.256 -23.368 15.614 1.00 80.56 678 SER A N 1
ATOM 5166 C CA . SER A 1 678 ? 37.845 -22.361 16.504 1.00 80.56 678 SER A CA 1
ATOM 5167 C C . SER A 1 678 ? 36.947 -21.128 16.655 1.00 80.56 678 SER A C 1
ATOM 5169 O O . SER A 1 678 ? 36.802 -20.603 17.761 1.00 80.56 678 SER A O 1
ATOM 5171 N N . LEU A 1 679 ? 36.264 -20.708 15.582 1.00 84.25 679 LEU A N 1
ATOM 5172 C CA . LEU A 1 679 ? 35.267 -19.631 15.610 1.00 84.25 679 LEU A CA 1
ATOM 5173 C C . LEU A 1 679 ? 34.052 -19.981 16.466 1.00 84.25 679 LEU A C 1
ATOM 5175 O O . LEU A 1 679 ? 33.684 -19.199 17.346 1.00 84.25 679 LEU A O 1
ATOM 5179 N N . ALA A 1 680 ? 33.472 -21.167 16.284 1.00 76.81 680 ALA A N 1
ATOM 5180 C CA . ALA A 1 680 ? 32.363 -21.612 17.122 1.00 76.81 680 ALA A CA 1
ATOM 5181 C C . ALA A 1 680 ? 32.765 -21.741 18.594 1.00 76.81 680 ALA A C 1
ATOM 5183 O O . ALA A 1 680 ? 32.024 -21.300 19.474 1.00 76.81 680 ALA A O 1
ATOM 5184 N N . GLN A 1 681 ? 33.961 -22.260 18.882 1.00 78.69 681 GLN A N 1
ATOM 5185 C CA . GLN A 1 681 ? 34.468 -22.333 20.249 1.00 78.69 681 GLN A CA 1
ATOM 5186 C C . GLN A 1 681 ? 34.618 -20.945 20.880 1.00 78.69 681 GLN A C 1
ATOM 5188 O O . GLN A 1 681 ? 34.274 -20.766 22.050 1.00 78.69 681 GLN A O 1
ATOM 5193 N N . MET A 1 682 ? 35.070 -19.937 20.131 1.00 81.69 682 MET A N 1
ATOM 5194 C CA . MET A 1 682 ? 35.103 -18.555 20.619 1.00 81.69 682 MET A CA 1
ATOM 5195 C C . MET A 1 682 ? 33.688 -18.006 20.876 1.00 81.69 682 MET A C 1
ATOM 5197 O O . MET A 1 682 ? 33.452 -17.385 21.919 1.00 81.69 682 MET A O 1
ATOM 5201 N N . MET A 1 683 ? 32.734 -18.281 19.979 1.00 76.75 683 MET A N 1
ATOM 5202 C CA . MET A 1 683 ? 31.344 -17.810 20.082 1.00 76.75 683 MET A CA 1
ATOM 5203 C C . MET A 1 683 ? 30.593 -18.442 21.261 1.00 76.75 683 MET A C 1
ATOM 5205 O O . MET A 1 683 ? 29.823 -17.755 21.928 1.00 76.75 683 MET A O 1
ATOM 5209 N N . VAL A 1 684 ? 30.840 -19.722 21.562 1.00 73.12 684 VAL A N 1
ATOM 5210 C CA . VAL A 1 684 ? 30.133 -20.474 22.619 1.00 73.12 684 VAL A CA 1
ATOM 5211 C C . VAL A 1 684 ? 30.908 -20.514 23.937 1.00 73.12 684 VAL A C 1
ATOM 5213 O O . VAL A 1 684 ? 30.311 -20.508 25.011 1.00 73.12 684 VAL A O 1
ATOM 5216 N N . GLY A 1 685 ? 32.241 -20.535 23.884 1.00 67.06 685 GLY A N 1
ATOM 5217 C CA . GLY A 1 685 ? 33.127 -20.639 25.049 1.00 67.06 685 GLY A CA 1
ATOM 5218 C C . GLY A 1 685 ? 33.448 -22.055 25.521 1.00 67.06 685 GLY A C 1
ATOM 5219 O O . GLY A 1 685 ? 34.046 -22.208 26.583 1.00 67.06 685 GLY A O 1
ATOM 5220 N N . ARG A 1 686 ? 33.079 -23.075 24.745 1.00 71.88 686 ARG A N 1
ATOM 5221 C CA . ARG A 1 686 ? 33.443 -24.490 24.925 1.00 71.88 686 ARG A CA 1
ATOM 5222 C C . ARG A 1 686 ? 33.697 -25.114 23.557 1.00 71.88 686 ARG A C 1
ATOM 5224 O O . ARG A 1 686 ? 33.314 -24.522 22.556 1.00 71.88 686 ARG A O 1
ATOM 5231 N N . GLU A 1 687 ? 34.340 -26.273 23.517 1.00 63.50 687 GLU A N 1
ATOM 5232 C CA . GLU A 1 687 ? 34.530 -27.036 22.278 1.00 63.50 687 GLU A CA 1
ATOM 5233 C C . GLU A 1 687 ? 33.159 -27.355 21.644 1.00 63.50 687 GLU A C 1
ATOM 5235 O O . GLU A 1 687 ? 32.230 -27.747 22.357 1.00 63.50 687 GLU A O 1
ATOM 5240 N N . VAL A 1 688 ? 33.012 -27.098 20.337 1.00 57.00 688 VAL A N 1
ATOM 5241 C CA . VAL A 1 688 ? 31.750 -27.249 19.589 1.00 57.00 688 VAL A CA 1
ATOM 5242 C C . VAL A 1 688 ? 31.939 -28.295 18.498 1.00 57.00 688 VAL A C 1
ATOM 5244 O O . VAL A 1 688 ? 32.780 -28.129 17.615 1.00 57.00 688 VAL A O 1
ATOM 5247 N N . THR A 1 689 ? 31.129 -29.350 18.533 1.00 56.44 689 THR A N 1
ATOM 5248 C CA . THR A 1 689 ? 31.112 -30.391 17.501 1.00 56.44 689 THR A CA 1
ATOM 5249 C C . THR A 1 689 ? 30.157 -29.979 16.377 1.00 56.44 689 THR A C 1
ATOM 5251 O O . THR A 1 689 ? 28.960 -29.833 16.598 1.00 56.44 689 THR A O 1
ATOM 5254 N N . MET A 1 690 ? 30.685 -29.769 15.166 1.00 55.91 690 MET A N 1
ATOM 5255 C CA . MET A 1 690 ? 29.943 -29.187 14.029 1.00 55.91 690 MET A CA 1
ATOM 5256 C C . MET A 1 690 ? 28.946 -30.124 13.350 1.00 55.91 690 MET A C 1
ATOM 5258 O O . MET A 1 690 ? 27.995 -29.660 12.728 1.00 55.91 690 MET A O 1
ATOM 5262 N N . LYS A 1 691 ? 29.181 -31.434 13.429 1.00 60.84 691 LYS A N 1
ATOM 5263 C CA . LYS A 1 691 ? 28.230 -32.453 12.990 1.00 60.84 691 LYS A CA 1
ATOM 5264 C C . LYS A 1 691 ? 27.841 -33.264 14.215 1.00 60.84 691 LYS A C 1
ATOM 5266 O O . LYS A 1 691 ? 28.734 -33.858 14.822 1.00 60.84 691 LYS A O 1
ATOM 5271 N N . PRO A 1 692 ? 26.562 -33.279 14.609 1.00 67.25 692 PRO A N 1
ATOM 5272 C CA . PRO A 1 692 ? 26.149 -34.133 15.703 1.00 67.25 692 PRO A CA 1
ATOM 5273 C C . PRO A 1 692 ? 26.381 -35.599 15.309 1.00 67.25 692 PRO A C 1
ATOM 5275 O O . PRO A 1 692 ? 26.069 -36.001 14.188 1.00 67.25 692 PRO A O 1
ATOM 5278 N N . GLU A 1 693 ? 26.950 -36.397 16.215 1.00 67.44 693 GLU A N 1
ATOM 5279 C CA . GLU A 1 693 ? 27.089 -37.838 15.996 1.00 67.44 693 GLU A CA 1
ATOM 5280 C C . GLU A 1 693 ? 25.695 -38.464 15.868 1.00 67.44 693 GLU A C 1
ATOM 5282 O O . GLU A 1 693 ? 24.880 -38.429 16.795 1.00 67.44 693 GLU A O 1
ATOM 5287 N N . ARG A 1 694 ? 25.409 -39.029 14.694 1.00 77.88 694 ARG A N 1
ATOM 5288 C CA . ARG A 1 694 ? 24.152 -39.718 14.414 1.00 77.88 694 ARG A CA 1
ATOM 5289 C C . ARG A 1 694 ? 24.339 -41.206 14.651 1.00 77.88 694 ARG A C 1
ATOM 5291 O O . ARG A 1 694 ? 25.122 -41.854 13.970 1.00 77.88 694 ARG A O 1
ATOM 5298 N N . ALA A 1 695 ? 23.590 -41.751 15.604 1.00 77.31 695 ALA A N 1
ATOM 5299 C CA . ALA A 1 695 ? 23.471 -43.197 15.736 1.00 77.31 695 ALA A CA 1
ATOM 5300 C C . ALA A 1 695 ? 22.728 -43.767 14.514 1.00 77.31 695 ALA A C 1
ATOM 5302 O O . ALA A 1 695 ? 21.689 -43.220 14.119 1.00 77.31 695 ALA A O 1
ATOM 5303 N N . GLU A 1 696 ? 23.228 -44.865 13.947 1.00 77.88 696 GLU A N 1
ATOM 5304 C CA . GLU A 1 696 ? 22.469 -45.672 12.989 1.00 77.88 696 GLU A CA 1
ATOM 5305 C C . GLU A 1 696 ? 21.224 -46.237 13.686 1.00 77.88 696 GLU A C 1
ATOM 5307 O O . GLU A 1 696 ? 21.305 -46.785 14.788 1.00 77.88 696 GLU A O 1
ATOM 5312 N N . ILE A 1 697 ? 20.057 -46.051 13.070 1.00 84.38 697 ILE A N 1
ATOM 5313 C CA . ILE A 1 697 ? 18.768 -46.511 13.596 1.00 84.38 697 ILE A CA 1
ATOM 5314 C C . ILE A 1 697 ? 18.038 -47.232 12.474 1.00 84.38 697 ILE A C 1
ATOM 5316 O O . ILE A 1 697 ? 17.903 -46.699 11.376 1.00 84.38 697 ILE A O 1
ATOM 5320 N N . GLU A 1 698 ? 17.522 -48.417 12.775 1.00 85.44 698 GLU A N 1
ATOM 5321 C CA . GLU A 1 698 ? 16.607 -49.122 11.887 1.00 85.44 698 GLU A CA 1
ATOM 5322 C C . GLU A 1 698 ? 15.216 -48.472 11.973 1.00 85.44 698 GLU A C 1
ATOM 5324 O O . GLU A 1 698 ? 14.606 -48.424 13.046 1.00 85.44 698 GLU A O 1
ATOM 5329 N N . TRP A 1 699 ? 14.727 -47.917 10.859 1.00 92.81 699 TRP A N 1
ATOM 5330 C CA . TRP A 1 699 ? 13.421 -47.255 10.832 1.00 92.81 699 TRP A CA 1
ATOM 5331 C C . TRP A 1 699 ? 12.292 -48.262 11.055 1.00 92.81 699 TRP A C 1
ATOM 5333 O O . TRP A 1 699 ? 12.245 -49.324 10.435 1.00 92.81 699 TRP A O 1
ATOM 5343 N N . GLY A 1 700 ? 11.344 -47.893 11.912 1.00 92.00 700 GLY A N 1
ATOM 5344 C CA . GLY A 1 700 ? 10.142 -48.677 12.164 1.00 92.00 700 GLY A CA 1
ATOM 5345 C C . GLY A 1 700 ? 9.037 -48.434 11.131 1.00 92.00 700 GLY A C 1
ATOM 5346 O O . GLY A 1 700 ? 9.270 -48.094 9.970 1.00 92.00 700 GLY A O 1
ATOM 5347 N N . GLU A 1 701 ? 7.793 -48.603 11.571 1.00 94.94 701 GLU A N 1
ATOM 5348 C CA . GLU A 1 701 ? 6.603 -48.401 10.741 1.00 94.94 701 GLU A CA 1
ATOM 5349 C C . GLU A 1 701 ? 6.366 -46.929 10.357 1.00 94.94 701 GLU A C 1
ATOM 5351 O O . GLU A 1 701 ? 6.830 -46.004 11.028 1.00 94.94 701 GLU A O 1
ATOM 5356 N N . VAL A 1 702 ? 5.609 -46.707 9.277 1.00 96.81 702 VAL A N 1
ATOM 5357 C CA . VAL A 1 702 ? 5.175 -45.370 8.843 1.00 96.81 702 VAL A CA 1
ATOM 5358 C C . VAL A 1 702 ? 4.195 -44.796 9.867 1.00 96.81 702 VAL A C 1
ATOM 5360 O O . VAL A 1 702 ? 3.128 -45.367 10.094 1.00 96.81 702 VAL A O 1
ATOM 5363 N N . ARG A 1 703 ? 4.538 -43.649 10.464 1.00 96.88 703 ARG A N 1
ATOM 5364 C CA . ARG A 1 703 ? 3.685 -42.968 11.453 1.00 96.88 703 ARG A CA 1
ATOM 5365 C C . ARG A 1 703 ? 2.965 -41.748 10.902 1.00 96.88 703 ARG A C 1
ATOM 5367 O O . ARG A 1 703 ? 1.906 -41.414 11.421 1.00 96.88 703 ARG A O 1
ATOM 5374 N N . LEU A 1 704 ? 3.499 -41.115 9.861 1.00 97.81 704 LEU A N 1
ATOM 5375 C CA . LEU A 1 704 ? 2.848 -40.033 9.125 1.00 97.81 704 LEU A CA 1
ATOM 5376 C C . LEU A 1 704 ? 2.883 -40.370 7.637 1.00 97.81 704 LEU A C 1
ATOM 5378 O O . LEU A 1 704 ? 3.953 -40.658 7.113 1.00 97.81 704 LEU A O 1
ATOM 5382 N N . ALA A 1 705 ? 1.742 -40.314 6.955 1.00 97.69 705 ALA A N 1
ATOM 5383 C CA . ALA A 1 705 ? 1.690 -40.441 5.502 1.00 97.69 705 ALA A CA 1
ATOM 5384 C C . ALA A 1 705 ? 0.735 -39.415 4.893 1.00 97.69 705 ALA A C 1
ATOM 5386 O O . ALA A 1 705 ? -0.395 -39.251 5.349 1.00 97.69 705 ALA A O 1
ATOM 5387 N N . LEU A 1 706 ? 1.184 -38.752 3.836 1.00 97.69 706 LEU A N 1
ATOM 5388 C CA . LEU A 1 706 ? 0.437 -37.787 3.042 1.00 97.69 706 LEU A CA 1
ATOM 5389 C C . LEU A 1 706 ? 0.196 -38.415 1.675 1.00 97.69 706 LEU A C 1
ATOM 5391 O O . LEU A 1 706 ? 1.133 -38.936 1.071 1.00 97.69 706 LEU A O 1
ATOM 5395 N N . LYS A 1 707 ? -1.054 -38.401 1.210 1.00 96.81 707 LYS A N 1
ATOM 5396 C CA . LYS A 1 707 ? -1.430 -38.964 -0.091 1.00 96.81 707 LYS A CA 1
ATOM 5397 C C . LYS A 1 707 ? -2.160 -37.931 -0.931 1.00 96.81 707 LYS A C 1
ATOM 5399 O O . LYS A 1 707 ? -3.289 -37.565 -0.593 1.00 96.81 707 LYS A O 1
ATOM 5404 N N . GLY A 1 708 ? -1.529 -37.484 -2.014 1.00 95.81 708 GLY A N 1
ATOM 5405 C CA . GLY A 1 708 ? -2.074 -36.521 -2.970 1.00 95.81 708 GLY A CA 1
ATOM 5406 C C . GLY A 1 708 ? -2.560 -35.224 -2.323 1.00 95.81 708 GLY A C 1
ATOM 5407 O O . GLY A 1 708 ? -3.608 -34.705 -2.712 1.00 95.81 708 GLY A O 1
ATOM 5408 N N . LEU A 1 709 ? -1.856 -34.723 -1.306 1.00 96.50 709 LEU A N 1
ATOM 5409 C CA . LEU A 1 709 ? -2.334 -33.623 -0.470 1.00 96.50 709 LEU A CA 1
ATOM 5410 C C . LEU A 1 709 ? -2.330 -32.285 -1.225 1.00 96.50 709 LEU A C 1
ATOM 5412 O O . LEU A 1 709 ? -1.325 -31.893 -1.820 1.00 96.50 709 LEU A O 1
ATOM 5416 N N . HIS A 1 710 ? -3.458 -31.581 -1.178 1.00 96.94 710 HIS A N 1
ATOM 5417 C CA . HIS A 1 710 ? -3.633 -30.239 -1.727 1.00 96.94 710 HIS A CA 1
ATOM 5418 C C . HIS A 1 710 ? -4.180 -29.297 -0.659 1.00 96.94 710 HIS A C 1
ATOM 5420 O O . HIS A 1 710 ? -4.962 -29.702 0.203 1.00 96.94 710 HIS A O 1
ATOM 5426 N N . ALA A 1 711 ? -3.790 -28.031 -0.739 1.00 95.81 711 ALA A N 1
ATOM 5427 C CA . ALA A 1 711 ? -4.309 -26.965 0.102 1.00 95.81 711 ALA A CA 1
ATOM 5428 C C . ALA A 1 711 ? -4.097 -25.613 -0.574 1.00 95.81 711 ALA A C 1
ATOM 5430 O O . ALA A 1 711 ? -3.167 -25.434 -1.367 1.00 95.81 711 ALA A O 1
ATOM 5431 N N . GLU A 1 712 ? -4.954 -24.659 -0.241 1.00 94.50 712 GLU A N 1
ATOM 5432 C CA . GLU A 1 712 ? -4.819 -23.262 -0.646 1.00 94.50 712 GLU A CA 1
ATOM 5433 C C . GLU A 1 712 ? -3.969 -22.498 0.369 1.00 94.50 712 GLU A C 1
ATOM 5435 O O . GLU A 1 712 ? -4.014 -22.793 1.561 1.00 94.50 712 GLU A O 1
ATOM 5440 N N . GLY A 1 713 ? -3.193 -21.521 -0.093 1.00 88.31 713 GLY A N 1
ATOM 5441 C CA . GLY A 1 713 ? -2.435 -20.593 0.747 1.00 88.31 713 GLY A CA 1
ATOM 5442 C C . GLY A 1 713 ? -3.281 -19.413 1.231 1.00 88.31 713 GLY A C 1
ATOM 5443 O O . GLY A 1 713 ? -4.459 -19.293 0.906 1.00 88.31 713 GLY A O 1
ATOM 5444 N N . ASP A 1 714 ? -2.665 -18.490 1.974 1.00 85.06 714 ASP A N 1
ATOM 5445 C CA . ASP A 1 714 ? -3.337 -17.322 2.587 1.00 85.06 714 ASP A CA 1
ATOM 5446 C C . ASP A 1 714 ? -4.034 -16.380 1.575 1.00 85.06 714 ASP A C 1
ATOM 5448 O O . ASP A 1 714 ? -4.856 -15.550 1.955 1.00 85.06 714 ASP A O 1
ATOM 5452 N N . ARG A 1 715 ? -3.714 -16.498 0.279 1.00 80.31 715 ARG A N 1
ATOM 5453 C CA . ARG A 1 715 ? -4.284 -15.697 -0.821 1.00 80.31 715 ARG A CA 1
ATOM 5454 C C . ARG A 1 715 ? -5.299 -16.463 -1.686 1.00 80.31 715 ARG A C 1
ATOM 5456 O O . ARG A 1 715 ? -5.592 -16.010 -2.787 1.00 80.31 715 ARG A O 1
ATOM 5463 N N . GLY A 1 716 ? -5.760 -17.639 -1.248 1.00 79.19 716 GLY A N 1
ATOM 5464 C CA . GLY A 1 716 ? -6.694 -18.488 -2.010 1.00 79.19 716 GLY A CA 1
ATOM 5465 C C . GLY A 1 716 ? -6.086 -19.159 -3.251 1.00 79.19 716 GLY A C 1
ATOM 5466 O O . GLY A 1 716 ? -6.801 -19.685 -4.094 1.00 79.19 716 GLY A O 1
ATOM 5467 N N . MET A 1 717 ? -4.757 -19.132 -3.393 1.00 83.44 717 MET A N 1
ATOM 5468 C CA . MET A 1 717 ? -4.037 -19.802 -4.484 1.00 83.44 717 MET A CA 1
ATOM 5469 C C . MET A 1 717 ? -3.560 -21.192 -4.040 1.00 83.44 717 MET A C 1
ATOM 5471 O O . MET A 1 717 ? -3.210 -21.339 -2.869 1.00 83.44 717 MET A O 1
ATOM 5475 N N . PRO A 1 718 ? -3.457 -22.197 -4.934 1.00 87.69 718 PRO A N 1
ATOM 5476 C CA . PRO A 1 718 ? -2.940 -23.518 -4.572 1.00 87.69 718 PRO A CA 1
ATOM 5477 C C . PRO A 1 718 ? -1.508 -23.440 -4.024 1.00 87.69 718 PRO A C 1
ATOM 5479 O O . PRO A 1 718 ? -0.577 -23.123 -4.770 1.00 87.69 718 PRO A O 1
ATOM 5482 N N . ALA A 1 719 ? -1.347 -23.753 -2.738 1.00 92.69 719 ALA A N 1
ATOM 5483 C CA . ALA A 1 719 ? -0.065 -23.793 -2.042 1.00 92.69 719 ALA A CA 1
ATOM 5484 C C . ALA A 1 719 ? 0.532 -25.203 -2.002 1.00 92.69 719 ALA A C 1
ATOM 5486 O O . ALA A 1 719 ? 1.747 -25.344 -2.040 1.00 92.69 719 ALA A O 1
ATOM 5487 N N . LEU A 1 720 ? -0.310 -26.243 -1.976 1.00 96.38 720 LEU A N 1
ATOM 5488 C CA . LEU A 1 720 ? 0.099 -27.645 -2.117 1.00 96.38 720 LEU A CA 1
ATOM 5489 C C . LEU A 1 720 ? -0.581 -28.265 -3.337 1.00 96.38 720 LEU A C 1
ATOM 5491 O O . LEU A 1 720 ? -1.771 -28.041 -3.575 1.00 96.38 720 LEU A O 1
ATOM 5495 N N . ARG A 1 721 ? 0.172 -29.049 -4.109 1.00 95.69 721 ARG A N 1
ATOM 5496 C CA . ARG A 1 721 ? -0.219 -29.570 -5.425 1.00 95.69 721 ARG A CA 1
ATOM 5497 C C . ARG A 1 721 ? 0.071 -31.067 -5.539 1.00 95.69 721 ARG A C 1
ATOM 5499 O O . ARG A 1 721 ? 0.888 -31.483 -6.359 1.00 95.69 721 ARG A O 1
ATOM 5506 N N . GLY A 1 722 ? -0.598 -31.866 -4.714 1.00 94.56 722 GLY A N 1
ATOM 5507 C CA . GLY A 1 722 ? -0.480 -33.321 -4.745 1.00 94.56 722 GLY A CA 1
ATOM 5508 C C . GLY A 1 722 ? 0.793 -33.791 -4.062 1.00 94.56 722 GLY A C 1
ATOM 5509 O O . GLY A 1 722 ? 1.631 -34.432 -4.683 1.00 94.56 722 GLY A O 1
ATOM 5510 N N . VAL A 1 723 ? 0.956 -33.419 -2.794 1.00 96.56 723 VAL A N 1
ATOM 5511 C CA . VAL A 1 723 ? 2.105 -33.832 -1.985 1.00 96.56 723 VAL A CA 1
ATOM 5512 C C . VAL A 1 723 ? 1.906 -35.270 -1.505 1.00 96.56 723 VAL A C 1
ATOM 5514 O O . VAL A 1 723 ? 0.945 -35.564 -0.789 1.00 96.56 723 VAL A O 1
ATOM 5517 N N . ASP A 1 724 ? 2.843 -36.136 -1.885 1.00 96.06 724 ASP A N 1
ATOM 5518 C CA . ASP A 1 724 ? 2.978 -37.514 -1.415 1.00 96.06 724 ASP A CA 1
ATOM 5519 C C . ASP A 1 724 ? 4.280 -37.641 -0.616 1.00 96.06 724 ASP A C 1
ATOM 5521 O O . ASP A 1 724 ? 5.362 -37.426 -1.160 1.00 96.06 724 ASP A O 1
ATOM 5525 N N . LEU A 1 725 ? 4.176 -37.957 0.677 1.00 96.38 725 LEU A N 1
ATOM 5526 C CA . LEU A 1 725 ? 5.315 -38.123 1.589 1.00 96.38 725 LEU A CA 1
ATOM 5527 C C . LEU A 1 725 ? 4.966 -39.112 2.703 1.00 96.38 725 LEU A C 1
ATOM 5529 O O . LEU A 1 725 ? 3.826 -39.155 3.158 1.00 96.38 725 LEU A O 1
ATOM 5533 N N . ASP A 1 726 ? 5.953 -39.848 3.203 1.00 97.06 726 ASP A N 1
ATOM 5534 C CA . ASP A 1 726 ? 5.826 -40.687 4.395 1.00 97.06 726 ASP A CA 1
ATOM 5535 C C . ASP A 1 726 ? 6.998 -40.464 5.354 1.00 97.06 726 ASP A C 1
ATOM 5537 O O . ASP A 1 726 ? 8.124 -40.257 4.911 1.00 97.06 726 ASP A O 1
ATOM 5541 N N . VAL A 1 727 ? 6.730 -40.517 6.660 1.00 97.81 727 VAL A N 1
ATOM 5542 C CA . VAL A 1 727 ? 7.739 -40.430 7.725 1.00 97.81 727 VAL A CA 1
ATOM 5543 C C . VAL A 1 727 ? 7.583 -41.619 8.666 1.00 97.81 727 VAL A C 1
ATOM 5545 O O . VAL A 1 727 ? 6.485 -41.912 9.163 1.00 97.81 727 VAL A O 1
ATOM 5548 N N . ARG A 1 728 ? 8.691 -42.309 8.919 1.00 97.25 728 ARG A N 1
ATOM 5549 C CA . ARG A 1 728 ? 8.755 -43.538 9.709 1.00 97.25 728 ARG A CA 1
ATOM 5550 C C . ARG A 1 728 ? 9.177 -43.290 11.148 1.00 97.25 728 ARG A C 1
ATOM 5552 O O . ARG A 1 728 ? 9.808 -42.297 11.498 1.00 97.25 728 ARG A O 1
ATOM 5559 N N . SER A 1 729 ? 8.805 -44.223 12.014 1.00 96.62 729 SER A N 1
ATOM 5560 C CA . SER A 1 729 ? 9.256 -44.271 13.402 1.00 96.62 729 SER A CA 1
ATOM 5561 C C . SER A 1 729 ? 10.785 -44.294 13.463 1.00 96.62 729 SER A C 1
ATOM 5563 O O . SER A 1 729 ? 11.404 -45.210 12.926 1.00 96.62 729 SER A O 1
ATOM 5565 N N . GLY A 1 730 ? 11.384 -43.325 14.156 1.00 95.12 730 GLY A N 1
ATOM 5566 C CA . GLY A 1 730 ? 12.840 -43.207 14.281 1.00 95.12 730 GLY A CA 1
ATOM 5567 C C . GLY A 1 730 ? 13.532 -42.545 13.088 1.00 95.12 730 GLY A C 1
ATOM 5568 O O . GLY A 1 730 ? 14.753 -42.619 12.990 1.00 95.12 730 GLY A O 1
ATOM 5569 N N . GLU A 1 731 ? 12.765 -41.900 12.208 1.00 96.31 731 GLU A N 1
ATOM 5570 C CA . GLU A 1 731 ? 13.254 -41.154 11.049 1.00 96.31 731 GLU A CA 1
ATOM 5571 C C . GLU A 1 731 ? 13.104 -39.637 11.261 1.00 96.31 731 GLU A C 1
ATOM 5573 O O . GLU A 1 731 ? 12.074 -39.171 11.761 1.00 96.31 731 GLU A O 1
ATOM 5578 N N . ILE A 1 732 ? 14.103 -38.863 10.827 1.00 97.44 732 ILE A N 1
ATOM 5579 C CA . ILE A 1 732 ? 13.970 -37.434 10.518 1.00 97.44 732 ILE A CA 1
ATOM 5580 C C . ILE A 1 732 ? 13.893 -37.276 8.994 1.00 97.44 732 ILE A C 1
ATOM 5582 O O . ILE A 1 732 ? 14.906 -37.393 8.305 1.00 97.44 732 ILE A O 1
ATOM 5586 N N . LEU A 1 733 ? 12.707 -36.969 8.468 1.00 97.75 733 LEU A N 1
ATOM 5587 C CA . LEU A 1 733 ? 12.543 -36.524 7.085 1.00 97.75 733 LEU A CA 1
ATOM 5588 C C . LEU A 1 733 ? 12.724 -35.003 7.038 1.00 97.75 733 LEU A C 1
ATOM 5590 O O . LEU A 1 733 ? 11.913 -34.259 7.593 1.00 97.75 733 LEU A O 1
ATOM 5594 N N . GLY A 1 734 ? 13.779 -34.543 6.374 1.00 97.44 734 GLY A N 1
ATOM 5595 C CA . GLY A 1 734 ? 14.004 -33.133 6.083 1.00 97.44 734 GLY A CA 1
ATOM 5596 C C . GLY A 1 734 ? 13.152 -32.673 4.906 1.00 97.44 734 GLY A C 1
ATOM 5597 O O . GLY A 1 734 ? 13.073 -33.365 3.897 1.00 97.44 734 GLY A O 1
ATOM 5598 N N . LEU A 1 735 ? 12.536 -31.501 5.009 1.00 97.31 735 LEU A N 1
ATOM 5599 C CA . LEU A 1 735 ? 11.853 -30.822 3.917 1.00 97.31 735 LEU A CA 1
ATOM 5600 C C . LEU A 1 735 ? 12.607 -29.534 3.587 1.00 97.31 735 LEU A C 1
ATOM 5602 O O . LEU A 1 735 ? 12.508 -28.550 4.324 1.00 97.31 735 LEU A O 1
ATOM 5606 N N . ALA A 1 736 ? 13.336 -29.551 2.475 1.00 93.44 736 ALA A N 1
ATOM 5607 C CA . ALA A 1 736 ? 14.063 -28.400 1.952 1.00 93.44 736 ALA A CA 1
ATOM 5608 C C . ALA A 1 736 ? 13.229 -27.662 0.894 1.00 93.44 736 ALA A C 1
ATOM 5610 O O . ALA A 1 736 ? 12.559 -28.281 0.067 1.00 93.44 736 ALA A O 1
ATOM 5611 N N . GLY A 1 737 ? 13.277 -26.333 0.890 1.00 87.75 737 GLY A N 1
ATOM 5612 C CA . GLY A 1 737 ? 12.591 -25.506 -0.104 1.00 87.75 737 GLY A CA 1
ATOM 5613 C C . GLY A 1 737 ? 12.813 -24.019 0.152 1.00 87.75 737 GLY A C 1
ATOM 5614 O O . GLY A 1 737 ? 13.059 -23.620 1.289 1.00 87.75 737 GLY A O 1
ATOM 5615 N N . VAL A 1 738 ? 12.699 -23.192 -0.891 1.00 84.12 738 VAL A N 1
ATOM 5616 C CA . VAL A 1 738 ? 12.763 -21.724 -0.753 1.00 84.12 738 VAL A CA 1
ATOM 5617 C C . VAL A 1 738 ? 11.456 -21.217 -0.148 1.00 84.12 738 VAL A C 1
ATOM 5619 O O . VAL A 1 738 ? 10.394 -21.770 -0.448 1.00 84.12 738 VAL A O 1
ATOM 5622 N N . SER A 1 739 ? 11.517 -20.197 0.708 1.00 81.06 739 SER A N 1
ATOM 5623 C CA . SER A 1 739 ? 10.343 -19.628 1.378 1.00 81.06 739 SER A CA 1
ATOM 5624 C C . SER A 1 739 ? 9.194 -19.338 0.402 1.00 81.06 739 SER A C 1
ATOM 5626 O O . SER A 1 739 ? 9.404 -18.776 -0.673 1.00 81.06 739 SER A O 1
ATOM 5628 N N . GLY A 1 740 ? 7.972 -19.729 0.772 1.00 82.69 740 GLY A N 1
ATOM 5629 C CA . GLY A 1 740 ? 6.771 -19.540 -0.052 1.00 82.69 740 GLY A CA 1
ATOM 5630 C C . GLY A 1 740 ? 6.437 -20.679 -1.024 1.00 82.69 740 GLY A C 1
ATOM 5631 O O . GLY A 1 740 ? 5.477 -20.552 -1.780 1.00 82.69 740 GLY A O 1
ATOM 5632 N N . ASN A 1 741 ? 7.159 -21.804 -0.989 1.00 89.00 741 ASN A N 1
ATOM 5633 C CA . ASN A 1 741 ? 6.882 -22.985 -1.822 1.00 89.00 741 ASN A CA 1
ATOM 5634 C C . ASN A 1 741 ? 5.905 -23.999 -1.195 1.00 89.00 741 ASN A C 1
ATOM 5636 O O . ASN A 1 741 ? 5.763 -25.106 -1.714 1.00 89.00 741 ASN A O 1
ATOM 5640 N N . GLY A 1 742 ? 5.216 -23.634 -0.110 1.00 91.56 742 GLY A N 1
ATOM 5641 C CA . GLY A 1 742 ? 4.189 -24.461 0.534 1.00 91.56 742 GLY A CA 1
ATOM 5642 C C . GLY A 1 742 ? 4.628 -25.153 1.829 1.00 91.56 742 GLY A C 1
ATOM 5643 O O . GLY A 1 742 ? 3.865 -25.935 2.385 1.00 91.56 742 GLY A O 1
ATOM 5644 N N . GLN A 1 743 ? 5.836 -24.893 2.338 1.00 94.56 743 GLN A N 1
ATOM 5645 C CA . GLN A 1 743 ? 6.352 -25.506 3.569 1.00 94.56 743 GLN A CA 1
ATOM 5646 C C . GLN A 1 743 ? 5.449 -25.238 4.781 1.00 94.56 743 GLN A C 1
ATOM 5648 O O . GLN A 1 743 ? 5.096 -26.158 5.523 1.00 94.56 743 GLN A O 1
ATOM 5653 N N . ARG A 1 744 ? 5.068 -23.969 4.974 1.00 93.50 744 ARG A N 1
ATOM 5654 C CA . ARG A 1 744 ? 4.217 -23.535 6.085 1.00 93.50 744 ARG A CA 1
ATOM 5655 C C . ARG A 1 744 ? 2.822 -24.134 5.953 1.00 93.50 744 ARG A C 1
ATOM 5657 O O . ARG A 1 744 ? 2.307 -24.704 6.909 1.00 93.50 744 ARG A O 1
ATOM 5664 N N . GLU A 1 745 ? 2.234 -24.062 4.764 1.00 95.44 745 GLU A N 1
ATOM 5665 C CA . GLU A 1 745 ? 0.915 -24.620 4.482 1.00 95.44 745 GLU A CA 1
ATOM 5666 C C . GLU A 1 745 ? 0.888 -26.136 4.694 1.00 95.44 745 GLU A C 1
ATOM 5668 O O . GLU A 1 745 ? -0.079 -26.652 5.249 1.00 95.44 745 GLU A O 1
ATOM 5673 N N . LEU A 1 746 ? 1.960 -26.849 4.336 1.00 96.69 746 LEU A N 1
ATOM 5674 C CA . LEU A 1 746 ? 2.099 -28.278 4.608 1.00 96.69 746 LEU A CA 1
ATOM 5675 C C . LEU A 1 746 ? 2.066 -28.570 6.112 1.00 96.69 746 LEU A C 1
ATOM 5677 O O . LEU A 1 746 ? 1.296 -29.426 6.552 1.00 96.69 746 LEU A O 1
ATOM 5681 N N . ALA A 1 747 ? 2.844 -27.833 6.910 1.00 96.44 747 ALA A N 1
ATOM 5682 C CA . ALA A 1 747 ? 2.845 -27.975 8.365 1.00 96.44 747 ALA A CA 1
ATOM 5683 C C . ALA A 1 747 ? 1.467 -27.668 8.974 1.00 96.44 747 ALA A C 1
ATOM 5685 O O . ALA A 1 747 ? 0.980 -28.409 9.830 1.00 96.44 747 ALA A O 1
ATOM 5686 N N . GLU A 1 748 ? 0.811 -26.600 8.520 1.00 95.19 748 GLU A N 1
ATOM 5687 C CA . GLU A 1 748 ? -0.511 -26.192 9.000 1.00 95.19 748 GLU A CA 1
ATOM 5688 C C . GLU A 1 748 ? -1.594 -27.227 8.663 1.00 95.19 748 GLU A C 1
ATOM 5690 O O . GLU A 1 748 ? -2.459 -27.496 9.497 1.00 95.19 748 GLU A O 1
ATOM 5695 N N . VAL A 1 749 ? -1.536 -27.855 7.484 1.00 96.19 749 VAL A N 1
ATOM 5696 C CA . VAL A 1 749 ? -2.482 -28.917 7.106 1.00 96.19 749 VAL A CA 1
ATOM 5697 C C . VAL A 1 749 ? -2.282 -30.165 7.961 1.00 96.19 749 VAL A C 1
ATOM 5699 O O . VAL A 1 749 ? -3.251 -30.711 8.485 1.00 96.19 749 VAL A O 1
ATOM 5702 N N . ILE A 1 750 ? -1.032 -30.593 8.167 1.00 96.38 750 ILE A N 1
ATOM 5703 C CA . ILE A 1 750 ? -0.713 -31.768 8.996 1.00 96.38 750 ILE A CA 1
ATOM 5704 C C . ILE A 1 750 ? -1.152 -31.560 10.455 1.00 96.38 750 ILE A C 1
ATOM 5706 O O . ILE A 1 750 ? -1.540 -32.507 11.136 1.00 96.38 750 ILE A O 1
ATOM 5710 N N . THR A 1 751 ? -1.099 -30.319 10.941 1.00 94.88 751 THR A N 1
ATOM 5711 C CA . THR A 1 751 ? -1.402 -29.959 12.336 1.00 94.88 751 THR A CA 1
ATOM 5712 C C . THR A 1 751 ? -2.857 -29.533 12.566 1.00 94.88 751 THR A C 1
ATOM 5714 O O . THR A 1 751 ? -3.229 -29.222 13.701 1.00 94.88 751 THR A O 1
ATOM 5717 N N . GLY A 1 752 ? -3.692 -29.544 11.520 1.00 93.75 752 GLY A N 1
ATOM 5718 C CA . GLY A 1 752 ? -5.111 -29.177 11.587 1.00 93.75 752 GLY A CA 1
ATOM 5719 C C . GLY A 1 752 ? -5.369 -27.671 11.718 1.00 93.75 752 GLY A C 1
ATOM 5720 O O . GLY A 1 752 ? -6.479 -27.266 12.056 1.00 93.75 752 GLY A O 1
ATOM 5721 N N . LEU A 1 753 ? -4.354 -26.832 11.489 1.00 92.69 753 LEU A N 1
ATOM 5722 C CA . LEU A 1 753 ? -4.473 -25.369 11.455 1.00 92.69 753 LEU A CA 1
ATOM 5723 C C . LEU A 1 753 ? -4.986 -24.859 10.102 1.00 92.69 753 LEU A C 1
ATOM 5725 O O . LEU A 1 753 ? -5.526 -23.756 10.029 1.00 92.69 753 LEU A O 1
ATOM 5729 N N . ARG A 1 754 ? -4.842 -25.667 9.046 1.00 94.25 754 ARG A N 1
ATOM 5730 C CA . ARG A 1 754 ? -5.338 -25.395 7.693 1.00 94.25 754 ARG A CA 1
ATOM 5731 C C . ARG A 1 754 ? -6.097 -26.603 7.155 1.00 94.25 754 ARG A C 1
ATOM 5733 O O . ARG A 1 754 ? -5.709 -27.746 7.373 1.00 94.25 754 ARG A O 1
ATOM 5740 N N . THR A 1 755 ? -7.183 -26.353 6.434 1.00 92.94 755 THR A N 1
ATOM 5741 C CA . THR A 1 755 ? -7.981 -27.414 5.810 1.00 92.94 755 THR A CA 1
ATOM 5742 C C . THR A 1 755 ? -7.338 -27.865 4.498 1.00 92.94 755 THR A C 1
ATOM 5744 O O . THR A 1 755 ? -6.975 -27.039 3.662 1.00 92.94 755 THR A O 1
ATOM 5747 N N . ALA A 1 756 ? -7.209 -29.180 4.304 1.00 95.06 756 ALA A N 1
ATOM 5748 C CA . ALA A 1 756 ? -6.829 -29.750 3.015 1.00 95.06 756 ALA A CA 1
ATOM 5749 C C . ALA A 1 756 ? -7.990 -29.618 2.018 1.00 95.06 756 ALA A C 1
ATOM 5751 O O . ALA A 1 756 ? -9.131 -29.934 2.354 1.00 95.06 756 ALA A O 1
ATOM 5752 N N . THR A 1 757 ? -7.705 -29.193 0.789 1.00 94.44 757 THR A N 1
ATOM 5753 C CA . THR A 1 757 ? -8.711 -29.128 -0.282 1.00 94.44 757 THR A CA 1
ATOM 5754 C C . THR A 1 757 ? -8.888 -30.474 -0.977 1.00 94.44 757 THR A C 1
ATOM 5756 O O . THR A 1 757 ? -9.993 -30.808 -1.397 1.00 94.44 757 THR A O 1
ATOM 5759 N N . GLN A 1 758 ? -7.815 -31.266 -1.086 1.00 95.19 758 GLN A N 1
ATOM 5760 C CA . GLN A 1 758 ? -7.827 -32.632 -1.617 1.00 95.19 758 GLN A CA 1
ATOM 5761 C C . GLN A 1 758 ? -6.728 -33.477 -0.960 1.00 95.19 758 GLN A C 1
ATOM 5763 O O . GLN A 1 758 ? -5.819 -32.955 -0.313 1.00 95.19 758 GLN A O 1
ATOM 5768 N N . GLY A 1 759 ? -6.787 -34.790 -1.177 1.00 95.25 759 GLY A N 1
ATOM 5769 C CA . GLY A 1 759 ? -5.835 -35.742 -0.612 1.00 95.25 759 GLY A CA 1
ATOM 5770 C C . GLY A 1 759 ? -6.157 -36.121 0.827 1.00 95.25 759 GLY A C 1
ATOM 5771 O O . GLY A 1 759 ? -7.231 -35.808 1.341 1.00 95.25 759 GLY A O 1
ATOM 5772 N N . ARG A 1 760 ? -5.250 -36.875 1.449 1.00 97.00 760 ARG A N 1
ATOM 5773 C CA . ARG A 1 760 ? -5.451 -37.431 2.791 1.00 97.00 760 ARG A CA 1
ATOM 5774 C C . ARG A 1 760 ? -4.189 -37.380 3.639 1.00 97.00 760 ARG A C 1
ATOM 5776 O O . ARG A 1 760 ? -3.089 -37.577 3.122 1.00 97.00 760 ARG A O 1
ATOM 5783 N N . VAL A 1 761 ? -4.377 -37.173 4.939 1.00 97.25 761 VAL A N 1
ATOM 5784 C CA . VAL A 1 761 ? -3.334 -37.234 5.970 1.00 97.25 761 VAL A CA 1
ATOM 5785 C C . VAL A 1 761 ? -3.617 -38.434 6.864 1.00 97.25 761 VAL A C 1
ATOM 5787 O O . VAL A 1 761 ? -4.705 -38.549 7.424 1.00 97.25 761 VAL A O 1
ATOM 5790 N N . PHE A 1 762 ? -2.638 -39.320 7.012 1.00 97.31 762 PHE A N 1
ATOM 5791 C CA . PHE A 1 762 ? -2.723 -40.494 7.872 1.00 97.31 762 PHE A CA 1
ATOM 5792 C C . PHE A 1 762 ? -1.739 -40.383 9.036 1.00 97.31 762 PHE A C 1
ATOM 5794 O O . PHE A 1 762 ? -0.557 -40.111 8.818 1.00 97.31 762 PHE A O 1
ATOM 5801 N N . LEU A 1 763 ? -2.215 -40.659 10.251 1.00 96.00 763 LEU A N 1
ATOM 5802 C CA . LEU A 1 763 ? -1.388 -40.865 11.440 1.00 96.00 763 LEU A CA 1
ATOM 5803 C C . LEU A 1 763 ? -1.541 -42.311 11.907 1.00 96.00 763 LEU A C 1
ATOM 5805 O O . LEU A 1 763 ? -2.648 -42.737 12.215 1.00 96.00 763 LEU A O 1
ATOM 5809 N N . GLU A 1 764 ? -0.444 -43.069 11.927 1.00 92.25 764 GLU A N 1
ATOM 5810 C CA . GLU A 1 764 ? -0.427 -44.499 12.297 1.00 92.25 764 GLU A CA 1
ATOM 5811 C C . GLU A 1 764 ? -1.501 -45.329 11.557 1.00 92.25 764 GLU A C 1
ATOM 5813 O O . GLU A 1 764 ? -2.202 -46.152 12.140 1.00 92.25 764 GLU A O 1
ATOM 5818 N N . ASN A 1 765 ? -1.626 -45.099 10.244 1.00 90.31 765 ASN A N 1
ATOM 5819 C CA . ASN A 1 765 ? -2.629 -45.690 9.341 1.00 90.31 765 ASN A CA 1
ATOM 5820 C C . ASN A 1 765 ? -4.090 -45.257 9.568 1.00 90.31 765 ASN A C 1
ATOM 5822 O O . ASN A 1 765 ? -4.975 -45.719 8.847 1.00 90.31 765 ASN A O 1
ATOM 5826 N N . GLU A 1 766 ? -4.363 -44.347 10.500 1.00 95.50 766 GLU A N 1
ATOM 5827 C CA . GLU A 1 766 ? -5.681 -43.741 10.679 1.00 95.50 766 GLU A CA 1
ATOM 5828 C C . GLU A 1 766 ? -5.798 -42.455 9.854 1.00 95.50 766 GLU A C 1
ATOM 5830 O O . GLU A 1 766 ? -4.930 -41.588 9.923 1.00 95.50 766 GLU A O 1
ATOM 5835 N N . ASP A 1 767 ? -6.870 -42.325 9.069 1.00 96.38 767 ASP A N 1
ATOM 5836 C CA . ASP A 1 767 ? -7.168 -41.109 8.306 1.00 96.38 767 ASP A CA 1
ATOM 5837 C C . ASP A 1 767 ? -7.593 -39.990 9.268 1.00 96.38 767 ASP A C 1
ATOM 5839 O O . ASP A 1 767 ? -8.629 -40.080 9.927 1.00 96.38 767 ASP A O 1
ATOM 5843 N N . VAL A 1 768 ? -6.772 -38.947 9.363 1.00 96.12 768 VAL A N 1
ATOM 5844 C CA . VAL A 1 768 ? -6.991 -37.779 10.228 1.00 96.12 768 VAL A CA 1
ATOM 5845 C C . VAL A 1 768 ? -7.224 -36.507 9.414 1.00 96.12 768 VAL A C 1
ATOM 5847 O O . VAL A 1 768 ? -7.052 -35.394 9.913 1.00 96.12 768 VAL A O 1
ATOM 5850 N N . THR A 1 769 ? -7.597 -36.653 8.144 1.00 94.19 769 THR A N 1
ATOM 5851 C CA . THR A 1 769 ? -7.831 -35.521 7.245 1.00 94.19 769 THR A CA 1
ATOM 5852 C C . THR A 1 769 ? -8.919 -34.607 7.809 1.00 94.19 769 THR A C 1
ATOM 5854 O O . THR A 1 769 ? -10.044 -35.037 8.049 1.00 94.19 769 THR A O 1
ATOM 5857 N N . GLY A 1 770 ? -8.582 -33.334 8.030 1.00 89.94 770 GLY A N 1
ATOM 5858 C CA . GLY A 1 770 ? -9.507 -32.348 8.598 1.00 89.94 770 GLY A CA 1
ATOM 5859 C C . GLY A 1 770 ? -9.755 -32.480 10.107 1.00 89.94 770 GLY A C 1
ATOM 5860 O O . GLY A 1 770 ? -10.610 -31.768 10.631 1.00 89.94 770 GLY A O 1
ATOM 5861 N N . ALA A 1 771 ? -9.023 -33.349 10.814 1.00 94.44 771 ALA A N 1
ATOM 5862 C CA . ALA A 1 771 ? -9.077 -33.414 12.271 1.00 94.44 771 ALA A CA 1
ATOM 5863 C C . ALA A 1 771 ? -8.637 -32.080 12.892 1.00 94.44 771 ALA A C 1
ATOM 5865 O O . ALA A 1 771 ? -7.686 -31.435 12.445 1.00 94.44 771 ALA A O 1
ATOM 5866 N N . SER A 1 772 ? -9.316 -31.674 13.961 1.00 94.38 772 SER A N 1
ATOM 5867 C CA . SER A 1 772 ? -8.976 -30.453 14.686 1.00 94.38 772 SER A CA 1
ATOM 5868 C C . SER A 1 772 ? -7.611 -30.578 15.383 1.00 94.38 772 SER A C 1
ATOM 5870 O O . SER A 1 772 ? -7.218 -31.677 15.798 1.00 94.38 772 SER A O 1
ATOM 5872 N N . PRO A 1 773 ? -6.916 -29.457 15.661 1.00 92.69 773 PRO A N 1
ATOM 5873 C CA . PRO A 1 773 ? -5.654 -29.486 16.402 1.00 92.69 773 PRO A CA 1
ATOM 5874 C C . PRO A 1 773 ? -5.763 -30.204 17.757 1.00 92.69 773 PRO A C 1
ATOM 5876 O O . PRO A 1 773 ? -4.806 -30.826 18.220 1.00 92.69 773 PRO A O 1
ATOM 5879 N N . ARG A 1 774 ? -6.941 -30.163 18.400 1.00 91.38 774 ARG A N 1
ATOM 5880 C CA . ARG A 1 774 ? -7.203 -30.856 19.671 1.00 91.38 774 ARG A CA 1
ATOM 5881 C C . ARG A 1 774 ? -7.234 -32.377 19.509 1.00 91.38 774 ARG A C 1
ATOM 5883 O O . ARG A 1 774 ? -6.733 -33.083 20.380 1.00 91.38 774 ARG A O 1
ATOM 5890 N N . GLU A 1 775 ? -7.817 -32.888 18.429 1.00 93.88 775 GLU A N 1
ATOM 5891 C CA . GLU A 1 775 ? -7.861 -34.328 18.143 1.00 93.88 775 GLU A CA 1
ATOM 5892 C C . GLU A 1 775 ? -6.470 -34.864 17.806 1.00 93.88 775 GLU A C 1
ATOM 5894 O O . GLU A 1 775 ? -6.052 -35.877 18.366 1.00 93.88 775 GLU A O 1
ATOM 5899 N N . LEU A 1 776 ? -5.714 -34.131 16.988 1.00 94.69 776 LEU A N 1
ATOM 5900 C CA . LEU A 1 776 ? -4.330 -34.466 16.643 1.00 94.69 776 LEU A CA 1
ATOM 5901 C C . LEU A 1 776 ? -3.413 -34.432 17.874 1.00 94.69 776 LEU A C 1
ATOM 5903 O O . LEU A 1 776 ? -2.605 -35.337 18.081 1.00 94.69 776 LEU A O 1
ATOM 5907 N N . THR A 1 777 ? -3.610 -33.450 18.763 1.00 91.44 777 THR A N 1
ATOM 5908 C CA . THR A 1 777 ? -2.907 -33.378 20.055 1.00 91.44 777 THR A CA 1
ATOM 5909 C C . THR A 1 777 ? -3.154 -34.647 20.880 1.00 91.44 777 THR A C 1
ATOM 5911 O O . THR A 1 777 ? -2.199 -35.222 21.399 1.00 91.44 777 THR A O 1
ATOM 5914 N N . LYS A 1 778 ? -4.401 -35.140 20.964 1.00 91.25 778 LYS A N 1
ATOM 5915 C CA . LYS A 1 778 ? -4.735 -36.391 21.680 1.00 91.25 778 LYS A CA 1
ATOM 5916 C C . LYS A 1 778 ? -4.119 -37.641 21.046 1.00 91.25 778 LYS A C 1
ATOM 5918 O O . LYS A 1 778 ? -3.884 -38.616 21.751 1.00 91.25 778 LYS A O 1
ATOM 5923 N N . LYS A 1 779 ? -3.837 -37.608 19.742 1.00 93.06 779 LYS A N 1
ATOM 5924 C CA . LYS A 1 779 ? -3.114 -38.662 19.011 1.00 93.06 779 LYS A CA 1
ATOM 5925 C C . LYS A 1 779 ? -1.590 -38.545 19.127 1.00 93.06 779 LYS A C 1
ATOM 5927 O O . LYS A 1 779 ? -0.867 -39.233 18.417 1.00 93.06 779 LYS A O 1
ATOM 5932 N N . MET A 1 780 ? -1.092 -37.710 20.041 1.00 93.75 780 MET A N 1
ATOM 5933 C CA . MET A 1 780 ? 0.339 -37.520 20.303 1.00 93.75 780 MET A CA 1
ATOM 5934 C C . MET A 1 780 ? 1.119 -36.943 19.114 1.00 93.75 780 MET A C 1
ATOM 5936 O O . MET A 1 780 ? 2.321 -37.191 18.988 1.00 93.75 780 MET A O 1
ATOM 5940 N N . LEU A 1 781 ? 0.450 -36.142 18.275 1.00 96.19 781 LEU A N 1
ATOM 5941 C CA . LEU A 1 781 ? 1.120 -35.239 17.346 1.00 96.19 781 LEU A CA 1
ATOM 5942 C C . LEU A 1 781 ? 1.598 -33.998 18.111 1.00 96.19 781 LEU A C 1
ATOM 5944 O O . LEU A 1 781 ? 0.837 -33.372 18.861 1.00 96.19 781 LEU A O 1
ATOM 5948 N N . ALA A 1 782 ? 2.868 -33.660 17.927 1.00 95.81 782 ALA A N 1
ATOM 5949 C CA . ALA A 1 782 ? 3.484 -32.450 18.450 1.00 95.81 782 ALA A CA 1
ATOM 5950 C C . ALA A 1 782 ? 3.872 -31.503 17.314 1.00 95.81 782 ALA A C 1
ATOM 5952 O O . ALA A 1 782 ? 4.194 -31.937 16.205 1.00 95.81 782 ALA A O 1
ATOM 5953 N N . TYR A 1 783 ? 3.857 -30.204 17.611 1.00 95.50 783 TYR A N 1
ATOM 5954 C CA . TYR A 1 783 ? 4.173 -29.170 16.633 1.00 95.50 783 TYR A CA 1
ATOM 5955 C C . TYR A 1 783 ? 5.025 -28.062 17.242 1.00 95.50 783 TYR A C 1
ATOM 5957 O O . TYR A 1 783 ? 4.602 -27.382 18.180 1.00 95.50 783 TYR A O 1
ATOM 5965 N N . ILE A 1 784 ? 6.208 -27.871 16.665 1.00 95.06 784 ILE A N 1
ATOM 5966 C CA . ILE A 1 784 ? 7.067 -26.712 16.887 1.00 95.06 784 ILE A CA 1
ATOM 5967 C C . ILE A 1 784 ? 6.849 -25.776 15.686 1.00 95.06 784 ILE A C 1
ATOM 5969 O O . ILE A 1 784 ? 7.315 -26.103 14.593 1.00 95.06 784 ILE A O 1
ATOM 5973 N N . PRO A 1 785 ? 6.111 -24.663 15.854 1.00 91.94 785 PRO A N 1
ATOM 5974 C CA . PRO A 1 785 ? 5.787 -23.762 14.755 1.00 91.94 785 PRO A CA 1
ATOM 5975 C C . PRO A 1 785 ? 6.948 -22.850 14.374 1.00 91.94 785 PRO A C 1
ATOM 5977 O O . PRO A 1 785 ? 7.743 -22.460 15.231 1.00 91.94 785 PRO A O 1
ATOM 5980 N N . GLU A 1 786 ? 6.936 -22.419 13.112 1.00 87.62 786 GLU A N 1
ATOM 5981 C CA . GLU A 1 786 ? 7.845 -21.400 12.581 1.00 87.62 786 GLU A CA 1
ATOM 5982 C C . GLU A 1 786 ? 7.711 -20.076 13.357 1.00 87.62 786 GLU A C 1
ATOM 5984 O O . GLU A 1 786 ? 8.689 -19.539 13.881 1.00 87.62 786 GLU A O 1
ATOM 5989 N N . GLU A 1 787 ? 6.481 -19.578 13.521 1.00 85.31 787 GLU A N 1
ATOM 5990 C CA . GLU A 1 787 ? 6.186 -18.345 14.257 1.00 85.31 787 GLU A CA 1
ATOM 5991 C C . GLU A 1 787 ? 5.926 -18.621 15.745 1.00 85.31 787 GLU A C 1
ATOM 5993 O O . GLU A 1 787 ? 4.807 -18.517 16.261 1.00 85.31 787 GLU A O 1
ATOM 5998 N N . ARG A 1 788 ? 6.990 -18.956 16.483 1.00 84.19 788 ARG A N 1
ATOM 5999 C CA . ARG A 1 788 ? 6.932 -19.313 17.918 1.00 84.19 788 ARG A CA 1
ATOM 6000 C C . ARG A 1 788 ? 6.179 -18.318 18.809 1.00 84.19 788 ARG A C 1
ATOM 6002 O O . ARG A 1 788 ? 5.574 -18.737 19.790 1.00 84.19 788 ARG A O 1
ATOM 6009 N N . MET A 1 789 ? 6.204 -17.025 18.481 1.00 81.12 789 MET A N 1
ATOM 6010 C CA . MET A 1 789 ? 5.559 -15.961 19.266 1.00 81.12 789 MET A CA 1
ATOM 6011 C C . MET A 1 789 ? 4.063 -15.817 18.993 1.00 81.12 789 MET A C 1
ATOM 6013 O O . MET A 1 789 ? 3.336 -15.325 19.857 1.00 81.12 789 MET A O 1
ATOM 6017 N N . ARG A 1 790 ? 3.630 -16.174 17.784 1.00 83.25 790 ARG A N 1
ATOM 6018 C CA . ARG A 1 790 ? 2.247 -16.036 17.325 1.00 83.25 790 ARG A CA 1
ATOM 6019 C C . ARG A 1 790 ? 1.478 -17.339 17.527 1.00 83.25 790 ARG A C 1
ATOM 6021 O O . ARG A 1 790 ? 0.392 -17.313 18.090 1.00 83.25 790 ARG A O 1
ATOM 6028 N N . ASP A 1 791 ? 2.078 -18.457 17.124 1.00 85.38 791 ASP A N 1
ATOM 6029 C CA . ASP A 1 791 ? 1.406 -19.759 17.051 1.00 85.38 791 ASP A CA 1
ATOM 6030 C C . ASP A 1 791 ? 1.889 -20.723 18.148 1.00 85.38 791 ASP A C 1
ATOM 6032 O O . ASP A 1 791 ? 1.203 -21.678 18.515 1.00 85.38 791 ASP A O 1
ATOM 6036 N N . GLY A 1 792 ? 3.087 -20.483 18.693 1.00 87.56 792 GLY A N 1
ATOM 6037 C CA . GLY A 1 792 ? 3.730 -21.375 19.657 1.00 87.56 792 GLY A CA 1
ATOM 6038 C C . GLY A 1 792 ? 3.358 -21.131 21.115 1.00 87.56 792 GLY A C 1
ATOM 6039 O O . GLY A 1 792 ? 3.530 -22.045 21.922 1.00 87.56 792 GLY A O 1
ATOM 6040 N N . MET A 1 793 ? 2.867 -19.946 21.486 1.00 90.69 793 MET A N 1
ATOM 6041 C CA . MET A 1 793 ? 2.622 -19.576 22.885 1.00 90.69 793 MET A CA 1
ATOM 6042 C C . MET A 1 793 ? 1.634 -18.424 23.047 1.00 90.69 793 MET A C 1
ATOM 6044 O O . MET A 1 793 ? 1.357 -17.692 22.103 1.00 90.69 793 MET A O 1
ATOM 6048 N N . ILE A 1 794 ? 1.173 -18.221 24.281 1.00 93.94 794 ILE A N 1
ATOM 6049 C CA . ILE A 1 794 ? 0.434 -17.025 24.690 1.00 93.94 794 ILE A CA 1
ATOM 6050 C C . ILE A 1 794 ? 1.410 -16.130 25.457 1.00 93.94 794 ILE A C 1
ATOM 6052 O O . ILE A 1 794 ? 1.870 -16.474 26.546 1.00 93.94 794 ILE A O 1
ATOM 6056 N N . GLN A 1 795 ? 1.766 -14.988 24.877 1.00 90.75 795 GLN A N 1
ATOM 6057 C CA . GLN A 1 795 ? 2.858 -14.134 25.362 1.00 90.75 795 GLN A CA 1
ATOM 6058 C C . GLN A 1 795 ? 2.591 -13.516 26.743 1.00 90.75 795 GLN A C 1
ATOM 6060 O O . GLN A 1 795 ? 3.520 -13.251 27.513 1.00 90.75 795 GLN A O 1
ATOM 6065 N N . GLU A 1 796 ? 1.322 -13.270 27.054 1.00 93.62 796 GLU A N 1
ATOM 6066 C CA . GLU A 1 796 ? 0.846 -12.748 28.331 1.00 93.62 796 GLU A CA 1
ATOM 6067 C C . GLU A 1 796 ? 0.889 -13.787 29.449 1.00 93.62 796 GLU A C 1
ATOM 6069 O O . GLU A 1 796 ? 0.970 -13.402 30.615 1.00 93.62 796 GLU A O 1
ATOM 6074 N N . PHE A 1 797 ? 0.842 -15.073 29.099 1.00 96.25 797 PHE A N 1
ATOM 6075 C CA . PHE A 1 797 ? 0.876 -16.162 30.064 1.00 96.25 797 PHE A CA 1
ATOM 6076 C C . PHE A 1 797 ? 2.290 -16.341 30.614 1.00 96.25 797 PHE A C 1
ATOM 6078 O O . PHE A 1 797 ? 3.301 -16.064 29.960 1.00 96.25 797 PHE A O 1
ATOM 6085 N N . THR A 1 798 ? 2.359 -16.821 31.845 1.00 96.62 798 THR A N 1
ATOM 6086 C CA . THR A 1 798 ? 3.596 -17.202 32.520 1.00 96.62 798 THR A CA 1
ATOM 6087 C C . THR A 1 798 ? 4.260 -18.402 31.841 1.00 96.62 798 THR A C 1
ATOM 6089 O O . THR A 1 798 ? 3.657 -19.092 31.008 1.00 96.62 798 THR A O 1
ATOM 6092 N N . VAL A 1 799 ? 5.516 -18.688 32.201 1.00 95.81 799 VAL A N 1
ATOM 6093 C CA . VAL A 1 799 ? 6.190 -19.923 31.770 1.00 95.81 799 VAL A CA 1
ATOM 6094 C C . VAL A 1 799 ? 5.374 -21.146 32.193 1.00 95.81 799 VAL A C 1
ATOM 6096 O O . VAL A 1 799 ? 5.123 -22.010 31.360 1.00 95.81 799 VAL A O 1
ATOM 6099 N N . SER A 1 800 ? 4.902 -21.199 33.443 1.00 96.00 800 SER A N 1
ATOM 6100 C CA . SER A 1 800 ? 4.090 -22.311 33.961 1.00 96.00 800 SER A CA 1
ATOM 6101 C C . SER A 1 800 ? 2.828 -22.568 33.139 1.00 96.00 800 SER A C 1
ATOM 6103 O O . SER A 1 800 ? 2.524 -23.712 32.808 1.00 96.00 800 SER A O 1
ATOM 6105 N N . GLU A 1 801 ? 2.095 -21.508 32.801 1.00 95.19 801 GLU A N 1
ATOM 6106 C CA . GLU A 1 801 ? 0.851 -21.604 32.035 1.00 95.19 801 GLU A CA 1
ATOM 6107 C C . GLU A 1 801 ? 1.113 -22.053 30.594 1.00 95.19 801 GLU A C 1
ATOM 6109 O O . GLU A 1 801 ? 0.402 -22.910 30.070 1.00 95.19 801 GLU A O 1
ATOM 6114 N N . ASN A 1 802 ? 2.175 -21.542 29.964 1.00 95.62 802 ASN A N 1
ATOM 6115 C CA . ASN A 1 802 ? 2.550 -21.952 28.613 1.00 95.62 802 ASN A CA 1
ATOM 6116 C C . ASN A 1 802 ? 2.979 -23.423 28.531 1.00 95.62 802 ASN A C 1
ATOM 6118 O O . ASN A 1 802 ? 2.683 -24.075 27.529 1.00 95.62 802 ASN A O 1
ATOM 6122 N N . MET A 1 803 ? 3.625 -23.958 29.574 1.00 94.50 803 MET A N 1
ATOM 6123 C CA . MET A 1 803 ? 4.094 -25.351 29.621 1.00 94.50 803 MET A CA 1
ATOM 6124 C C . MET A 1 803 ? 2.960 -26.383 29.591 1.00 94.50 803 MET A C 1
ATOM 6126 O O . MET A 1 803 ? 3.205 -27.522 29.216 1.00 94.50 803 MET A O 1
ATOM 6130 N N . ILE A 1 804 ? 1.727 -26.002 29.946 1.00 93.50 804 ILE A N 1
ATOM 6131 C CA . ILE A 1 804 ? 0.594 -26.937 30.040 1.00 93.50 804 ILE A CA 1
ATOM 6132 C C . ILE A 1 804 ? -0.464 -26.762 28.945 1.00 93.50 804 ILE A C 1
ATOM 6134 O O . ILE A 1 804 ? -1.445 -27.496 28.949 1.00 93.50 804 ILE A O 1
ATOM 6138 N N . LEU A 1 805 ? -0.323 -25.822 27.999 1.00 91.12 805 LEU A N 1
ATOM 6139 C CA . LEU A 1 805 ? -1.403 -25.459 27.056 1.00 91.12 805 LEU A CA 1
ATOM 6140 C C . LEU A 1 805 ? -2.012 -26.643 26.277 1.00 91.12 805 LEU A C 1
ATOM 6142 O O . LEU A 1 805 ? -3.187 -26.594 25.923 1.00 91.12 805 LEU A O 1
ATOM 6146 N N . ARG A 1 806 ? -1.261 -27.727 26.053 1.00 88.31 806 ARG A N 1
ATOM 6147 C CA . ARG A 1 806 ? -1.744 -28.946 25.374 1.00 88.31 806 ARG A CA 1
ATOM 6148 C C . ARG A 1 806 ? -2.492 -29.922 26.289 1.00 88.31 806 ARG A C 1
ATOM 6150 O O . ARG A 1 806 ? -3.241 -30.752 25.788 1.00 88.31 806 ARG A O 1
ATOM 6157 N N . GLU A 1 807 ? -2.286 -29.827 27.600 1.00 88.75 807 GLU A N 1
ATOM 6158 C CA . GLU A 1 807 ? -2.718 -30.829 28.587 1.00 88.75 807 GLU A CA 1
ATOM 6159 C C . GLU A 1 807 ? -3.475 -30.230 29.785 1.00 88.75 807 GLU A C 1
ATOM 6161 O O . GLU A 1 807 ? -3.842 -30.926 30.729 1.00 88.75 807 GLU A O 1
ATOM 6166 N N . HIS A 1 808 ? -3.755 -28.927 29.737 1.00 90.81 808 HIS A N 1
ATOM 6167 C CA . HIS A 1 808 ? -4.375 -28.163 30.817 1.00 90.81 808 HIS A CA 1
ATOM 6168 C C . HIS A 1 808 ? -5.770 -28.662 31.231 1.00 90.81 808 HIS A C 1
ATOM 6170 O O . HIS A 1 808 ? -6.232 -28.328 32.319 1.00 90.81 808 HIS A O 1
ATOM 6176 N N . ASP A 1 809 ? -6.462 -29.426 30.383 1.00 88.69 809 ASP A N 1
ATOM 6177 C CA . ASP A 1 809 ? -7.857 -29.837 30.560 1.00 88.69 809 ASP A CA 1
ATOM 6178 C C . ASP A 1 809 ? -8.048 -31.238 31.173 1.00 88.69 809 ASP A C 1
ATOM 6180 O O . ASP A 1 809 ? -9.191 -31.645 31.393 1.00 88.69 809 ASP A O 1
ATOM 6184 N N . HIS A 1 810 ? -6.975 -31.967 31.500 1.00 86.38 810 HIS A N 1
ATOM 6185 C CA . HIS A 1 810 ? -7.065 -33.327 32.043 1.00 86.38 810 HIS A CA 1
ATOM 6186 C C . HIS A 1 810 ? -6.097 -33.589 33.214 1.00 86.38 810 HIS A C 1
ATOM 6188 O O . HIS A 1 810 ? -5.190 -32.794 33.483 1.00 86.38 810 HIS A O 1
ATOM 6194 N N . PRO A 1 811 ? -6.294 -34.681 33.981 1.00 87.69 811 PRO A N 1
ATOM 6195 C CA . PRO A 1 811 ? -5.371 -35.056 35.047 1.00 87.69 811 PRO A CA 1
ATOM 6196 C C . PRO A 1 811 ? -3.958 -35.329 34.503 1.00 87.69 811 PRO A C 1
ATOM 6198 O O . PRO A 1 811 ? -3.841 -35.986 33.474 1.00 87.69 811 PRO A O 1
ATOM 6201 N N . PRO A 1 812 ? -2.891 -34.901 35.201 1.00 91.62 812 PRO A N 1
ATOM 6202 C CA . PRO A 1 812 ? -2.898 -34.408 36.580 1.00 91.62 812 PRO A CA 1
ATOM 6203 C C . PRO A 1 812 ? -3.047 -32.876 36.718 1.00 91.62 812 PRO A C 1
ATOM 6205 O O . PRO A 1 812 ? -3.101 -32.379 37.847 1.00 91.62 812 PRO A O 1
ATOM 6208 N N . PHE A 1 813 ? -3.132 -32.131 35.609 1.00 92.94 813 PHE A N 1
ATOM 6209 C CA . PHE A 1 813 ? -3.151 -30.661 35.590 1.00 92.94 813 PHE A CA 1
ATOM 6210 C C . PHE A 1 813 ? -4.522 -30.053 35.882 1.00 92.94 813 PHE A C 1
ATOM 6212 O O . PHE A 1 813 ? -4.592 -28.947 36.414 1.00 92.94 813 PHE A O 1
ATOM 6219 N N . SER A 1 814 ? -5.602 -30.782 35.606 1.00 91.38 814 SER A N 1
ATOM 6220 C CA . SER A 1 814 ? -6.972 -30.386 35.936 1.00 91.38 814 SER A CA 1
ATOM 6221 C C . SER A 1 814 ? -7.758 -31.533 36.562 1.00 91.38 814 SER A C 1
ATOM 6223 O O . SER A 1 814 ? -7.602 -32.701 36.202 1.00 91.38 814 SER A O 1
ATOM 6225 N N . ARG A 1 815 ? -8.621 -31.200 37.527 1.00 89.12 815 ARG A N 1
ATOM 6226 C CA . ARG A 1 815 ? -9.576 -32.130 38.140 1.00 89.12 815 ARG A CA 1
ATOM 6227 C C . ARG A 1 815 ? -10.929 -31.444 38.288 1.00 89.12 815 ARG A C 1
ATOM 6229 O O . ARG A 1 815 ? -11.034 -30.407 38.935 1.00 89.12 815 ARG A O 1
ATOM 6236 N N . SER A 1 816 ? -11.967 -32.042 37.702 1.00 85.00 816 SER A N 1
ATOM 6237 C CA . SER A 1 816 ? -13.350 -31.537 37.757 1.00 85.00 816 SER A CA 1
ATOM 6238 C C . SER A 1 816 ? -13.507 -30.074 37.302 1.00 85.00 816 SER A C 1
ATOM 6240 O O . SER A 1 816 ? -14.331 -29.350 37.850 1.00 85.00 816 SER A O 1
ATOM 6242 N N . GLY A 1 817 ? -12.709 -29.630 36.322 1.00 85.12 817 GLY A N 1
ATOM 6243 C CA . GLY A 1 817 ? -12.755 -28.268 35.771 1.00 85.12 817 GLY A CA 1
ATOM 6244 C C . GLY A 1 817 ? -11.875 -27.236 36.486 1.00 85.12 817 GLY A C 1
ATOM 6245 O O . GLY A 1 817 ? -11.792 -26.103 36.023 1.00 85.12 817 GLY A O 1
ATOM 6246 N N . PHE A 1 818 ? -11.187 -27.611 37.570 1.00 91.38 818 PHE A N 1
ATOM 6247 C CA . PHE A 1 818 ? -10.262 -26.734 38.291 1.00 91.38 818 PHE A CA 1
ATOM 6248 C C . PHE A 1 818 ? -8.803 -27.121 38.030 1.00 91.38 818 PHE A C 1
ATOM 6250 O O . PHE A 1 818 ? -8.441 -28.298 38.119 1.00 91.38 818 PHE A O 1
ATOM 6257 N N . LEU A 1 819 ? -7.958 -26.120 37.764 1.00 92.56 819 LEU A N 1
ATOM 6258 C CA . LEU A 1 819 ? -6.518 -26.303 37.577 1.00 92.56 819 LEU A CA 1
ATOM 6259 C C . LEU A 1 819 ? -5.821 -26.658 38.897 1.00 92.56 819 LEU A C 1
ATOM 6261 O O . LEU A 1 819 ? -6.012 -26.014 39.929 1.00 92.56 819 LEU A O 1
ATOM 6265 N N . ASN A 1 820 ? -4.946 -27.657 38.852 1.00 94.19 820 ASN A N 1
ATOM 6266 C CA . ASN A 1 820 ? -4.098 -28.059 39.963 1.00 94.19 820 ASN A CA 1
ATOM 6267 C C . ASN A 1 820 ? -2.779 -27.278 39.929 1.00 94.19 820 ASN A C 1
ATOM 6269 O O . ASN A 1 820 ? -1.744 -27.784 39.491 1.00 94.19 820 ASN A O 1
ATOM 6273 N N . LEU A 1 821 ? -2.816 -26.035 40.418 1.00 92.81 821 LEU A N 1
ATOM 6274 C CA . LEU A 1 821 ? -1.673 -25.113 40.384 1.00 92.81 821 LEU A CA 1
ATOM 6275 C C . LEU A 1 821 ? -0.403 -25.698 41.018 1.00 92.81 821 LEU A C 1
ATOM 6277 O O . LEU A 1 821 ? 0.695 -25.420 40.551 1.00 92.81 821 LEU A O 1
ATOM 6281 N N . ARG A 1 822 ? -0.529 -26.554 42.042 1.00 94.00 822 ARG A N 1
ATOM 6282 C CA . ARG A 1 822 ? 0.626 -27.202 42.684 1.00 94.00 822 ARG A CA 1
ATOM 6283 C C . ARG A 1 822 ? 1.327 -28.183 41.744 1.00 94.00 822 ARG A C 1
ATOM 6285 O O . ARG A 1 822 ? 2.554 -28.193 41.697 1.00 94.00 822 ARG A O 1
ATOM 6292 N N . VAL A 1 823 ? 0.563 -28.992 41.012 1.00 94.31 823 VAL A N 1
ATOM 6293 C CA . VAL A 1 823 ? 1.112 -29.935 40.025 1.00 94.31 823 VAL A CA 1
ATOM 6294 C C . VAL A 1 823 ? 1.690 -29.183 38.832 1.00 94.31 823 VAL A C 1
ATOM 6296 O O . VAL A 1 823 ? 2.798 -29.493 38.410 1.00 94.31 823 VAL A O 1
ATOM 6299 N N . ILE A 1 824 ? 0.990 -28.157 38.340 1.00 94.94 824 ILE A N 1
ATOM 6300 C CA . ILE A 1 824 ? 1.466 -27.297 37.244 1.00 94.94 824 ILE A CA 1
ATOM 6301 C C . ILE A 1 824 ? 2.810 -26.665 37.616 1.00 94.94 824 ILE A C 1
ATOM 6303 O O . ILE A 1 824 ? 3.767 -26.729 36.850 1.00 94.94 824 ILE A O 1
ATOM 6307 N N . ALA A 1 825 ? 2.909 -26.125 38.830 1.00 94.12 825 ALA A N 1
ATOM 6308 C CA . ALA A 1 825 ? 4.128 -25.530 39.344 1.00 94.12 825 ALA A CA 1
ATOM 6309 C C . ALA A 1 825 ? 5.276 -26.560 39.413 1.00 94.12 825 ALA A C 1
ATOM 6311 O O . ALA A 1 825 ? 6.377 -26.270 38.944 1.00 94.12 825 ALA A O 1
ATOM 6312 N N . GLN A 1 826 ? 5.034 -27.761 39.953 1.00 94.88 826 GLN A N 1
ATOM 6313 C CA . GLN A 1 826 ? 6.040 -28.832 40.026 1.00 94.88 826 GLN A CA 1
ATOM 6314 C C . GLN A 1 826 ? 6.516 -29.282 38.640 1.00 94.88 826 GLN A C 1
ATOM 6316 O O . GLN A 1 826 ? 7.717 -29.437 38.428 1.00 94.88 826 GLN A O 1
ATOM 6321 N N . HIS A 1 827 ? 5.584 -29.438 37.701 1.00 94.62 827 HIS A N 1
ATOM 6322 C CA . HIS A 1 827 ? 5.880 -29.807 36.324 1.00 94.62 827 HIS A CA 1
ATOM 6323 C C . HIS A 1 827 ? 6.698 -28.725 35.610 1.00 94.62 827 HIS A C 1
ATOM 6325 O O . HIS A 1 827 ? 7.712 -29.025 34.986 1.00 94.62 827 HIS A O 1
ATOM 6331 N N . ALA A 1 828 ? 6.330 -27.451 35.771 1.00 95.44 828 ALA A N 1
ATOM 6332 C CA . ALA A 1 828 ? 7.088 -26.335 35.218 1.00 95.44 828 ALA A CA 1
ATOM 6333 C C . ALA A 1 828 ? 8.525 -26.283 35.770 1.00 95.44 828 ALA A C 1
ATOM 6335 O O . ALA A 1 828 ? 9.461 -26.120 34.995 1.00 95.44 828 ALA A O 1
ATOM 6336 N N . ASP A 1 829 ? 8.733 -26.489 37.078 1.00 95.31 829 ASP A N 1
ATOM 6337 C CA . ASP A 1 829 ? 10.081 -26.544 37.676 1.00 95.31 829 ASP A CA 1
ATOM 6338 C C . ASP A 1 829 ? 10.916 -27.723 37.154 1.00 95.31 829 ASP A C 1
ATOM 6340 O O . ASP A 1 829 ? 12.145 -27.639 37.063 1.00 95.31 829 ASP A O 1
ATOM 6344 N N . GLU A 1 830 ? 10.275 -28.855 36.867 1.00 95.38 830 GLU A N 1
ATOM 6345 C CA . GLU A 1 830 ? 10.928 -30.007 36.251 1.00 95.38 830 GLU A CA 1
ATOM 6346 C C . GLU A 1 830 ? 11.354 -29.685 34.817 1.00 95.38 830 GLU A C 1
ATOM 6348 O O . GLU A 1 830 ? 12.527 -29.859 34.483 1.00 95.38 830 GLU A O 1
ATOM 6353 N N . LEU A 1 831 ? 10.448 -29.145 33.998 1.00 94.00 831 LEU A N 1
ATOM 6354 C CA . LEU A 1 831 ? 10.736 -28.790 32.610 1.00 94.00 831 LEU A CA 1
ATOM 6355 C C . LEU A 1 831 ? 11.761 -27.659 32.492 1.00 94.00 831 LEU A C 1
ATOM 6357 O O . LEU A 1 831 ? 12.674 -27.759 31.678 1.00 94.00 831 LEU A O 1
ATOM 6361 N N . ILE A 1 832 ? 11.688 -26.628 33.339 1.00 94.44 832 ILE A N 1
ATOM 6362 C CA . ILE A 1 832 ? 12.683 -25.545 33.385 1.00 94.44 832 ILE A CA 1
ATOM 6363 C C . ILE A 1 832 ? 14.083 -26.111 33.653 1.00 94.44 832 ILE A C 1
ATOM 6365 O O . ILE A 1 832 ? 15.039 -25.714 32.985 1.00 94.44 832 ILE A O 1
ATOM 6369 N N . ARG A 1 833 ? 14.211 -27.062 34.593 1.00 92.12 833 ARG A N 1
ATOM 6370 C CA . ARG A 1 833 ? 15.492 -27.715 34.907 1.00 92.12 833 ARG A CA 1
ATOM 6371 C C . ARG A 1 833 ? 15.954 -28.642 33.788 1.00 92.12 833 ARG A C 1
ATOM 6373 O O . ARG A 1 833 ? 17.099 -28.537 33.359 1.00 92.12 833 ARG A O 1
ATOM 6380 N N . ARG A 1 834 ? 15.073 -29.520 33.306 1.00 88.81 834 ARG A N 1
ATOM 6381 C CA . ARG A 1 834 ? 15.385 -30.519 32.275 1.00 88.81 834 ARG A CA 1
ATOM 6382 C C . ARG A 1 834 ? 15.770 -29.870 30.947 1.00 88.81 834 ARG A C 1
ATOM 6384 O O . ARG A 1 834 ? 16.735 -30.303 30.328 1.00 88.81 834 ARG A O 1
ATOM 6391 N N . PHE A 1 835 ? 15.055 -28.820 30.547 1.00 88.50 835 PHE A N 1
ATOM 6392 C CA . PHE A 1 835 ? 15.280 -28.120 29.281 1.00 88.50 835 PHE A CA 1
ATOM 6393 C C . PHE A 1 835 ? 16.157 -26.866 29.407 1.00 88.50 835 PHE A C 1
ATOM 6395 O O . PHE A 1 835 ? 16.354 -26.131 28.439 1.00 88.50 835 PHE A O 1
ATOM 6402 N N . GLN A 1 836 ? 16.710 -26.617 30.600 1.00 87.62 836 GLN A N 1
ATOM 6403 C CA . GLN A 1 836 ? 17.613 -25.500 30.890 1.00 87.62 836 GLN A CA 1
ATOM 6404 C C . GLN A 1 836 ? 17.070 -24.146 30.393 1.00 87.62 836 GLN A C 1
ATOM 6406 O O . GLN A 1 836 ? 17.770 -23.379 29.713 1.00 87.62 836 GLN A O 1
ATOM 6411 N N . VAL A 1 837 ? 15.801 -23.865 30.706 1.00 90.06 837 VAL A N 1
ATOM 6412 C CA . VAL A 1 837 ? 15.143 -22.592 30.384 1.00 90.06 837 VAL A CA 1
ATOM 6413 C C . VAL A 1 837 ? 15.670 -21.521 31.338 1.00 90.06 837 VAL A C 1
ATOM 6415 O O . VAL A 1 837 ? 15.450 -21.586 32.547 1.00 90.06 837 VAL A O 1
ATOM 6418 N N . LYS A 1 838 ? 16.358 -20.506 30.812 1.00 88.12 838 LYS A N 1
ATOM 6419 C CA . LYS A 1 838 ? 16.808 -19.354 31.600 1.00 88.12 838 LYS A CA 1
ATOM 6420 C C . LYS A 1 838 ? 15.628 -18.404 31.801 1.00 88.12 838 LYS A C 1
ATOM 6422 O O . LYS A 1 838 ? 15.281 -17.634 30.909 1.00 88.12 838 LYS A O 1
ATOM 6427 N N . THR A 1 839 ? 15.022 -18.465 32.981 1.00 90.06 839 THR A N 1
ATOM 6428 C CA . THR A 1 839 ? 13.930 -17.581 33.406 1.00 90.06 839 THR A CA 1
ATOM 6429 C C . THR A 1 839 ? 14.136 -17.148 34.864 1.00 90.06 839 THR A C 1
ATOM 6431 O O . THR A 1 839 ? 14.587 -17.973 35.662 1.00 90.06 839 THR A O 1
ATOM 6434 N N . PRO A 1 840 ? 13.823 -15.893 35.250 1.00 87.31 840 PRO A N 1
ATOM 6435 C CA . PRO A 1 840 ? 13.866 -15.459 36.650 1.00 87.31 840 PRO A CA 1
ATOM 6436 C C . PRO A 1 840 ? 12.973 -16.301 37.567 1.00 87.31 840 PRO A C 1
ATOM 6438 O O . PRO A 1 840 ? 13.322 -16.571 38.713 1.00 87.31 840 PRO A O 1
ATOM 6441 N N . SER A 1 841 ? 11.809 -16.715 37.065 1.00 92.62 841 SER A N 1
ATOM 6442 C CA . SER A 1 841 ? 10.887 -17.604 37.768 1.00 92.62 841 SER A CA 1
ATOM 6443 C C . SER A 1 841 ? 9.914 -18.270 36.795 1.00 92.62 841 SER A C 1
ATOM 6445 O O . SER A 1 841 ? 9.719 -17.806 35.668 1.00 92.62 841 SER A O 1
ATOM 6447 N N . ARG A 1 842 ? 9.236 -19.327 37.251 1.00 93.38 842 ARG A N 1
ATOM 6448 C CA . ARG A 1 842 ? 8.132 -19.966 36.515 1.00 93.38 842 ARG A CA 1
ATOM 6449 C C . ARG A 1 842 ? 6.947 -19.015 36.246 1.00 93.38 842 ARG A C 1
ATOM 6451 O O . ARG A 1 842 ? 6.209 -19.206 35.288 1.00 93.38 842 ARG A O 1
ATOM 6458 N N . GLU A 1 843 ? 6.812 -17.968 37.064 1.00 95.19 843 GLU A N 1
ATOM 6459 C CA . GLU A 1 843 ? 5.765 -16.937 36.966 1.00 95.19 843 GLU A CA 1
ATOM 6460 C C . GLU A 1 843 ? 6.144 -15.795 36.012 1.00 95.19 843 GLU A C 1
ATOM 6462 O O . GLU A 1 843 ? 5.405 -14.827 35.854 1.00 95.19 843 GLU A O 1
ATOM 6467 N N . THR A 1 844 ? 7.323 -15.861 35.386 1.00 94.31 844 THR A N 1
ATOM 6468 C CA . THR A 1 844 ? 7.746 -14.835 34.429 1.00 94.31 844 THR A CA 1
ATOM 6469 C C . THR A 1 844 ? 6.849 -14.902 33.188 1.00 94.31 844 THR A C 1
ATOM 6471 O O . THR A 1 844 ? 6.719 -15.983 32.612 1.00 94.31 844 THR A O 1
ATOM 6474 N N . PRO A 1 845 ? 6.244 -13.786 32.741 1.00 94.06 845 PRO A N 1
ATOM 6475 C CA . PRO A 1 845 ? 5.505 -13.750 31.482 1.00 94.06 845 PRO A CA 1
ATOM 6476 C C . PRO A 1 845 ? 6.393 -14.142 30.298 1.00 94.06 845 PRO A C 1
ATOM 6478 O O . PRO A 1 845 ? 7.526 -13.665 30.191 1.00 94.06 845 PRO A O 1
ATOM 6481 N N . ALA A 1 846 ? 5.882 -14.962 29.380 1.00 90.88 846 ALA A N 1
ATOM 6482 C CA . ALA A 1 846 ? 6.661 -15.478 28.255 1.00 90.88 846 ALA A CA 1
ATOM 6483 C C . ALA A 1 846 ? 7.233 -14.360 27.362 1.00 90.88 846 ALA A C 1
ATOM 6485 O O . ALA A 1 846 ? 8.370 -14.464 26.906 1.00 90.88 846 ALA A O 1
ATOM 6486 N N . LYS A 1 847 ? 6.518 -13.233 27.212 1.00 90.62 847 LYS A N 1
ATOM 6487 C CA . LYS A 1 847 ? 7.001 -12.029 26.499 1.00 90.62 847 LYS A CA 1
ATOM 6488 C C . LYS A 1 847 ? 8.298 -11.420 27.042 1.00 90.62 847 LYS A C 1
ATOM 6490 O O . LYS A 1 847 ? 8.910 -10.595 26.370 1.00 90.62 847 LYS A O 1
ATOM 6495 N N . SER A 1 848 ? 8.672 -11.743 28.279 1.00 88.88 848 SER A N 1
ATOM 6496 C CA . SER A 1 848 ? 9.885 -11.238 28.929 1.00 88.88 848 SER A CA 1
ATOM 6497 C C . SER A 1 848 ? 11.098 -12.147 28.718 1.00 88.88 848 SER A C 1
ATOM 6499 O O . SER A 1 848 ? 12.196 -11.797 29.147 1.00 88.88 848 SER A O 1
ATOM 6501 N N . LEU A 1 849 ? 10.918 -13.307 28.082 1.00 86.56 849 LEU A N 1
ATOM 6502 C CA . LEU A 1 849 ? 12.002 -14.227 27.758 1.00 86.56 849 LEU A CA 1
ATOM 6503 C C . LEU A 1 849 ? 12.682 -13.847 26.436 1.00 86.56 849 LEU A C 1
ATOM 6505 O O . LEU A 1 849 ? 12.088 -13.232 25.555 1.00 86.56 849 LEU A O 1
ATOM 6509 N N . SER A 1 850 ? 13.946 -14.244 26.279 1.00 83.06 850 SER A N 1
ATOM 6510 C CA . SER A 1 850 ? 14.633 -14.149 24.987 1.00 83.06 850 SER A CA 1
ATOM 6511 C C . SER A 1 850 ? 14.115 -15.207 24.009 1.00 83.06 850 SER A C 1
ATOM 6513 O O . SER A 1 850 ? 13.644 -16.263 24.433 1.00 83.06 850 SER A O 1
ATOM 6515 N N . GLY A 1 851 ? 14.277 -14.975 22.701 1.00 81.88 851 GLY A N 1
ATOM 6516 C CA . GLY A 1 851 ? 13.834 -15.902 21.650 1.00 81.88 851 GLY A CA 1
ATOM 6517 C C . GLY A 1 851 ? 14.304 -17.351 21.846 1.00 81.88 851 GLY A C 1
ATOM 6518 O O . GLY A 1 851 ? 13.506 -18.271 21.703 1.00 81.88 851 GLY A O 1
ATOM 6519 N N . GLY A 1 852 ? 15.552 -17.565 22.280 1.00 83.69 852 GLY A N 1
ATOM 6520 C CA . GLY A 1 852 ? 16.058 -18.911 22.582 1.00 83.69 852 GLY A CA 1
ATOM 6521 C C . GLY A 1 852 ? 15.413 -19.575 23.798 1.00 83.69 852 GLY A C 1
ATOM 6522 O O . GLY A 1 852 ? 15.177 -20.779 23.785 1.00 83.69 852 GLY A O 1
ATOM 6523 N N . ASN A 1 853 ? 15.056 -18.817 24.838 1.00 88.56 853 ASN A N 1
ATOM 6524 C CA . ASN A 1 853 ? 14.335 -19.385 25.981 1.00 88.56 853 ASN A CA 1
ATOM 6525 C C . ASN A 1 853 ? 12.866 -19.640 25.654 1.00 88.56 853 ASN A C 1
ATOM 6527 O O . ASN A 1 853 ? 12.319 -20.648 26.082 1.00 88.56 853 ASN A O 1
ATOM 6531 N N . ILE A 1 854 ? 12.261 -18.780 24.839 1.00 90.19 854 ILE A N 1
ATOM 6532 C CA . ILE A 1 854 ? 10.937 -18.980 24.244 1.00 90.19 854 ILE A CA 1
ATOM 6533 C C . ILE A 1 854 ? 10.911 -20.294 23.458 1.00 90.19 854 ILE A C 1
ATOM 6535 O O . ILE A 1 854 ? 10.026 -21.116 23.689 1.00 90.19 854 ILE A O 1
ATOM 6539 N N . GLN A 1 855 ? 11.924 -20.547 22.624 1.00 87.88 855 GLN A N 1
ATOM 6540 C CA . GLN A 1 855 ? 12.037 -21.812 21.902 1.00 87.88 855 GLN A CA 1
ATOM 6541 C C . GLN A 1 855 ? 12.150 -23.004 22.854 1.00 87.88 855 GLN A C 1
ATOM 6543 O O . GLN A 1 855 ? 11.436 -23.987 22.688 1.00 87.88 855 GLN A O 1
ATOM 6548 N N . LYS A 1 856 ? 12.995 -22.916 23.889 1.00 90.44 856 LYS A N 1
ATOM 6549 C CA . LYS A 1 856 ? 13.129 -23.987 24.887 1.00 90.44 856 LYS A CA 1
ATOM 6550 C C . LYS A 1 856 ? 11.826 -24.269 25.634 1.00 90.44 856 LYS A C 1
ATOM 6552 O O . LYS A 1 856 ? 11.574 -25.422 25.954 1.00 90.44 856 LYS A O 1
ATOM 6557 N N . VAL A 1 857 ? 10.993 -23.257 25.894 1.00 93.31 857 VAL A N 1
ATOM 6558 C CA . VAL A 1 857 ? 9.662 -23.444 26.499 1.00 93.31 857 VAL A CA 1
ATOM 6559 C C . VAL A 1 857 ? 8.744 -24.237 25.569 1.00 93.31 857 VAL A C 1
ATOM 6561 O O . VAL A 1 857 ? 8.121 -25.202 26.007 1.00 93.31 857 VAL A O 1
ATOM 6564 N N . VAL A 1 858 ? 8.688 -23.869 24.285 1.00 93.75 858 VAL A N 1
ATOM 6565 C CA . VAL A 1 858 ? 7.895 -24.598 23.281 1.00 93.75 858 VAL A CA 1
ATOM 6566 C C . VAL A 1 858 ? 8.403 -26.034 23.143 1.00 93.75 858 VAL A C 1
ATOM 6568 O O . VAL A 1 858 ? 7.621 -26.974 23.239 1.00 93.75 858 VAL A O 1
ATOM 6571 N N . LEU A 1 859 ? 9.718 -26.211 23.009 1.00 91.62 859 LEU A N 1
ATOM 6572 C CA . LEU A 1 859 ? 10.360 -27.517 22.907 1.00 91.62 859 LEU A CA 1
ATOM 6573 C C . LEU A 1 859 ? 10.059 -28.390 24.133 1.00 91.62 859 LEU A C 1
ATOM 6575 O O . LEU A 1 859 ? 9.664 -29.543 23.983 1.00 91.62 859 LEU A O 1
ATOM 6579 N N . ALA A 1 860 ? 10.189 -27.829 25.338 1.00 92.38 860 ALA A N 1
ATOM 6580 C CA . ALA A 1 860 ? 9.919 -28.527 26.587 1.00 92.38 860 ALA A CA 1
ATOM 6581 C C . ALA A 1 860 ? 8.481 -29.036 26.655 1.00 92.38 860 ALA A C 1
ATOM 6583 O O . ALA A 1 860 ? 8.272 -30.196 26.999 1.00 92.38 860 ALA A O 1
ATOM 6584 N N . ARG A 1 861 ? 7.507 -28.195 26.288 1.00 94.06 861 ARG A N 1
ATOM 6585 C CA . ARG A 1 861 ? 6.086 -28.560 26.245 1.00 94.06 861 ARG A CA 1
ATOM 6586 C C . ARG A 1 861 ? 5.799 -29.664 25.234 1.00 94.06 861 ARG A C 1
ATOM 6588 O O . ARG A 1 861 ? 5.024 -30.569 25.517 1.00 94.06 861 ARG A O 1
ATOM 6595 N N . GLU A 1 862 ? 6.348 -29.555 24.030 1.00 93.88 862 GLU A N 1
ATOM 6596 C CA . GLU A 1 862 ? 6.021 -30.485 22.949 1.00 93.88 862 GLU A CA 1
ATOM 6597 C C . GLU A 1 862 ? 6.728 -31.841 23.138 1.00 93.88 862 GLU A C 1
ATOM 6599 O O . GLU A 1 862 ? 6.119 -32.887 22.926 1.00 93.88 862 GLU A O 1
ATOM 6604 N N . ILE A 1 863 ? 7.978 -31.845 23.616 1.00 93.06 863 ILE A N 1
ATOM 6605 C CA . ILE A 1 863 ? 8.775 -33.065 23.821 1.00 93.06 863 ILE A CA 1
ATOM 6606 C C . ILE A 1 863 ? 8.416 -33.799 25.120 1.00 93.06 863 ILE A C 1
ATOM 6608 O O . ILE A 1 863 ? 8.473 -35.032 25.156 1.00 93.06 863 ILE A O 1
ATOM 6612 N N . SER A 1 864 ? 8.050 -33.093 26.199 1.00 91.88 864 SER A N 1
ATOM 6613 C CA . SER A 1 864 ? 7.712 -33.733 27.485 1.00 91.88 864 SER A CA 1
ATOM 6614 C C . SER A 1 864 ? 6.561 -34.731 27.368 1.00 91.88 864 SER A C 1
ATOM 6616 O O . SER A 1 864 ? 6.527 -35.712 28.112 1.00 91.88 864 SER A O 1
ATOM 6618 N N . ARG A 1 865 ? 5.688 -34.515 26.382 1.00 91.25 865 ARG A N 1
ATOM 6619 C CA . ARG A 1 865 ? 4.536 -35.351 26.048 1.00 91.25 865 ARG A CA 1
ATOM 6620 C C . ARG A 1 865 ? 4.913 -36.688 25.413 1.00 91.25 865 ARG A C 1
ATOM 6622 O O . ARG A 1 865 ? 4.046 -37.534 25.290 1.00 91.25 865 ARG A O 1
ATOM 6629 N N . GLN A 1 866 ? 6.174 -36.909 25.034 1.00 91.94 866 GLN A N 1
ATOM 6630 C CA . GLN A 1 866 ? 6.616 -38.114 24.311 1.00 91.94 866 GLN A CA 1
ATOM 6631 C C . GLN A 1 866 ? 5.837 -38.304 22.993 1.00 91.94 866 GLN A C 1
ATOM 6633 O O . GLN A 1 866 ? 5.056 -39.251 22.854 1.00 91.94 866 GLN A O 1
ATOM 6638 N N . PRO A 1 867 ? 5.989 -37.371 22.035 1.00 95.12 867 PRO A N 1
ATOM 6639 C CA . PRO A 1 867 ? 5.232 -37.408 20.792 1.00 95.12 867 PRO A CA 1
ATOM 6640 C C . PRO A 1 867 ? 5.537 -38.658 19.969 1.00 95.12 867 PRO A C 1
ATOM 6642 O O . PRO A 1 867 ? 6.659 -39.157 19.960 1.00 95.12 867 PRO A O 1
ATOM 6645 N N . ARG A 1 868 ? 4.535 -39.137 19.226 1.00 95.25 868 ARG A N 1
ATOM 6646 C CA . ARG A 1 868 ? 4.722 -40.218 18.245 1.00 95.25 868 ARG A CA 1
ATOM 6647 C C . ARG A 1 868 ? 5.159 -39.675 16.889 1.00 95.25 868 ARG A C 1
ATOM 6649 O O . ARG A 1 868 ? 5.974 -40.313 16.219 1.00 95.25 868 ARG A O 1
ATOM 6656 N N . VAL A 1 869 ? 4.636 -38.497 16.539 1.00 97.62 869 VAL A N 1
ATOM 6657 C CA . VAL A 1 869 ? 4.977 -37.697 15.358 1.00 97.62 869 VAL A CA 1
ATOM 6658 C C . VAL A 1 869 ? 5.268 -36.265 15.806 1.00 97.62 869 VAL A C 1
ATOM 6660 O O . VAL A 1 869 ? 4.498 -35.693 16.582 1.00 97.62 869 VAL A O 1
ATOM 6663 N N . LEU A 1 870 ? 6.361 -35.682 15.320 1.00 97.94 870 LEU A N 1
ATOM 6664 C CA . LEU A 1 870 ? 6.764 -34.309 15.612 1.00 97.94 870 LEU A CA 1
ATOM 6665 C C . LEU A 1 870 ? 6.980 -33.537 14.310 1.00 97.94 870 LEU A C 1
ATOM 6667 O O . LEU A 1 870 ? 7.832 -33.897 13.503 1.00 97.94 870 LEU A O 1
ATOM 6671 N N . ILE A 1 871 ? 6.239 -32.448 14.136 1.00 97.94 871 ILE A N 1
ATOM 6672 C CA . ILE A 1 871 ? 6.473 -31.494 13.051 1.00 97.94 871 ILE A CA 1
ATOM 6673 C C . ILE A 1 871 ? 7.319 -30.354 13.612 1.00 97.94 871 ILE A C 1
ATOM 6675 O O . ILE A 1 871 ? 6.893 -29.669 14.546 1.00 97.94 871 ILE A O 1
ATOM 6679 N N . ALA A 1 872 ? 8.520 -30.168 13.076 1.00 96.94 872 ALA A N 1
ATOM 6680 C CA . ALA A 1 872 ? 9.450 -29.131 13.498 1.00 96.94 872 ALA A CA 1
ATOM 6681 C C . ALA A 1 872 ? 9.667 -28.135 12.359 1.00 96.94 872 ALA A C 1
ATOM 6683 O O . ALA A 1 872 ? 10.459 -28.393 11.459 1.00 96.94 872 ALA A O 1
ATOM 6684 N N . ALA A 1 873 ? 8.950 -27.010 12.394 1.00 95.19 873 ALA A N 1
ATOM 6685 C CA . ALA A 1 873 ? 9.043 -25.965 11.384 1.00 95.19 873 ALA A CA 1
ATOM 6686 C C . ALA A 1 873 ? 9.970 -24.837 11.840 1.00 95.19 873 ALA A C 1
ATOM 6688 O O . ALA A 1 873 ? 9.704 -24.178 12.843 1.00 95.19 873 ALA A O 1
ATOM 6689 N N . GLN A 1 874 ? 11.063 -24.634 11.102 1.00 91.69 874 GLN A N 1
ATOM 6690 C CA . GLN A 1 874 ? 12.095 -23.625 11.352 1.00 91.69 874 GLN A CA 1
ATOM 6691 C C . GLN A 1 874 ? 12.574 -23.598 12.821 1.00 91.69 874 GLN A C 1
ATOM 6693 O O . GLN A 1 874 ? 12.634 -22.526 13.438 1.00 91.69 874 GLN A O 1
ATOM 6698 N N . PRO A 1 875 ? 12.901 -24.758 13.434 1.00 89.88 875 PRO A N 1
ATOM 6699 C CA . PRO A 1 875 ? 13.017 -24.875 14.888 1.00 89.88 875 PRO A CA 1
ATOM 6700 C C . PRO A 1 875 ? 14.203 -24.098 15.485 1.00 89.88 875 PRO A C 1
ATOM 6702 O O . PRO A 1 875 ? 14.218 -23.865 16.698 1.00 89.88 875 PRO A O 1
ATOM 6705 N N . VAL A 1 876 ? 15.168 -23.676 14.659 1.00 86.88 876 VAL A N 1
ATOM 6706 C CA . VAL A 1 876 ? 16.361 -22.916 15.075 1.00 86.88 876 VAL A CA 1
ATOM 6707 C C . VAL A 1 876 ? 16.439 -21.499 14.501 1.00 86.88 876 VAL A C 1
ATOM 6709 O O . VAL A 1 876 ? 17.411 -20.784 14.747 1.00 86.88 876 VAL A O 1
ATOM 6712 N N . ARG A 1 877 ? 15.406 -21.033 13.786 1.00 82.12 877 ARG A N 1
ATOM 6713 C CA . ARG A 1 877 ? 15.423 -19.712 13.140 1.00 82.12 877 ARG A CA 1
ATOM 6714 C C . ARG A 1 877 ? 15.609 -18.583 14.159 1.00 82.12 877 ARG A C 1
ATOM 6716 O O . ARG A 1 877 ? 14.812 -18.409 15.087 1.00 82.12 877 ARG A O 1
ATOM 6723 N N . GLY A 1 878 ? 16.652 -17.775 13.976 1.00 70.31 878 GLY A N 1
ATOM 6724 C CA . GLY A 1 878 ? 16.971 -16.649 14.862 1.00 70.31 878 GLY A CA 1
ATOM 6725 C C . GLY A 1 878 ? 17.419 -17.066 16.270 1.00 70.31 878 GLY A C 1
ATOM 6726 O O . GLY A 1 878 ? 17.129 -16.348 17.232 1.00 70.31 878 GLY A O 1
ATOM 6727 N N . LEU A 1 879 ? 18.055 -18.235 16.401 1.00 75.62 879 LEU A N 1
ATOM 6728 C CA . LEU A 1 879 ? 18.710 -18.702 17.624 1.00 75.62 879 LEU A CA 1
ATOM 6729 C C . LEU A 1 879 ? 20.233 -18.562 17.535 1.00 75.62 879 LEU A C 1
ATOM 6731 O O . LEU A 1 879 ? 20.809 -18.581 16.452 1.00 75.62 879 LEU A O 1
ATOM 6735 N N . ASP A 1 880 ? 20.888 -18.431 18.691 1.00 70.06 880 ASP A N 1
ATOM 6736 C CA . ASP A 1 880 ? 22.344 -18.541 18.770 1.00 70.06 880 ASP A CA 1
ATOM 6737 C C . ASP A 1 880 ? 22.804 -19.999 18.603 1.00 70.06 880 ASP A C 1
ATOM 6739 O O . ASP A 1 880 ? 22.039 -20.942 18.809 1.00 70.06 880 ASP A O 1
ATOM 6743 N N . ILE A 1 881 ? 24.081 -20.187 18.269 1.00 73.44 881 ILE A N 1
ATOM 6744 C CA . ILE A 1 881 ? 24.642 -21.501 17.925 1.00 73.44 881 ILE A CA 1
ATOM 6745 C C . ILE A 1 881 ? 24.524 -22.521 19.080 1.00 73.44 881 ILE A C 1
ATOM 6747 O O . ILE A 1 881 ? 24.357 -23.714 18.840 1.00 73.44 881 ILE A O 1
ATOM 6751 N N . GLY A 1 882 ? 24.545 -22.062 20.339 1.00 71.94 882 GLY A N 1
ATOM 6752 C CA . GLY A 1 882 ? 24.397 -22.931 21.508 1.00 71.94 882 GLY A CA 1
ATOM 6753 C C . GLY A 1 882 ? 22.952 -23.384 21.726 1.00 71.94 882 GLY A C 1
ATOM 6754 O O . GLY A 1 882 ? 22.709 -24.512 22.154 1.00 71.94 882 GLY A O 1
ATOM 6755 N N . ALA A 1 883 ? 21.979 -22.524 21.428 1.00 75.31 883 ALA A N 1
ATOM 6756 C CA . ALA A 1 883 ? 20.567 -22.879 21.411 1.00 75.31 883 ALA A CA 1
ATOM 6757 C C . ALA A 1 883 ? 20.222 -23.790 20.220 1.00 75.31 883 ALA A C 1
ATOM 6759 O O . ALA A 1 883 ? 19.446 -24.726 20.403 1.00 75.31 883 ALA A O 1
ATOM 6760 N N . THR A 1 884 ? 20.835 -23.572 19.053 1.00 81.25 884 THR A N 1
ATOM 6761 C CA . THR A 1 884 ? 20.729 -24.446 17.873 1.00 81.25 884 THR A CA 1
ATOM 6762 C C . THR A 1 884 ? 21.208 -25.865 18.184 1.00 81.25 884 THR A C 1
ATOM 6764 O O . THR A 1 884 ? 20.429 -26.805 18.051 1.00 81.25 884 THR A O 1
ATOM 6767 N N . GLU A 1 885 ? 22.429 -26.025 18.713 1.00 80.38 885 GLU A N 1
ATOM 6768 C CA . GLU A 1 885 ? 22.988 -27.333 19.109 1.00 80.38 885 GLU A CA 1
ATOM 6769 C C . GLU A 1 885 ? 22.070 -28.062 20.105 1.00 80.38 885 GLU A C 1
ATOM 6771 O O . GLU A 1 885 ? 21.835 -29.265 19.996 1.00 80.38 885 GLU A O 1
ATOM 67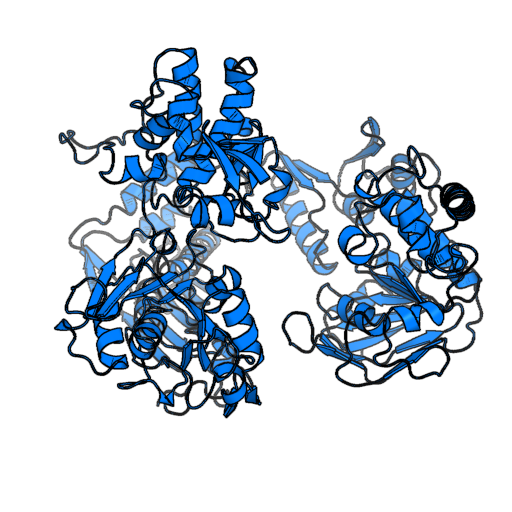76 N N . TYR A 1 886 ? 21.495 -27.323 21.057 1.00 82.94 886 TYR A N 1
ATOM 6777 C CA . TYR A 1 886 ? 20.557 -27.881 22.024 1.00 82.94 886 TYR A CA 1
ATOM 6778 C C . TYR A 1 886 ? 19.274 -28.409 21.364 1.00 82.94 886 TYR A C 1
ATOM 6780 O O . TYR A 1 886 ? 18.836 -29.518 21.672 1.00 82.94 886 TYR A O 1
ATOM 6788 N N . VAL A 1 887 ? 18.666 -27.637 20.458 1.00 87.81 887 VAL A N 1
ATOM 6789 C CA . VAL A 1 887 ? 17.464 -28.062 19.724 1.00 87.81 887 VAL A CA 1
ATOM 6790 C C . VAL A 1 887 ? 17.774 -29.285 18.859 1.00 87.81 887 VAL A C 1
ATOM 6792 O O . VAL A 1 887 ? 17.030 -30.263 18.908 1.00 87.81 887 VAL A O 1
ATOM 6795 N N . HIS A 1 888 ? 18.901 -29.276 18.147 1.00 91.12 888 HIS A N 1
ATOM 6796 C CA . HIS A 1 888 ? 19.377 -30.396 17.327 1.00 91.12 888 HIS A CA 1
ATOM 6797 C C . HIS A 1 888 ? 19.552 -31.674 18.148 1.00 91.12 888 HIS A C 1
ATOM 6799 O O . HIS A 1 888 ? 19.016 -32.721 17.785 1.00 91.12 888 HIS A O 1
ATOM 6805 N N . ALA A 1 889 ? 20.213 -31.582 19.305 1.00 88.44 889 ALA A N 1
ATOM 6806 C CA . ALA A 1 889 ? 20.387 -32.712 20.214 1.00 88.44 889 ALA A CA 1
ATOM 6807 C C . ALA A 1 889 ? 19.043 -33.279 20.700 1.00 88.44 889 ALA A C 1
ATOM 6809 O O . ALA A 1 889 ? 18.877 -34.494 20.787 1.00 88.44 889 ALA A O 1
ATOM 6810 N N . GLN A 1 890 ? 18.061 -32.420 20.985 1.00 90.50 890 GLN A N 1
ATOM 6811 C CA . GLN A 1 890 ? 16.729 -32.862 21.400 1.00 90.50 890 GLN A CA 1
ATOM 6812 C C . GLN A 1 890 ? 15.949 -33.543 20.267 1.00 90.50 890 GLN A C 1
ATOM 6814 O O . GLN A 1 890 ? 15.270 -34.537 20.525 1.00 90.50 890 GLN A O 1
ATOM 6819 N N . LEU A 1 891 ? 16.064 -33.070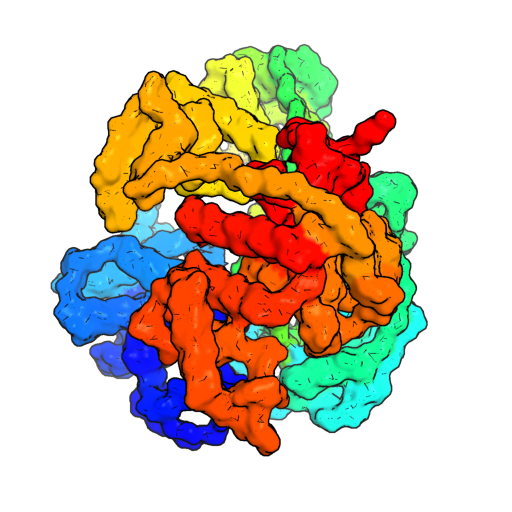 19.022 1.00 93.81 891 LEU A N 1
ATOM 6820 C CA . LEU A 1 891 ? 15.462 -33.739 17.862 1.00 93.81 891 LEU A CA 1
ATOM 6821 C C . LEU A 1 891 ? 16.092 -35.120 17.623 1.00 93.81 891 LEU A C 1
ATOM 6823 O O . LEU A 1 891 ? 15.368 -36.097 17.434 1.00 93.81 891 LEU A O 1
ATOM 6827 N N . LEU A 1 892 ? 17.418 -35.234 17.725 1.00 93.25 892 LEU A N 1
ATOM 6828 C CA . LEU A 1 892 ? 18.120 -36.518 17.613 1.00 93.25 892 LEU A CA 1
ATOM 6829 C C . LEU A 1 892 ? 17.770 -37.481 18.757 1.00 93.25 892 LEU A C 1
ATOM 6831 O O . LEU A 1 892 ? 17.592 -38.675 18.521 1.00 93.25 892 LEU A O 1
ATOM 6835 N N . GLU A 1 893 ? 17.597 -36.981 19.982 1.00 92.12 893 GLU A N 1
ATOM 6836 C CA . GLU A 1 893 ? 17.118 -37.786 21.113 1.00 92.12 893 GLU A CA 1
ATOM 6837 C C . GLU A 1 893 ? 15.685 -38.301 20.872 1.00 92.12 893 GLU A C 1
ATOM 6839 O O . GLU A 1 893 ? 15.363 -39.437 21.220 1.00 92.12 893 GLU A O 1
ATOM 6844 N N . GLN A 1 894 ? 14.808 -37.494 20.262 1.00 93.81 894 GLN A N 1
ATOM 6845 C CA . GLN A 1 894 ? 13.460 -37.935 19.882 1.00 93.81 894 GLN A CA 1
ATOM 6846 C C . GLN A 1 894 ? 13.489 -38.984 18.771 1.00 93.81 894 GLN A C 1
ATOM 6848 O O . GLN A 1 894 ? 12.800 -39.999 18.876 1.00 93.81 894 GLN A O 1
ATOM 6853 N N . ARG A 1 895 ? 14.339 -38.793 17.759 1.00 93.81 895 ARG A N 1
ATOM 6854 C CA . ARG A 1 895 ? 14.597 -39.796 16.721 1.00 93.81 895 ARG A CA 1
ATOM 6855 C C . ARG A 1 895 ? 15.025 -41.131 17.347 1.00 93.81 895 ARG A C 1
ATOM 6857 O O . ARG A 1 895 ? 14.432 -42.161 17.052 1.00 93.81 895 ARG A O 1
ATOM 6864 N N . GLN A 1 896 ? 15.959 -41.115 18.304 1.00 91.88 896 GLN A N 1
ATOM 6865 C CA . GLN A 1 896 ? 16.394 -42.314 19.045 1.00 91.88 896 GLN A CA 1
ATOM 6866 C C . GLN A 1 896 ? 15.278 -43.001 19.842 1.00 91.88 896 GLN A C 1
ATOM 6868 O O . GLN A 1 896 ? 15.305 -44.216 20.023 1.00 91.88 896 GLN A O 1
ATOM 6873 N N . LYS A 1 897 ? 14.274 -42.250 20.297 1.00 92.44 897 LYS A N 1
ATOM 6874 C CA . LYS A 1 897 ? 13.092 -42.791 20.989 1.00 92.44 897 LYS A CA 1
ATOM 6875 C C . LYS A 1 897 ? 12.019 -43.323 20.035 1.00 92.44 897 LYS A C 1
ATOM 6877 O O . LYS A 1 897 ? 10.968 -43.766 20.494 1.00 92.44 897 LYS A O 1
ATOM 6882 N N . GLY A 1 898 ? 12.272 -43.294 18.727 1.00 94.00 898 GLY A N 1
ATOM 6883 C CA . GLY A 1 898 ? 11.346 -43.768 17.706 1.00 94.00 898 GLY A CA 1
ATOM 6884 C C . GLY A 1 898 ? 10.288 -42.741 17.300 1.00 94.00 898 GLY A C 1
ATOM 6885 O O . GLY A 1 898 ? 9.290 -43.115 16.693 1.00 94.00 898 GLY A O 1
ATOM 6886 N N . THR A 1 899 ? 10.446 -41.455 17.620 1.00 96.69 899 THR A N 1
ATOM 6887 C CA . THR A 1 899 ? 9.554 -40.401 17.106 1.00 96.69 899 THR A CA 1
ATOM 6888 C C . THR A 1 899 ? 9.766 -40.252 15.597 1.00 96.69 899 THR A C 1
ATOM 6890 O O . THR A 1 899 ? 10.906 -40.225 15.142 1.00 96.69 899 THR A O 1
ATOM 6893 N N . ALA A 1 900 ? 8.684 -40.159 14.821 1.00 97.75 900 ALA A N 1
ATOM 6894 C CA . ALA A 1 900 ? 8.749 -39.783 13.407 1.00 97.75 900 ALA A CA 1
ATOM 6895 C C . ALA A 1 900 ? 8.771 -38.253 13.290 1.00 97.75 900 ALA A C 1
ATOM 6897 O O . ALA A 1 900 ? 7.851 -37.592 13.779 1.00 97.75 900 ALA A O 1
ATOM 6898 N N . ILE A 1 901 ? 9.811 -37.680 12.690 1.00 98.19 901 ILE A N 1
ATOM 6899 C CA . ILE A 1 901 ? 10.038 -36.232 12.691 1.00 98.19 901 ILE A CA 1
ATOM 6900 C C . ILE A 1 901 ? 10.014 -35.702 11.258 1.00 98.19 901 ILE A C 1
ATOM 6902 O O . ILE A 1 901 ? 10.800 -36.139 10.424 1.00 98.19 901 ILE A O 1
ATOM 6906 N N . LEU A 1 902 ? 9.144 -34.727 10.988 1.00 98.25 902 LEU A N 1
ATOM 6907 C CA . LEU A 1 902 ? 9.220 -33.904 9.779 1.00 98.25 902 LEU A CA 1
ATOM 6908 C C . LEU A 1 902 ? 9.926 -32.596 10.141 1.00 98.25 902 LEU A C 1
ATOM 6910 O O . LEU A 1 902 ? 9.350 -31.753 10.835 1.00 98.25 902 LEU A O 1
ATOM 6914 N N . LEU A 1 903 ? 11.170 -32.445 9.695 1.00 97.88 903 LEU A N 1
ATOM 6915 C CA . LEU A 1 903 ? 11.976 -31.248 9.901 1.00 97.88 903 LEU A CA 1
ATOM 6916 C C . LEU A 1 903 ? 11.845 -30.338 8.683 1.00 97.88 903 LEU A C 1
ATOM 6918 O O . LEU A 1 903 ? 12.314 -30.673 7.605 1.00 97.88 903 LEU A O 1
ATOM 6922 N N . ILE A 1 904 ? 11.234 -29.174 8.851 1.00 97.25 904 ILE A N 1
ATOM 6923 C CA . ILE A 1 904 ? 11.085 -28.175 7.796 1.00 97.25 904 ILE A CA 1
ATOM 6924 C C . ILE A 1 904 ? 12.066 -27.049 8.094 1.00 97.25 904 ILE A C 1
ATOM 6926 O O . ILE A 1 904 ? 11.931 -26.385 9.122 1.00 97.25 904 ILE A O 1
ATOM 6930 N N . SER A 1 905 ? 13.031 -26.821 7.207 1.00 92.56 905 SER A N 1
ATOM 6931 C CA . SER A 1 905 ? 14.020 -25.756 7.378 1.00 92.56 905 SER A CA 1
ATOM 6932 C C . SER A 1 905 ? 14.417 -25.137 6.043 1.00 92.56 905 SER A C 1
ATOM 6934 O O . SER A 1 905 ? 14.448 -25.800 5.008 1.00 92.56 905 SER A O 1
ATOM 6936 N N . GLU A 1 906 ? 14.696 -23.836 6.086 1.00 86.00 906 GLU A N 1
ATOM 6937 C CA . GLU A 1 906 ? 15.292 -23.083 4.975 1.00 86.00 906 GLU A CA 1
ATOM 6938 C C . GLU A 1 906 ? 16.827 -23.181 5.013 1.00 86.00 906 GLU A C 1
ATOM 6940 O O . GLU A 1 906 ? 17.490 -22.856 4.031 1.00 86.00 906 GLU A O 1
ATOM 6945 N N . ASP A 1 907 ? 17.393 -23.649 6.130 1.00 85.94 907 ASP A N 1
ATOM 6946 C CA . ASP A 1 907 ? 18.825 -23.852 6.299 1.00 85.94 907 ASP A CA 1
ATOM 6947 C C . ASP A 1 907 ? 19.226 -25.264 5.843 1.00 85.94 907 ASP A C 1
ATOM 6949 O O . ASP A 1 907 ? 18.934 -26.271 6.496 1.00 85.94 907 ASP A O 1
ATOM 6953 N N . LEU A 1 908 ? 19.915 -25.338 4.702 1.00 82.38 908 LEU A N 1
ATOM 6954 C CA . LEU A 1 908 ? 20.406 -26.600 4.151 1.00 82.38 908 LEU A CA 1
ATOM 6955 C C . LEU A 1 908 ? 21.439 -27.279 5.054 1.00 82.38 908 LEU A C 1
ATOM 6957 O O . LEU A 1 908 ? 21.476 -28.508 5.075 1.00 82.38 908 LEU A O 1
ATOM 6961 N N . ASP A 1 909 ? 22.235 -26.527 5.821 1.00 81.94 909 ASP A N 1
ATOM 6962 C CA . ASP A 1 909 ? 23.199 -27.123 6.750 1.00 81.94 909 ASP A CA 1
ATOM 6963 C C . ASP A 1 909 ? 22.462 -27.876 7.867 1.00 81.94 909 ASP A C 1
ATOM 6965 O O . ASP A 1 909 ? 22.872 -28.973 8.249 1.00 81.94 909 ASP A O 1
ATOM 6969 N N . GLU A 1 910 ? 21.341 -27.336 8.357 1.00 88.56 910 GLU A N 1
ATOM 6970 C CA . GLU A 1 910 ? 20.482 -28.013 9.334 1.00 88.56 910 GLU A CA 1
ATOM 6971 C C . GLU A 1 910 ? 19.826 -29.268 8.739 1.00 88.56 910 GLU A C 1
ATOM 6973 O O . GLU A 1 910 ? 19.851 -30.334 9.365 1.00 88.56 910 GLU A O 1
ATOM 6978 N N . ILE A 1 911 ? 19.276 -29.164 7.523 1.00 91.19 911 ILE A N 1
ATOM 6979 C CA . ILE A 1 911 ? 18.662 -30.300 6.824 1.00 91.19 911 ILE A CA 1
ATOM 6980 C C . ILE A 1 911 ? 19.684 -31.426 6.631 1.00 91.19 911 ILE A C 1
ATOM 6982 O O . ILE A 1 911 ? 19.405 -32.565 7.009 1.00 91.19 911 ILE A O 1
ATOM 6986 N N . LEU A 1 912 ? 20.870 -31.118 6.104 1.00 87.62 912 LEU A N 1
ATOM 6987 C CA . LEU A 1 912 ? 21.939 -32.092 5.861 1.00 87.62 912 LEU A CA 1
ATOM 6988 C C . LEU A 1 912 ? 22.503 -32.677 7.163 1.00 87.62 912 LEU A C 1
ATOM 6990 O O . LEU A 1 912 ? 22.877 -33.848 7.208 1.00 87.62 912 LEU A O 1
ATOM 6994 N N . ALA A 1 913 ? 22.562 -31.888 8.238 1.00 86.81 913 ALA A N 1
ATOM 6995 C CA . ALA A 1 913 ? 23.082 -32.357 9.517 1.00 86.81 913 ALA A CA 1
ATOM 6996 C C . ALA A 1 913 ? 22.154 -33.370 10.204 1.00 86.81 913 ALA A C 1
ATOM 6998 O O . ALA A 1 913 ? 22.646 -34.292 10.856 1.00 86.81 913 ALA A O 1
ATOM 6999 N N . LEU A 1 914 ? 20.833 -33.206 10.086 1.00 91.94 914 LEU A N 1
ATOM 7000 C CA . LEU A 1 914 ? 19.865 -33.956 10.894 1.00 91.94 914 LEU A CA 1
ATOM 7001 C C . LEU A 1 914 ? 19.087 -35.029 10.134 1.00 91.94 914 LEU A C 1
ATOM 7003 O O . LEU A 1 914 ? 18.640 -35.991 10.759 1.00 91.94 914 LEU A O 1
ATOM 7007 N N . SER A 1 915 ? 18.895 -34.869 8.827 1.00 94.50 915 SER A N 1
ATOM 7008 C CA . SER A 1 915 ? 17.894 -35.648 8.095 1.00 94.50 915 SER A CA 1
ATOM 7009 C C . SER A 1 915 ? 18.416 -37.003 7.626 1.00 94.50 915 SER A C 1
ATOM 7011 O O . SER A 1 915 ? 19.536 -37.137 7.135 1.00 94.50 915 SER A O 1
ATOM 7013 N N . ASP A 1 916 ? 17.577 -38.021 7.765 1.00 94.38 916 ASP A N 1
ATOM 7014 C CA . ASP A 1 916 ? 17.766 -39.365 7.222 1.00 94.38 916 ASP A CA 1
ATOM 7015 C C . ASP A 1 916 ? 17.422 -39.426 5.733 1.00 94.38 916 ASP A C 1
ATOM 7017 O O . ASP A 1 916 ? 18.169 -39.986 4.938 1.00 94.38 916 ASP A O 1
ATOM 7021 N N . ARG A 1 917 ? 16.319 -38.784 5.352 1.00 95.62 917 ARG A N 1
ATOM 7022 C CA . ARG A 1 917 ? 15.927 -38.528 3.964 1.00 95.62 917 ARG A CA 1
ATOM 7023 C C . ARG A 1 917 ? 15.596 -37.054 3.811 1.00 95.62 917 ARG A C 1
ATOM 7025 O O . ARG A 1 917 ? 15.184 -36.411 4.776 1.00 95.62 917 ARG A O 1
ATOM 7032 N N . ILE A 1 918 ? 15.749 -36.520 2.607 1.00 97.06 918 ILE A N 1
ATOM 7033 C CA . ILE A 1 918 ? 15.491 -35.111 2.310 1.00 97.06 918 ILE A CA 1
ATOM 7034 C C . ILE A 1 918 ? 14.518 -35.022 1.141 1.00 97.06 918 ILE A C 1
ATOM 7036 O O . ILE A 1 918 ? 14.861 -35.333 0.004 1.00 97.06 918 ILE A O 1
ATOM 7040 N N . ALA A 1 919 ? 13.297 -34.584 1.420 1.00 96.69 919 ALA A N 1
ATOM 7041 C CA . ALA A 1 919 ? 12.324 -34.196 0.414 1.00 96.69 919 ALA A CA 1
ATOM 7042 C C . ALA A 1 919 ? 12.540 -32.732 0.015 1.00 96.69 919 ALA A C 1
ATOM 7044 O O . ALA A 1 919 ? 12.719 -31.868 0.875 1.00 96.69 919 ALA A O 1
ATOM 7045 N N . VAL A 1 920 ? 12.479 -32.433 -1.282 1.00 95.00 920 VAL A N 1
ATOM 7046 C CA . VAL A 1 920 ? 12.570 -31.055 -1.783 1.00 95.00 920 VAL A CA 1
ATOM 7047 C C . VAL A 1 920 ? 11.216 -30.594 -2.299 1.00 95.00 920 VAL A C 1
ATOM 7049 O O . VAL A 1 920 ? 10.624 -31.272 -3.139 1.00 95.00 920 VAL A O 1
ATOM 7052 N N . ILE A 1 921 ? 10.732 -29.446 -1.820 1.00 94.75 921 ILE A N 1
ATOM 7053 C CA . ILE A 1 921 ? 9.458 -28.853 -2.239 1.00 94.75 921 ILE A CA 1
ATOM 7054 C C . ILE A 1 921 ? 9.665 -27.594 -3.088 1.00 94.75 921 ILE A C 1
ATOM 7056 O O . ILE A 1 921 ? 10.409 -26.686 -2.717 1.00 94.75 921 ILE A O 1
ATOM 7060 N N . TYR A 1 922 ? 8.968 -27.536 -4.224 1.00 91.50 922 TYR A N 1
ATOM 7061 C CA . TYR A 1 922 ? 8.940 -26.393 -5.138 1.00 91.50 922 TYR A CA 1
ATOM 7062 C C . TYR A 1 922 ? 7.528 -26.219 -5.706 1.00 91.50 922 TYR A C 1
ATOM 7064 O O . TYR A 1 922 ? 6.904 -27.189 -6.138 1.00 91.50 922 TYR A O 1
ATOM 7072 N N . GLU A 1 923 ? 6.994 -24.996 -5.658 1.00 88.81 923 GLU A N 1
ATOM 7073 C CA . GLU A 1 923 ? 5.615 -24.656 -6.038 1.00 88.81 923 GLU A CA 1
ATOM 7074 C C . GLU A 1 923 ? 4.549 -25.642 -5.508 1.00 88.81 923 GLU A C 1
ATOM 7076 O O . GLU A 1 923 ? 3.619 -26.042 -6.221 1.00 88.81 923 GLU A O 1
ATOM 7081 N N . GLY A 1 924 ? 4.687 -26.079 -4.253 1.00 90.94 924 GLY A N 1
ATOM 7082 C CA . GLY A 1 924 ? 3.743 -26.994 -3.616 1.00 90.94 924 GLY A CA 1
ATOM 7083 C C . GLY A 1 924 ? 3.845 -28.455 -4.056 1.00 90.94 924 GLY A C 1
ATOM 7084 O O . GLY A 1 924 ? 2.946 -29.233 -3.740 1.00 90.94 924 GLY A O 1
ATOM 7085 N N . ARG A 1 925 ? 4.890 -28.843 -4.798 1.00 95.00 925 ARG A N 1
ATOM 7086 C CA . ARG A 1 925 ? 5.141 -30.221 -5.256 1.00 95.00 925 ARG A CA 1
ATOM 7087 C C . ARG A 1 925 ? 6.444 -30.752 -4.684 1.00 95.00 925 ARG A C 1
ATOM 7089 O O . ARG A 1 925 ? 7.414 -30.010 -4.569 1.00 95.00 925 ARG A O 1
ATOM 7096 N N . ILE A 1 926 ? 6.485 -32.052 -4.403 1.00 95.94 926 ILE A N 1
ATOM 7097 C CA . ILE A 1 926 ? 7.738 -32.734 -4.076 1.00 95.94 926 ILE A CA 1
ATOM 7098 C C . ILE A 1 926 ? 8.485 -33.020 -5.374 1.00 95.94 926 ILE A C 1
ATOM 7100 O O . ILE A 1 926 ? 7.988 -33.732 -6.246 1.00 95.94 926 ILE A O 1
ATOM 7104 N N . MET A 1 927 ? 9.664 -32.423 -5.508 1.00 93.00 927 MET A N 1
ATOM 7105 C CA . MET A 1 927 ? 10.521 -32.544 -6.687 1.00 93.00 927 MET A CA 1
ATOM 7106 C C . MET A 1 927 ? 11.315 -33.849 -6.680 1.00 93.00 927 MET A C 1
ATOM 7108 O O . MET A 1 927 ? 11.583 -34.407 -7.740 1.00 93.00 927 MET A O 1
ATOM 7112 N N . GLY A 1 928 ? 11.636 -34.348 -5.487 1.00 91.25 928 GLY A N 1
ATOM 7113 C CA . GLY A 1 928 ? 12.325 -35.610 -5.256 1.00 91.25 928 GLY A CA 1
ATOM 7114 C C . GLY A 1 928 ? 12.550 -35.844 -3.764 1.00 91.25 928 GLY A C 1
ATOM 7115 O O . GLY A 1 928 ? 12.429 -34.914 -2.960 1.00 91.25 928 GLY A O 1
ATOM 7116 N N . VAL A 1 929 ? 12.867 -37.089 -3.407 1.00 94.50 929 VAL A N 1
ATOM 7117 C CA . VAL A 1 929 ? 13.331 -37.477 -2.069 1.00 94.50 929 VAL A CA 1
ATOM 7118 C C . VAL A 1 929 ? 14.713 -38.096 -2.231 1.00 94.50 929 VAL A C 1
ATOM 7120 O O . VAL A 1 929 ? 14.863 -39.083 -2.948 1.00 94.50 929 VAL A O 1
ATOM 7123 N N . VAL A 1 930 ? 15.709 -37.490 -1.599 1.00 93.06 930 VAL A N 1
ATOM 7124 C CA . VAL A 1 930 ? 17.120 -37.876 -1.677 1.00 93.06 930 VAL A CA 1
ATOM 7125 C C . VAL A 1 930 ? 17.528 -38.537 -0.363 1.00 93.06 930 VAL A C 1
ATOM 7127 O O . VAL A 1 930 ? 17.040 -38.151 0.703 1.00 93.06 930 VAL A O 1
ATOM 7130 N N . ASP A 1 931 ? 18.403 -39.538 -0.428 1.00 91.00 931 ASP A N 1
ATOM 7131 C CA . ASP A 1 931 ? 19.025 -40.103 0.768 1.00 91.00 931 ASP A CA 1
ATOM 7132 C C . ASP A 1 931 ? 19.915 -39.051 1.452 1.00 91.00 931 ASP A C 1
ATOM 7134 O O . ASP A 1 931 ? 20.641 -38.315 0.780 1.00 91.00 931 ASP A O 1
ATOM 7138 N N . GLY A 1 932 ? 19.839 -38.940 2.779 1.00 86.12 932 GLY A N 1
ATOM 7139 C CA . GLY A 1 932 ? 20.589 -37.938 3.532 1.00 86.12 932 GLY A CA 1
ATOM 7140 C C . GLY A 1 932 ? 22.111 -38.078 3.408 1.00 86.12 932 GLY A C 1
ATOM 7141 O O . GLY A 1 932 ? 22.806 -37.066 3.487 1.00 86.12 932 GLY A O 1
ATOM 7142 N N . GLU A 1 933 ? 22.639 -39.287 3.181 1.00 84.69 933 GLU A N 1
ATOM 7143 C CA . GLU A 1 933 ? 24.081 -39.518 3.002 1.00 84.69 933 GLU A CA 1
ATOM 7144 C C . GLU A 1 933 ? 24.575 -39.139 1.599 1.00 84.69 933 GLU A C 1
ATOM 7146 O O . GLU A 1 933 ? 25.727 -38.735 1.430 1.00 84.69 933 GLU A O 1
ATOM 7151 N N . GLU A 1 934 ? 23.698 -39.228 0.596 1.00 83.94 934 GLU A N 1
ATOM 7152 C CA . GLU A 1 934 ? 23.996 -38.911 -0.808 1.00 83.94 934 GLU A CA 1
ATOM 7153 C C . GLU A 1 934 ? 23.642 -37.463 -1.194 1.00 83.94 934 GLU A C 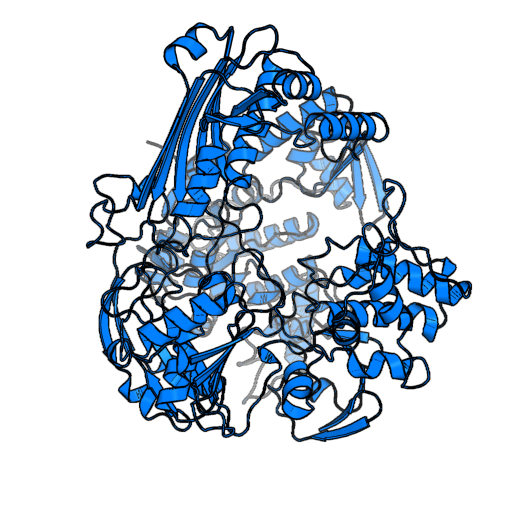1
ATOM 7155 O O . GLU A 1 934 ? 23.862 -37.035 -2.334 1.00 83.94 934 GLU A O 1
ATOM 7160 N N . ALA A 1 935 ? 23.050 -36.701 -0.274 1.00 86.19 935 ALA A N 1
ATOM 7161 C CA . ALA A 1 935 ? 22.604 -35.342 -0.527 1.00 86.19 935 ALA A CA 1
ATOM 7162 C C . ALA A 1 935 ? 23.769 -34.342 -0.491 1.00 86.19 935 ALA A C 1
ATOM 7164 O O . ALA A 1 935 ? 24.512 -34.251 0.487 1.00 86.19 935 ALA A O 1
ATOM 7165 N N . THR A 1 936 ? 23.885 -33.524 -1.541 1.00 82.00 936 THR A N 1
ATOM 7166 C CA . THR A 1 936 ? 24.802 -32.376 -1.573 1.00 82.00 936 THR A CA 1
ATOM 7167 C C . THR A 1 936 ? 24.026 -31.062 -1.703 1.00 82.00 936 THR A C 1
ATOM 7169 O O . THR A 1 936 ? 22.930 -31.059 -2.278 1.00 82.00 936 THR A O 1
ATOM 7172 N N . PRO A 1 937 ? 24.566 -29.932 -1.203 1.00 76.62 937 PRO A N 1
ATOM 7173 C CA . PRO A 1 937 ? 23.937 -28.620 -1.355 1.00 76.62 937 PRO A CA 1
ATOM 7174 C C . PRO A 1 937 ? 23.598 -28.271 -2.809 1.00 76.62 937 PRO A C 1
ATOM 7176 O O . PRO A 1 937 ? 22.539 -27.711 -3.075 1.00 76.62 937 PRO A O 1
ATOM 7179 N N . GLU A 1 938 ? 24.456 -28.641 -3.762 1.00 72.56 938 GLU A N 1
ATOM 7180 C CA . GLU A 1 938 ? 24.261 -28.370 -5.190 1.00 72.56 938 GLU A CA 1
ATOM 7181 C C . GLU A 1 938 ? 23.071 -29.156 -5.744 1.00 72.56 938 GLU A C 1
ATOM 7183 O O . GLU A 1 938 ? 22.220 -28.595 -6.437 1.00 72.56 938 GLU A O 1
ATOM 7188 N N . ARG A 1 939 ? 22.982 -30.447 -5.396 1.00 80.06 939 ARG A N 1
ATOM 7189 C CA . ARG A 1 939 ? 21.891 -31.333 -5.814 1.00 80.06 939 ARG A CA 1
ATOM 7190 C C . ARG A 1 939 ? 20.549 -30.853 -5.266 1.00 80.06 939 ARG A C 1
ATOM 7192 O O . ARG A 1 939 ? 19.581 -30.723 -6.014 1.00 80.06 939 ARG A O 1
ATOM 7199 N N . LEU A 1 940 ? 20.504 -30.531 -3.973 1.00 84.50 940 LEU A N 1
ATOM 7200 C CA . LEU A 1 940 ? 19.305 -29.985 -3.336 1.00 84.50 940 LEU A CA 1
ATOM 7201 C C . LEU A 1 940 ? 18.939 -28.614 -3.919 1.00 84.50 940 LEU A C 1
ATOM 7203 O O . LEU A 1 940 ? 17.768 -28.367 -4.195 1.00 84.50 940 LEU A O 1
ATOM 7207 N N . GLY A 1 941 ? 19.928 -27.757 -4.184 1.00 76.06 941 GLY A N 1
ATOM 7208 C CA . GLY A 1 941 ? 19.733 -26.445 -4.800 1.00 76.06 941 GLY A CA 1
ATOM 7209 C C . GLY A 1 941 ? 19.098 -26.515 -6.193 1.00 76.06 941 GLY A C 1
ATOM 7210 O O . GLY A 1 941 ? 18.203 -25.728 -6.491 1.00 76.06 941 GLY A O 1
ATOM 7211 N N . LEU A 1 942 ? 19.495 -27.482 -7.029 1.00 77.69 942 LEU A N 1
ATOM 7212 C CA . LEU A 1 942 ? 18.879 -27.705 -8.345 1.00 77.69 942 LEU A CA 1
ATOM 7213 C C . LEU A 1 942 ? 17.405 -28.114 -8.230 1.00 77.69 942 LEU A C 1
ATOM 7215 O O . LEU A 1 942 ? 16.548 -27.533 -8.899 1.00 77.69 942 LEU A O 1
ATOM 7219 N N . LEU A 1 943 ? 17.098 -29.059 -7.337 1.00 83.44 943 LEU A N 1
ATOM 7220 C CA . LEU A 1 943 ? 15.722 -29.481 -7.061 1.00 83.44 943 LEU A CA 1
ATOM 7221 C C . LEU A 1 943 ? 14.875 -28.318 -6.513 1.00 83.44 943 LEU A C 1
ATOM 7223 O O . LEU A 1 943 ? 13.717 -28.158 -6.899 1.00 83.44 943 LEU A O 1
ATOM 7227 N N . MET A 1 944 ? 15.458 -27.472 -5.655 1.00 85.25 944 MET A N 1
ATOM 7228 C CA . MET A 1 944 ? 14.813 -26.275 -5.098 1.00 85.25 944 MET A CA 1
ATOM 7229 C C . MET A 1 944 ? 14.579 -25.179 -6.146 1.00 85.25 944 MET A C 1
ATOM 7231 O O . MET A 1 944 ? 13.682 -24.359 -5.968 1.00 85.25 944 MET A O 1
ATOM 7235 N N . ALA A 1 945 ? 15.347 -25.174 -7.238 1.00 75.81 945 ALA A N 1
ATOM 7236 C CA . ALA A 1 945 ? 15.147 -24.303 -8.395 1.00 75.81 945 ALA A CA 1
ATOM 7237 C C . ALA A 1 945 ? 14.148 -24.880 -9.421 1.00 75.81 945 ALA A C 1
ATOM 7239 O O . ALA A 1 945 ? 13.956 -24.301 -10.490 1.00 75.81 945 ALA A O 1
ATOM 7240 N N . GLY A 1 946 ? 13.517 -26.021 -9.122 1.00 76.75 946 GLY A N 1
ATOM 7241 C CA . GLY A 1 946 ? 12.527 -26.657 -9.992 1.00 76.75 946 GLY A CA 1
ATOM 7242 C C . GLY A 1 946 ? 13.119 -27.535 -11.102 1.00 76.75 946 GLY A C 1
ATOM 7243 O O . GLY A 1 946 ? 12.372 -28.009 -11.962 1.00 76.75 946 GLY A O 1
ATOM 7244 N N . VAL A 1 947 ? 14.433 -27.784 -11.097 1.00 76.12 947 VAL A N 1
ATOM 7245 C CA . VAL A 1 947 ? 15.103 -28.662 -12.067 1.00 76.12 947 VAL A CA 1
ATOM 7246 C C . VAL A 1 947 ? 14.926 -30.112 -11.620 1.00 76.12 947 VAL A C 1
ATOM 7248 O O . VAL A 1 947 ? 15.336 -30.472 -10.522 1.00 76.12 947 VAL A O 1
ATOM 7251 N N . LYS A 1 948 ? 14.303 -30.955 -12.451 1.00 67.94 948 LYS A N 1
ATOM 7252 C CA . LYS A 1 948 ? 14.194 -32.399 -12.185 1.00 67.94 948 LYS A CA 1
ATOM 7253 C C . LYS A 1 948 ? 15.468 -33.110 -12.637 1.00 67.94 948 LYS A C 1
ATOM 7255 O O . LYS A 1 948 ? 15.959 -32.823 -13.725 1.00 67.94 948 LYS A O 1
ATOM 7260 N N . GLU A 1 949 ? 15.968 -34.038 -11.826 1.00 56.69 949 GLU A N 1
ATOM 7261 C CA . GLU A 1 949 ? 16.925 -35.043 -12.303 1.00 56.69 949 GLU A CA 1
ATOM 7262 C C . GLU A 1 949 ? 16.197 -35.967 -13.298 1.00 56.69 949 GLU A C 1
ATOM 7264 O O . GLU A 1 949 ? 15.077 -36.402 -13.014 1.00 56.69 949 GLU A O 1
ATOM 7269 N N . GLU A 1 950 ? 16.783 -36.179 -14.482 1.00 37.97 950 GLU A N 1
ATOM 7270 C CA . GLU A 1 950 ? 16.301 -37.152 -15.482 1.00 37.97 950 GLU A CA 1
ATOM 7271 C C . GLU A 1 950 ? 16.504 -38.601 -15.033 1.00 37.97 950 GLU A C 1
ATOM 7273 O O . GLU A 1 950 ? 17.578 -38.902 -14.459 1.00 37.97 950 GLU A O 1
#

Sequence (950 aa):
MKLTVNNVEYDLPVTSDTRLADLLRRDLGLTGTKIGCGEGQCGTCVVLLDGRPVRACIFPAHRAEGKHVLTIEGLAASWGASDELHPLQRAFIEHGAVQCGYCTPGMLMAAAALWHKWVVDGQDTAALTADDIKRALGRNACRCTGYASLVRAVKSAFHEHRTGQPLPPLEPDTLPPLRVIGRSYPRPDVVDKVTGAACFTDDYSFPGMLYGATLRAAHPHARILSLDTARAAILPGVHAVLTHADVPGVNRHGLVYPDWPVLCDDKVRYLGDAVAIVAADSLAIAAQALELIAVEYEPLPPVTGPEQARRPDAPLVHEEWPGGNLLEHIKVRHGDVTQGFAEADVIVEREYRTPTYEHMFMEPECSIGVPAGYDQHPKLTVYVGSQIPYADRDQIAVALDLPPEEVRVIGALMGGGFGGKEDIMGQIHAALLAQATGKPVKILYSRAESMLVHPKRHATIIRLKTGVRRDGALTAVQAEMLGDAGAYASLSTKVLTRTTTHATGPYQVPHARIDCYAMYTNNPPSGAFRGFGVTQSAFAVEQNMDVLAHELGVDPFELRRKNGLRVGATTATGQILTESVGLLDCLDWVERRVRESPPPSSYRGAALLILDEPTAVLTPQEVDEFFVTIRQMVRDGHAIIFISHKLPEVLAISNRITVLRDGRWIDSCPIEGCTKESLAQMMVGREVTMKPERAEIEWGEVRLALKGLHAEGDRGMPALRGVDLDVRSGEILGLAGVSGNGQRELAEVITGLRTATQGRVFLENEDVTGASPRELTKKMLAYIPEERMRDGMIQEFTVSENMILREHDHPPFSRSGFLNLRVIAQHADELIRRFQVKTPSRETPAKSLSGGNIQKVVLAREISRQPRVLIAAQPVRGLDIGATEYVHAQLLEQRQKGTAILLISEDLDEILALSDRIAVIYEGRIMGVVDGEEATPERLGLLMAGVKEE

pLDDT: mean 91.47, std 9.67, range [37.97, 98.94]

Radius of gyration: 32.15 Å; chains: 1; bounding box: 79×90×83 Å

Foldseek 3Di:
DWAAELNRIDDDDFDQPDFQLCCCCPVVVLQLQFDFFLPQQAQLRWKDKQLHTDRRSPHGNVVRVPIYIYFLLSQQVVPDDNVDDQLLLVLCQQQVVDDLLSSQRRLSRLLSSVCCVPPVVPHDLVPDDLVNSCVSCVSHDDLPDPCPSSSQSSVQSSVCVVPVGGDHYDQDDDDPDDPPPRGRDGDPCSSCSSSSVADAQVSDDDPQAWAKDFQWDPALKWWWPDKDLPQLCPQPFWQDKDFLVLQPFDQFAFDPDRPAGPADDTMHNARLHTGMMTIGRDPVSRVVSSVRMDIDIGGDDFFAFLVLLPDPPRDFLDPPDPVRQFPDKAKFWFAAQVVLQVQFPDKDKDKDKDDKDDSSQRFFWKKKWACACNVDHRATEIETQAPCQLSLLVRLCRRNVHDSVRYHYDNGRGSDCQWQRHDDFCHNVNNSVCHSRVGMYMYGDNPVSSRRATAIAWIKMKIWMWGAYLVLETREIEIEMGTEQESDNHAVVVLCNLLQQCLQPQFQYNTYITIYTYGYTSGHGHTHGNCRNNVRSCVVNLVVLVVVCVVSVHDSLVSCLVGGDDQQGAGSNGDHHNDDPCPNVVSVVVVVCCVVPNDPPQPHDALEAEAAPVCVQPAPVVLVVVLVVLVVVVVVNHHYHYHDLDLVSCLVRDQKDWEDEPNDTQDIDGSVPDDSQNNVCSHPVHGDDLFPDFDDDDWAAWFKWWAQWWFADPVRHILAGGATDTFTFLFEEEEEARPSLNLQVVLCQQQLVGATPDTFMDGPNHTCHNPHNLVVLVLQEFEDHPCLPPPQADQQFFLLVSLCPNPCPDPPQDDPHDGPVVVSQVLSVVLCVVLVQDDPGSRHGNNPGDPLSSLSSSLSSSPVSLGQEYEHAQSCPPHRPVSVVSVLVSVSVSSVVRRGYHHYHNDVSSCLSRGQKYFYGGNNYTLDIHGSVPDDSVVNSCSNVVHHDD

=== Feature glossary ===
Each block in this record encodes a different view of the same protein. In brief:

Predicted aligned error. PAE(i, j) answers: if I align the predicted and true structures on residue i, how far off (in Å) do I expect residue j to be? A block-diagonal PAE matrix with low values on the blocks and high values off-diagonal is the signature of a multi-domain protein with confidently predicted domains but uncertain inter-domain orientation.

Contact-map, Ramachandran, and PAE plots. Plot images: a contact map (which residues are close in 3D, as an N×N binary image), a Ramachandran scatter (backbone torsion angles, revealing secondary-structure composition at a glance), and — for AlphaFold structures — a PAE heatmap (pairwise prediction confidence).

Backbone torsions (φ/ψ). φ (phi) and ψ (psi) are the two rotatable backbone dihedrals per residue: φ is the C(i-1)–N–Cα–C torsion, ψ is the N–Cα–C–N(i+1) torsion, both in degrees on (−180°, 180°]. α-helical residues cluster near (−60°, −45°); β-strand residues near (−120°, +130°). A Ramachandran plot is simply a scatter of (φ, ψ) for every residue.

Foldseek 3Di. A 3Di character summarizes, for each residue, the relative orientation of the Cα frame of its nearest spatial neighbor. Because it encodes fold topology rather than chemistry, 3Di alignments detect remote structural similarity that sequence alignment misses.

Radius of gyration, Cα contacts, bounding box. Three whole-structure scalars: the radius of gyration (RMS distance of Cα from centroid, in Å), the count of Cα–Cα contacts (pairs closer than 8 Å and separated by more than four residues in sequence — i.e. tertiary, not local, contacts), and the bounding-box dimensions. Together they distinguish compact globular folds from extended fibres or disordered chains.

Sequence. Sequence gives the chain of amino acids in standard one-letter code (A=alanine, C=cysteine, …, Y=tyrosine), read N→C. It is the only feature that is directly encoded by the gene; all structural features are derived from the folded form of this sequence.

mmCIF coordinates. Atomic coordinates in PDBx/mmCIF format — the same representation the Protein Data Bank distributes. Each line of the _atom_site loop places one backbone atom in Cartesian space (units: ångströms, origin: arbitrary).

Secondary structure (3-state, P-SEA). Three-state secondary structure (P-SEA) collapses the eight DSSP classes into helix (a), strand (b), and coil (c). P-SEA assigns these from Cα geometry alone — distances and angles — without requiring backbone oxygens, so it works on any Cα trace.

InterPro / GO / CATH / organism. Functional annotations link the protein to curated databases. InterPro entries identify conserved domains and families by matching the sequence against member-database signatures (Pfam, PROSITE, CDD, …). Gene Ontology (GO) terms describe molecular function, biological process, and cellular component in a controlled vocabulary. CATH places the structure in a hierarchical fold classification (Class/Architecture/Topology/Homologous-superfamily). The organism is the source species.

B-factor. B-factor (Debye–Waller factor) reflects atomic displacement in the crystal lattice. It is an experimental observable (units Å²), not a prediction; low values mean the atom is pinned down, high values mean it moves or is heterogeneous across the crystal.

Rendered structure images. Structure images are PyMOL renders from six orthogonal camera directions. Cartoon representation draws helices as coils and strands as arrows; sticks shows the backbone as bonds; surface shows the solvent-excluded envelope. Rainbow coloring maps sequence position to hue (blue→red, N→C); chain coloring assigns a distinct color per polypeptide.

Solvent-accessible surface area. Solvent-accessible surface area (SASA) is the area in Å² traced out by the centre of a 1.4 Å probe sphere (a water molecule) rolled over the protein's van der Waals surface (Shrake–Rupley / Lee–Richards construction). Buried residues have near-zero SASA; fully exposed residues can exceed 200 Å². The total SASA scales roughly with the number of surface residues.

Secondary structure (8-state, DSSP). The SS8 string is DSSP's per-residue secondary-structure call. α-helix (H) means an i→i+4 H-bond ladder; β-strand (E) means the residue participates in a β-sheet; 3₁₀ (G) and π (I) are tighter and wider helices; T/S are turns/bends; '-' is loop.

pLDDT. For AlphaFold models, the B-factor field carries pLDDT — the model's own estimate of local accuracy on a 0–100 scale. Regions with pLDDT<50 should be treated as essentially unmodeled; they often correspond to intrinsically disordered segments.

Nearest PDB structures. Nearest PDB neighbors are the top structural matches found by Foldseek when searching this structure against the entire Protein Data Bank. Each hit reports a TM-score (0 to 1; >0.5 almost always implies the same fold) and an E-value. These are *structural* homologs — they may share no detectable sequence similarity.